Protein AF-A0A822AI41-F1 (afdb_monomer_lite)

Secondary structure (DSSP, 8-state):
-HHHHHTT--EEEE--GGG--TTS-HHHHHHHHHHHHHH---EETTTTEE--------SS-----TTSS-EEEE---TT--TTTT--S-----PPPPPPHHHHHHHHHHHHHHHHHHHHHTT-------TTHHHHHHHH-HHHHTTTTSHHHHHHHHHHHHHTTT---SSHHHHHHHHHHHHHHHHHHHHHT-S---S-TT----HHHHHHHHHHHHHHTTTS---GGGHHHHHHIIIII--EEEEETTEEEESSHHHHHHHHHHHHHHHHHTTS-HHHHHHHHHTTTT-GGGHHHHHHHHHHHHHHHHTT-HHHHHHHT-HHHHHHHHT-TTHHHHHHHHHB-S----HHHHHHHHHHHHHHHHS-HHHHGGGHHHHHHHT-SS-HHHHHHHHHHT-TTGGGTTS-----GGGB----GGGGTHHHHHHTT--HHHHHHHHHHHHHTS---HHHHHHHHHHHHHTT-HHHHHHHHHHS-HHHHHHHHHHHHHHHHHHHHHHHHTHHHHHHHHHHHHHHHHH-GGG--S-HHHHHHHHHHHHHHTTPPP---HHHHHH---HHHHHHHHHHHHHHHHTT-SSSHHHHHHHHHHHTGGGS-HHHHHHHHTTGGG-STTS-SS--------SSPPPP--TT---HHHHHHHHTS-GGGTHHHHHHHHHHHHTTHHHH-TTHHHHHHHHHHHH-TT-TTTHHHHHHH-GGGTT-S-HHHHHHHHHHT---HHHHHHHHHHHHTT-GGGHHHHHHHHHHHHTT-S-HHHHHHHHHHHHHH----HHHHHHHHHHHHHHHHHHHTT--SHHHHHHHHHHHTTSS-THHHHHHHHHHHHHHHTS-SSHHHHHHHHHHHHHHTTSHHHHHHHHHHHHH-S-HHHHHHHTT-HHHHHHHHHHHHHHHHTT----S--SS-------------HHHHHHHHHHHHHHHHHHHH-TTTSHHHHHHHHHH-TT-HHHHHHHHHHHTTS-EE--HHHHHHHHHHHHTT-HHHHTTTTTTEE---GGGHHHHHHHHHH---HHHHHHHHHHHHHTT---HHHHHHHHHHHHHTTSS---TT---S--

Foldseek 3Di:
DLVCQQQQNAEAEAEELVPPDPVDPNVVVLVVVLLCVVQRFHQDPVPRDGDRDPDDPPPDDPPPDPVTHHHYHYDYDPPDPPCVPNPDDDDDDDDFFQDLVNLLVLQLVLLVVVVVVCVVPVDPADPDDSCLLSVQCVVQPQNVVQVSDVLSSVLQSVLCVVVNNHGDNHPLVSLVSSLLVLLVQLVVVVVPDPDDPDDPPDPDDSVVVLLVLLVVLVVLLPDDDDPVCPVVVCSCVVRRVQWDDPDVVRIDGSDNLSSLSSPLVNLCVVAVPDHDPVVSCVVLVVCVPPPSNPSSVVNNVVVCQVVVLVVQLLLVLCVVPVVLVVLQLQDLQNVLLCCLAFNQWDFPVLLVLLQLLLVLLVLLVDDPVRNVLCLVVQCVPQNVPDSNVSSVVVNVVCPSVPQLQPQTDGHSSRGRDHAPCSVPVSVCSVVVHDCVVVLVVLLVVLVVPPDDLRNNLSSLLSNLSNVVVVSSLVVLVVDDPVSLVVNLVSLVVSLLRLLRNLQSCQVPVLVVLLVVQVVCVVCVVLALDDSLLVVQLSLQSNLVSNHQQHQLQSVLVRDPDLLSSLLSVLQNCLNLQQASDSDSLVSLVVCLVVPQLPDALQSVQSSLLNNLVYSNNPHSSRGQNQFADNQDDDDPDPLDRDPRSLSRLLRGDLSNVCSLVSNLVSCVVNCSCVSPVLCLLVSVLSCVSNVVDDDPSCVVVCVSPVVQPPDPCNLVVSVVVLVPDDALLSSLNSLQSSLLVCVPCNVVSLVSSLVSLVVHDALLSSLVSLLSSLLRQFDDDPVSVVVNVVSLVVLVVSLVVHDDLSSSLSSLCLNLLLDADPRNVVSLQVSLVSLLVDDPDPSSLSSLLSSQLVQLLPPVSNVSSVVSLVPDPRPVSSCSSLLLSLSSLVSSVVSVVVVVVVVPPPDPPDDDDDDDPPPPDDDCSNVSSSSSSSSSSVNVSCSSCVCLPLSNLLSVCLVPVQPVVSVVSNCVVPVVPAAEAEPSNLRSCLNCVVVVSNVSCLVNLLRYEHYRSSNLSSLVCQLNVDPDLSSVLSSLRRCVRVVNDHDVSVVSVVVCVVPVPPDDPDSPDDDPDD

Structure (mmCIF, N/CA/C/O backbone):
data_AF-A0A822AI41-F1
#
_entry.id   AF-A0A822AI41-F1
#
loop_
_atom_site.group_PDB
_atom_site.id
_atom_site.type_symbol
_atom_site.label_atom_id
_atom_site.label_alt_id
_atom_site.label_comp_id
_atom_site.label_asym_id
_atom_site.label_entity_id
_atom_site.label_seq_id
_atom_site.pdbx_PDB_ins_code
_atom_site.Cartn_x
_atom_site.Cartn_y
_atom_site.Cartn_z
_atom_site.occupancy
_atom_site.B_iso_or_equiv
_atom_site.auth_seq_id
_atom_site.auth_comp_id
_atom_site.auth_asym_id
_atom_site.auth_atom_id
_atom_site.pdbx_PDB_model_num
ATOM 1 N N . MET A 1 1 ? 18.563 -57.740 43.453 1.00 51.59 1 MET A N 1
ATOM 2 C CA . MET A 1 1 ? 18.665 -56.369 42.902 1.00 51.59 1 MET A CA 1
ATOM 3 C C . MET A 1 1 ? 20.042 -56.131 42.296 1.00 51.59 1 MET A C 1
ATOM 5 O O . MET A 1 1 ? 20.077 -55.893 41.105 1.00 51.59 1 MET A O 1
ATOM 9 N N . LYS A 1 2 ? 21.149 -56.272 43.048 1.00 50.12 2 LYS A N 1
ATOM 10 C CA . LYS A 1 2 ? 22.527 -56.152 42.518 1.00 50.12 2 LYS A CA 1
ATOM 11 C C . LYS A 1 2 ? 22.802 -57.070 41.306 1.00 50.12 2 LYS A C 1
ATOM 13 O O . LYS A 1 2 ? 23.174 -56.556 40.266 1.00 50.12 2 LYS A O 1
ATOM 18 N N . GLU A 1 3 ? 22.513 -58.374 41.385 1.00 52.22 3 GLU A N 1
ATOM 19 C CA . GLU A 1 3 ? 22.635 -59.294 40.227 1.00 52.22 3 GLU A CA 1
ATOM 20 C C . GLU A 1 3 ? 21.746 -58.881 39.043 1.00 52.22 3 GLU A C 1
ATOM 22 O O . GLU A 1 3 ? 22.218 -58.761 37.921 1.00 52.22 3 GLU A O 1
ATOM 27 N N . SER A 1 4 ? 20.475 -58.559 39.295 1.00 60.62 4 SER A N 1
ATOM 28 C CA . SER A 1 4 ? 19.522 -58.162 38.245 1.00 60.62 4 SER A CA 1
ATOM 29 C C . SER A 1 4 ? 19.913 -56.872 37.509 1.00 60.62 4 SER A C 1
ATOM 31 O O . SER A 1 4 ? 19.533 -56.692 36.358 1.00 60.62 4 SER A O 1
ATOM 33 N N . LEU A 1 5 ? 20.639 -55.973 38.181 1.00 60.34 5 LEU A N 1
ATOM 34 C CA . LEU A 1 5 ? 21.156 -54.711 37.646 1.00 60.34 5 LEU A CA 1
ATOM 35 C C . LEU A 1 5 ? 22.311 -54.962 36.664 1.00 60.34 5 LEU A C 1
ATOM 37 O O . LEU A 1 5 ? 22.348 -54.327 35.615 1.00 60.34 5 LEU A O 1
ATOM 41 N N . VAL A 1 6 ? 23.189 -55.921 36.991 1.00 55.25 6 VAL A N 1
ATOM 42 C CA . VAL A 1 6 ? 24.314 -56.387 36.153 1.00 55.25 6 VAL A CA 1
ATOM 43 C C . VAL A 1 6 ? 23.825 -57.154 34.939 1.00 55.25 6 VAL A C 1
ATOM 45 O O . VAL A 1 6 ? 24.329 -56.982 33.837 1.00 55.25 6 VAL A O 1
ATOM 48 N N . GLU A 1 7 ? 22.809 -57.989 35.131 1.00 58.00 7 GLU A N 1
ATOM 49 C CA . GLU A 1 7 ? 22.205 -58.778 34.060 1.00 58.00 7 GLU A CA 1
ATOM 50 C C . GLU A 1 7 ? 21.342 -57.937 33.103 1.00 58.00 7 GLU A C 1
ATOM 52 O O . GLU A 1 7 ? 20.811 -58.471 32.132 1.00 58.00 7 GLU A O 1
ATOM 57 N N . GLY A 1 8 ? 21.164 -56.635 33.369 1.00 57.94 8 GLY A N 1
ATOM 58 C CA . GLY A 1 8 ? 20.336 -55.760 32.541 1.00 57.94 8 GLY A CA 1
ATOM 59 C C . GLY A 1 8 ? 18.835 -56.056 32.640 1.00 57.94 8 GLY A C 1
ATOM 60 O O . GLY A 1 8 ? 18.080 -55.755 31.723 1.00 57.94 8 GLY A O 1
ATOM 61 N N . ASN A 1 9 ? 18.376 -56.672 33.729 1.00 69.25 9 ASN A N 1
ATOM 62 C CA . ASN A 1 9 ? 17.004 -57.165 33.868 1.00 69.25 9 ASN A CA 1
ATOM 63 C C . ASN A 1 9 ? 16.068 -56.192 34.607 1.00 69.25 9 ASN A C 1
ATOM 65 O O . ASN A 1 9 ? 14.933 -56.553 34.928 1.00 69.25 9 ASN A O 1
ATOM 69 N N . ILE A 1 10 ? 16.501 -54.958 34.885 1.00 75.06 10 ILE A N 1
ATOM 70 C CA . ILE A 1 10 ? 15.709 -53.982 35.645 1.00 75.06 10 ILE A CA 1
ATOM 71 C C . ILE A 1 10 ? 14.933 -53.053 34.713 1.00 75.06 10 ILE A C 1
ATOM 73 O O . ILE A 1 10 ? 15.459 -52.574 33.715 1.00 75.06 10 ILE A O 1
ATOM 77 N N . LEU A 1 11 ? 13.672 -52.785 35.064 1.00 77.88 11 LEU A N 1
ATOM 78 C CA . LEU A 1 11 ? 12.875 -51.691 34.516 1.00 77.88 11 LEU A CA 1
ATOM 79 C C . LEU A 1 11 ? 12.794 -50.576 35.561 1.00 77.88 11 LEU A C 1
ATOM 81 O O . LEU A 1 11 ? 12.300 -50.802 36.665 1.00 77.88 11 LEU A O 1
ATOM 85 N N . VAL A 1 12 ? 13.248 -49.382 35.202 1.00 76.31 12 VAL A N 1
ATOM 86 C CA . VAL A 1 12 ? 13.131 -48.169 36.012 1.00 76.31 12 VAL A CA 1
ATOM 87 C C . VAL A 1 12 ? 12.051 -47.283 35.402 1.00 76.31 12 VAL A C 1
ATOM 89 O O . VAL A 1 12 ? 12.067 -47.021 34.201 1.00 76.31 12 VAL A O 1
ATOM 92 N N . ILE A 1 13 ? 11.107 -46.822 36.220 1.00 80.56 13 ILE A N 1
ATOM 93 C CA . ILE A 1 13 ? 10.060 -45.890 35.793 1.00 80.56 13 ILE A CA 1
ATOM 94 C C . ILE A 1 13 ? 10.303 -44.559 36.500 1.00 80.56 13 ILE A C 1
ATOM 96 O O . ILE A 1 13 ? 10.181 -44.474 37.719 1.00 80.56 13 ILE A O 1
ATOM 100 N N . PHE A 1 14 ? 10.663 -43.535 35.733 1.00 74.69 14 PHE A N 1
ATOM 101 C CA . PHE A 1 14 ? 10.717 -42.152 36.185 1.00 74.69 14 PHE A CA 1
ATOM 102 C C . PHE A 1 14 ? 9.351 -41.517 35.952 1.00 74.69 14 PHE A C 1
ATOM 104 O O . PHE A 1 14 ? 8.969 -41.255 34.810 1.00 74.69 14 PHE A O 1
ATOM 111 N N . GLU A 1 15 ? 8.604 -41.307 37.029 1.00 74.31 15 GLU A N 1
ATOM 112 C CA . GLU A 1 15 ? 7.268 -40.726 36.970 1.00 74.31 15 GLU A CA 1
ATOM 113 C C . GLU A 1 15 ? 7.314 -39.210 37.214 1.00 74.31 15 GLU A C 1
ATOM 115 O O . GLU A 1 15 ? 7.894 -38.768 38.201 1.00 74.31 15 GLU A O 1
ATOM 120 N N . GLY A 1 16 ? 6.707 -38.419 36.322 1.00 68.75 16 GLY A N 1
ATOM 121 C CA . GLY A 1 16 ? 6.475 -36.987 36.540 1.00 68.75 16 GLY A CA 1
ATOM 122 C C . GLY A 1 16 ? 7.733 -36.123 36.453 1.00 68.75 16 GLY A C 1
ATOM 123 O O . GLY A 1 16 ? 8.005 -35.326 37.346 1.00 68.75 16 GLY A O 1
ATOM 124 N N . LEU A 1 17 ? 8.519 -36.242 35.377 1.00 66.50 17 LEU A N 1
ATOM 125 C CA . LEU A 1 17 ? 9.777 -35.486 35.257 1.00 66.50 17 LEU A CA 1
ATOM 126 C C . LEU A 1 17 ? 9.581 -33.957 35.162 1.00 66.50 17 LEU A C 1
ATOM 128 O O . LEU A 1 17 ? 10.485 -33.190 35.478 1.00 66.50 17 LEU A O 1
ATOM 132 N N . ASP A 1 18 ? 8.402 -33.501 34.736 1.00 57.62 18 ASP A N 1
ATOM 133 C CA . ASP A 1 18 ? 7.998 -32.090 34.771 1.00 57.62 18 ASP A CA 1
ATOM 134 C C . ASP A 1 18 ? 7.658 -31.585 36.183 1.00 57.62 18 ASP A C 1
ATOM 136 O O . ASP A 1 18 ? 7.481 -30.385 36.391 1.00 57.62 18 ASP A O 1
ATOM 140 N N . GLU A 1 19 ? 7.591 -32.487 37.159 1.00 55.94 19 GLU A N 1
ATOM 141 C CA . GLU A 1 19 ? 7.135 -32.224 38.523 1.00 55.94 19 GLU A CA 1
ATOM 142 C C . GLU A 1 19 ? 8.313 -32.060 39.508 1.00 55.94 19 GLU A C 1
ATOM 144 O O . GLU A 1 19 ? 8.125 -31.987 40.721 1.00 55.94 19 GLU A O 1
ATOM 149 N N . VAL A 1 20 ? 9.538 -31.937 38.979 1.00 57.34 20 VAL A N 1
ATOM 150 C CA . VAL A 1 20 ? 10.767 -31.675 39.742 1.00 57.34 20 VAL A CA 1
ATOM 151 C C . VAL A 1 20 ? 10.691 -30.281 40.378 1.00 57.34 20 VAL A C 1
ATOM 153 O O . VAL A 1 20 ? 10.458 -29.306 39.654 1.00 57.34 20 VAL A O 1
ATOM 156 N N . PRO A 1 21 ? 10.896 -30.131 41.698 1.00 50.91 21 PRO A N 1
ATOM 157 C CA . PRO A 1 21 ? 10.757 -28.846 42.378 1.00 50.91 21 PRO A CA 1
ATOM 158 C C . PRO A 1 21 ? 11.687 -27.758 41.826 1.00 50.91 21 PRO A C 1
ATOM 160 O O . PRO A 1 21 ? 12.794 -28.041 41.383 1.00 50.91 21 PRO A O 1
ATOM 163 N N . VAL A 1 22 ? 11.259 -26.497 41.904 1.00 45.16 22 VAL A N 1
ATOM 164 C CA . VAL A 1 22 ? 12.008 -25.326 41.395 1.00 45.16 22 VAL A CA 1
ATOM 165 C C . VAL A 1 22 ? 13.325 -25.094 42.148 1.00 45.16 22 VAL A C 1
ATOM 167 O O . VAL A 1 22 ? 14.265 -24.535 41.595 1.00 45.16 22 VAL A O 1
ATOM 170 N N . HIS A 1 23 ? 13.417 -25.556 43.398 1.00 44.94 23 HIS A N 1
ATOM 171 C CA . HIS A 1 23 ? 14.629 -25.449 44.215 1.00 44.94 23 HIS A CA 1
ATOM 172 C C . HIS A 1 23 ? 15.719 -26.470 43.843 1.00 44.94 23 HIS A C 1
ATOM 174 O O . HIS A 1 23 ? 16.831 -26.381 44.357 1.00 44.94 23 HIS A O 1
ATOM 180 N N . VAL A 1 24 ? 15.411 -27.442 42.979 1.00 52.12 24 VAL A N 1
ATOM 181 C CA . VAL A 1 24 ? 16.395 -28.358 42.397 1.00 52.12 24 VAL A CA 1
ATOM 182 C C . VAL A 1 24 ? 16.760 -27.803 41.027 1.00 52.12 24 VAL A C 1
ATOM 184 O O . VAL A 1 24 ? 15.872 -27.602 40.198 1.00 52.12 24 VAL A O 1
ATOM 187 N N . ASP A 1 25 ? 18.048 -27.554 40.774 1.00 57.00 25 ASP A N 1
ATOM 188 C CA . ASP A 1 25 ? 18.498 -27.147 39.443 1.00 57.00 25 ASP A CA 1
ATOM 189 C C . ASP A 1 25 ? 18.166 -28.269 38.448 1.00 57.00 25 ASP A C 1
ATOM 191 O O . ASP A 1 25 ? 18.795 -29.331 38.406 1.00 57.00 25 ASP A O 1
ATOM 195 N N . ARG A 1 26 ? 17.101 -28.056 37.671 1.00 62.94 26 ARG A N 1
ATOM 196 C CA . ARG A 1 26 ? 16.570 -29.042 36.725 1.00 62.94 26 ARG A CA 1
ATOM 197 C C . ARG A 1 26 ? 17.595 -29.372 35.634 1.00 62.94 26 ARG A C 1
ATOM 199 O O . ARG A 1 26 ? 17.548 -30.477 35.099 1.00 62.94 26 ARG A O 1
ATOM 206 N N . SER A 1 27 ? 18.544 -28.470 35.354 1.00 61.28 27 SER A N 1
ATOM 207 C CA . SER A 1 27 ? 19.689 -28.732 34.470 1.00 61.28 27 SER A CA 1
ATOM 208 C C . SER A 1 27 ? 20.575 -29.843 35.030 1.00 61.28 27 SER A C 1
ATOM 210 O O . SER A 1 27 ? 20.975 -30.748 34.300 1.00 61.28 27 SER A O 1
ATOM 212 N N . ASP A 1 28 ? 20.835 -29.828 36.337 1.00 64.06 28 ASP A N 1
ATOM 213 C CA . ASP A 1 28 ? 21.683 -30.823 36.989 1.00 64.06 28 ASP A CA 1
ATOM 214 C C . ASP A 1 28 ? 20.995 -32.185 37.086 1.00 64.06 28 ASP A C 1
ATOM 216 O O . ASP A 1 28 ? 21.637 -33.208 36.855 1.00 64.06 28 ASP A O 1
ATOM 220 N N . LEU A 1 29 ? 19.675 -32.220 37.297 1.00 68.69 29 LEU A N 1
ATOM 221 C CA . LEU A 1 29 ? 18.921 -33.473 37.219 1.00 68.69 29 LEU A CA 1
ATOM 222 C C . LEU A 1 29 ? 18.968 -34.080 35.809 1.00 68.69 29 LEU A C 1
ATOM 224 O O . LEU A 1 29 ? 19.179 -35.282 35.667 1.00 68.69 29 LEU A O 1
ATOM 228 N N . ILE A 1 30 ? 18.794 -33.268 34.760 1.00 69.38 30 ILE A N 1
ATOM 229 C CA . ILE A 1 30 ? 18.891 -33.742 33.372 1.00 69.38 30 ILE A CA 1
ATOM 230 C C . ILE A 1 30 ? 20.318 -34.196 33.049 1.00 69.38 30 ILE A C 1
ATOM 232 O O . ILE A 1 30 ? 20.488 -35.215 32.382 1.00 69.38 30 ILE A O 1
ATOM 236 N N . LYS A 1 31 ? 21.353 -33.517 33.563 1.00 69.75 31 LYS A N 1
ATOM 237 C CA . LYS A 1 31 ? 22.747 -33.984 33.463 1.00 69.75 31 LYS A CA 1
ATOM 238 C C . LYS A 1 31 ? 22.956 -35.321 34.166 1.00 69.75 31 LYS A C 1
ATOM 240 O O . LYS A 1 31 ? 23.634 -36.171 33.601 1.00 69.75 31 LYS A O 1
ATOM 245 N N . GLU A 1 32 ? 22.381 -35.537 35.345 1.00 69.94 32 GLU A N 1
ATOM 246 C CA . GLU A 1 32 ? 22.476 -36.813 36.068 1.00 69.94 32 GLU A CA 1
ATOM 247 C C . GLU A 1 32 ? 21.712 -37.935 35.359 1.00 69.94 32 GLU A C 1
ATOM 249 O O . GLU A 1 32 ? 22.227 -39.042 35.224 1.00 69.94 32 GLU A O 1
ATOM 254 N N . ILE A 1 33 ? 20.530 -37.652 34.806 1.00 71.06 33 ILE A N 1
ATOM 255 C CA . ILE A 1 33 ? 19.786 -38.610 33.976 1.00 71.06 33 ILE A CA 1
ATOM 256 C C . ILE A 1 33 ? 20.577 -38.940 32.708 1.00 71.06 33 ILE A C 1
ATOM 258 O O . ILE A 1 33 ? 20.744 -40.112 32.390 1.00 71.06 33 ILE A O 1
ATOM 262 N N . ASN A 1 34 ? 21.125 -37.939 32.014 1.00 66.75 34 ASN A N 1
ATOM 263 C CA . ASN A 1 34 ? 22.017 -38.158 30.874 1.00 66.75 34 ASN A CA 1
ATOM 264 C C . ASN A 1 34 ? 23.242 -38.976 31.285 1.00 66.75 34 ASN A C 1
ATOM 266 O O . ASN A 1 34 ? 23.607 -39.900 30.578 1.00 66.75 34 ASN A O 1
ATOM 270 N N . THR A 1 35 ? 23.830 -38.704 32.447 1.00 64.75 35 THR A N 1
ATOM 271 C CA . THR A 1 35 ? 24.976 -39.449 32.980 1.00 64.75 35 THR A CA 1
ATOM 272 C C . THR A 1 35 ? 24.614 -40.906 33.281 1.00 64.75 35 THR A C 1
ATOM 274 O O . THR A 1 35 ? 25.387 -41.809 32.968 1.00 64.75 35 THR A O 1
ATOM 277 N N . LEU A 1 36 ? 23.430 -41.155 33.842 1.00 67.31 36 LEU A N 1
ATOM 278 C CA . LEU A 1 36 ? 22.896 -42.491 34.105 1.00 67.31 36 LEU A CA 1
ATOM 279 C C . LEU A 1 36 ? 22.623 -43.258 32.801 1.00 67.31 36 LEU A C 1
ATOM 281 O O . LEU A 1 36 ? 22.922 -44.449 32.713 1.00 67.31 36 LEU A O 1
ATOM 285 N N . LEU A 1 37 ? 22.089 -42.571 31.787 1.00 64.81 37 LEU A N 1
ATOM 286 C CA . LEU A 1 37 ? 21.831 -43.124 30.457 1.00 64.81 37 LEU A CA 1
ATOM 287 C C . LEU A 1 37 ? 23.130 -43.348 29.656 1.00 64.81 37 LEU A C 1
ATOM 289 O O . LEU A 1 37 ? 23.231 -44.350 28.956 1.00 64.81 37 LEU A O 1
ATOM 293 N N . GLU A 1 38 ? 24.130 -42.463 29.783 1.00 58.44 38 GLU A N 1
ATOM 294 C CA . GLU A 1 38 ? 25.446 -42.554 29.124 1.00 58.44 38 GLU A CA 1
ATOM 295 C C . GLU A 1 38 ? 26.307 -43.679 29.704 1.00 58.44 38 GLU A C 1
ATOM 297 O O . GLU A 1 38 ? 27.018 -44.354 28.961 1.00 58.44 38 GLU A O 1
ATOM 302 N N . ARG A 1 39 ? 26.276 -43.877 31.026 1.00 53.41 39 ARG A N 1
ATOM 303 C CA . ARG A 1 39 ? 27.194 -44.798 31.713 1.00 53.41 39 ARG A CA 1
ATOM 304 C C . ARG A 1 39 ? 26.669 -46.228 31.826 1.00 53.41 39 ARG A C 1
ATOM 306 O O . ARG A 1 39 ? 27.474 -47.135 32.018 1.00 53.41 39 ARG A O 1
ATOM 313 N N . GLY A 1 40 ? 25.354 -46.439 31.726 1.00 56.19 40 GLY A N 1
ATOM 314 C CA . GLY A 1 40 ? 24.738 -47.692 32.167 1.00 56.19 40 GLY A CA 1
ATOM 315 C C . GLY A 1 40 ? 24.954 -47.921 33.671 1.00 56.19 40 GLY A C 1
ATOM 316 O O . GLY A 1 40 ? 25.637 -47.149 34.345 1.00 56.19 40 GLY A O 1
ATOM 317 N N . ILE A 1 41 ? 24.350 -48.967 34.236 1.00 51.75 41 ILE A N 1
ATOM 318 C CA . ILE A 1 41 ? 24.585 -49.321 35.641 1.00 51.75 41 ILE A CA 1
ATOM 319 C C . ILE A 1 41 ? 25.472 -50.560 35.676 1.00 51.75 41 ILE A C 1
ATOM 321 O O . ILE A 1 41 ? 24.979 -51.653 35.414 1.00 51.75 41 ILE A O 1
ATOM 325 N N . ASP A 1 42 ? 26.755 -50.383 35.989 1.00 47.84 42 ASP A N 1
ATOM 326 C CA . ASP A 1 42 ? 27.702 -51.488 36.138 1.00 47.84 42 ASP A CA 1
ATOM 327 C C . ASP A 1 42 ? 28.029 -51.720 37.618 1.00 47.84 42 ASP A C 1
ATOM 329 O O . ASP A 1 42 ? 28.097 -50.786 38.424 1.00 47.84 42 ASP A O 1
ATOM 333 N N . TYR A 1 43 ? 28.169 -52.984 38.005 1.00 44.44 43 TYR A N 1
ATOM 334 C CA . TYR A 1 43 ? 28.357 -53.368 39.402 1.00 44.44 43 TYR A CA 1
ATOM 335 C C . TYR A 1 43 ? 29.769 -53.903 39.613 1.00 44.44 43 TYR A C 1
ATOM 337 O O . TYR A 1 43 ? 30.107 -55.003 39.174 1.00 44.44 43 TYR A O 1
ATOM 345 N N . ASP A 1 44 ? 30.593 -53.151 40.337 1.00 45.62 44 ASP A N 1
ATOM 346 C CA . ASP A 1 44 ? 31.935 -53.600 40.686 1.00 45.62 44 ASP A CA 1
ATOM 347 C C . ASP A 1 44 ? 31.880 -54.635 41.818 1.00 45.62 44 ASP A C 1
ATOM 349 O O . ASP A 1 44 ? 31.787 -54.324 43.012 1.00 45.62 44 ASP A O 1
ATOM 353 N N . VAL A 1 45 ? 31.948 -55.902 41.408 1.00 43.53 45 VAL A N 1
ATOM 354 C CA . VAL A 1 45 ? 31.927 -57.076 42.287 1.00 43.53 45 VAL A CA 1
ATOM 355 C C . VAL A 1 45 ? 33.108 -57.080 43.270 1.00 43.53 45 VAL A C 1
ATOM 357 O O . VAL A 1 45 ? 32.978 -57.633 44.360 1.00 43.53 45 VAL A O 1
ATOM 360 N N . MET A 1 46 ? 34.243 -56.447 42.944 1.00 41.28 46 MET A N 1
ATOM 361 C CA . MET A 1 46 ? 35.439 -56.465 43.800 1.00 41.28 46 MET A CA 1
ATOM 362 C C . MET A 1 46 ? 35.341 -55.516 45.001 1.00 41.28 46 MET A C 1
ATOM 364 O O . MET A 1 46 ? 35.989 -55.762 46.018 1.00 41.28 46 MET A O 1
ATOM 368 N N . HIS A 1 47 ? 34.526 -54.459 44.920 1.00 48.94 47 HIS A N 1
ATOM 369 C CA . HIS A 1 47 ? 34.438 -53.430 45.968 1.00 48.94 47 HIS A CA 1
ATOM 370 C C . HIS A 1 47 ? 33.072 -53.341 46.662 1.00 48.94 47 HIS A C 1
ATOM 372 O O . HIS A 1 47 ? 32.896 -52.490 47.536 1.00 48.94 47 HIS A O 1
ATOM 378 N N . ASP A 1 48 ? 32.119 -54.201 46.288 1.00 42.16 48 ASP A N 1
ATOM 379 C CA . ASP A 1 48 ? 30.742 -54.256 46.809 1.00 42.16 48 ASP A CA 1
ATOM 380 C C . ASP A 1 48 ? 30.034 -52.880 46.834 1.00 42.16 48 ASP A C 1
ATOM 382 O O . ASP A 1 48 ? 29.204 -52.580 47.699 1.00 42.16 48 ASP A O 1
ATOM 386 N N . LYS A 1 49 ? 30.376 -52.025 45.861 1.00 43.34 49 LYS A N 1
ATOM 387 C CA . LYS A 1 49 ? 29.887 -50.652 45.695 1.00 43.34 49 LYS A CA 1
ATOM 388 C C . LYS A 1 49 ? 29.413 -50.438 44.261 1.00 43.34 49 LYS A C 1
ATOM 390 O O . LYS A 1 49 ? 30.018 -50.937 43.321 1.00 43.34 49 LYS A O 1
ATOM 395 N N . LEU A 1 50 ? 28.361 -49.635 44.107 1.00 45.28 50 LEU A N 1
ATOM 396 C CA . LEU A 1 50 ? 28.027 -49.014 42.826 1.00 45.28 50 LEU A CA 1
ATOM 397 C C . LEU A 1 50 ? 29.172 -48.067 42.457 1.00 45.28 50 LEU A C 1
ATOM 399 O O . LEU A 1 50 ? 29.411 -47.089 43.170 1.00 45.28 50 LEU A O 1
ATOM 403 N N . THR A 1 51 ? 29.904 -48.375 41.393 1.00 42.94 51 THR A N 1
ATOM 404 C CA . THR A 1 51 ? 30.970 -47.515 40.879 1.00 42.94 51 THR A CA 1
ATOM 405 C C . THR A 1 51 ? 30.656 -47.116 39.444 1.00 42.94 51 THR A C 1
ATOM 407 O O . THR A 1 51 ? 30.069 -47.867 38.674 1.00 42.94 51 THR A O 1
ATOM 410 N N . TYR A 1 52 ? 31.033 -45.889 39.093 1.00 43.12 52 TYR A N 1
ATOM 411 C CA . TYR A 1 52 ? 30.921 -45.359 37.739 1.00 43.12 52 TYR A CA 1
ATOM 412 C C . TYR A 1 52 ? 32.308 -45.463 37.091 1.00 43.12 52 TYR A C 1
ATOM 414 O O . TYR A 1 52 ? 33.163 -44.622 37.370 1.00 43.12 52 TYR A O 1
ATOM 422 N N . SER A 1 53 ? 32.593 -46.493 36.288 1.00 37.94 53 SER A N 1
ATOM 423 C CA . SER A 1 53 ? 33.910 -46.609 35.637 1.00 37.94 53 SER A CA 1
ATOM 424 C C . SER A 1 53 ? 33.914 -46.014 34.227 1.00 37.94 53 SER A C 1
ATOM 426 O O . SER A 1 53 ? 33.134 -46.421 33.374 1.00 37.94 53 SER A O 1
ATOM 428 N N . VAL A 1 54 ? 34.845 -45.091 33.965 1.00 37.62 54 VAL A N 1
ATOM 429 C CA . VAL A 1 54 ? 35.101 -44.437 32.662 1.00 37.62 54 VAL A CA 1
ATOM 430 C C . VAL A 1 54 ? 36.124 -45.241 31.837 1.00 37.62 54 VAL A C 1
ATOM 432 O O . VAL A 1 54 ? 36.990 -44.676 31.178 1.00 37.62 54 VAL A O 1
ATOM 435 N N . HIS A 1 55 ? 36.141 -46.572 31.923 1.00 35.91 55 HIS A N 1
ATOM 436 C CA . HIS A 1 55 ? 37.153 -47.380 31.230 1.00 35.91 55 HIS A CA 1
ATOM 437 C C . HIS A 1 55 ? 36.531 -48.260 30.155 1.00 35.91 55 HIS A C 1
ATOM 439 O O . HIS A 1 55 ? 35.829 -49.214 30.453 1.00 35.91 55 HIS A O 1
ATOM 445 N N . GLU A 1 56 ? 36.837 -47.876 28.911 1.00 36.81 56 GLU A N 1
ATOM 446 C CA . GLU A 1 56 ? 36.871 -48.694 27.699 1.00 36.81 56 GLU A CA 1
ATOM 447 C C . GLU A 1 56 ? 35.808 -49.799 27.623 1.00 36.81 56 GLU A C 1
ATOM 449 O O . GLU A 1 56 ? 36.066 -50.956 27.960 1.00 36.81 56 GLU A O 1
ATOM 454 N N . GLN A 1 57 ? 34.660 -49.481 27.016 1.00 38.91 57 GLN A N 1
ATOM 455 C CA . GLN A 1 57 ? 33.949 -50.487 26.228 1.00 38.91 57 GLN A CA 1
ATOM 456 C C . GLN A 1 57 ? 34.868 -50.910 25.070 1.00 38.91 57 GLN A C 1
ATOM 458 O O . GLN A 1 57 ? 34.797 -50.389 23.961 1.00 38.91 57 GLN A O 1
ATOM 463 N N . LYS A 1 58 ? 35.791 -51.835 25.351 1.00 34.53 58 LYS A N 1
ATOM 464 C CA . LYS A 1 58 ? 36.494 -52.615 24.336 1.00 34.53 58 LYS A CA 1
ATOM 465 C C . LYS A 1 58 ? 35.438 -53.348 23.525 1.00 34.53 58 LYS A C 1
ATOM 467 O O . LYS A 1 58 ? 34.801 -54.222 24.092 1.00 34.53 58 LYS A O 1
ATOM 472 N N . ASP A 1 59 ? 35.277 -52.952 22.261 1.00 37.06 59 ASP A N 1
ATOM 473 C CA . ASP A 1 59 ? 34.805 -53.624 21.026 1.00 37.06 59 ASP A CA 1
ATOM 474 C C . ASP A 1 59 ? 34.169 -55.039 21.045 1.00 37.06 59 ASP A C 1
ATOM 476 O O . ASP A 1 59 ? 34.098 -55.714 20.019 1.00 37.06 59 ASP A O 1
ATOM 480 N N . ILE A 1 60 ? 33.648 -55.536 22.158 1.00 38.72 60 ILE A N 1
ATOM 481 C CA . ILE A 1 60 ? 33.082 -56.871 22.289 1.00 38.72 60 ILE A CA 1
ATOM 482 C C . ILE A 1 60 ? 31.845 -56.724 23.179 1.00 38.72 60 ILE A C 1
ATOM 484 O O . ILE A 1 60 ? 31.953 -56.605 24.392 1.00 38.72 60 ILE A O 1
ATOM 488 N N . HIS A 1 61 ? 30.676 -56.722 22.529 1.00 37.75 61 HIS A N 1
ATOM 489 C CA . HIS A 1 61 ? 29.313 -56.620 23.087 1.00 37.75 61 HIS A CA 1
ATOM 490 C C . HIS A 1 61 ? 28.632 -55.243 23.101 1.00 37.75 61 HIS A C 1
ATOM 492 O O . HIS A 1 61 ? 27.741 -55.006 23.911 1.00 37.75 61 HIS A O 1
ATOM 498 N N . ASN A 1 62 ? 28.873 -54.408 22.084 1.00 36.81 62 ASN A N 1
ATOM 499 C CA . ASN A 1 62 ? 27.810 -53.518 21.600 1.00 36.81 62 ASN A CA 1
ATOM 500 C C . ASN A 1 62 ? 26.756 -54.387 20.882 1.00 36.81 62 ASN A C 1
ATOM 502 O O . ASN A 1 62 ? 26.744 -54.520 19.654 1.00 36.81 62 ASN A O 1
ATOM 506 N N . THR A 1 63 ? 25.947 -55.115 21.656 1.00 38.88 63 THR A N 1
ATOM 507 C CA . THR A 1 63 ? 24.846 -55.892 21.088 1.00 38.88 63 THR A CA 1
ATOM 508 C C . THR A 1 63 ? 23.854 -54.896 20.497 1.00 38.88 63 THR A C 1
ATOM 510 O O . THR A 1 63 ? 23.245 -54.106 21.204 1.00 38.88 63 THR A O 1
ATOM 513 N N . ARG A 1 64 ? 23.690 -54.911 19.169 1.00 40.03 64 ARG A N 1
ATOM 514 C CA . ARG A 1 64 ? 22.633 -54.179 18.442 1.00 40.03 64 ARG A CA 1
ATOM 515 C C . ARG A 1 64 ? 21.221 -54.697 18.779 1.00 40.03 64 ARG A C 1
ATOM 517 O O . ARG A 1 64 ? 20.298 -54.502 17.994 1.00 40.03 64 ARG A O 1
ATOM 524 N N . ASP A 1 65 ? 21.067 -55.398 19.898 1.00 45.66 65 ASP A N 1
ATOM 525 C CA . ASP A 1 65 ? 19.813 -55.945 20.373 1.00 45.66 65 ASP A CA 1
ATOM 526 C C . ASP A 1 65 ? 19.276 -55.034 21.491 1.00 45.66 65 ASP A C 1
ATOM 528 O O . ASP A 1 65 ? 19.788 -55.073 22.610 1.00 45.66 65 ASP A O 1
ATOM 532 N N . PRO A 1 66 ? 18.251 -54.203 21.222 1.00 49.94 66 PRO A N 1
ATOM 533 C CA . PRO A 1 66 ? 17.658 -53.308 22.218 1.00 49.94 66 PRO A CA 1
ATOM 534 C C . PRO A 1 66 ? 16.946 -54.051 23.366 1.00 49.94 66 PRO A C 1
ATOM 536 O O . PRO A 1 66 ? 16.340 -53.409 24.223 1.00 49.94 66 PRO A O 1
ATOM 539 N N . THR A 1 67 ? 16.972 -55.390 23.388 1.00 46.28 67 THR A N 1
ATOM 540 C CA . THR A 1 67 ? 16.390 -56.219 24.452 1.00 46.28 67 THR A CA 1
ATOM 541 C C . THR A 1 67 ? 17.363 -56.577 25.581 1.00 46.28 67 THR A C 1
ATOM 543 O O . THR A 1 67 ? 16.921 -57.144 26.580 1.00 46.28 67 THR A O 1
ATOM 546 N N . ILE A 1 68 ? 18.650 -56.224 25.465 1.00 51.22 68 ILE A N 1
ATOM 547 C CA . ILE A 1 68 ? 19.691 -56.550 26.452 1.00 51.22 68 ILE A CA 1
ATOM 548 C C . ILE A 1 68 ? 20.152 -55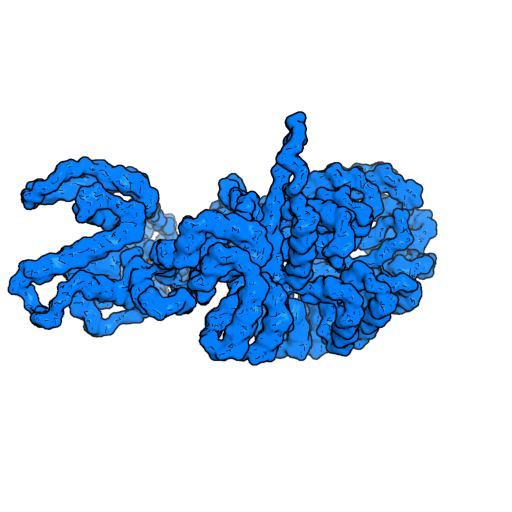.264 27.160 1.00 51.22 68 ILE A C 1
ATOM 550 O O . ILE A 1 68 ? 20.700 -54.367 26.525 1.00 51.22 68 ILE A O 1
ATOM 554 N N . GLY A 1 69 ? 19.929 -55.172 28.479 1.00 62.94 69 GLY A N 1
ATOM 555 C CA . GLY A 1 69 ? 20.278 -54.008 29.308 1.00 62.94 69 GLY A CA 1
ATOM 556 C C . GLY A 1 69 ? 19.098 -53.456 30.119 1.00 62.94 69 GLY A C 1
ATOM 557 O O . GLY A 1 69 ? 17.933 -53.695 29.796 1.00 62.94 69 GLY A O 1
ATOM 558 N N . ASN A 1 70 ? 19.393 -52.702 31.187 1.00 67.75 70 ASN A N 1
ATOM 559 C CA . ASN A 1 70 ? 18.354 -52.090 32.024 1.00 67.75 70 ASN A CA 1
ATOM 560 C C . ASN A 1 70 ? 17.467 -51.148 31.187 1.00 67.75 70 ASN A C 1
ATOM 562 O O . ASN A 1 70 ? 17.955 -50.368 30.370 1.00 67.75 70 ASN A O 1
ATOM 566 N N . ARG A 1 71 ? 16.152 -51.221 31.400 1.00 73.19 71 ARG A N 1
ATOM 567 C CA . ARG A 1 71 ? 15.121 -50.494 30.651 1.00 73.19 71 ARG A CA 1
ATOM 568 C C . ARG A 1 71 ? 14.604 -49.312 31.454 1.00 73.19 71 ARG A C 1
ATOM 570 O O . ARG A 1 71 ? 14.474 -49.394 32.673 1.00 73.19 71 ARG A O 1
ATOM 577 N N . PHE A 1 72 ? 14.226 -48.247 30.756 1.00 75.25 72 PHE A N 1
ATOM 578 C CA . PHE A 1 72 ? 13.726 -47.019 31.367 1.00 75.25 72 PHE A CA 1
ATOM 579 C C . PHE A 1 72 ? 12.397 -46.604 30.728 1.00 75.25 72 PHE A C 1
ATOM 581 O O . PHE A 1 72 ? 12.267 -46.607 29.505 1.00 75.25 72 PHE A O 1
ATOM 588 N N . ILE A 1 73 ? 11.415 -46.230 31.549 1.00 81.94 73 ILE A N 1
ATOM 589 C CA . ILE A 1 73 ? 10.205 -45.513 31.126 1.00 81.94 73 ILE A CA 1
ATOM 590 C C . ILE A 1 73 ? 10.234 -44.156 31.811 1.00 81.94 73 ILE A C 1
ATOM 592 O O . ILE A 1 73 ? 10.406 -44.084 33.021 1.00 81.94 73 ILE A O 1
ATOM 596 N N . ILE A 1 74 ? 10.056 -43.086 31.043 1.00 77.56 74 ILE A N 1
ATOM 597 C CA . ILE A 1 74 ? 10.026 -41.720 31.564 1.00 77.56 74 ILE A CA 1
ATOM 598 C C . ILE A 1 74 ? 8.665 -41.125 31.221 1.00 77.56 74 ILE A C 1
ATOM 600 O O . ILE A 1 74 ? 8.292 -41.091 30.046 1.00 77.56 74 ILE A O 1
ATOM 604 N N . THR A 1 75 ? 7.918 -40.666 32.223 1.00 77.94 75 THR A N 1
ATOM 605 C CA . THR A 1 75 ? 6.639 -39.976 32.019 1.00 77.94 75 THR A CA 1
ATOM 606 C C . THR A 1 75 ? 6.812 -38.466 32.196 1.00 77.94 75 THR A C 1
ATOM 608 O O . THR A 1 75 ? 7.570 -38.002 33.051 1.00 77.94 75 THR A O 1
ATOM 611 N N . ARG A 1 76 ? 6.145 -37.689 31.334 1.00 67.75 76 ARG A N 1
ATOM 612 C CA . ARG A 1 76 ? 6.185 -36.218 31.330 1.00 67.75 76 ARG A CA 1
ATOM 613 C C . ARG A 1 76 ? 4.947 -35.619 30.665 1.00 67.75 76 ARG A C 1
ATOM 615 O O . ARG A 1 76 ? 4.265 -36.301 29.895 1.00 67.75 76 ARG A O 1
ATOM 622 N N . ARG A 1 77 ? 4.742 -34.313 30.845 1.00 64.75 77 ARG A N 1
ATOM 623 C CA . ARG A 1 77 ? 3.829 -33.502 30.013 1.00 64.75 77 ARG A CA 1
ATOM 624 C C . ARG A 1 77 ? 4.417 -33.133 28.645 1.00 64.75 77 ARG A C 1
ATOM 626 O O . ARG A 1 77 ? 5.631 -33.029 28.473 1.00 64.75 77 ARG A O 1
ATOM 633 N N . ILE A 1 78 ? 3.525 -32.892 27.679 1.00 62.84 78 ILE A N 1
ATOM 634 C CA . ILE A 1 78 ? 3.862 -32.510 26.295 1.00 62.84 78 ILE A CA 1
ATOM 635 C C . ILE A 1 78 ? 4.504 -31.109 26.233 1.00 62.84 78 ILE A C 1
ATOM 637 O O . ILE A 1 78 ? 5.423 -30.902 25.450 1.00 62.84 78 ILE A O 1
ATOM 641 N N . GLU A 1 79 ? 4.092 -30.178 27.101 1.00 52.22 79 GLU A N 1
ATOM 642 C CA . GLU A 1 79 ? 4.467 -28.749 27.063 1.00 52.22 79 GLU A CA 1
ATOM 643 C C . GLU A 1 79 ? 5.861 -28.405 27.649 1.00 52.22 79 GLU A C 1
ATOM 645 O O . GLU A 1 79 ? 6.147 -27.245 27.933 1.00 52.22 79 GLU A O 1
ATOM 650 N N . GLY A 1 80 ? 6.747 -29.385 27.853 1.00 51.62 80 GLY A N 1
ATOM 651 C CA . GLY A 1 80 ? 8.118 -29.143 28.327 1.00 51.62 80 GLY A CA 1
ATOM 652 C C . GLY A 1 80 ? 9.150 -29.199 27.195 1.00 51.62 80 GLY A C 1
ATOM 653 O O . GLY A 1 80 ? 9.437 -30.294 26.709 1.00 51.62 80 GLY A O 1
ATOM 654 N N . ASN A 1 81 ? 9.750 -28.061 26.821 1.00 46.69 81 ASN A N 1
ATOM 655 C CA . ASN A 1 81 ? 10.823 -27.974 25.804 1.00 46.69 81 ASN A CA 1
ATOM 656 C C . ASN A 1 81 ? 12.193 -28.504 26.285 1.00 46.69 81 ASN A C 1
ATOM 658 O O . ASN A 1 81 ? 13.121 -28.652 25.503 1.00 46.69 81 ASN A O 1
ATOM 662 N N . TYR A 1 82 ? 12.330 -28.857 27.561 1.00 52.09 82 TYR A N 1
ATOM 663 C CA . TYR A 1 82 ? 13.615 -29.143 28.223 1.00 52.09 82 TYR A CA 1
ATOM 664 C C . TYR A 1 82 ? 14.277 -30.491 27.865 1.00 52.09 82 TYR A C 1
ATOM 666 O O . TYR A 1 82 ? 15.264 -30.877 28.479 1.00 52.09 82 TYR A O 1
ATOM 674 N N . PHE A 1 83 ? 13.722 -31.244 26.910 1.00 51.22 83 PHE A N 1
ATOM 675 C CA . PHE A 1 83 ? 14.250 -32.547 26.473 1.00 51.22 83 PHE A CA 1
ATOM 676 C C . PHE A 1 83 ? 15.101 -32.467 25.198 1.00 51.22 83 PHE A C 1
ATOM 678 O O . PHE A 1 83 ? 15.575 -33.504 24.732 1.00 51.22 83 PHE A O 1
ATOM 685 N N . GLU A 1 84 ? 15.305 -31.271 24.640 1.00 53.03 84 GLU A N 1
ATOM 686 C CA . GLU A 1 84 ? 16.299 -31.049 23.578 1.00 53.03 84 GLU A CA 1
ATOM 687 C C . GLU A 1 84 ? 17.728 -31.384 24.052 1.00 53.03 84 GLU A C 1
ATOM 689 O O . GLU A 1 84 ? 18.571 -31.752 23.239 1.00 53.03 84 GLU A O 1
ATOM 694 N N . ASP A 1 85 ? 17.959 -31.399 25.372 1.00 55.34 85 ASP A N 1
ATOM 695 C CA . ASP A 1 85 ? 19.252 -31.696 25.999 1.00 55.34 85 ASP A CA 1
ATOM 696 C C . ASP A 1 85 ? 19.499 -33.190 26.310 1.00 55.34 85 ASP A C 1
ATOM 698 O O . ASP A 1 85 ? 20.577 -33.542 26.804 1.00 55.34 85 ASP A O 1
ATOM 702 N N . ILE A 1 86 ? 18.546 -34.101 26.045 1.00 59.81 86 ILE A N 1
ATOM 703 C CA . ILE A 1 86 ? 18.815 -35.548 26.151 1.00 59.81 86 ILE A CA 1
ATOM 704 C C . ILE A 1 86 ? 19.495 -36.032 24.876 1.00 59.81 86 ILE A C 1
ATOM 706 O O . ILE A 1 86 ? 18.891 -36.094 23.808 1.00 59.81 86 ILE A O 1
ATOM 710 N N . LYS A 1 87 ? 20.758 -36.440 25.005 1.00 55.53 87 LYS A N 1
ATOM 711 C CA . LYS A 1 87 ? 21.642 -36.765 23.873 1.00 55.53 87 LYS A CA 1
ATOM 712 C C . LYS A 1 87 ? 21.364 -38.117 23.197 1.00 55.53 87 LYS A C 1
ATOM 714 O O . LYS A 1 87 ? 22.054 -38.469 22.243 1.00 55.53 87 LYS A O 1
ATOM 719 N N . PHE A 1 88 ? 20.376 -38.880 23.670 1.00 57.78 88 PHE A N 1
ATOM 720 C CA . PHE A 1 88 ? 20.024 -40.204 23.145 1.00 57.78 88 PHE A CA 1
ATOM 721 C C . PHE A 1 88 ? 18.709 -40.205 22.370 1.00 57.78 88 PHE A C 1
ATOM 723 O O . PHE A 1 88 ? 17.742 -39.533 22.729 1.00 57.78 88 PHE A O 1
ATOM 730 N N . PHE A 1 89 ? 18.639 -41.051 21.340 1.00 56.00 89 PHE A N 1
ATOM 731 C CA . PHE A 1 89 ? 17.388 -41.335 20.649 1.00 56.00 89 PHE A CA 1
ATOM 732 C C . PHE A 1 89 ? 16.476 -42.196 21.537 1.00 56.00 89 PHE A C 1
ATOM 734 O O . PHE A 1 89 ? 16.704 -43.394 21.700 1.00 56.00 89 PHE A O 1
ATOM 741 N N . ILE A 1 90 ? 15.436 -41.583 22.107 1.00 64.62 90 ILE A N 1
ATOM 742 C CA . ILE A 1 90 ? 14.416 -42.261 22.919 1.00 64.62 90 ILE A CA 1
ATOM 743 C C . ILE A 1 90 ? 13.093 -42.273 22.137 1.00 64.62 90 ILE A C 1
ATOM 745 O O . ILE A 1 90 ? 12.581 -41.193 21.820 1.00 64.62 90 ILE A O 1
ATOM 749 N N . PRO A 1 91 ? 12.503 -43.449 21.842 1.00 63.66 91 PRO A N 1
ATOM 750 C CA . PRO A 1 91 ? 11.170 -43.538 21.254 1.00 63.66 91 PRO A CA 1
ATOM 751 C C . PRO A 1 91 ? 10.141 -42.800 22.113 1.00 63.66 91 PRO A C 1
ATOM 753 O O . PRO A 1 91 ? 10.001 -43.065 23.307 1.00 63.66 91 PRO A O 1
ATOM 756 N N . ARG A 1 92 ? 9.410 -41.862 21.506 1.00 70.56 92 ARG A N 1
ATOM 757 C CA . ARG A 1 92 ? 8.414 -41.042 22.204 1.00 70.56 92 ARG A CA 1
ATOM 758 C C . ARG A 1 92 ? 7.026 -41.621 21.974 1.00 70.56 92 ARG A C 1
ATOM 760 O O . ARG A 1 92 ? 6.581 -41.731 20.835 1.00 70.56 92 ARG A O 1
ATOM 767 N N . LEU A 1 93 ? 6.350 -41.976 23.062 1.00 74.75 93 LEU A N 1
ATOM 768 C CA . LEU A 1 93 ? 4.972 -42.453 23.041 1.00 74.75 93 LEU A CA 1
ATOM 769 C C . LEU A 1 93 ? 4.072 -41.400 23.683 1.00 74.75 93 LEU A C 1
ATOM 771 O O . LEU A 1 93 ? 4.292 -41.007 24.827 1.00 74.75 93 LEU A O 1
ATOM 775 N N . THR A 1 94 ? 3.051 -40.964 22.952 1.00 75.00 94 THR A N 1
ATOM 776 C CA . THR A 1 94 ? 2.034 -40.040 23.463 1.00 75.00 94 THR A CA 1
ATOM 777 C C . THR A 1 94 ? 0.793 -40.832 23.852 1.00 75.00 94 THR A C 1
ATOM 779 O O . THR A 1 94 ? 0.258 -41.592 23.041 1.00 75.00 94 THR A O 1
ATOM 782 N N . ILE A 1 95 ? 0.324 -40.657 25.091 1.00 79.00 95 ILE A N 1
ATOM 783 C CA . ILE A 1 95 ? -0.954 -41.224 25.533 1.00 79.00 95 ILE A CA 1
ATOM 784 C C . ILE A 1 95 ? -2.064 -40.523 24.746 1.00 79.00 95 ILE A C 1
ATOM 786 O O . ILE A 1 95 ? -2.195 -39.303 24.816 1.00 79.00 95 ILE A O 1
ATOM 790 N N . LYS A 1 96 ? -2.833 -41.292 23.971 1.00 75.88 96 LYS A N 1
ATOM 791 C CA . LYS A 1 96 ? -3.992 -40.774 23.237 1.00 75.88 96 LYS A CA 1
ATOM 792 C C . LYS A 1 96 ? -5.153 -40.495 24.186 1.00 75.88 96 LYS A C 1
ATOM 794 O O . LYS A 1 96 ? -5.299 -41.160 25.212 1.00 75.88 96 LYS A O 1
ATOM 799 N N . ASP A 1 97 ? -6.005 -39.571 23.769 1.00 77.81 97 ASP A N 1
ATOM 800 C CA . ASP A 1 97 ? -7.271 -39.257 24.423 1.00 77.81 97 ASP A CA 1
ATOM 801 C C . ASP A 1 97 ? -8.119 -40.507 24.697 1.00 77.81 97 ASP A C 1
ATOM 803 O O . ASP A 1 97 ? -8.133 -41.470 23.918 1.00 77.81 97 ASP A O 1
ATOM 807 N N . MET A 1 98 ? -8.858 -40.486 25.811 1.00 85.06 98 MET A N 1
ATOM 808 C CA . MET A 1 98 ? -9.762 -41.574 26.161 1.00 85.06 98 MET A CA 1
ATOM 809 C C . MET A 1 98 ? -10.848 -41.719 25.088 1.00 85.06 98 MET A C 1
ATOM 811 O O . MET A 1 98 ? -11.661 -40.824 24.873 1.00 85.06 98 MET A O 1
ATOM 815 N N . SER A 1 99 ? -10.878 -42.875 24.422 1.00 85.06 99 SER A N 1
ATOM 816 C CA . SER A 1 99 ? -11.904 -43.173 23.417 1.00 85.06 99 SER A CA 1
ATOM 817 C C . SER A 1 99 ? -13.314 -43.222 24.019 1.00 85.06 99 SER A C 1
ATOM 819 O O . SER A 1 99 ? -13.487 -43.547 25.194 1.00 85.06 99 SER A O 1
ATOM 821 N N . ASN A 1 100 ? -14.342 -43.034 23.186 1.00 84.31 100 ASN A N 1
ATOM 822 C CA . ASN A 1 100 ? -15.749 -43.139 23.601 1.00 84.31 100 ASN A CA 1
ATOM 823 C C . ASN A 1 100 ? -16.077 -44.472 24.289 1.00 84.31 100 ASN A C 1
ATOM 825 O O . ASN A 1 100 ? -16.846 -44.499 25.248 1.00 84.31 100 ASN A O 1
ATOM 829 N N . ASN A 1 101 ? -15.470 -45.572 23.832 1.00 86.38 101 ASN A N 1
ATOM 830 C CA . ASN A 1 101 ? -15.653 -46.892 24.438 1.00 86.38 101 ASN A CA 1
ATOM 831 C C . ASN A 1 101 ? -15.036 -46.961 25.841 1.00 86.38 101 ASN A C 1
ATOM 833 O O . ASN A 1 101 ? -15.635 -47.531 26.750 1.00 86.38 101 ASN A O 1
ATOM 837 N N . ALA A 1 102 ? -13.859 -46.357 26.026 1.00 86.12 102 ALA A N 1
ATOM 838 C CA . ALA A 1 102 ? -13.201 -46.277 27.325 1.00 86.12 102 ALA A CA 1
ATOM 839 C C . ALA A 1 102 ? -13.958 -45.347 28.289 1.00 86.12 102 ALA A C 1
ATOM 841 O O . ALA A 1 102 ? -14.128 -45.704 29.451 1.00 86.12 102 ALA A O 1
ATOM 842 N N . LEU A 1 103 ? -14.507 -44.230 27.800 1.00 87.88 103 LEU A N 1
ATOM 843 C CA . LEU A 1 103 ? -15.382 -43.351 28.580 1.00 87.88 103 LEU A CA 1
ATOM 844 C C . LEU A 1 103 ? -16.665 -44.071 29.015 1.00 87.88 103 LEU A C 1
ATOM 846 O O . LEU A 1 103 ? -17.042 -44.012 30.181 1.00 87.88 103 LEU A O 1
ATOM 850 N N . LYS A 1 104 ? -17.313 -44.814 28.110 1.00 87.81 104 LYS A N 1
ATOM 851 C CA . LYS A 1 104 ? -18.500 -45.611 28.450 1.00 87.81 104 LYS A CA 1
ATOM 852 C C . LYS A 1 104 ? -18.183 -46.682 29.495 1.00 87.81 104 LYS A C 1
ATOM 854 O O . LYS A 1 104 ? -18.944 -46.876 30.445 1.00 87.81 104 LYS A O 1
ATOM 859 N N . LEU A 1 105 ? -17.040 -47.355 29.358 1.00 88.31 105 LEU A N 1
ATOM 860 C CA . LEU A 1 105 ? -16.565 -48.325 30.345 1.00 88.31 105 LEU A CA 1
ATOM 861 C C . LEU A 1 105 ? -16.282 -47.660 31.702 1.00 88.31 105 LEU A C 1
ATOM 863 O O . LEU A 1 105 ? -16.643 -48.212 32.741 1.00 88.31 105 LEU A O 1
ATOM 867 N N . PHE A 1 106 ? -15.686 -46.468 31.696 1.00 90.00 106 PHE A N 1
ATOM 868 C CA . PHE A 1 106 ? -15.445 -45.673 32.895 1.00 90.00 106 PHE A CA 1
ATOM 869 C C . PHE A 1 106 ? -16.760 -45.309 33.600 1.00 90.00 106 PHE A C 1
ATOM 871 O O . PHE A 1 106 ? -16.937 -45.652 34.768 1.00 90.00 106 PHE A O 1
ATOM 878 N N . CYS A 1 107 ? -17.706 -44.686 32.887 1.00 87.12 107 CYS A N 1
ATOM 879 C CA . CYS A 1 107 ? -19.000 -44.273 33.435 1.00 87.12 107 CYS A CA 1
ATOM 880 C C . CYS A 1 107 ? -19.776 -45.467 33.996 1.00 87.12 107 CYS A C 1
ATOM 882 O O . CYS A 1 107 ? -20.239 -45.420 35.134 1.00 87.12 107 CYS A O 1
ATOM 884 N N . SER A 1 108 ? -19.856 -46.563 33.239 1.00 85.31 108 SER A N 1
ATOM 885 C CA . SER A 1 108 ? -20.575 -47.762 33.678 1.00 85.31 108 SER A CA 1
ATOM 886 C C . SER A 1 108 ? -19.946 -48.409 34.917 1.00 85.31 108 SER A C 1
ATOM 888 O O . SER A 1 108 ? -20.660 -48.778 35.852 1.00 85.31 108 SER A O 1
ATOM 890 N N . SER A 1 109 ? -18.612 -48.490 34.972 1.00 86.31 109 SER A N 1
ATOM 891 C CA . SER A 1 109 ? -17.883 -49.011 36.138 1.00 86.31 109 SER A CA 1
ATOM 892 C C . SER A 1 109 ? -18.076 -48.122 37.368 1.00 86.31 109 SER A C 1
ATOM 894 O O . SER A 1 109 ? -18.324 -48.623 38.464 1.00 86.31 109 SER A O 1
ATOM 896 N N . TYR A 1 110 ? -18.018 -46.803 37.186 1.00 84.56 110 TYR A N 1
ATOM 897 C CA . TYR A 1 110 ? -18.208 -45.829 38.256 1.00 84.56 110 TYR A CA 1
ATOM 898 C C . TYR A 1 110 ? -19.632 -45.876 38.832 1.00 84.56 110 TYR A C 1
ATOM 900 O O . TYR A 1 110 ? -19.805 -46.007 40.045 1.00 84.56 110 TYR A O 1
ATOM 908 N N . MET A 1 111 ? -20.654 -45.850 37.970 1.00 84.06 111 MET A N 1
ATOM 909 C CA . MET A 1 111 ? -22.062 -45.916 38.380 1.00 84.06 111 MET A CA 1
ATOM 910 C C . MET A 1 111 ? -22.387 -47.232 39.087 1.00 84.06 111 MET A C 1
ATOM 912 O O . MET A 1 111 ? -23.094 -47.236 40.095 1.00 84.06 111 MET A O 1
ATOM 916 N N . LYS A 1 112 ? -21.809 -48.349 38.628 1.00 82.94 112 LYS A N 1
ATOM 917 C CA . LYS A 1 112 ? -21.937 -49.642 39.307 1.00 82.94 112 LYS A CA 1
ATOM 918 C C . LYS A 1 112 ? -21.386 -49.594 40.737 1.00 82.94 112 LYS A C 1
ATOM 920 O O . LYS A 1 112 ? -22.089 -49.993 41.663 1.00 82.94 112 LYS A O 1
ATOM 925 N N . CYS A 1 113 ? -20.182 -49.051 40.934 1.00 81.56 113 CYS A N 1
ATOM 926 C CA . CYS A 1 113 ? -19.589 -48.891 42.266 1.00 81.56 113 CYS A CA 1
ATOM 927 C C . CYS A 1 113 ? -20.448 -48.009 43.188 1.00 81.56 113 CYS A C 1
ATOM 929 O O . CYS A 1 113 ? -20.640 -48.331 44.360 1.00 81.56 113 CYS A O 1
ATOM 931 N N . ILE A 1 114 ? -20.999 -46.910 42.669 1.00 78.69 114 ILE A N 1
ATOM 932 C CA . ILE A 1 114 ? -21.856 -46.001 43.443 1.00 78.69 114 ILE A CA 1
ATOM 933 C C . ILE A 1 114 ? -23.171 -46.679 43.833 1.00 78.69 114 ILE A C 1
ATOM 935 O O . ILE A 1 114 ? -23.576 -46.599 44.996 1.00 78.69 114 ILE A O 1
ATOM 939 N N . ASN A 1 115 ? -23.794 -47.408 42.906 1.00 75.94 115 ASN A N 1
ATOM 940 C CA . ASN A 1 115 ? -24.994 -48.191 43.182 1.00 75.94 115 ASN A CA 1
ATOM 941 C C . ASN A 1 115 ? -24.719 -49.233 44.285 1.00 75.94 115 ASN A C 1
ATOM 943 O O . ASN A 1 115 ? -25.475 -49.304 45.255 1.00 75.94 115 ASN A O 1
ATOM 947 N N . GLU A 1 116 ? -23.592 -49.950 44.239 1.00 77.56 116 GLU A N 1
ATOM 948 C CA . GLU A 1 116 ? -23.189 -50.902 45.289 1.00 77.56 116 GLU A CA 1
ATOM 949 C C . GLU A 1 116 ? -22.981 -50.242 46.671 1.00 77.56 116 GLU A C 1
ATOM 951 O O . GLU A 1 116 ? -23.360 -50.813 47.701 1.00 77.56 116 GLU A O 1
ATOM 956 N N . ILE A 1 117 ? -22.419 -49.027 46.720 1.00 73.56 117 ILE A N 1
ATOM 957 C CA . ILE A 1 117 ? -22.241 -48.254 47.964 1.00 73.56 117 ILE A CA 1
ATOM 958 C C . ILE A 1 117 ? -23.589 -47.747 48.503 1.00 73.56 117 ILE A C 1
ATOM 960 O O . ILE A 1 117 ? -23.828 -47.782 49.716 1.00 73.56 117 ILE A O 1
ATOM 964 N N . SER A 1 118 ? -24.489 -47.303 47.622 1.00 67.50 118 SER A N 1
ATOM 965 C CA . SER A 1 118 ? -25.817 -46.796 47.994 1.00 67.50 118 SER A CA 1
ATOM 966 C C . SER A 1 118 ? -26.697 -47.883 48.630 1.00 67.50 118 SER A C 1
ATOM 968 O O . SER A 1 118 ? -27.306 -47.650 49.678 1.00 67.50 118 SER A O 1
ATOM 970 N N . VAL A 1 119 ? -26.652 -49.113 48.095 1.00 63.81 119 VAL A N 1
ATOM 971 C CA . VAL A 1 119 ? -27.360 -50.285 48.641 1.00 63.81 119 VAL A CA 1
ATOM 972 C C . VAL A 1 119 ? -26.864 -50.628 50.051 1.00 63.81 119 VAL A C 1
ATOM 974 O O . VAL A 1 119 ? -27.662 -50.944 50.934 1.00 63.81 119 VAL A O 1
ATOM 977 N N . LYS A 1 120 ? -25.554 -50.510 50.309 1.00 59.84 120 LYS A N 1
ATOM 978 C CA . LYS A 1 120 ? -24.963 -50.767 51.636 1.00 59.84 120 LYS A CA 1
ATOM 979 C C . LYS A 1 120 ? -25.281 -49.690 52.680 1.00 59.84 120 LYS A C 1
ATOM 981 O O . LYS A 1 120 ? -25.266 -49.993 53.870 1.00 59.84 120 LYS A O 1
ATOM 986 N N . THR A 1 121 ? -25.571 -48.454 52.272 1.00 54.59 121 THR A N 1
ATOM 987 C CA . THR A 1 121 ? -25.707 -47.297 53.182 1.00 54.59 121 THR A CA 1
ATOM 988 C C . THR A 1 121 ? -27.154 -46.903 53.520 1.00 54.59 121 THR A C 1
ATOM 990 O O . THR A 1 121 ? -27.355 -45.919 54.226 1.00 54.59 121 THR A O 1
ATOM 993 N N . ARG A 1 122 ? -28.174 -47.665 53.078 1.00 50.34 122 ARG A N 1
ATOM 994 C CA . ARG A 1 122 ? -29.619 -47.368 53.278 1.00 50.34 122 ARG A CA 1
ATOM 995 C C . ARG A 1 122 ? -30.025 -45.933 52.888 1.00 50.34 122 ARG A C 1
ATOM 997 O O . ARG A 1 122 ? -31.009 -45.406 53.406 1.00 50.34 122 ARG A O 1
ATOM 1004 N N . ARG A 1 123 ? -29.307 -45.290 51.963 1.00 51.50 123 ARG A N 1
ATOM 1005 C CA . ARG A 1 123 ? -29.788 -44.051 51.344 1.00 51.50 123 ARG A CA 1
ATOM 1006 C C . ARG A 1 123 ? -30.845 -44.432 50.310 1.00 51.50 123 ARG A C 1
ATOM 1008 O O . ARG A 1 123 ? -30.538 -45.110 49.338 1.00 51.50 123 ARG A O 1
ATOM 1015 N N . VAL A 1 124 ? -32.093 -44.031 50.546 1.00 46.06 124 VAL A N 1
ATOM 1016 C CA . VAL A 1 124 ? -33.174 -44.144 49.559 1.00 46.06 124 VAL A CA 1
ATOM 1017 C C . VAL A 1 124 ? -32.872 -43.139 48.445 1.00 46.06 124 VAL A C 1
ATOM 1019 O O . VAL A 1 124 ? -33.151 -41.955 48.588 1.00 46.06 124 VAL A O 1
ATOM 1022 N N . GLY A 1 125 ? -32.239 -43.597 47.368 1.00 47.66 125 GLY A N 1
ATOM 1023 C CA . GLY A 1 125 ? -31.975 -42.821 46.157 1.00 47.66 125 GLY A CA 1
ATOM 1024 C C . GLY A 1 125 ? -32.279 -43.677 44.930 1.00 47.66 125 GLY A C 1
ATOM 1025 O O . GLY A 1 125 ? -32.028 -44.879 44.960 1.00 47.66 125 GLY A O 1
ATOM 1026 N N . LYS A 1 126 ? -32.882 -43.070 43.897 1.00 50.31 126 LYS A N 1
ATOM 1027 C CA . LYS A 1 126 ? -33.286 -43.704 42.626 1.00 50.31 126 LYS A CA 1
ATOM 1028 C C . LYS A 1 126 ? -32.220 -44.685 42.111 1.00 50.31 126 LYS A C 1
ATOM 1030 O O . LYS A 1 126 ? -31.054 -44.311 42.033 1.00 50.31 126 LYS A O 1
ATOM 1035 N N . GLU A 1 127 ? -32.633 -45.882 41.681 1.00 53.12 127 GLU A N 1
ATOM 1036 C CA . GLU A 1 127 ? -31.815 -46.725 40.798 1.00 53.12 127 GLU A CA 1
ATOM 1037 C C . GLU A 1 127 ? -31.465 -45.904 39.551 1.00 53.12 127 GLU A C 1
ATOM 1039 O O . GLU A 1 127 ? -32.308 -45.663 38.686 1.00 53.12 127 GLU A O 1
ATOM 1044 N N . SER A 1 128 ? -30.237 -45.395 39.505 1.00 58.00 128 SER A N 1
ATOM 1045 C CA . SER A 1 128 ? -29.727 -44.673 38.346 1.00 58.00 128 SER A CA 1
ATOM 1046 C C . SER A 1 128 ? -29.305 -45.690 37.289 1.00 58.00 128 SER A C 1
ATOM 1048 O O . SER A 1 128 ? -28.631 -46.683 37.590 1.00 58.00 128 SER A O 1
ATOM 1050 N N . ASN A 1 129 ? -29.746 -45.476 36.050 1.00 68.44 129 ASN A N 1
ATOM 1051 C CA . ASN A 1 129 ? -29.364 -46.337 34.939 1.00 68.44 129 ASN A CA 1
ATOM 1052 C C . ASN A 1 129 ? -27.850 -46.191 34.717 1.00 68.44 129 ASN A C 1
ATOM 1054 O O . ASN A 1 129 ? -27.327 -45.079 34.687 1.00 68.44 129 ASN A O 1
ATOM 1058 N N . ILE A 1 130 ? -27.151 -47.317 34.564 1.00 66.38 130 ILE A N 1
ATOM 1059 C CA . ILE A 1 130 ? -25.687 -47.385 34.452 1.00 66.38 130 ILE A CA 1
ATOM 1060 C C . ILE A 1 130 ? -25.165 -46.533 33.277 1.00 66.38 130 ILE A C 1
ATOM 1062 O O . ILE A 1 130 ? -24.052 -46.013 33.353 1.00 66.38 130 ILE A O 1
ATOM 1066 N N . ASP A 1 131 ? -25.983 -46.332 32.239 1.00 78.38 131 ASP A N 1
ATOM 1067 C CA . ASP A 1 131 ? -25.634 -45.530 31.060 1.00 78.38 131 ASP A CA 1
ATOM 1068 C C . ASP A 1 131 ? -25.980 -44.025 31.180 1.00 78.38 131 ASP A C 1
ATOM 1070 O O . ASP A 1 131 ? -25.485 -43.231 30.386 1.00 78.38 131 ASP A O 1
ATOM 1074 N N . GLN A 1 132 ? -26.746 -43.582 32.188 1.00 83.19 132 GLN A N 1
ATOM 1075 C CA . GLN A 1 132 ? -27.228 -42.186 32.263 1.00 83.19 132 GLN A CA 1
ATOM 1076 C C . GLN A 1 132 ? -26.107 -41.142 32.343 1.00 83.19 132 GLN A C 1
ATOM 1078 O O . GLN A 1 132 ? -26.187 -40.111 31.684 1.00 83.19 132 GLN A O 1
ATOM 1083 N N . LEU A 1 133 ? -25.048 -41.410 33.114 1.00 85.50 133 LEU A N 1
ATOM 1084 C CA . LEU A 1 133 ? -23.898 -40.504 33.212 1.00 85.50 133 LEU A CA 1
ATOM 1085 C C . LEU A 1 133 ? -23.192 -40.345 31.855 1.00 85.50 133 LEU A C 1
ATOM 1087 O O . LEU A 1 133 ? -22.729 -39.260 31.519 1.00 85.50 133 LEU A O 1
ATOM 1091 N N . TYR A 1 134 ? -23.106 -41.426 31.078 1.00 87.75 134 TYR A N 1
ATOM 1092 C CA . TYR A 1 134 ? -22.507 -41.390 29.746 1.00 87.75 134 TYR A CA 1
ATOM 1093 C C . TYR A 1 134 ? -23.378 -40.591 28.768 1.00 87.75 134 TYR A C 1
ATOM 1095 O O . TYR A 1 134 ? -22.860 -39.773 28.007 1.00 87.75 134 TYR A O 1
ATOM 1103 N N . ASP A 1 135 ? -24.695 -40.786 28.818 1.00 86.75 135 ASP A N 1
ATOM 1104 C CA . ASP A 1 135 ? -25.641 -40.066 27.964 1.00 86.75 135 ASP A CA 1
ATOM 1105 C C . ASP A 1 135 ? -25.624 -38.555 28.256 1.00 86.75 135 ASP A C 1
ATOM 1107 O O . ASP A 1 135 ? -25.527 -37.754 27.331 1.00 86.75 135 ASP A O 1
ATOM 1111 N N . GLU A 1 136 ? -25.610 -38.154 29.527 1.00 86.06 136 GLU A N 1
ATOM 1112 C CA . GLU A 1 136 ? -25.498 -36.746 29.944 1.00 86.06 136 GLU A CA 1
ATOM 1113 C C . GLU A 1 136 ? -24.176 -36.102 29.502 1.00 86.06 136 GLU A C 1
ATOM 1115 O O . GLU A 1 136 ? -24.158 -35.009 28.933 1.00 86.06 136 GLU A O 1
ATOM 1120 N N . ILE A 1 137 ? -23.054 -36.809 29.677 1.00 86.06 137 ILE A N 1
ATOM 1121 C CA . ILE A 1 137 ? -21.742 -36.332 29.219 1.00 86.06 137 ILE A CA 1
ATOM 1122 C C . ILE A 1 137 ? -21.713 -36.160 27.696 1.00 86.06 137 ILE A C 1
ATOM 1124 O O . ILE A 1 137 ? -21.154 -35.186 27.204 1.00 86.06 137 ILE A O 1
ATOM 1128 N N . THR A 1 138 ? -22.278 -37.102 26.938 1.00 84.56 138 THR A N 1
ATOM 1129 C CA . THR A 1 138 ? -22.217 -37.078 25.466 1.00 84.56 138 THR A CA 1
ATOM 1130 C C . THR A 1 138 ? -23.194 -36.090 24.836 1.00 84.56 138 THR A C 1
ATOM 1132 O O . THR A 1 138 ? -22.917 -35.570 23.754 1.00 84.56 138 THR A O 1
ATOM 1135 N N . GLN A 1 139 ? -24.311 -35.791 25.503 1.00 83.56 139 GLN A N 1
ATOM 1136 C CA . GLN A 1 139 ? -25.262 -34.770 25.060 1.00 83.56 139 GLN A CA 1
ATOM 1137 C C . GLN A 1 139 ? -24.727 -33.347 25.275 1.00 83.56 139 GLN A C 1
ATOM 1139 O O . GLN A 1 139 ? -25.036 -32.454 24.481 1.00 83.56 139 GLN A O 1
ATOM 1144 N N . ASN A 1 140 ? -23.871 -33.135 26.279 1.00 81.62 140 ASN A N 1
ATOM 1145 C CA . ASN A 1 140 ? -23.234 -31.847 26.533 1.00 81.62 140 ASN A CA 1
ATOM 1146 C C . ASN A 1 140 ? -21.852 -31.743 25.857 1.00 81.62 140 ASN A C 1
ATOM 1148 O O . ASN A 1 140 ? -20.839 -32.190 26.396 1.00 81.62 140 ASN A O 1
ATOM 1152 N N . LYS A 1 141 ? -21.796 -31.084 24.691 1.00 77.31 141 LYS A N 1
ATOM 1153 C CA . LYS A 1 141 ? -20.554 -30.911 23.912 1.00 77.31 141 LYS A CA 1
ATOM 1154 C C . LYS A 1 141 ? -19.424 -30.241 24.704 1.00 77.31 141 LYS A C 1
ATOM 1156 O O . LYS A 1 141 ? -18.279 -30.671 24.584 1.00 77.31 141 LYS A O 1
ATOM 1161 N N . ASP A 1 142 ? -19.728 -29.242 25.531 1.00 71.19 142 ASP A N 1
ATOM 1162 C CA . ASP A 1 142 ? -18.715 -28.485 26.281 1.00 71.19 142 ASP A CA 1
ATOM 1163 C C . ASP A 1 142 ? -18.082 -29.308 27.411 1.00 71.19 142 ASP A C 1
ATOM 1165 O O . ASP A 1 142 ? -16.908 -29.123 27.743 1.00 71.19 142 ASP A O 1
ATOM 1169 N N . ILE A 1 143 ? -18.841 -30.244 27.985 1.00 79.81 143 ILE A N 1
ATOM 1170 C CA . ILE A 1 143 ? -18.358 -31.165 29.019 1.00 79.81 143 ILE A CA 1
ATOM 1171 C C . ILE A 1 143 ? -17.693 -32.394 28.398 1.00 79.81 143 ILE A C 1
ATOM 1173 O O . ILE A 1 143 ? -16.667 -32.853 28.908 1.00 79.81 143 ILE A O 1
ATOM 1177 N N . PHE A 1 144 ? -18.213 -32.897 27.276 1.00 81.75 144 PHE A N 1
ATOM 1178 C CA . PHE A 1 144 ? -17.675 -34.058 26.571 1.00 81.75 144 PHE A CA 1
ATOM 1179 C C . PHE A 1 144 ? -16.172 -33.918 26.293 1.00 81.75 144 PHE A C 1
ATOM 1181 O O . PHE A 1 144 ? -15.390 -34.813 26.621 1.00 81.75 144 PHE A O 1
ATOM 1188 N N . HIS A 1 145 ? -15.738 -32.753 25.804 1.00 75.94 145 HIS A N 1
ATOM 1189 C CA . HIS A 1 145 ? -14.326 -32.475 25.521 1.00 75.94 145 HIS A CA 1
ATOM 1190 C C . HIS A 1 145 ? -13.411 -32.498 26.756 1.00 75.94 145 HIS A C 1
ATOM 1192 O O . HIS A 1 145 ? -12.200 -32.603 26.609 1.00 75.94 145 HIS A O 1
ATOM 1198 N N . LEU A 1 146 ? -13.952 -32.430 27.974 1.00 75.44 146 LEU A N 1
ATOM 1199 C CA . LEU A 1 146 ? -13.178 -32.560 29.216 1.00 75.44 146 LEU A CA 1
ATOM 1200 C C . LEU A 1 146 ? -13.009 -34.017 29.626 1.00 75.44 146 LEU A C 1
ATOM 1202 O O . LEU A 1 146 ? -12.021 -34.378 30.261 1.00 75.44 146 LEU A O 1
ATOM 1206 N N . THR A 1 147 ? -13.967 -34.858 29.246 1.00 76.50 147 THR A N 1
ATOM 1207 C CA . THR A 1 147 ? -13.997 -36.276 29.611 1.00 76.50 147 THR A CA 1
ATOM 1208 C C . THR A 1 147 ? -13.055 -37.141 28.787 1.00 76.50 147 THR A C 1
ATOM 1210 O O . THR A 1 147 ? -12.881 -38.308 29.114 1.00 76.50 147 THR A O 1
ATOM 1213 N N . ILE A 1 148 ? -12.363 -36.565 27.796 1.00 77.19 148 ILE A N 1
ATOM 1214 C CA . ILE A 1 148 ? -11.216 -37.204 27.132 1.00 77.19 148 ILE A CA 1
ATOM 1215 C C . ILE A 1 148 ? -10.060 -37.466 28.112 1.00 77.19 148 ILE A C 1
ATOM 1217 O O . ILE A 1 148 ? -9.252 -38.366 27.888 1.00 77.19 148 ILE A O 1
ATOM 1221 N N . ASN A 1 149 ? -10.007 -36.713 29.220 1.00 78.38 149 ASN A N 1
ATOM 1222 C CA . ASN A 1 149 ? -9.087 -36.928 30.327 1.00 78.38 149 ASN A CA 1
ATOM 1223 C C . ASN A 1 149 ? -9.787 -37.739 31.447 1.00 78.38 149 ASN A C 1
ATOM 1225 O O . ASN A 1 149 ? -10.749 -37.245 32.046 1.00 78.38 149 ASN A O 1
ATOM 1229 N N . PRO A 1 150 ? -9.302 -38.949 31.792 1.00 77.69 150 PRO A N 1
ATOM 1230 C CA . PRO A 1 150 ? -9.913 -39.807 32.817 1.00 77.69 150 PRO A CA 1
ATOM 1231 C C . PRO A 1 150 ? -10.033 -39.161 34.209 1.00 77.69 150 PRO A C 1
ATOM 1233 O O . PRO A 1 150 ? -10.960 -39.453 34.971 1.00 77.69 150 PRO A O 1
ATOM 1236 N N . GLN A 1 151 ? -9.113 -38.259 34.554 1.00 73.50 151 GLN A N 1
ATOM 1237 C CA . GLN A 1 151 ? -9.121 -37.554 35.833 1.00 73.50 151 GLN A CA 1
ATOM 1238 C C . GLN A 1 151 ? -10.257 -36.524 35.896 1.00 73.50 151 GLN A C 1
ATOM 1240 O O . GLN A 1 151 ? -10.970 -36.440 36.897 1.00 73.50 151 GLN A O 1
ATOM 1245 N N . LEU A 1 152 ? -10.479 -35.783 34.808 1.00 73.19 152 LEU A N 1
ATOM 1246 C CA . LEU A 1 152 ? -11.611 -34.861 34.693 1.00 73.19 152 LEU A CA 1
ATOM 1247 C C . LEU A 1 152 ? -12.942 -35.612 34.604 1.00 73.19 152 LEU A C 1
ATOM 1249 O O . LEU A 1 152 ? -13.901 -35.200 35.254 1.00 73.19 152 LEU A O 1
ATOM 1253 N N . ALA A 1 153 ? -12.988 -36.744 33.892 1.00 81.06 153 ALA A N 1
ATOM 1254 C CA . ALA A 1 153 ? -14.159 -37.622 33.863 1.00 81.06 153 ALA A CA 1
ATOM 1255 C C . ALA A 1 153 ? -14.561 -38.086 35.276 1.00 81.06 153 ALA A C 1
ATOM 1257 O O . ALA A 1 153 ? -15.746 -38.107 35.607 1.00 81.06 153 ALA A O 1
ATOM 1258 N N . SER A 1 154 ? -13.582 -38.362 36.144 1.00 77.50 154 SER A N 1
ATOM 1259 C CA . SER A 1 154 ? -13.816 -38.696 37.557 1.00 77.50 154 SER A CA 1
ATOM 1260 C C . SER A 1 154 ? -14.394 -37.531 38.362 1.00 77.50 154 SER A C 1
ATOM 1262 O O . SER A 1 154 ? -15.313 -37.733 39.157 1.00 77.50 154 SER A O 1
ATOM 1264 N N . GLY A 1 155 ? -13.906 -36.309 38.133 1.00 74.12 155 GLY A N 1
ATOM 1265 C CA . GLY A 1 155 ? -14.469 -35.101 38.741 1.00 74.12 155 GLY A CA 1
ATOM 1266 C C . GLY A 1 155 ? -15.909 -34.834 38.293 1.00 74.12 155 GLY A C 1
ATOM 1267 O O . GLY A 1 155 ? -16.776 -34.581 39.123 1.00 74.12 155 GLY A O 1
ATOM 1268 N N . ILE A 1 156 ? -16.187 -34.968 36.995 1.00 80.56 156 ILE A N 1
ATOM 1269 C CA . ILE A 1 156 ? -17.523 -34.790 36.404 1.00 80.56 156 ILE A CA 1
ATOM 1270 C C . ILE A 1 156 ? -18.510 -35.822 36.952 1.00 80.56 156 ILE A C 1
ATOM 1272 O O . ILE A 1 156 ? -19.613 -35.465 37.356 1.00 80.56 156 ILE A O 1
ATOM 1276 N N . ALA A 1 157 ? -18.096 -37.087 37.041 1.00 81.00 157 ALA A N 1
ATOM 1277 C CA . ALA A 1 157 ? -18.910 -38.154 37.612 1.00 81.00 157 ALA A CA 1
ATOM 1278 C C . ALA A 1 157 ? -19.246 -37.910 39.096 1.00 81.00 157 ALA A C 1
ATOM 1280 O O . ALA A 1 157 ? -20.357 -38.199 39.547 1.00 81.00 157 ALA A O 1
ATOM 1281 N N . ALA A 1 158 ? -18.308 -37.329 39.852 1.00 75.69 158 ALA A N 1
ATOM 1282 C CA . ALA A 1 158 ? -18.551 -36.925 41.231 1.00 75.69 158 ALA A CA 1
ATOM 1283 C C . ALA A 1 158 ? -19.567 -35.772 41.324 1.00 75.69 158 ALA A C 1
ATOM 1285 O O . ALA A 1 158 ? -20.471 -35.845 42.157 1.00 75.69 158 ALA A O 1
ATOM 1286 N N . VAL A 1 159 ? -19.466 -34.755 40.456 1.00 76.81 159 VAL A N 1
ATOM 1287 C CA . VAL A 1 159 ? -20.431 -33.639 40.395 1.00 76.81 159 VAL A CA 1
ATOM 1288 C C . VAL A 1 159 ? -21.822 -34.138 40.018 1.00 76.81 159 VAL A C 1
ATOM 1290 O O . VAL A 1 159 ? -22.784 -33.811 40.703 1.00 76.81 159 VAL A O 1
ATOM 1293 N N . TYR A 1 160 ? -21.929 -34.994 39.002 1.00 82.38 160 TYR A N 1
ATOM 1294 C CA . TYR A 1 160 ? -23.192 -35.601 38.576 1.00 82.38 160 TYR A CA 1
ATOM 1295 C C . TYR A 1 160 ? -23.943 -36.269 39.737 1.00 82.38 160 TYR A C 1
ATOM 1297 O O . TYR A 1 160 ? -25.125 -36.009 39.962 1.00 82.38 160 TYR A O 1
ATOM 1305 N N . ASN A 1 161 ? -23.241 -37.078 40.535 1.00 75.06 161 ASN A N 1
ATOM 1306 C CA . ASN A 1 161 ? -23.833 -37.739 41.699 1.00 75.06 161 ASN A CA 1
ATOM 1307 C C . ASN A 1 161 ? -24.191 -36.771 42.834 1.00 75.06 161 ASN A C 1
ATOM 1309 O O . ASN A 1 161 ? -25.106 -37.042 43.609 1.00 75.06 161 ASN A O 1
ATOM 1313 N N . GLN A 1 162 ? -23.466 -35.661 42.960 1.00 71.06 162 GLN A N 1
ATOM 1314 C CA . GLN A 1 162 ? -23.730 -34.630 43.967 1.00 71.06 162 GLN A CA 1
ATOM 1315 C C . GLN A 1 162 ? -24.854 -33.665 43.556 1.00 71.06 162 GLN A C 1
ATOM 1317 O O . GLN A 1 162 ? -25.458 -33.041 44.426 1.00 71.06 162 GLN A O 1
ATOM 1322 N N . CYS A 1 163 ? -25.159 -33.572 42.260 1.00 70.12 163 CYS A N 1
ATOM 1323 C CA . CYS A 1 163 ? -26.214 -32.745 41.668 1.00 70.12 163 CYS A CA 1
ATOM 1324 C C . CYS A 1 163 ? -27.455 -33.566 41.267 1.00 70.12 163 CYS A C 1
ATOM 1326 O O . CYS A 1 163 ? -28.113 -33.256 40.281 1.00 70.12 163 CYS A O 1
ATOM 1328 N N . GLU A 1 164 ? -27.772 -34.622 42.024 1.00 73.44 164 GLU A N 1
ATOM 1329 C CA . GLU A 1 164 ? -28.978 -35.455 41.845 1.00 73.44 164 GLU A CA 1
ATOM 1330 C C . GLU A 1 164 ? -29.154 -36.068 40.440 1.00 73.44 164 GLU A C 1
ATOM 1332 O O . GLU A 1 164 ? -30.269 -36.390 40.024 1.00 73.44 164 GLU A O 1
ATOM 1337 N N . GLY A 1 165 ? -28.050 -36.297 39.724 1.00 73.81 165 GLY A N 1
ATOM 1338 C CA . GLY A 1 165 ? -28.062 -36.920 38.402 1.00 73.81 165 GLY A CA 1
ATOM 1339 C C . GLY A 1 165 ? -28.275 -35.944 37.244 1.00 73.81 165 GLY A C 1
ATOM 1340 O O . GLY A 1 165 ? -28.821 -36.345 36.221 1.00 73.81 165 GLY A O 1
ATOM 1341 N N . GLN A 1 166 ? -27.862 -34.682 37.392 1.00 79.69 166 GLN A N 1
ATOM 1342 C CA . GLN A 1 166 ? -27.817 -33.703 36.301 1.00 79.69 166 GLN A CA 1
ATOM 1343 C C . GLN A 1 166 ? -26.454 -33.014 36.244 1.00 79.69 166 GLN A C 1
ATOM 1345 O O . GLN A 1 166 ? -25.892 -32.645 37.281 1.00 79.69 166 GLN A O 1
ATOM 1350 N N . LEU A 1 167 ? -25.919 -32.832 35.034 1.00 82.44 167 LEU A N 1
ATOM 1351 C CA . LEU A 1 167 ? -24.732 -32.009 34.812 1.00 82.44 167 LEU A CA 1
ATOM 1352 C C . LEU A 1 167 ? -25.134 -30.567 34.466 1.00 82.44 167 LEU A C 1
ATOM 1354 O O . LEU A 1 167 ? -26.147 -30.354 33.801 1.00 82.44 167 LEU A O 1
ATOM 1358 N N . PRO A 1 168 ? -24.349 -29.559 34.883 1.00 79.12 168 PRO A N 1
ATOM 1359 C CA . PRO A 1 168 ? -24.549 -28.191 34.417 1.00 79.12 168 PRO A CA 1
ATOM 1360 C C . PRO A 1 168 ? -24.383 -28.076 32.897 1.00 79.12 168 PRO A C 1
ATOM 1362 O O . PRO A 1 168 ? -23.609 -28.818 32.299 1.00 79.12 168 PRO A O 1
ATOM 1365 N N . GLU A 1 169 ? -25.063 -27.118 32.266 1.00 72.44 169 GLU A N 1
ATOM 1366 C CA . GLU A 1 169 ? -24.942 -26.908 30.816 1.00 72.44 169 GLU A CA 1
ATOM 1367 C C . GLU A 1 169 ? -23.561 -26.365 30.430 1.00 72.44 169 GLU A C 1
ATOM 1369 O O . GLU A 1 169 ? -23.008 -26.764 29.407 1.00 72.44 169 GLU A O 1
ATOM 1374 N N . LYS A 1 170 ? -22.966 -25.499 31.260 1.00 73.38 170 LYS A N 1
ATOM 1375 C CA . LYS A 1 170 ? -21.677 -24.866 30.966 1.00 73.38 170 LYS A CA 1
ATOM 1376 C C . LYS A 1 170 ? -20.540 -25.454 31.787 1.00 73.38 170 LYS A C 1
ATOM 1378 O O . LYS A 1 170 ? -20.663 -25.783 32.967 1.00 73.38 170 LYS A O 1
ATOM 1383 N N . ARG A 1 171 ? -19.354 -25.453 31.178 1.00 74.88 171 ARG A N 1
ATOM 1384 C CA . ARG A 1 171 ? -18.087 -25.840 31.815 1.00 74.88 171 ARG A CA 1
ATOM 1385 C C . ARG A 1 171 ? -17.743 -25.011 33.062 1.00 74.88 171 ARG A C 1
ATOM 1387 O O . ARG A 1 171 ? -17.136 -25.540 33.987 1.00 74.88 171 ARG A O 1
ATOM 1394 N N . ILE A 1 172 ? -18.089 -23.725 33.084 1.00 73.88 172 ILE A N 1
ATOM 1395 C CA . ILE A 1 172 ? -17.811 -22.833 34.223 1.00 73.88 172 ILE A CA 1
ATOM 1396 C C . ILE A 1 172 ? -18.670 -23.233 35.430 1.00 73.88 172 ILE A C 1
ATOM 1398 O O . ILE A 1 172 ? -18.140 -23.400 36.528 1.00 73.88 172 ILE A O 1
ATOM 1402 N N . ASP A 1 173 ? -19.955 -23.499 35.197 1.00 75.94 173 ASP A N 1
ATOM 1403 C CA . ASP A 1 173 ? -20.905 -23.929 36.227 1.00 75.94 173 ASP A CA 1
ATOM 1404 C C . ASP A 1 173 ? -20.510 -25.284 36.831 1.00 75.94 173 ASP A C 1
ATOM 1406 O O . ASP A 1 173 ? -20.665 -25.509 38.030 1.00 75.94 173 ASP A O 1
ATOM 1410 N N . LEU A 1 174 ? -19.937 -26.181 36.020 1.00 78.69 174 LEU A N 1
ATOM 1411 C CA . LEU A 1 174 ? -19.365 -27.448 36.479 1.00 78.69 174 LEU A CA 1
ATOM 1412 C C . LEU A 1 174 ? -18.232 -27.231 37.496 1.00 78.69 174 LEU A C 1
ATOM 1414 O O . LEU A 1 174 ? -18.199 -27.904 38.529 1.00 78.69 174 LEU A O 1
ATOM 1418 N N . TYR A 1 175 ? -17.310 -26.301 37.225 1.00 77.75 175 TYR A N 1
ATOM 1419 C CA . TYR A 1 175 ? -16.223 -25.979 38.156 1.00 77.75 175 TYR A CA 1
ATOM 1420 C C . TYR A 1 175 ? -16.742 -25.318 39.432 1.00 77.75 175 TYR A C 1
ATOM 1422 O O . TYR A 1 175 ? -16.295 -25.673 40.524 1.00 77.75 175 TYR A O 1
ATOM 1430 N N . GLU A 1 176 ? -17.706 -24.406 39.306 1.00 79.25 176 GLU A N 1
ATOM 1431 C CA . GLU A 1 176 ? -18.349 -23.747 40.441 1.00 79.25 176 GLU A CA 1
ATOM 1432 C C . GLU A 1 176 ? -19.035 -24.771 41.351 1.00 79.25 176 GLU A C 1
ATOM 1434 O O . GLU A 1 176 ? -18.697 -24.862 42.531 1.00 79.25 176 GLU A O 1
ATOM 1439 N N . LYS A 1 177 ? -19.893 -25.631 40.788 1.00 76.62 177 LYS A N 1
ATOM 1440 C CA . LYS A 1 177 ? -20.627 -26.668 41.530 1.00 76.62 177 LYS A CA 1
ATOM 1441 C C . LYS A 1 177 ? -19.714 -27.674 42.218 1.00 76.62 177 LYS A C 1
ATOM 1443 O O . LYS A 1 177 ? -19.984 -28.056 43.357 1.00 76.62 177 LYS A O 1
ATOM 1448 N N . ALA A 1 178 ? -18.627 -28.083 41.564 1.00 75.19 178 ALA A N 1
ATOM 1449 C CA . ALA A 1 178 ? -17.641 -28.972 42.169 1.00 75.19 178 ALA A CA 1
ATOM 1450 C C . ALA A 1 178 ? -17.026 -28.360 43.437 1.00 75.19 178 ALA A C 1
ATOM 1452 O O . ALA A 1 178 ? -16.944 -29.024 44.469 1.00 75.19 178 ALA A O 1
ATOM 1453 N N . ILE A 1 179 ? -16.628 -27.086 43.375 1.00 76.06 179 ILE A N 1
ATOM 1454 C CA . ILE A 1 179 ? -15.999 -26.387 44.500 1.00 76.06 179 ILE A CA 1
ATOM 1455 C C . ILE A 1 179 ? -17.026 -26.099 45.604 1.00 76.06 179 ILE A C 1
ATOM 1457 O O . ILE A 1 179 ? -16.729 -26.352 46.771 1.00 76.06 179 ILE A O 1
ATOM 1461 N N . GLU A 1 180 ? -18.245 -25.661 45.258 1.00 75.56 180 GLU A N 1
ATOM 1462 C CA . GLU A 1 180 ? -19.343 -25.459 46.220 1.00 75.56 180 GLU A CA 1
ATOM 1463 C C . GLU A 1 180 ? -19.582 -26.716 47.060 1.00 75.56 180 GLU A C 1
ATOM 1465 O O . GLU A 1 180 ? -19.563 -26.660 48.289 1.00 75.56 180 GLU A O 1
ATOM 1470 N N . LYS A 1 181 ? -19.749 -27.872 46.408 1.00 70.81 181 LYS A N 1
ATOM 1471 C CA . LYS A 1 181 ? -20.061 -29.134 47.090 1.00 70.81 181 LYS A CA 1
ATOM 1472 C C . LYS A 1 181 ? -18.911 -29.647 47.951 1.00 70.81 181 LYS A C 1
ATOM 1474 O O . LYS A 1 181 ? -19.144 -30.245 49.004 1.00 70.81 181 LYS A O 1
ATOM 1479 N N . MET A 1 182 ? -17.669 -29.392 47.549 1.00 68.00 182 MET A N 1
ATOM 1480 C CA . MET A 1 182 ? -16.496 -29.710 48.367 1.00 68.00 182 MET A CA 1
ATOM 1481 C C . MET A 1 182 ? -16.412 -28.821 49.615 1.00 68.00 182 MET A C 1
ATOM 1483 O O . MET A 1 182 ? -16.138 -29.329 50.704 1.00 68.00 182 MET A O 1
ATOM 1487 N N . ILE A 1 183 ? -16.711 -27.524 49.490 1.00 70.06 183 ILE A N 1
ATOM 1488 C CA . ILE A 1 183 ? -16.786 -26.598 50.630 1.00 70.06 183 ILE A CA 1
ATOM 1489 C C . ILE A 1 183 ? -17.943 -26.983 51.565 1.00 70.06 183 ILE A C 1
ATOM 1491 O O . ILE A 1 183 ? -17.756 -27.029 52.778 1.00 70.06 183 ILE A O 1
ATOM 1495 N N . GLU A 1 184 ? -19.118 -27.327 51.033 1.00 69.62 184 GLU A N 1
ATOM 1496 C CA . GLU A 1 184 ? -20.252 -27.816 51.833 1.00 69.62 184 GLU A CA 1
ATOM 1497 C C . GLU A 1 184 ? -19.878 -29.070 52.640 1.00 69.62 184 GLU A C 1
ATOM 1499 O O . GLU A 1 184 ? -20.191 -29.171 53.831 1.00 69.62 184 GLU A O 1
ATOM 1504 N N . ARG A 1 185 ? -19.161 -30.017 52.021 1.00 65.88 185 ARG A N 1
ATOM 1505 C CA . ARG A 1 185 ? -18.674 -31.230 52.693 1.00 65.88 185 ARG A CA 1
ATOM 1506 C C . ARG A 1 185 ? -17.703 -30.906 53.829 1.00 65.88 185 ARG A C 1
ATOM 1508 O O . ARG A 1 185 ? -17.816 -31.509 54.893 1.00 65.88 185 ARG A O 1
ATOM 1515 N N . LEU A 1 186 ? -16.791 -29.956 53.624 1.00 63.91 186 LEU A N 1
ATOM 1516 C CA . LEU A 1 186 ? -15.869 -29.472 54.657 1.00 63.91 186 LEU A CA 1
ATOM 1517 C C . LEU A 1 186 ? -16.603 -28.857 55.850 1.00 63.91 186 LEU A C 1
ATOM 1519 O O . LEU A 1 186 ? -16.333 -29.221 56.992 1.00 63.91 186 LEU A O 1
ATOM 1523 N N . VAL A 1 187 ? -17.558 -27.961 55.585 1.00 64.31 187 VAL A N 1
ATOM 1524 C CA . VAL A 1 187 ? -18.368 -27.316 56.630 1.00 64.31 187 VAL A CA 1
ATOM 1525 C C . VAL A 1 187 ? -19.150 -28.365 57.426 1.00 64.31 187 VAL A C 1
ATOM 1527 O O . VAL A 1 187 ? -19.191 -28.304 58.651 1.00 64.31 187 VAL A O 1
ATOM 1530 N N . THR A 1 188 ? -19.705 -29.374 56.749 1.00 63.22 188 THR A N 1
ATOM 1531 C CA . THR A 1 188 ? -20.460 -30.462 57.394 1.00 63.22 188 THR A CA 1
ATOM 1532 C C . THR A 1 188 ? -19.563 -31.340 58.279 1.00 63.22 188 THR A C 1
ATOM 1534 O O . THR A 1 188 ? -19.915 -31.624 59.419 1.00 63.22 188 THR A O 1
ATOM 1537 N N . LEU A 1 189 ? -18.374 -31.726 57.798 1.00 59.41 189 LEU A N 1
ATOM 1538 C CA . LEU A 1 189 ? -17.408 -32.527 58.568 1.00 59.41 189 LEU A CA 1
ATOM 1539 C C . LEU A 1 189 ? -16.861 -31.785 59.799 1.00 59.41 189 LEU A C 1
ATOM 1541 O O . LEU A 1 189 ? -16.534 -32.419 60.802 1.00 59.41 189 LEU A O 1
ATOM 1545 N N . TYR A 1 190 ? -16.774 -30.454 59.734 1.00 58.34 190 TYR A N 1
ATOM 1546 C CA . TYR A 1 190 ? -16.318 -29.615 60.842 1.00 58.34 190 TYR A CA 1
ATOM 1547 C C . TYR A 1 190 ? -17.366 -29.489 61.961 1.00 58.34 190 TYR A C 1
ATOM 1549 O O . TYR A 1 190 ? -17.005 -29.456 63.135 1.00 58.34 190 TYR A O 1
ATOM 1557 N N . ILE A 1 191 ? -18.657 -29.460 61.610 1.00 56.38 191 ILE A N 1
ATOM 1558 C CA . ILE A 1 191 ? -19.767 -29.356 62.574 1.00 56.38 191 ILE A CA 1
ATOM 1559 C C . ILE A 1 191 ? -19.949 -30.659 63.382 1.00 56.38 191 ILE A C 1
ATOM 1561 O O . ILE A 1 191 ? -20.337 -30.596 64.548 1.00 56.38 191 ILE A O 1
ATOM 1565 N N . ASP A 1 192 ? -19.608 -31.819 62.809 1.00 49.19 192 ASP A N 1
ATOM 1566 C CA . ASP A 1 192 ? -19.892 -33.142 63.392 1.00 49.19 192 ASP A CA 1
ATOM 1567 C C . ASP A 1 192 ? -18.711 -33.810 64.147 1.00 49.19 192 ASP A C 1
ATOM 1569 O O . ASP A 1 192 ? -18.860 -34.927 64.650 1.00 49.19 192 ASP A O 1
ATOM 1573 N N . SER A 1 193 ? -17.535 -33.172 64.268 1.00 46.59 193 SER A N 1
ATOM 1574 C CA . SER A 1 193 ? -16.356 -33.772 64.935 1.00 46.59 193 SER A CA 1
ATOM 1575 C C . SER A 1 193 ? -16.254 -33.427 66.441 1.00 46.59 193 SER A C 1
ATOM 1577 O O . SER A 1 193 ? -16.098 -32.253 66.780 1.00 46.59 193 SER A O 1
ATOM 1579 N N . PRO A 1 194 ? -16.246 -34.410 67.376 1.00 42.47 194 PRO A N 1
ATOM 1580 C CA . PRO A 1 194 ? -16.144 -34.171 68.828 1.00 42.47 194 PRO A CA 1
ATOM 1581 C C . PRO A 1 194 ? -14.731 -33.847 69.345 1.00 42.47 194 PRO A C 1
ATOM 1583 O O . PRO A 1 194 ? -14.550 -33.602 70.538 1.00 42.47 194 PRO A O 1
ATOM 1586 N N . THR A 1 195 ? -13.715 -33.883 68.487 1.00 49.50 195 THR A N 1
ATOM 1587 C CA . THR A 1 195 ? -12.309 -33.676 68.858 1.00 49.50 195 THR A CA 1
ATOM 1588 C C . THR A 1 195 ? -11.664 -32.744 67.851 1.00 49.50 195 THR A C 1
ATOM 1590 O O . THR A 1 195 ? -11.356 -33.183 66.747 1.00 49.50 195 THR A O 1
ATOM 1593 N N . ASN A 1 196 ? -11.440 -31.478 68.210 1.00 46.62 196 ASN A N 1
ATOM 1594 C CA . ASN A 1 196 ? -10.579 -30.603 67.420 1.00 46.62 196 ASN A CA 1
ATOM 1595 C C . ASN A 1 196 ? -9.767 -29.644 68.297 1.00 46.62 196 ASN A C 1
ATOM 1597 O O . ASN A 1 196 ? -10.282 -29.026 69.226 1.00 46.62 196 ASN A O 1
ATOM 1601 N N . TYR A 1 197 ? -8.478 -29.577 67.959 1.00 43.25 197 TYR A N 1
ATOM 1602 C CA . TYR A 1 197 ? -7.376 -28.860 68.608 1.00 43.25 197 TYR A CA 1
ATOM 1603 C C . TYR A 1 197 ? -7.192 -27.423 68.077 1.00 43.25 197 TYR A C 1
ATOM 1605 O O . TYR A 1 197 ? -6.186 -26.788 68.375 1.00 43.25 197 TYR A O 1
ATOM 1613 N N . LEU A 1 198 ? -8.148 -26.905 67.299 1.00 42.34 198 LEU A N 1
ATOM 1614 C CA . LEU A 1 198 ? -8.149 -25.527 66.803 1.00 42.34 198 LEU A CA 1
ATOM 1615 C C . LEU A 1 198 ? -9.207 -24.716 67.558 1.00 42.34 198 LEU A C 1
ATOM 1617 O O . LEU A 1 198 ? -10.357 -25.126 67.697 1.00 42.34 198 LEU A O 1
ATOM 1621 N N . ASP A 1 199 ? -8.744 -23.596 68.098 1.00 41.91 199 ASP A N 1
ATOM 1622 C CA . ASP A 1 199 ? -9.385 -22.737 69.086 1.00 41.91 199 ASP A CA 1
ATOM 1623 C C . ASP A 1 199 ? -10.794 -22.247 68.683 1.00 41.91 199 ASP A C 1
ATOM 1625 O O . ASP A 1 199 ? -11.106 -22.067 67.505 1.00 41.91 199 ASP A O 1
ATOM 1629 N N . LYS A 1 200 ? -11.642 -21.963 69.682 1.00 43.69 200 LYS A N 1
ATOM 1630 C CA . LYS A 1 200 ? -13.065 -21.548 69.587 1.00 43.69 200 LYS A CA 1
ATOM 1631 C C . LYS A 1 200 ? -13.318 -20.203 68.866 1.00 43.69 200 LYS A C 1
ATOM 1633 O O . LYS A 1 200 ? -14.408 -19.645 68.979 1.00 43.69 200 LYS A O 1
ATOM 1638 N N . ASN A 1 201 ? -12.340 -19.677 68.131 1.00 42.56 201 ASN A N 1
ATOM 1639 C CA . ASN A 1 201 ? -12.305 -18.302 67.634 1.00 42.56 201 ASN A CA 1
ATOM 1640 C C . ASN A 1 201 ? -12.518 -18.143 66.113 1.00 42.56 201 ASN A C 1
ATOM 1642 O O . ASN A 1 201 ? -12.640 -17.010 65.654 1.00 42.56 201 ASN A O 1
ATOM 1646 N N . PHE A 1 202 ? -12.631 -19.222 65.324 1.00 49.75 202 PHE A N 1
ATOM 1647 C CA . PHE A 1 202 ? -12.924 -19.136 63.881 1.00 49.75 202 PHE A CA 1
ATOM 1648 C C . PHE A 1 202 ? -14.343 -19.621 63.545 1.00 49.75 202 PHE A C 1
ATOM 1650 O O . PHE A 1 202 ? -14.615 -20.818 63.491 1.00 49.75 202 PHE A O 1
ATOM 1657 N N . GLN A 1 203 ? -15.260 -18.691 63.257 1.00 52.59 203 GLN A N 1
ATOM 1658 C CA . GLN A 1 203 ? -16.516 -19.017 62.570 1.00 52.59 203 GLN A CA 1
ATOM 1659 C C . GLN A 1 203 ? -16.227 -19.247 61.081 1.00 52.59 203 GLN A C 1
ATOM 1661 O O . GLN A 1 203 ? -16.319 -18.328 60.268 1.00 52.59 203 GLN A O 1
ATOM 1666 N N . LEU A 1 204 ? -15.859 -20.477 60.718 1.00 56.06 204 LEU A N 1
ATOM 1667 C CA . LEU A 1 204 ? -15.739 -20.885 59.319 1.00 56.06 204 LEU A CA 1
ATOM 1668 C C . LEU A 1 204 ? -17.119 -20.802 58.649 1.00 56.06 204 LEU A C 1
ATOM 1670 O O . LEU A 1 204 ? -18.027 -21.562 58.978 1.00 56.06 204 LEU A O 1
ATOM 1674 N N . ASN A 1 205 ? -17.279 -19.871 57.708 1.00 61.47 205 ASN A N 1
ATOM 1675 C CA . ASN A 1 205 ? -18.443 -19.799 56.829 1.00 61.47 205 ASN A CA 1
ATOM 1676 C C . ASN A 1 205 ? -18.026 -20.040 55.370 1.00 61.47 205 ASN A C 1
ATOM 1678 O O . ASN A 1 205 ? -16.859 -19.888 54.998 1.00 61.47 205 ASN A O 1
ATOM 1682 N N . THR A 1 206 ? -18.989 -20.427 54.535 1.00 59.12 206 THR A N 1
ATOM 1683 C CA . THR A 1 206 ? -18.777 -20.797 53.128 1.00 59.12 206 THR A CA 1
ATOM 1684 C C . THR A 1 206 ? -18.055 -19.696 52.342 1.00 59.12 206 THR A C 1
ATOM 1686 O O . THR A 1 206 ? -17.149 -19.986 51.566 1.00 59.12 206 THR A O 1
ATOM 1689 N N . THR A 1 207 ? -18.391 -18.426 52.586 1.00 62.28 207 THR A N 1
ATOM 1690 C CA . THR A 1 207 ? -17.794 -17.254 51.920 1.00 62.28 207 THR A CA 1
ATOM 1691 C C . THR A 1 207 ? -16.309 -17.085 52.250 1.00 62.28 207 THR A C 1
ATOM 1693 O O . THR A 1 207 ? -15.504 -16.766 51.375 1.00 62.28 207 THR A O 1
ATOM 1696 N N . MET A 1 208 ? -15.926 -17.333 53.503 1.00 62.25 208 MET A N 1
ATOM 1697 C CA . MET A 1 208 ? -14.538 -17.275 53.951 1.00 62.25 208 MET A CA 1
ATOM 1698 C C . MET A 1 208 ? -13.699 -18.382 53.304 1.00 62.25 208 MET A C 1
ATOM 1700 O O . MET A 1 208 ? -12.617 -18.104 52.793 1.00 62.25 208 MET A O 1
ATOM 1704 N N . LEU A 1 209 ? -14.219 -19.613 53.249 1.00 66.31 209 LEU A N 1
ATOM 1705 C CA . LEU A 1 209 ? -13.544 -20.749 52.606 1.00 66.31 209 LEU A CA 1
ATOM 1706 C C . LEU A 1 209 ? -13.340 -20.529 51.099 1.00 66.31 209 LEU A C 1
ATOM 1708 O O . LEU A 1 209 ? -12.273 -20.847 50.576 1.00 66.31 209 LEU A O 1
ATOM 1712 N N . TRP A 1 210 ? -14.317 -19.920 50.419 1.00 71.31 210 TRP A N 1
ATOM 1713 C CA . TRP A 1 210 ? -14.190 -19.499 49.020 1.00 71.31 210 TRP A CA 1
ATOM 1714 C C . TRP A 1 210 ? -13.045 -18.505 48.802 1.00 71.31 210 TRP A C 1
ATOM 1716 O O . TRP A 1 210 ? -12.217 -18.710 47.915 1.00 71.31 210 TRP A O 1
ATOM 1726 N N . SER A 1 211 ? -12.973 -17.456 49.625 1.00 65.06 211 SER A N 1
ATOM 1727 C CA . SER A 1 211 ? -11.920 -16.436 49.537 1.00 65.06 211 SER A CA 1
ATOM 1728 C C . SER A 1 211 ? -10.529 -17.017 49.818 1.00 65.06 211 SER A C 1
ATOM 1730 O O . SER A 1 211 ? -9.568 -16.717 49.110 1.00 65.06 211 SER A O 1
ATOM 1732 N N . VAL A 1 212 ? -10.418 -17.908 50.806 1.00 66.38 212 VAL A N 1
ATOM 1733 C CA . VAL A 1 212 ? -9.153 -18.577 51.141 1.00 66.38 212 VAL A CA 1
ATOM 1734 C C . VAL A 1 212 ? -8.693 -19.494 50.001 1.00 66.38 212 VAL A C 1
ATOM 1736 O O . VAL A 1 212 ? -7.529 -19.437 49.615 1.00 66.38 212 VAL A O 1
ATOM 1739 N N . LEU A 1 213 ? -9.589 -20.277 49.389 1.00 69.19 213 LEU A N 1
ATOM 1740 C CA . LEU A 1 213 ? -9.255 -21.140 48.244 1.00 69.19 213 LEU A CA 1
ATOM 1741 C C . LEU A 1 213 ? -8.793 -20.352 47.015 1.00 69.19 213 LEU A C 1
ATOM 1743 O O . LEU A 1 213 ? -7.863 -20.765 46.326 1.00 69.19 213 LEU A O 1
ATOM 1747 N N . GLN A 1 214 ? -9.425 -19.211 46.753 1.00 71.94 214 GLN A N 1
ATOM 1748 C CA . GLN A 1 214 ? -9.054 -18.284 45.683 1.00 71.94 214 GLN A CA 1
ATOM 1749 C C . GLN A 1 214 ? -7.649 -17.696 45.890 1.00 71.94 214 GLN A C 1
ATOM 1751 O O . GLN A 1 214 ? -6.846 -17.661 44.953 1.00 71.94 214 GLN A O 1
ATOM 1756 N N . GLN A 1 215 ? -7.327 -17.303 47.126 1.00 66.81 215 GLN A N 1
ATOM 1757 C CA . GLN A 1 215 ? -6.002 -16.803 47.498 1.00 66.81 215 GLN A CA 1
ATOM 1758 C C . GLN A 1 215 ? -4.933 -17.899 47.417 1.00 66.81 215 GLN A C 1
ATOM 1760 O O . GLN A 1 215 ? -3.883 -17.667 46.823 1.00 66.81 215 GLN A O 1
ATOM 1765 N N . ILE A 1 216 ? -5.219 -19.108 47.917 1.00 68.56 216 ILE A N 1
ATOM 1766 C CA . ILE A 1 216 ? -4.324 -20.270 47.798 1.00 68.56 216 ILE A CA 1
ATOM 1767 C C . ILE A 1 216 ? -4.074 -20.610 46.323 1.00 68.56 216 ILE A C 1
ATOM 1769 O O . ILE A 1 216 ? -2.937 -20.868 45.940 1.00 68.56 216 ILE A O 1
ATOM 1773 N N . ALA A 1 217 ? -5.103 -20.573 45.472 1.00 69.44 217 ALA A N 1
ATOM 1774 C CA . ALA A 1 217 ? -4.961 -20.865 44.048 1.00 69.44 217 ALA A CA 1
ATOM 1775 C C . ALA A 1 217 ? -4.049 -19.871 43.319 1.00 69.44 217 ALA A C 1
ATOM 1777 O O . ALA A 1 217 ? -3.220 -20.304 42.518 1.00 69.44 217 ALA A O 1
ATOM 1778 N N . GLU A 1 218 ? -4.165 -18.570 43.611 1.00 67.31 218 GLU A N 1
ATOM 1779 C CA . GLU A 1 218 ? -3.271 -17.534 43.071 1.00 67.31 218 GLU A CA 1
ATOM 1780 C C . GLU A 1 218 ? -1.846 -17.674 43.608 1.00 67.31 218 GLU A C 1
ATOM 1782 O O . GLU A 1 218 ? -0.879 -17.512 42.866 1.00 67.31 218 GLU A O 1
ATOM 1787 N N . TYR A 1 219 ? -1.716 -18.003 44.888 1.00 70.31 219 TYR A N 1
ATOM 1788 C CA . TYR A 1 219 ? -0.443 -18.108 45.583 1.00 70.31 219 TYR A CA 1
ATOM 1789 C C . TYR A 1 219 ? 0.365 -19.344 45.147 1.00 70.31 219 TYR A C 1
ATOM 1791 O O . TYR A 1 219 ? 1.530 -19.215 44.776 1.00 70.31 219 TYR A O 1
ATOM 1799 N N . LEU A 1 220 ? -0.283 -20.510 45.013 1.00 63.31 220 LEU A N 1
ATOM 1800 C CA . LEU A 1 220 ? 0.290 -21.711 44.380 1.00 63.31 220 LEU A CA 1
ATOM 1801 C C . LEU A 1 220 ? 0.637 -21.498 42.896 1.00 63.31 220 LEU A C 1
ATOM 1803 O O . LEU A 1 220 ? 1.305 -22.328 42.288 1.00 63.31 220 LEU A O 1
ATOM 1807 N N . HIS A 1 221 ? 0.174 -20.404 42.291 1.00 62.72 221 HIS A N 1
ATOM 1808 C CA . HIS A 1 221 ? 0.505 -20.018 40.923 1.00 62.72 221 HIS A CA 1
ATOM 1809 C C . HIS A 1 221 ? 1.696 -19.036 40.835 1.00 62.72 221 HIS A C 1
ATOM 1811 O O . HIS A 1 221 ? 2.113 -18.712 39.724 1.00 62.72 221 HIS A O 1
ATOM 1817 N N . LYS A 1 222 ? 2.221 -18.534 41.972 1.00 55.84 222 LYS A N 1
ATOM 1818 C CA . LYS A 1 222 ? 3.232 -17.453 42.070 1.00 55.84 222 LYS A CA 1
ATOM 1819 C C . LYS A 1 222 ? 4.593 -17.842 42.702 1.00 55.84 222 LYS A C 1
ATOM 1821 O O . LYS A 1 222 ? 5.471 -16.993 42.703 1.00 55.84 222 LYS A O 1
ATOM 1826 N N . GLU A 1 223 ? 4.781 -19.084 43.163 1.00 54.28 223 GLU A N 1
ATOM 1827 C CA . GLU A 1 223 ? 6.042 -19.663 43.705 1.00 54.28 223 GLU A CA 1
ATOM 1828 C C . GLU A 1 223 ? 6.637 -19.030 44.992 1.00 54.28 223 GLU A C 1
ATOM 1830 O O . GLU A 1 223 ? 7.604 -18.277 44.941 1.00 54.28 223 GLU A O 1
ATOM 1835 N N . ASN A 1 224 ? 6.089 -19.385 46.165 1.00 49.91 224 ASN A N 1
ATOM 1836 C CA . ASN A 1 224 ? 6.782 -19.696 47.443 1.00 49.91 224 ASN A CA 1
ATOM 1837 C C . ASN A 1 224 ? 5.733 -19.931 48.544 1.00 49.91 224 ASN A C 1
ATOM 1839 O O . ASN A 1 224 ? 4.621 -19.455 48.377 1.00 49.91 224 ASN A O 1
ATOM 1843 N N . ILE A 1 225 ? 6.048 -20.652 49.631 1.00 48.47 225 ILE A N 1
ATOM 1844 C CA . ILE A 1 225 ? 5.140 -20.873 50.779 1.00 48.47 225 ILE A CA 1
ATOM 1845 C C . ILE A 1 225 ? 5.702 -20.213 52.045 1.00 48.47 225 ILE A C 1
ATOM 1847 O O . ILE A 1 225 ? 6.783 -20.580 52.491 1.00 48.47 225 ILE A O 1
ATOM 1851 N N . ASP A 1 226 ? 4.949 -19.277 52.633 1.00 46.53 226 ASP A N 1
ATOM 1852 C CA . ASP A 1 226 ? 5.145 -18.769 54.000 1.00 46.53 226 ASP A CA 1
ATOM 1853 C C . ASP A 1 226 ? 4.507 -19.708 55.045 1.00 46.53 226 ASP A C 1
ATOM 1855 O O . ASP A 1 226 ? 3.475 -20.337 54.792 1.00 46.53 226 ASP A O 1
ATOM 1859 N N . GLU A 1 227 ? 5.066 -19.730 56.264 1.00 47.28 227 GLU A N 1
ATOM 1860 C CA . GLU A 1 227 ? 4.640 -20.569 57.407 1.00 47.28 227 GLU A CA 1
ATOM 1861 C C . GLU A 1 227 ? 3.148 -20.445 57.786 1.00 47.28 227 GLU A C 1
ATOM 1863 O O . GLU A 1 227 ? 2.588 -21.371 58.371 1.00 47.28 227 GLU A O 1
ATOM 1868 N N . LEU A 1 228 ? 2.476 -19.342 57.429 1.00 43.25 228 LEU A N 1
ATOM 1869 C CA . LEU A 1 228 ? 1.067 -19.094 57.769 1.00 43.25 228 LEU A CA 1
ATOM 1870 C C . LEU A 1 228 ? 0.080 -20.001 56.999 1.00 43.25 228 LEU A C 1
ATOM 1872 O O . LEU A 1 228 ? -1.077 -20.135 57.394 1.00 43.25 228 LEU A O 1
ATOM 1876 N N . ILE A 1 229 ? 0.506 -20.610 55.886 1.00 53.53 229 ILE A N 1
ATOM 1877 C CA . ILE A 1 229 ? -0.359 -21.416 55.006 1.00 53.53 229 ILE A CA 1
ATOM 1878 C C . ILE A 1 229 ? -0.380 -22.901 55.407 1.00 53.53 229 ILE A C 1
ATOM 1880 O O . ILE A 1 229 ? -1.339 -23.603 55.082 1.00 53.53 229 ILE A O 1
ATOM 1884 N N . THR A 1 230 ? 0.602 -23.374 56.177 1.00 52.69 230 THR A N 1
ATOM 1885 C CA . THR A 1 230 ? 0.744 -24.790 56.558 1.00 52.69 230 THR A CA 1
ATOM 1886 C C . THR A 1 230 ? -0.456 -25.304 57.370 1.00 52.69 230 THR A C 1
ATOM 1888 O O . THR A 1 230 ? -0.973 -26.378 57.072 1.00 52.69 230 THR A O 1
ATOM 1891 N N . GLU A 1 231 ? -0.996 -24.505 58.304 1.00 53.00 231 GLU A N 1
ATOM 1892 C CA . GLU A 1 231 ? -2.191 -24.876 59.093 1.00 53.00 231 GLU A CA 1
ATOM 1893 C C . GLU A 1 231 ? -3.488 -24.923 58.259 1.00 53.00 231 GLU A C 1
ATOM 1895 O O . GLU A 1 231 ? -4.383 -25.723 58.535 1.00 53.00 231 GLU A O 1
ATOM 1900 N N . LEU A 1 232 ? -3.606 -24.090 57.216 1.00 54.28 232 LEU A N 1
ATOM 1901 C CA . LEU A 1 232 ? -4.787 -24.046 56.339 1.00 54.28 232 LEU A CA 1
ATOM 1902 C C . LEU A 1 232 ? -4.743 -25.132 55.258 1.00 54.28 232 LEU A C 1
ATOM 1904 O O . LEU A 1 232 ? -5.782 -25.679 54.881 1.00 54.28 232 LEU A O 1
ATOM 1908 N N . VAL A 1 233 ? -3.549 -25.471 54.773 1.00 57.06 233 VAL A N 1
ATOM 1909 C CA . VAL A 1 233 ? -3.349 -26.539 53.792 1.00 57.06 233 VAL A CA 1
ATOM 1910 C C . VAL A 1 233 ? -3.728 -27.896 54.371 1.00 57.06 233 VAL A C 1
ATOM 1912 O O . VAL A 1 233 ? -4.374 -28.668 53.667 1.00 57.06 233 VAL A O 1
ATOM 1915 N N . ASP A 1 234 ? -3.446 -28.163 55.647 1.00 58.16 234 ASP A N 1
ATOM 1916 C CA . ASP A 1 234 ? -3.836 -29.419 56.298 1.00 58.16 234 ASP A CA 1
ATOM 1917 C C . ASP A 1 234 ? -5.363 -29.631 56.327 1.00 58.16 234 ASP A C 1
ATOM 1919 O O . ASP A 1 234 ? -5.838 -30.757 56.135 1.00 58.16 234 ASP A O 1
ATOM 1923 N N . ILE A 1 235 ? -6.153 -28.556 56.455 1.00 59.38 235 ILE A N 1
ATOM 1924 C CA . ILE A 1 235 ? -7.626 -28.606 56.391 1.00 59.38 235 ILE A CA 1
ATOM 1925 C C . ILE A 1 235 ? -8.092 -28.991 54.976 1.00 59.38 235 ILE A C 1
ATOM 1927 O O . ILE A 1 235 ? -8.911 -29.900 54.801 1.00 59.38 235 ILE A O 1
ATOM 1931 N N . PHE A 1 236 ? -7.544 -28.348 53.940 1.00 59.72 236 PHE A N 1
ATOM 1932 C CA . PHE A 1 236 ? -7.912 -28.631 52.545 1.00 59.72 236 PHE A CA 1
ATOM 1933 C C . PHE A 1 236 ? -7.345 -29.963 52.015 1.00 59.72 236 PHE A C 1
ATOM 1935 O O . PHE A 1 236 ? -7.946 -30.563 51.116 1.00 59.72 236 PHE A O 1
ATOM 1942 N N . LYS A 1 237 ? -6.244 -30.449 52.603 1.00 57.59 237 LYS A N 1
ATOM 1943 C CA . LYS A 1 237 ? -5.555 -31.715 52.304 1.00 57.59 237 LYS A CA 1
ATOM 1944 C C . LYS A 1 237 ? -6.277 -32.920 52.902 1.00 57.59 237 LYS A C 1
ATOM 1946 O O . LYS A 1 237 ? -6.712 -33.799 52.163 1.00 57.59 237 LYS A O 1
ATOM 1951 N N . TYR A 1 238 ? -6.453 -32.960 54.225 1.00 53.06 238 TYR A N 1
ATOM 1952 C CA . TYR A 1 238 ? -6.928 -34.169 54.912 1.00 53.06 238 TYR A CA 1
ATOM 1953 C C . TYR A 1 238 ? -8.455 -34.274 55.025 1.00 53.06 238 TYR A C 1
ATOM 1955 O O . TYR A 1 238 ? -8.970 -35.383 55.173 1.00 53.06 238 TYR A O 1
ATOM 1963 N N . GLN A 1 239 ? -9.194 -33.159 54.939 1.00 52.91 239 GLN A N 1
ATOM 1964 C CA . GLN A 1 239 ? -10.654 -33.156 55.139 1.00 52.91 239 GLN A CA 1
ATOM 1965 C C . GLN A 1 239 ? -11.455 -32.876 53.854 1.00 52.91 239 GLN A C 1
ATOM 1967 O O . GLN A 1 239 ? -12.557 -33.407 53.702 1.00 52.91 239 GLN A O 1
ATOM 1972 N N . ALA A 1 240 ? -10.909 -32.097 52.909 1.00 53.88 240 ALA A N 1
ATOM 1973 C CA . ALA A 1 240 ? -11.587 -31.743 51.650 1.00 53.88 240 ALA A CA 1
ATOM 1974 C C . ALA A 1 240 ? -11.173 -32.588 50.440 1.00 53.88 240 ALA A C 1
ATOM 1976 O O . ALA A 1 240 ? -11.967 -32.764 49.516 1.00 53.88 240 ALA A O 1
ATOM 1977 N N . GLY A 1 241 ? -9.915 -33.044 50.414 1.00 58.53 241 GLY A N 1
ATOM 1978 C CA . GLY A 1 241 ? -9.289 -33.651 49.239 1.00 58.53 241 GLY A CA 1
ATOM 1979 C C . GLY A 1 241 ? -9.052 -32.678 48.076 1.00 58.53 241 GLY A C 1
ATOM 1980 O O . GLY A 1 241 ? -8.893 -33.133 46.952 1.00 58.53 241 GLY A O 1
ATOM 1981 N N . LEU A 1 242 ? -9.064 -31.356 48.308 1.00 62.25 242 LEU A N 1
ATOM 1982 C CA . LEU A 1 242 ? -8.911 -30.320 47.268 1.00 62.25 242 LEU A CA 1
ATOM 1983 C C . LEU A 1 242 ? -7.449 -30.105 46.859 1.00 62.25 242 LEU A C 1
ATOM 1985 O O . LEU A 1 242 ? -7.178 -29.777 45.701 1.00 62.25 242 LEU A O 1
ATOM 1989 N N . LEU A 1 243 ? -6.529 -30.298 47.807 1.00 61.09 243 LEU A N 1
ATOM 1990 C CA . LEU A 1 243 ? -5.087 -30.184 47.624 1.00 61.09 243 LEU A CA 1
ATOM 1991 C C . LEU A 1 243 ? -4.424 -31.540 47.875 1.00 61.09 243 LEU A C 1
ATOM 1993 O O . LEU A 1 243 ? -4.645 -32.158 48.913 1.00 61.09 243 LEU A O 1
ATOM 1997 N N . ASN A 1 244 ? -3.582 -31.968 46.940 1.00 59.69 244 ASN A N 1
ATOM 1998 C CA . ASN A 1 244 ? -2.702 -33.118 47.089 1.00 59.69 244 ASN A CA 1
ATOM 1999 C C . ASN A 1 244 ? -1.280 -32.630 47.378 1.00 59.69 244 ASN A C 1
ATOM 2001 O O . ASN A 1 244 ? -0.797 -31.695 46.735 1.00 59.69 244 ASN A O 1
ATOM 2005 N N . GLU A 1 245 ? -0.607 -33.287 48.317 1.00 59.25 245 GLU A N 1
ATOM 2006 C CA . GLU A 1 245 ? 0.831 -33.129 48.527 1.00 59.25 245 GLU A CA 1
ATOM 2007 C C . GLU A 1 245 ? 1.587 -33.936 47.467 1.00 59.25 245 GLU A C 1
ATOM 2009 O O . GLU A 1 245 ? 1.230 -35.081 47.185 1.00 59.25 245 GLU A O 1
ATOM 2014 N N . PHE A 1 246 ? 2.588 -33.320 46.840 1.00 48.94 246 PHE A N 1
ATOM 2015 C CA . PHE A 1 246 ? 3.381 -33.922 45.763 1.00 48.94 246 PHE A CA 1
ATOM 2016 C C . PHE A 1 246 ? 4.890 -33.987 46.097 1.00 48.94 246 PHE A C 1
ATOM 2018 O O . PHE A 1 246 ? 5.738 -34.197 45.242 1.00 48.94 246 PHE A O 1
ATOM 2025 N N . GLY A 1 247 ? 5.243 -33.818 47.367 1.00 46.81 247 GLY A N 1
ATOM 2026 C CA . GLY A 1 247 ? 6.616 -33.821 47.872 1.00 46.81 247 GLY A CA 1
ATOM 2027 C C . GLY A 1 247 ? 6.687 -33.034 49.175 1.00 46.81 247 GLY A C 1
ATOM 2028 O O . GLY A 1 247 ? 5.686 -32.433 49.572 1.00 46.81 247 GLY A O 1
ATOM 2029 N N . ASP A 1 248 ? 7.852 -33.012 49.825 1.00 44.78 248 ASP A N 1
ATOM 2030 C CA . ASP A 1 248 ? 8.032 -32.257 51.070 1.00 44.78 248 ASP A CA 1
ATOM 2031 C C . ASP A 1 248 ? 7.646 -30.782 50.854 1.00 44.78 248 ASP A C 1
ATOM 2033 O O . ASP A 1 248 ? 8.224 -30.076 50.022 1.00 44.78 248 ASP A O 1
ATOM 2037 N N . ASN A 1 249 ? 6.617 -30.334 51.583 1.00 52.25 249 ASN A N 1
ATOM 2038 C CA . ASN A 1 249 ? 6.068 -28.975 51.555 1.00 52.25 249 ASN A CA 1
ATOM 2039 C C . ASN A 1 249 ? 5.604 -28.470 50.173 1.00 52.25 249 ASN A C 1
ATOM 2041 O O . ASN A 1 249 ? 5.622 -27.267 49.923 1.00 52.25 249 ASN A O 1
ATOM 2045 N N . SER A 1 250 ? 5.174 -29.354 49.265 1.00 52.69 250 SER A N 1
ATOM 2046 C CA . SER A 1 250 ? 4.689 -28.965 47.929 1.00 52.69 250 SER A CA 1
ATOM 2047 C C . SER A 1 250 ? 3.250 -29.424 47.687 1.00 52.69 250 SER A C 1
ATOM 2049 O O . SER A 1 250 ? 2.956 -30.618 47.739 1.00 52.69 250 SER A O 1
ATOM 2051 N N . PHE A 1 251 ? 2.350 -28.485 47.372 1.00 61.44 251 PHE A N 1
ATOM 2052 C CA . PHE A 1 251 ? 0.906 -28.733 47.254 1.00 61.44 251 PHE A CA 1
ATOM 2053 C C . PHE A 1 251 ? 0.349 -28.339 45.885 1.00 61.44 251 PHE A C 1
ATOM 2055 O O . PHE A 1 251 ? 0.753 -27.336 45.299 1.00 61.44 251 PHE A O 1
ATOM 2062 N N . ARG A 1 252 ? -0.628 -29.104 45.385 1.00 62.38 252 ARG A N 1
ATOM 2063 C CA . ARG A 1 252 ? -1.336 -28.823 44.124 1.00 62.38 252 ARG A CA 1
ATOM 2064 C C . ARG A 1 252 ? -2.820 -29.150 44.214 1.00 62.38 252 ARG A C 1
ATOM 2066 O O . ARG A 1 252 ? -3.204 -30.072 44.925 1.00 62.38 252 ARG A O 1
ATOM 2073 N N . PHE A 1 253 ? -3.651 -28.452 43.443 1.00 69.44 253 PHE A N 1
ATOM 2074 C CA . PHE A 1 253 ? -5.058 -28.836 43.279 1.00 69.44 253 PHE A CA 1
ATOM 2075 C C . PHE A 1 253 ? -5.184 -30.186 42.560 1.00 69.44 253 PHE A C 1
ATOM 2077 O O . PHE A 1 253 ? -4.310 -30.543 41.769 1.00 69.44 253 PHE A O 1
ATOM 2084 N N . ILE A 1 254 ? -6.297 -30.905 42.780 1.00 64.94 254 ILE A N 1
ATOM 2085 C CA . ILE A 1 254 ? -6.593 -32.186 42.100 1.00 64.94 254 ILE A CA 1
ATOM 2086 C C . ILE A 1 254 ? -6.362 -32.078 40.588 1.00 64.94 254 ILE A C 1
ATOM 2088 O O . ILE A 1 254 ? -5.773 -32.972 39.991 1.00 64.94 254 ILE A O 1
ATOM 2092 N N . HIS A 1 255 ? -6.797 -30.979 39.968 1.00 69.56 255 HIS A N 1
ATOM 2093 C CA . HIS A 1 255 ? -6.489 -30.681 38.576 1.00 69.56 255 HIS A CA 1
ATOM 2094 C C . HIS A 1 255 ? -6.240 -29.184 38.385 1.00 69.56 255 HIS A C 1
ATOM 2096 O O . HIS A 1 255 ? -6.911 -28.343 38.991 1.00 69.56 255 HIS A O 1
ATOM 2102 N N . ARG A 1 256 ? -5.301 -28.853 37.492 1.00 67.38 256 ARG A N 1
ATOM 2103 C CA . ARG A 1 256 ? -4.850 -27.479 37.235 1.00 67.38 256 ARG A CA 1
ATOM 2104 C C . ARG A 1 256 ? -5.994 -26.546 36.823 1.00 67.38 256 ARG A C 1
ATOM 2106 O O . ARG A 1 256 ? -6.039 -25.415 37.279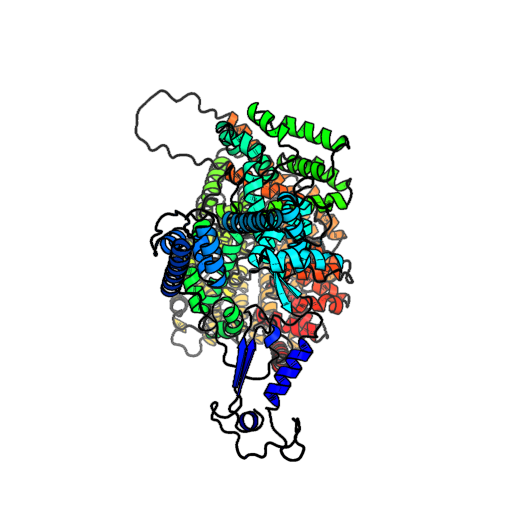 1.00 67.38 256 ARG A O 1
ATOM 2113 N N . THR A 1 257 ? -6.982 -27.034 36.077 1.00 70.62 257 THR A N 1
ATOM 2114 C CA . THR A 1 257 ? -8.142 -26.221 35.657 1.00 70.62 257 THR A CA 1
ATOM 2115 C C . THR A 1 257 ? -8.978 -25.678 36.818 1.00 70.62 257 THR A C 1
ATOM 2117 O O . THR A 1 257 ? -9.573 -24.616 36.673 1.00 70.62 257 THR A O 1
ATOM 2120 N N . PHE A 1 258 ? -9.032 -26.365 37.969 1.00 73.81 258 PHE A N 1
ATOM 2121 C CA . PHE A 1 258 ? -9.716 -25.842 39.162 1.00 73.81 258 PHE A CA 1
ATOM 2122 C C . PHE A 1 258 ? -8.920 -24.706 39.805 1.00 73.81 258 PHE A C 1
ATOM 2124 O O . PHE A 1 258 ? -9.504 -23.700 40.201 1.00 73.81 258 PHE A O 1
ATOM 2131 N N . GLN A 1 259 ? -7.590 -24.837 39.846 1.00 73.50 259 GLN A N 1
ATOM 2132 C CA . GLN A 1 259 ? -6.701 -23.754 40.261 1.00 73.50 259 GLN A CA 1
ATOM 2133 C C . GLN A 1 259 ? -6.860 -22.550 39.324 1.00 73.50 259 GLN A C 1
ATOM 2135 O O . GLN A 1 259 ? -7.056 -21.436 39.786 1.00 73.50 259 GLN A O 1
ATOM 2140 N N . GLU A 1 260 ? -6.851 -22.769 38.009 1.00 73.00 260 GLU A N 1
ATOM 2141 C CA . GLU A 1 260 ? -6.977 -21.710 36.999 1.00 73.00 260 GLU A CA 1
ATOM 2142 C C . GLU A 1 260 ? -8.331 -20.989 37.069 1.00 73.00 260 GLU A C 1
ATOM 2144 O O . GLU A 1 260 ? -8.380 -19.763 36.955 1.00 73.00 260 GLU A O 1
ATOM 2149 N N . TYR A 1 261 ? -9.416 -21.724 37.333 1.00 79.88 261 TYR A N 1
ATOM 2150 C CA . TYR A 1 261 ? -10.743 -21.158 37.576 1.00 79.88 261 TYR A CA 1
ATOM 2151 C C . TYR A 1 261 ? -10.796 -20.313 38.861 1.00 79.88 261 TYR A C 1
ATOM 2153 O O . TYR A 1 261 ? -11.301 -19.189 38.844 1.00 79.88 261 TYR A O 1
ATOM 2161 N N . LEU A 1 262 ? -10.240 -20.816 39.969 1.00 76.94 262 LEU A N 1
ATOM 2162 C CA . LEU A 1 262 ? -10.175 -20.087 41.241 1.00 76.94 262 LEU A CA 1
ATOM 2163 C C . LEU A 1 262 ? -9.314 -18.822 41.133 1.00 76.94 262 LEU A C 1
ATOM 2165 O O . LEU A 1 262 ? -9.699 -17.784 41.666 1.00 76.94 262 LEU A O 1
ATOM 2169 N N . VAL A 1 263 ? -8.206 -18.877 40.387 1.00 75.25 263 VAL A N 1
ATOM 2170 C CA . VAL A 1 263 ? -7.388 -17.702 40.049 1.00 75.25 263 VAL A CA 1
ATOM 2171 C C . VAL A 1 263 ? -8.206 -16.684 39.258 1.00 75.25 263 VAL A C 1
ATOM 2173 O O . VAL A 1 263 ? -8.200 -15.504 39.604 1.00 75.25 263 VAL A O 1
ATOM 2176 N N . ALA A 1 264 ? -8.950 -17.124 38.238 1.00 72.25 264 ALA A N 1
ATOM 2177 C CA . ALA A 1 264 ? -9.794 -16.240 37.438 1.00 72.25 264 ALA A CA 1
ATOM 2178 C C . ALA A 1 264 ? -10.874 -15.541 38.284 1.00 72.25 264 ALA A C 1
ATOM 2180 O O . ALA A 1 264 ? -11.017 -14.320 38.215 1.00 72.25 264 ALA A O 1
ATOM 2181 N N . LYS A 1 265 ? -11.587 -16.278 39.149 1.00 73.88 265 LYS A N 1
ATOM 2182 C CA . LYS A 1 265 ? -12.566 -15.692 40.085 1.00 73.88 265 LYS A CA 1
ATOM 2183 C C . LYS A 1 265 ? -11.908 -14.734 41.081 1.00 73.88 265 LYS A C 1
ATOM 2185 O O . LYS A 1 265 ? -12.474 -13.676 41.335 1.00 73.88 265 LYS A O 1
ATOM 2190 N N . ASN A 1 266 ? -10.716 -15.051 41.594 1.00 70.94 266 ASN A N 1
ATOM 2191 C CA . ASN A 1 266 ? -9.992 -14.172 42.516 1.00 70.94 266 ASN A CA 1
ATOM 2192 C C . ASN A 1 266 ? -9.630 -12.830 41.864 1.00 70.94 266 ASN A C 1
ATOM 2194 O O . ASN A 1 266 ? -9.845 -11.774 42.451 1.00 70.94 266 ASN A O 1
ATOM 2198 N N . ILE A 1 267 ? -9.132 -12.858 40.621 1.00 67.19 267 ILE A N 1
ATOM 2199 C CA . ILE A 1 267 ? -8.840 -11.643 39.843 1.00 67.19 267 ILE A CA 1
ATOM 2200 C C . ILE A 1 267 ? -10.121 -10.816 39.678 1.00 67.19 267 ILE A C 1
ATOM 2202 O O . ILE A 1 267 ? -10.128 -9.618 39.946 1.00 67.19 267 ILE A O 1
ATOM 2206 N N . ILE A 1 268 ? -11.233 -11.447 39.304 1.00 67.00 268 ILE A N 1
ATOM 2207 C CA . ILE A 1 268 ? -12.505 -10.742 39.099 1.00 67.00 268 ILE A CA 1
ATOM 2208 C C . ILE A 1 268 ? -13.034 -10.138 40.401 1.00 67.00 268 ILE A C 1
ATOM 2210 O O . ILE A 1 268 ? -13.478 -8.999 40.398 1.00 67.00 268 ILE A O 1
ATOM 2214 N N . ILE A 1 269 ? -12.967 -10.851 41.523 1.00 66.88 269 ILE A N 1
ATOM 2215 C CA . ILE A 1 269 ? -13.449 -10.348 42.818 1.00 66.88 269 ILE A CA 1
ATOM 2216 C C . ILE A 1 269 ? -12.562 -9.209 43.330 1.00 66.88 269 ILE A C 1
ATOM 2218 O O . ILE A 1 269 ? -13.069 -8.204 43.825 1.00 66.88 269 ILE A O 1
ATOM 2222 N N . ARG A 1 270 ? -11.239 -9.338 43.185 1.00 61.16 270 ARG A N 1
ATOM 2223 C CA . ARG A 1 270 ? -10.265 -8.365 43.692 1.00 61.16 270 ARG A CA 1
ATOM 2224 C C . ARG A 1 270 ? -10.249 -7.060 42.897 1.00 61.16 270 ARG A C 1
ATOM 2226 O O . ARG A 1 270 ? -9.985 -6.014 43.478 1.00 61.16 270 ARG A O 1
ATOM 2233 N N . TYR A 1 271 ? -10.526 -7.120 41.595 1.00 57.72 271 TYR A N 1
ATOM 2234 C CA . TYR A 1 271 ? -10.449 -5.959 40.703 1.00 57.72 271 TYR A CA 1
ATOM 2235 C C . TYR A 1 271 ? -11.812 -5.492 40.162 1.00 57.72 271 TYR A C 1
ATOM 2237 O O . TYR A 1 271 ? -11.937 -4.343 39.756 1.00 57.72 271 TYR A O 1
ATOM 2245 N N . GLY A 1 272 ? -12.846 -6.337 40.181 1.00 50.59 272 GLY A N 1
ATOM 2246 C CA . GLY A 1 272 ? -14.157 -6.065 39.576 1.00 50.59 272 GLY A CA 1
ATOM 2247 C C . GLY A 1 272 ? -15.183 -5.372 40.476 1.00 50.59 272 GLY A C 1
ATOM 2248 O O . GLY A 1 272 ? -16.248 -5.016 39.983 1.00 50.59 272 GLY A O 1
ATOM 2249 N N . ILE A 1 273 ? -14.900 -5.165 41.770 1.00 45.03 273 ILE A N 1
ATOM 2250 C CA . ILE A 1 273 ? -15.857 -4.522 42.693 1.00 45.03 273 ILE A CA 1
ATOM 2251 C C . ILE A 1 273 ? -15.673 -2.991 42.754 1.00 45.03 273 ILE A C 1
ATOM 2253 O O . ILE A 1 273 ? -16.643 -2.294 43.037 1.00 45.03 273 ILE A O 1
ATOM 2257 N N . GLU A 1 274 ? -14.501 -2.433 42.408 1.00 40.00 274 GLU A N 1
ATOM 2258 C CA . GLU A 1 274 ? -14.269 -0.975 42.520 1.00 40.00 274 GLU A CA 1
ATOM 2259 C C . GLU A 1 274 ? -13.411 -0.316 41.415 1.00 40.00 274 GLU A C 1
ATOM 2261 O O . GLU A 1 274 ? -13.237 0.903 41.462 1.00 40.00 274 GLU A O 1
ATOM 2266 N N . GLN A 1 275 ? -12.854 -1.029 40.420 1.00 46.00 275 GLN A N 1
ATOM 2267 C CA . GLN A 1 275 ? -11.858 -0.428 39.507 1.00 46.00 275 GLN A CA 1
ATOM 2268 C C . GLN A 1 275 ? -12.017 -0.829 38.025 1.00 46.00 275 GLN A C 1
ATOM 2270 O O . GLN A 1 275 ? -12.454 -1.923 37.687 1.00 46.00 275 GLN A O 1
ATOM 2275 N N . SER A 1 276 ? -11.687 0.117 37.135 1.00 50.97 276 SER A N 1
ATOM 2276 C CA . SER A 1 276 ? -11.898 0.092 35.676 1.00 50.97 276 SER A CA 1
ATOM 2277 C C . SER A 1 276 ? -11.278 -1.114 34.954 1.00 50.97 276 SER A C 1
ATOM 2279 O O . SER A 1 276 ? -10.177 -1.532 35.316 1.00 50.97 276 SER A O 1
ATOM 2281 N N . GLU A 1 277 ? -11.904 -1.566 33.855 1.00 52.47 277 GLU A N 1
ATOM 2282 C CA . GLU A 1 277 ? -11.432 -2.628 32.935 1.00 52.47 277 GLU A CA 1
ATOM 2283 C C . GLU A 1 277 ? -9.932 -2.542 32.590 1.00 52.47 277 GLU A C 1
ATOM 2285 O O . GLU A 1 277 ? -9.263 -3.570 32.486 1.00 52.47 277 GLU A O 1
ATOM 2290 N N . ASN A 1 278 ? -9.380 -1.326 32.497 1.00 47.00 278 ASN A N 1
ATOM 2291 C CA . ASN A 1 278 ? -7.963 -1.082 32.220 1.00 47.00 278 ASN A CA 1
ATOM 2292 C C . ASN A 1 278 ? -7.022 -1.694 33.272 1.00 47.00 278 ASN A C 1
ATOM 2294 O O . ASN A 1 278 ? -5.984 -2.224 32.907 1.00 47.00 278 ASN A O 1
ATOM 2298 N N . MET A 1 279 ? -7.385 -1.717 34.558 1.00 51.72 279 MET A N 1
ATOM 2299 C CA . MET A 1 279 ? -6.531 -2.309 35.600 1.00 51.72 279 MET A CA 1
ATOM 2300 C C . MET A 1 279 ? -6.589 -3.839 35.623 1.00 51.72 279 MET A C 1
ATOM 2302 O O . MET A 1 279 ? -5.587 -4.483 35.943 1.00 51.72 279 MET A O 1
ATOM 2306 N N . ILE A 1 280 ? -7.731 -4.430 35.248 1.00 53.56 280 ILE A N 1
ATOM 2307 C CA . ILE A 1 280 ? -7.848 -5.877 35.017 1.00 53.56 280 ILE A CA 1
ATOM 2308 C C . ILE A 1 280 ? -6.979 -6.258 33.817 1.00 53.56 280 ILE A C 1
ATOM 2310 O O . ILE A 1 280 ? -6.211 -7.217 33.896 1.00 53.56 280 ILE A O 1
ATOM 2314 N N . TYR A 1 281 ? -7.049 -5.468 32.740 1.00 52.28 281 TYR A N 1
ATOM 2315 C CA . TYR A 1 281 ? -6.219 -5.650 31.557 1.00 52.28 281 TYR A CA 1
ATOM 2316 C C . TYR A 1 281 ? -4.731 -5.512 31.893 1.00 52.28 281 TYR A C 1
ATOM 2318 O O . TYR A 1 281 ? -3.996 -6.453 31.639 1.00 52.28 281 TYR A O 1
ATOM 2326 N N . ASP A 1 282 ? -4.291 -4.443 32.560 1.00 50.72 282 ASP A N 1
ATOM 2327 C CA . ASP A 1 282 ? -2.885 -4.208 32.931 1.00 50.72 282 ASP A CA 1
ATOM 2328 C C . ASP A 1 282 ? -2.329 -5.293 33.877 1.00 50.72 282 ASP A C 1
ATOM 2330 O O . ASP A 1 282 ? -1.199 -5.765 33.719 1.00 50.72 282 ASP A O 1
ATOM 2334 N N . SER A 1 283 ? -3.143 -5.768 34.825 1.00 53.56 283 SER A N 1
ATOM 2335 C CA . SER A 1 283 ? -2.763 -6.838 35.765 1.00 53.56 283 SER A CA 1
ATOM 2336 C C . SER A 1 283 ? -2.607 -8.209 35.094 1.00 53.56 283 SER A C 1
ATOM 2338 O O . SER A 1 283 ? -1.891 -9.077 35.607 1.00 53.56 283 SER A O 1
ATOM 2340 N N . ILE A 1 284 ? -3.280 -8.412 33.958 1.00 54.81 284 ILE A N 1
ATOM 2341 C CA . ILE A 1 284 ? -3.178 -9.603 33.106 1.00 54.81 284 ILE A CA 1
ATOM 2342 C C . ILE A 1 284 ? -2.095 -9.403 32.029 1.00 54.81 284 ILE A C 1
ATOM 2344 O O . ILE A 1 284 ? -1.372 -10.345 31.705 1.00 54.81 284 ILE A O 1
ATOM 2348 N N . HIS A 1 285 ? -1.938 -8.181 31.512 1.00 48.78 285 HIS A N 1
ATOM 2349 C CA . HIS A 1 285 ? -1.023 -7.811 30.435 1.00 48.78 285 HIS A CA 1
ATOM 2350 C C . HIS A 1 285 ? 0.437 -7.999 30.850 1.00 48.78 285 HIS A C 1
ATOM 2352 O O . HIS A 1 285 ? 1.223 -8.584 30.103 1.00 48.78 285 HIS A O 1
ATOM 2358 N N . ASN A 1 286 ? 0.771 -7.625 32.087 1.00 51.19 286 ASN A N 1
ATOM 2359 C CA . ASN A 1 286 ? 2.103 -7.822 32.666 1.00 51.19 286 ASN A CA 1
ATOM 2360 C C . ASN A 1 286 ? 2.464 -9.302 32.902 1.00 51.19 286 ASN A C 1
ATOM 2362 O O . ASN A 1 286 ? 3.580 -9.610 33.308 1.00 51.19 286 ASN A O 1
ATOM 2366 N N . LYS A 1 287 ? 1.532 -10.231 32.653 1.00 52.09 287 LYS A N 1
ATOM 2367 C CA . LYS A 1 287 ? 1.716 -11.680 32.820 1.00 52.09 287 LYS A CA 1
ATOM 2368 C C . LYS A 1 287 ? 1.621 -12.448 31.495 1.00 52.09 287 LYS A C 1
ATOM 2370 O O . LYS A 1 287 ? 1.625 -13.676 31.509 1.00 52.09 287 LYS A O 1
ATOM 2375 N N . ILE A 1 288 ? 1.550 -11.744 30.354 1.00 42.09 288 ILE A N 1
ATOM 2376 C CA . ILE A 1 288 ? 1.368 -12.329 29.009 1.00 42.09 288 ILE A CA 1
ATOM 2377 C C . ILE A 1 288 ? 2.492 -13.291 28.615 1.00 42.09 288 ILE A C 1
ATOM 2379 O O . ILE A 1 288 ? 2.212 -14.301 27.974 1.00 42.09 288 ILE A O 1
ATOM 2383 N N . ASN A 1 289 ? 3.726 -13.022 29.039 1.00 39.31 289 ASN A N 1
ATOM 2384 C CA . ASN A 1 289 ? 4.893 -13.832 28.674 1.00 39.31 289 ASN A CA 1
ATOM 2385 C C . ASN A 1 289 ? 5.124 -15.033 29.604 1.00 39.31 289 ASN A C 1
ATOM 2387 O O . ASN A 1 289 ? 6.109 -15.750 29.455 1.00 39.31 289 ASN A O 1
ATOM 2391 N N . ILE A 1 290 ? 4.231 -15.276 30.569 1.00 51.78 290 ILE A N 1
ATOM 2392 C CA . ILE A 1 290 ? 4.354 -16.389 31.510 1.00 51.78 290 ILE A CA 1
ATOM 2393 C C . ILE A 1 290 ? 3.426 -17.511 31.032 1.00 51.78 290 ILE A C 1
ATOM 2395 O O . ILE A 1 290 ? 2.203 -17.394 31.146 1.00 51.78 290 ILE A O 1
ATOM 2399 N N . SER A 1 291 ? 3.992 -18.611 30.515 1.00 46.00 291 SER A N 1
ATOM 2400 C CA . SER A 1 291 ? 3.232 -19.722 29.899 1.00 46.00 291 SER A CA 1
ATOM 2401 C C . SER A 1 291 ? 2.095 -20.243 30.790 1.00 46.00 291 SER A C 1
ATOM 2403 O O . SER A 1 291 ? 1.022 -20.603 30.302 1.00 46.00 291 SER A O 1
ATOM 2405 N N . ASN A 1 292 ? 2.282 -20.177 32.111 1.00 52.34 292 ASN A N 1
ATOM 2406 C CA . ASN A 1 292 ? 1.331 -20.669 33.096 1.00 52.34 292 ASN A CA 1
ATOM 2407 C C . ASN A 1 292 ? 0.022 -19.863 33.211 1.00 52.34 292 ASN A C 1
ATOM 2409 O O . ASN A 1 292 ? -0.962 -20.416 33.699 1.00 52.34 292 ASN A O 1
ATOM 2413 N N . TRP A 1 293 ? -0.028 -18.620 32.713 1.00 56.91 293 TRP A N 1
ATOM 2414 C CA . TRP A 1 293 ? -1.166 -17.698 32.876 1.00 56.91 293 TRP A CA 1
ATOM 2415 C C . TRP A 1 293 ? -2.165 -17.690 31.704 1.00 56.91 293 TRP A C 1
ATOM 2417 O O . TRP A 1 293 ? -3.209 -17.034 31.780 1.00 56.91 293 TRP A O 1
ATOM 2427 N N . ARG A 1 294 ? -1.907 -18.446 30.626 1.00 56.09 294 ARG A N 1
ATOM 2428 C CA . ARG A 1 294 ? -2.738 -18.458 29.403 1.00 56.09 294 ARG A CA 1
ATOM 2429 C C . ARG A 1 294 ? -4.190 -18.902 29.643 1.00 56.09 294 ARG A C 1
ATOM 2431 O O . ARG A 1 294 ? -5.118 -18.303 29.086 1.00 56.09 294 ARG A O 1
ATOM 2438 N N . VAL A 1 295 ? -4.398 -19.941 30.452 1.00 58.59 295 VAL A N 1
ATOM 2439 C CA . VAL A 1 295 ? -5.733 -20.497 30.745 1.00 58.59 295 VAL A CA 1
ATOM 2440 C C . VAL A 1 295 ? -6.497 -19.661 31.784 1.00 58.59 295 VAL A C 1
ATOM 2442 O O . VAL A 1 295 ? -7.632 -19.289 31.475 1.00 58.59 295 VAL A O 1
ATOM 2445 N N . PRO A 1 296 ? -5.901 -19.240 32.927 1.00 63.41 296 PRO A N 1
ATOM 2446 C CA . PRO A 1 296 ? -6.529 -18.277 33.838 1.00 63.41 296 PRO A CA 1
ATOM 2447 C C . PRO A 1 296 ? -6.990 -17.003 33.131 1.00 63.41 296 PRO A C 1
ATOM 2449 O O . PRO A 1 296 ? -8.094 -16.524 33.375 1.00 63.41 296 PRO A O 1
ATOM 2452 N N . ARG A 1 297 ? -6.185 -16.483 32.195 1.00 64.31 297 ARG A N 1
ATOM 2453 C CA . ARG A 1 297 ? -6.535 -15.331 31.355 1.00 64.31 297 ARG A CA 1
ATOM 2454 C C . ARG A 1 297 ? -7.809 -15.578 30.551 1.00 64.31 297 ARG A C 1
ATOM 2456 O O . ARG A 1 297 ? -8.739 -14.781 30.606 1.00 64.31 297 ARG A O 1
ATOM 2463 N N . SER A 1 298 ? -7.847 -16.681 29.809 1.00 59.41 298 SER A N 1
ATOM 2464 C CA . SER A 1 298 ? -8.978 -17.014 28.935 1.00 59.41 298 SER A CA 1
ATOM 2465 C C . SER A 1 298 ? -10.265 -17.236 29.740 1.00 59.41 298 SER A C 1
ATOM 2467 O O . SER A 1 298 ? -11.328 -16.771 29.337 1.00 59.41 298 SER A O 1
ATOM 2469 N N . MET A 1 299 ? -10.164 -17.863 30.919 1.00 68.06 299 MET A N 1
ATOM 2470 C CA . MET A 1 299 ? -11.288 -18.015 31.851 1.00 68.06 299 MET A CA 1
ATOM 2471 C C . MET A 1 299 ? -11.728 -16.681 32.463 1.00 68.06 299 MET A C 1
ATOM 2473 O O . MET A 1 299 ? -12.924 -16.429 32.557 1.00 68.06 299 MET A O 1
ATOM 2477 N N . THR A 1 300 ? -10.786 -15.805 32.828 1.00 66.75 300 THR A N 1
ATOM 2478 C CA . THR A 1 300 ? -11.083 -14.465 33.362 1.00 66.75 300 THR A CA 1
ATOM 2479 C C . THR A 1 300 ? -11.878 -13.650 32.347 1.00 66.75 300 THR A C 1
ATOM 2481 O O . THR A 1 300 ? -12.933 -13.120 32.683 1.00 66.75 300 THR A O 1
ATOM 2484 N N . PHE A 1 301 ? -11.439 -13.629 31.084 1.00 61.72 301 PHE A N 1
ATOM 2485 C CA . PHE A 1 301 ? -12.184 -12.982 30.004 1.00 61.72 301 PHE A CA 1
ATOM 2486 C C . PHE A 1 301 ? -13.543 -13.639 29.754 1.00 61.72 301 PHE A C 1
ATOM 2488 O O . PHE A 1 301 ? -14.516 -12.920 29.573 1.00 61.72 301 PHE A O 1
ATOM 2495 N N . GLY A 1 302 ? -13.646 -14.972 29.797 1.00 60.12 302 GLY A N 1
ATOM 2496 C CA . GLY A 1 302 ? -14.924 -15.679 29.650 1.00 60.12 302 GLY A CA 1
ATOM 2497 C C . GLY A 1 302 ? -15.952 -15.314 30.729 1.00 60.12 302 GLY A C 1
ATOM 2498 O O . GLY A 1 302 ? -17.091 -14.990 30.405 1.00 60.12 302 GLY A O 1
ATOM 2499 N N . ILE A 1 303 ? -15.537 -15.294 32.001 1.00 61.25 303 ILE A N 1
ATOM 2500 C CA . ILE A 1 303 ? -16.401 -14.945 33.143 1.00 61.25 303 ILE A CA 1
ATOM 2501 C C . ILE A 1 303 ? -16.762 -13.447 33.121 1.00 61.25 303 ILE A C 1
ATOM 2503 O O . ILE A 1 303 ? -17.911 -13.081 33.385 1.00 61.25 303 ILE A O 1
ATOM 2507 N N . LEU A 1 304 ? -15.814 -12.570 32.764 1.00 58.88 304 LEU A N 1
ATOM 2508 C CA . LEU A 1 304 ? -16.074 -11.136 32.578 1.00 58.88 304 LEU A CA 1
ATOM 2509 C C . LEU A 1 304 ? -17.095 -10.893 31.461 1.00 58.88 304 LEU A C 1
ATOM 2511 O O . LEU A 1 304 ? -18.009 -10.096 31.648 1.00 58.88 304 LEU A O 1
ATOM 2515 N N . ASN A 1 305 ? -17.001 -11.617 30.343 1.00 50.69 305 ASN A N 1
ATOM 2516 C CA . ASN A 1 305 ? -17.901 -11.443 29.204 1.00 50.69 305 ASN A CA 1
ATOM 2517 C C . ASN A 1 305 ? -19.365 -11.773 29.562 1.00 50.69 305 ASN A C 1
ATOM 2519 O O . ASN A 1 305 ? -20.268 -11.047 29.161 1.00 50.69 305 ASN A O 1
ATOM 2523 N N . GLU A 1 306 ? -19.631 -12.804 30.372 1.00 47.69 306 GLU A N 1
ATOM 2524 C CA . GLU A 1 306 ? -21.006 -13.139 30.794 1.00 47.69 306 GLU A CA 1
ATOM 2525 C C . GLU A 1 306 ? -21.582 -12.165 31.839 1.00 47.69 306 GLU A C 1
ATOM 2527 O O . GLU A 1 306 ? -22.774 -11.836 31.801 1.00 47.69 306 GLU A O 1
ATOM 2532 N N . THR A 1 307 ? -20.738 -11.655 32.740 1.00 50.31 307 THR A N 1
ATOM 2533 C CA . THR A 1 307 ? -21.165 -10.785 33.851 1.00 50.31 307 THR A CA 1
ATOM 2534 C C . THR A 1 307 ? -21.300 -9.315 33.420 1.00 50.31 307 THR A C 1
ATOM 2536 O O . THR A 1 307 ? -22.197 -8.615 33.886 1.00 50.31 307 THR A O 1
ATOM 2539 N N . ILE A 1 308 ? -20.458 -8.848 32.489 1.00 48.72 308 ILE A N 1
ATOM 2540 C CA . ILE A 1 308 ? -20.466 -7.472 31.961 1.00 48.72 308 ILE A CA 1
ATOM 2541 C C . ILE A 1 308 ? -21.528 -7.302 30.867 1.00 48.72 308 ILE A C 1
ATOM 2543 O O . ILE A 1 308 ? -22.311 -6.354 30.935 1.00 48.72 308 ILE A O 1
ATOM 2547 N N . LEU A 1 309 ? -21.651 -8.228 29.900 1.00 43.47 309 LEU A N 1
ATOM 2548 C CA . LEU A 1 309 ? -22.605 -8.081 28.780 1.00 43.47 309 LEU A CA 1
ATOM 2549 C C . LEU A 1 309 ? -24.079 -8.041 29.217 1.00 43.47 309 LEU A C 1
ATOM 2551 O O . LEU A 1 309 ? -24.910 -7.499 28.484 1.00 43.47 309 LEU A O 1
ATOM 2555 N N . THR A 1 310 ? -24.410 -8.598 30.385 1.00 46.56 310 THR A N 1
ATOM 2556 C CA . THR A 1 310 ? -25.758 -8.547 30.976 1.00 46.56 310 THR A CA 1
ATOM 2557 C C . THR A 1 310 ? -26.025 -7.255 31.766 1.00 46.56 310 THR A C 1
ATOM 2559 O O . THR A 1 310 ? -27.186 -6.914 32.004 1.00 46.56 310 THR A O 1
ATOM 2562 N N . GLN A 1 311 ? -24.987 -6.477 32.101 1.00 57.44 311 GLN A N 1
ATOM 2563 C CA . GLN A 1 311 ? -25.085 -5.248 32.902 1.00 57.44 311 GLN A CA 1
ATOM 2564 C C . GLN A 1 311 ? -24.871 -3.947 32.113 1.00 57.44 311 GLN A C 1
ATOM 2566 O O . GLN A 1 311 ? -25.098 -2.871 32.671 1.00 57.44 311 GLN A O 1
ATOM 2571 N N . LEU A 1 312 ? -24.504 -4.014 30.826 1.00 68.75 312 LEU A N 1
ATOM 2572 C CA . LEU A 1 312 ? -24.301 -2.820 29.998 1.00 68.75 312 LEU A CA 1
ATOM 2573 C C . LEU A 1 312 ? -25.601 -1.994 29.878 1.00 68.75 312 LEU A C 1
ATOM 2575 O O . LEU A 1 312 ? -26.559 -2.360 29.188 1.00 68.75 312 LEU A O 1
ATOM 2579 N N . LYS A 1 313 ? -25.635 -0.855 30.573 1.00 80.19 313 LYS A N 1
ATOM 2580 C CA . LYS A 1 313 ? -26.717 0.133 30.600 1.00 80.19 313 LYS A CA 1
ATOM 2581 C C . LYS A 1 313 ? -27.035 0.656 29.205 1.00 80.19 313 LYS A C 1
ATOM 2583 O O . LYS A 1 313 ? -28.218 0.730 28.874 1.00 80.19 313 LYS A O 1
ATOM 2588 N N . PHE A 1 314 ? -26.031 0.973 28.381 1.00 83.50 314 PHE A N 1
ATOM 2589 C CA . PHE A 1 314 ? -26.280 1.472 27.025 1.00 83.50 314 PHE A CA 1
ATOM 2590 C C . PHE A 1 314 ? -26.948 0.399 26.155 1.00 83.50 314 PHE A C 1
ATOM 2592 O O . PHE A 1 314 ? -28.018 0.639 25.590 1.00 83.50 314 PHE A O 1
ATOM 2599 N N . LYS A 1 315 ? -26.391 -0.821 26.141 1.00 83.75 315 LYS A N 1
ATOM 2600 C CA . LYS A 1 315 ? -26.962 -1.986 25.438 1.00 83.75 315 LYS A CA 1
ATOM 2601 C C . LYS A 1 315 ? -28.401 -2.264 25.875 1.00 83.75 315 LYS A C 1
ATOM 2603 O O . LYS A 1 315 ? -29.269 -2.521 25.037 1.00 83.75 315 LYS A O 1
ATOM 2608 N N . ASN A 1 316 ? -28.675 -2.175 27.175 1.00 82.19 316 ASN A N 1
ATOM 2609 C CA . ASN A 1 316 ? -30.013 -2.340 27.734 1.00 82.19 316 ASN A CA 1
ATOM 2610 C C . ASN A 1 316 ? -30.964 -1.206 27.318 1.00 82.19 316 ASN A C 1
ATOM 2612 O O . ASN A 1 316 ? -32.125 -1.474 27.004 1.00 82.19 316 ASN A O 1
ATOM 2616 N N . ALA A 1 317 ? -30.492 0.042 27.271 1.00 82.31 317 ALA A N 1
ATOM 2617 C CA . ALA A 1 317 ? -31.284 1.192 26.840 1.00 82.31 317 ALA A CA 1
ATOM 2618 C C . ALA A 1 317 ? -31.709 1.074 25.366 1.00 82.31 317 ALA A C 1
ATOM 2620 O O . ALA A 1 317 ? -32.897 1.199 25.065 1.00 82.31 317 ALA A O 1
ATOM 2621 N N . ILE A 1 318 ? -30.780 0.747 24.460 1.00 85.44 318 ILE A N 1
ATOM 2622 C CA . ILE A 1 318 ? -31.097 0.560 23.033 1.00 85.44 318 ILE A CA 1
ATOM 2623 C C . ILE A 1 318 ? -31.887 -0.731 22.777 1.00 85.44 318 ILE A C 1
ATOM 2625 O O . ILE A 1 318 ? -32.730 -0.778 21.885 1.00 85.44 318 ILE A O 1
ATOM 2629 N N . SER A 1 319 ? -31.690 -1.778 23.588 1.00 82.44 319 SER A N 1
ATOM 2630 C CA . SER A 1 319 ? -32.454 -3.027 23.463 1.00 82.44 319 SER A CA 1
ATOM 2631 C C . SER A 1 319 ? -33.933 -2.860 23.788 1.00 82.44 319 SER A C 1
ATOM 2633 O O . SER A 1 319 ? -34.752 -3.564 23.201 1.00 82.44 319 SER A O 1
ATOM 2635 N N . LYS A 1 320 ? -34.272 -1.933 24.690 1.00 83.38 320 LYS A N 1
ATOM 2636 C CA . LYS A 1 320 ? -35.658 -1.608 25.051 1.00 83.38 320 LYS A CA 1
ATOM 2637 C C . LYS A 1 320 ? -36.385 -0.791 23.982 1.00 83.38 320 LYS A C 1
ATOM 2639 O O . LYS A 1 320 ? -37.608 -0.720 24.033 1.00 83.38 320 LYS A O 1
ATOM 2644 N N . ASN A 1 321 ? -35.670 -0.183 23.032 1.00 83.00 321 ASN A N 1
ATOM 2645 C CA . ASN A 1 321 ? -36.267 0.705 22.039 1.00 83.00 321 ASN A CA 1
ATOM 2646 C C . ASN A 1 321 ? -35.689 0.468 20.624 1.00 83.00 321 ASN A C 1
ATOM 2648 O O . ASN A 1 321 ? -34.735 1.137 20.221 1.00 83.00 321 ASN A O 1
ATOM 2652 N N . PRO A 1 322 ? -36.269 -0.469 19.847 1.00 80.94 322 PRO A N 1
ATOM 2653 C CA . PRO A 1 322 ? -35.783 -0.837 18.511 1.00 80.94 322 PRO A CA 1
ATOM 2654 C C . PRO A 1 322 ? -35.733 0.323 17.504 1.00 80.94 322 PRO A C 1
ATOM 2656 O O . PRO A 1 322 ? -34.912 0.309 16.589 1.00 80.94 322 PRO A O 1
ATOM 2659 N N . GLU A 1 323 ? -36.576 1.345 17.675 1.00 83.62 323 GLU A N 1
ATOM 2660 C CA . GLU A 1 323 ? -36.592 2.530 16.809 1.00 83.62 323 GLU A CA 1
ATOM 2661 C C . GLU A 1 323 ? -35.324 3.383 16.959 1.00 83.62 323 GLU A C 1
ATOM 2663 O O . GLU A 1 323 ? -34.897 4.024 15.999 1.00 83.62 323 GLU A O 1
ATOM 2668 N N . LEU A 1 324 ? -34.659 3.332 18.121 1.00 85.25 324 LEU A N 1
ATOM 2669 C CA . LEU A 1 324 ? -33.364 3.993 18.307 1.00 85.25 324 LEU A CA 1
ATOM 2670 C C . LEU A 1 324 ? -32.274 3.338 17.464 1.00 85.25 324 LEU A C 1
ATOM 2672 O O . LEU A 1 324 ? -31.427 4.039 16.928 1.00 85.25 324 LEU A O 1
ATOM 2676 N N . ILE A 1 325 ? -32.309 2.015 17.292 1.00 86.00 325 ILE A N 1
ATOM 2677 C CA . ILE A 1 325 ? -31.328 1.305 16.460 1.00 86.00 325 ILE A CA 1
ATOM 2678 C C . ILE A 1 325 ? -31.487 1.729 15.002 1.00 86.00 325 ILE A C 1
ATOM 2680 O O . ILE A 1 325 ? -30.500 2.069 14.358 1.00 86.00 325 ILE A O 1
ATOM 2684 N N . LYS A 1 326 ? -32.728 1.794 14.501 1.00 85.50 326 LYS A N 1
ATOM 2685 C CA . LYS A 1 326 ? -33.001 2.308 13.150 1.00 85.50 326 LYS A CA 1
ATOM 2686 C C . LYS A 1 326 ? -32.532 3.753 12.989 1.00 85.50 326 LYS A C 1
ATOM 2688 O O . LYS A 1 326 ? -31.984 4.095 11.948 1.00 85.50 326 LYS A O 1
ATOM 2693 N N . PHE A 1 327 ? -32.739 4.597 14.000 1.00 87.62 327 PHE A N 1
ATOM 2694 C CA . PHE A 1 327 ? -32.264 5.979 13.977 1.00 87.62 327 PHE A CA 1
ATOM 2695 C C . PHE A 1 327 ? -30.731 6.065 13.954 1.00 87.62 327 PHE A C 1
ATOM 2697 O O . PHE A 1 327 ? -30.188 6.806 13.141 1.00 87.62 327 PHE A O 1
ATOM 2704 N N . ILE A 1 328 ? -30.041 5.280 14.790 1.00 89.06 328 ILE A N 1
ATOM 2705 C CA . ILE A 1 328 ? -28.574 5.217 14.825 1.00 89.06 328 ILE A CA 1
ATOM 2706 C C . ILE A 1 328 ? -28.045 4.776 13.460 1.00 89.06 328 ILE A C 1
ATOM 2708 O O . ILE A 1 328 ? -27.270 5.508 12.861 1.00 89.06 328 ILE A O 1
ATOM 2712 N N . VAL A 1 329 ? -28.501 3.633 12.939 1.00 87.50 329 VAL A N 1
ATOM 2713 C CA . VAL A 1 329 ? -28.014 3.038 11.679 1.00 87.50 329 VAL A CA 1
ATOM 2714 C C . VAL A 1 329 ? -28.224 3.955 10.467 1.00 87.50 329 VAL A C 1
ATOM 2716 O O . VAL A 1 329 ? -27.401 3.972 9.555 1.00 87.50 329 VAL A O 1
ATOM 2719 N N . ASN A 1 330 ? -29.294 4.753 10.469 1.00 84.81 330 ASN A N 1
ATOM 2720 C CA . ASN A 1 330 ? -29.592 5.708 9.399 1.00 84.81 330 ASN A CA 1
ATOM 2721 C C . ASN A 1 330 ? -28.964 7.094 9.605 1.00 84.81 330 ASN A C 1
ATOM 2723 O O . ASN A 1 330 ? -29.182 7.983 8.785 1.00 84.81 330 ASN A O 1
ATOM 2727 N N . SER A 1 331 ? -28.209 7.302 10.684 1.00 86.12 331 SER A N 1
ATOM 2728 C CA . SER A 1 331 ? -27.584 8.584 10.990 1.00 86.12 331 SER A CA 1
ATOM 2729 C C . SER A 1 331 ? -26.093 8.569 10.676 1.00 86.12 331 SER A C 1
ATOM 2731 O O . SER A 1 331 ? -25.332 7.738 11.169 1.00 86.12 331 SER A O 1
ATOM 2733 N N . GLU A 1 332 ? -25.662 9.557 9.900 1.00 84.94 332 GLU A N 1
ATOM 2734 C CA . GLU A 1 332 ? -24.268 9.729 9.481 1.00 84.94 332 GLU A CA 1
ATOM 2735 C C . GLU A 1 332 ? -23.355 10.252 10.586 1.00 84.94 332 GLU A C 1
ATOM 2737 O O . GLU A 1 332 ? -22.141 10.123 10.485 1.00 84.94 332 GLU A O 1
ATOM 2742 N N . THR A 1 333 ? -23.919 10.830 11.647 1.00 88.00 333 THR A N 1
ATOM 2743 C CA . THR A 1 333 ? -23.149 11.346 12.786 1.00 88.00 333 THR A CA 1
ATOM 2744 C C . THR A 1 333 ? -23.312 10.475 14.026 1.00 88.00 333 THR A C 1
ATOM 2746 O O . THR A 1 333 ? -22.343 10.250 14.751 1.00 88.00 333 THR A O 1
ATOM 2749 N N . TRP A 1 334 ? -24.506 9.915 14.258 1.00 91.75 334 TRP A N 1
ATOM 2750 C CA . TRP A 1 334 ? -24.743 9.048 15.413 1.00 91.75 334 TRP A CA 1
ATOM 2751 C C . TRP A 1 334 ? -24.112 7.666 15.238 1.00 91.75 334 TRP A C 1
ATOM 2753 O O . TRP A 1 334 ? -23.533 7.171 16.200 1.00 91.75 334 TRP A O 1
ATOM 2763 N N . LEU A 1 335 ? -24.158 7.042 14.053 1.00 92.50 335 LEU A N 1
ATOM 2764 C CA . LEU A 1 335 ? -23.556 5.716 13.877 1.00 92.50 335 LEU A CA 1
ATOM 2765 C C . LEU A 1 335 ? -22.039 5.714 14.132 1.00 92.50 335 LEU A C 1
ATOM 2767 O O . LEU A 1 335 ? -21.603 4.894 14.946 1.00 92.50 335 LEU A O 1
ATOM 2771 N N . PRO A 1 336 ? -21.226 6.613 13.537 1.00 92.75 336 PRO A N 1
ATOM 2772 C CA . PRO A 1 336 ? -19.805 6.714 13.870 1.00 92.75 336 PRO A CA 1
ATOM 2773 C C . PRO A 1 336 ? -19.560 6.948 15.361 1.00 92.75 336 PRO A C 1
ATOM 2775 O O . PRO A 1 336 ? -18.700 6.296 15.954 1.00 92.75 336 PRO A O 1
ATOM 2778 N N . LEU A 1 337 ? -20.341 7.841 15.983 1.00 94.50 337 LEU A N 1
ATOM 2779 C CA . LEU A 1 337 ? -20.182 8.207 17.391 1.00 94.50 337 LEU A CA 1
ATOM 2780 C C . LEU A 1 337 ? -20.450 7.016 18.312 1.00 94.50 337 LEU A C 1
ATOM 2782 O O . LEU A 1 337 ? -19.630 6.703 19.174 1.00 94.50 337 LEU A O 1
ATOM 2786 N N . ILE A 1 338 ? -21.568 6.316 18.105 1.00 94.19 338 ILE A N 1
ATOM 2787 C CA . ILE A 1 338 ? -21.897 5.114 18.874 1.00 94.19 338 ILE A CA 1
ATOM 2788 C C . ILE A 1 338 ? -20.852 4.025 18.633 1.00 94.19 338 ILE A C 1
ATOM 2790 O O . ILE A 1 338 ? -20.414 3.389 19.587 1.00 94.19 338 ILE A O 1
ATOM 2794 N N . THR A 1 339 ? -20.388 3.863 17.395 1.00 93.56 339 THR A N 1
ATOM 2795 C CA . THR A 1 339 ? -19.368 2.864 17.061 1.00 93.56 339 THR A CA 1
ATOM 2796 C C . THR A 1 339 ? -18.056 3.117 17.806 1.00 93.56 339 THR A C 1
ATOM 2798 O O . THR A 1 339 ? -17.513 2.206 18.428 1.00 93.56 339 THR A O 1
ATOM 2801 N N . ALA A 1 340 ? -17.567 4.358 17.815 1.00 92.88 340 ALA A N 1
ATOM 2802 C CA . ALA A 1 340 ? -16.322 4.723 18.493 1.00 92.88 340 ALA A CA 1
ATOM 2803 C C . ALA A 1 340 ? -16.411 4.614 20.029 1.00 92.88 340 ALA A C 1
ATOM 2805 O O . ALA A 1 340 ? -15.431 4.268 20.705 1.00 92.88 340 ALA A O 1
ATOM 2806 N N . LEU A 1 341 ? -17.583 4.920 20.589 1.00 90.69 341 LEU A N 1
ATOM 2807 C CA . LEU A 1 341 ? -17.803 4.929 22.034 1.00 90.69 341 LEU A CA 1
ATOM 2808 C C . LEU A 1 341 ? -18.191 3.565 22.601 1.00 90.69 341 LEU A C 1
ATOM 2810 O O . LEU A 1 341 ? -17.815 3.278 23.727 1.00 90.69 341 LEU A O 1
ATOM 2814 N N . TYR A 1 342 ? -18.902 2.722 21.854 1.00 88.56 342 TYR A N 1
ATOM 2815 C CA . TYR A 1 342 ? -19.542 1.513 22.390 1.00 88.56 342 TYR A CA 1
ATOM 2816 C C . TYR A 1 342 ? -19.252 0.236 21.590 1.00 88.56 342 TYR A C 1
ATOM 2818 O O . TYR A 1 342 ? -19.489 -0.865 22.092 1.00 88.56 342 TYR A O 1
ATOM 2826 N N . GLY A 1 343 ? -18.734 0.350 20.364 1.00 87.81 343 GLY A N 1
ATOM 2827 C CA . GLY A 1 343 ? -18.594 -0.777 19.445 1.00 87.81 343 GLY A CA 1
ATOM 2828 C C . GLY A 1 343 ? -19.874 -1.043 18.659 1.00 87.81 343 GLY A C 1
ATOM 2829 O O . GLY A 1 343 ? -20.520 -0.115 18.186 1.00 87.81 343 GLY A O 1
ATOM 2830 N N . GLY A 1 344 ? -20.252 -2.313 18.514 1.00 86.38 344 GLY A N 1
ATOM 2831 C CA . GLY A 1 344 ? -21.445 -2.709 17.758 1.00 86.38 344 GLY A CA 1
ATOM 2832 C C . GLY A 1 344 ? -21.163 -3.354 16.404 1.00 86.38 344 GLY A C 1
ATOM 2833 O O . GLY A 1 344 ? -22.084 -3.523 15.617 1.00 86.38 344 GLY A O 1
ATOM 2834 N N . TYR A 1 345 ? -19.916 -3.746 16.131 1.00 87.56 345 TYR A N 1
ATOM 2835 C CA . TYR A 1 345 ? -19.584 -4.595 14.989 1.00 87.56 345 TYR A CA 1
ATOM 2836 C C . TYR A 1 345 ? -18.798 -5.811 15.448 1.00 87.56 345 TYR A C 1
ATOM 2838 O O . TYR A 1 345 ? -17.783 -5.694 16.135 1.00 87.56 345 TYR A O 1
ATOM 2846 N N . LYS A 1 346 ? -19.246 -6.984 15.010 1.00 84.88 346 LYS A N 1
ATOM 2847 C CA . LYS A 1 346 ? -18.520 -8.231 15.213 1.00 84.88 346 LYS A CA 1
ATOM 2848 C C . LYS A 1 346 ? -17.156 -8.205 14.532 1.00 84.88 346 LYS A C 1
ATOM 2850 O O . LYS A 1 346 ? -17.061 -7.842 13.361 1.00 84.88 346 LYS A O 1
ATOM 2855 N N . ASN A 1 347 ? -16.140 -8.678 15.247 1.00 84.94 347 ASN A N 1
ATOM 2856 C CA . ASN A 1 347 ? -14.794 -8.872 14.726 1.00 84.94 347 ASN A CA 1
ATOM 2857 C C . ASN A 1 347 ? -14.579 -10.354 14.379 1.00 84.94 347 ASN A C 1
ATOM 2859 O O . ASN A 1 347 ? -14.505 -11.200 15.272 1.00 84.94 347 ASN A O 1
ATOM 2863 N N . TYR A 1 348 ? -14.492 -10.671 13.087 1.00 83.44 348 TYR A N 1
ATOM 2864 C CA . TYR A 1 348 ? -14.187 -12.017 12.590 1.00 83.44 348 TYR A CA 1
ATOM 2865 C C . TYR A 1 348 ? -12.693 -12.242 12.327 1.00 83.44 348 TYR A C 1
ATOM 2867 O O . TYR A 1 348 ? -12.324 -13.318 11.863 1.00 83.44 348 TYR A O 1
ATOM 2875 N N . LYS A 1 349 ? -11.835 -11.256 12.620 1.00 83.00 349 LYS A N 1
ATOM 2876 C CA . LYS A 1 349 ? -10.409 -11.242 12.261 1.00 83.00 349 LYS A CA 1
ATOM 2877 C C . LYS A 1 349 ? -10.180 -11.445 10.760 1.00 83.00 349 LYS A C 1
ATOM 2879 O O . LYS A 1 349 ? -9.234 -12.114 10.347 1.00 83.00 349 LYS A O 1
ATOM 2884 N N . THR A 1 350 ? -11.045 -10.842 9.944 1.00 84.62 350 THR A N 1
ATOM 2885 C CA . THR A 1 350 ? -11.042 -10.975 8.481 1.00 84.62 350 THR A CA 1
ATOM 2886 C C . THR A 1 350 ? -9.674 -10.636 7.893 1.00 84.62 350 THR A C 1
ATOM 2888 O O . THR A 1 350 ? -9.146 -11.431 7.124 1.00 84.62 350 THR A O 1
ATOM 2891 N N . GLN A 1 351 ? -9.059 -9.529 8.321 1.00 81.81 351 GLN A N 1
ATOM 2892 C CA . GLN A 1 351 ? -7.719 -9.122 7.887 1.00 81.81 351 GLN A CA 1
ATOM 2893 C C . GLN A 1 351 ? -6.677 -10.238 8.084 1.00 81.81 351 GLN A C 1
ATOM 2895 O O . GLN A 1 351 ? -6.004 -10.628 7.134 1.00 81.81 351 GLN A O 1
ATOM 2900 N N . SER A 1 352 ? -6.562 -10.777 9.303 1.00 79.44 352 SER A N 1
ATOM 2901 C CA . SER A 1 352 ? -5.594 -11.834 9.616 1.00 79.44 352 SER A CA 1
ATOM 2902 C C . SER A 1 352 ? -5.870 -13.100 8.809 1.00 79.44 352 SER A C 1
ATOM 2904 O O . SER A 1 352 ? -4.945 -13.677 8.254 1.00 79.44 352 SER A O 1
ATOM 2906 N N . SER A 1 353 ? -7.146 -13.481 8.670 1.00 82.69 353 SER A N 1
ATOM 2907 C CA . SER A 1 353 ? -7.528 -14.657 7.881 1.00 82.69 353 SER A CA 1
ATOM 2908 C C . SER A 1 353 ? -7.242 -14.501 6.382 1.00 82.69 353 SER A C 1
ATOM 2910 O O . SER A 1 353 ? -6.925 -15.480 5.716 1.00 82.69 353 SER A O 1
ATOM 2912 N N . ILE A 1 354 ? -7.343 -13.280 5.839 1.00 79.81 354 ILE A N 1
ATOM 2913 C CA . ILE A 1 354 ? -6.966 -12.973 4.453 1.00 79.81 354 ILE A CA 1
ATOM 2914 C C . ILE A 1 354 ? -5.450 -13.122 4.296 1.00 79.81 354 ILE A C 1
ATOM 2916 O O . ILE A 1 354 ? -5.008 -13.803 3.376 1.00 79.81 354 ILE A O 1
ATOM 2920 N N . SER A 1 355 ? -4.668 -12.522 5.198 1.00 77.00 355 SER A N 1
ATOM 2921 C CA . SER A 1 355 ? -3.202 -12.591 5.165 1.00 77.00 355 SER A CA 1
ATOM 2922 C C . SER A 1 355 ? -2.703 -14.036 5.206 1.00 77.00 355 SER A C 1
ATOM 2924 O O . SER A 1 355 ? -1.969 -14.457 4.316 1.00 77.00 355 SER A O 1
ATOM 2926 N N . GLU A 1 356 ? -3.181 -14.812 6.181 1.00 78.12 356 GLU A N 1
ATOM 2927 C CA . GLU A 1 356 ? -2.862 -16.235 6.340 1.00 78.12 356 GLU A CA 1
ATOM 2928 C C . GLU A 1 356 ? -3.242 -17.039 5.089 1.00 78.12 356 GLU A C 1
ATOM 2930 O O . GLU A 1 356 ? -2.442 -17.817 4.574 1.00 78.12 356 GLU A O 1
ATOM 2935 N N . TYR A 1 357 ? -4.441 -16.811 4.541 1.00 81.06 357 TYR A N 1
ATOM 2936 C CA . TYR A 1 357 ? -4.891 -17.505 3.337 1.00 81.06 357 TYR A CA 1
ATOM 2937 C C . TYR A 1 357 ? -3.929 -17.314 2.160 1.00 81.06 357 TYR A C 1
ATOM 2939 O O . TYR A 1 357 ? -3.593 -18.278 1.471 1.00 81.06 357 TYR A O 1
ATOM 2947 N N . TYR A 1 358 ? -3.522 -16.072 1.893 1.00 75.44 358 TYR A N 1
ATOM 2948 C CA . TYR A 1 358 ? -2.676 -15.775 0.742 1.00 75.44 358 TYR A CA 1
ATOM 2949 C C . TYR A 1 358 ? -1.237 -16.231 0.935 1.00 75.44 358 TYR A C 1
ATOM 2951 O O . TYR A 1 358 ? -0.627 -16.655 -0.045 1.00 75.44 358 TYR A O 1
ATOM 2959 N N . GLU A 1 359 ? -0.722 -16.196 2.163 1.00 74.81 359 GLU A N 1
ATOM 2960 C CA . GLU A 1 359 ? 0.579 -16.778 2.496 1.00 74.81 359 GLU A CA 1
ATOM 2961 C C . GLU A 1 359 ? 0.599 -18.277 2.164 1.00 74.81 359 GLU A C 1
ATOM 2963 O O . GLU A 1 359 ? 1.469 -18.748 1.428 1.00 74.81 359 GLU A O 1
ATOM 2968 N N . ILE A 1 360 ? -0.422 -19.013 2.617 1.00 78.56 360 ILE A N 1
ATOM 2969 C CA . ILE A 1 360 ? -0.557 -20.443 2.331 1.00 78.56 360 ILE A CA 1
ATOM 2970 C C . ILE A 1 360 ? -0.723 -20.682 0.825 1.00 78.56 360 ILE A C 1
ATOM 2972 O O . ILE A 1 360 ? -0.059 -21.549 0.259 1.00 78.56 360 ILE A O 1
ATOM 2976 N N . ALA A 1 361 ? -1.596 -19.922 0.157 1.00 76.94 361 ALA A N 1
ATOM 2977 C CA . ALA A 1 361 ? -1.848 -20.087 -1.273 1.00 76.94 361 ALA A CA 1
ATOM 2978 C C . ALA A 1 361 ? -0.564 -19.916 -2.102 1.00 76.94 361 ALA A C 1
ATOM 2980 O O . ALA A 1 361 ? -0.278 -20.746 -2.962 1.00 76.94 361 ALA A O 1
ATOM 2981 N N . GLN A 1 362 ? 0.246 -18.901 -1.796 1.00 72.50 362 GLN A N 1
ATOM 2982 C CA . GLN A 1 362 ? 1.532 -18.680 -2.461 1.00 72.50 362 GLN A CA 1
ATOM 2983 C C . GLN A 1 362 ? 2.520 -19.805 -2.216 1.00 72.50 362 GLN A C 1
ATOM 2985 O O . GLN A 1 362 ? 3.148 -20.278 -3.162 1.00 72.50 362 GLN A O 1
ATOM 2990 N N . PHE A 1 363 ? 2.644 -20.260 -0.968 1.00 75.12 363 PHE A N 1
ATOM 2991 C CA . PHE A 1 363 ? 3.515 -21.383 -0.651 1.00 75.12 363 PHE A CA 1
ATOM 2992 C C . PHE A 1 363 ? 3.139 -22.628 -1.470 1.00 75.12 363 PHE A C 1
ATOM 2994 O O . PHE A 1 363 ? 4.017 -23.306 -2.005 1.00 75.12 363 PHE A O 1
ATOM 3001 N N . LEU A 1 364 ? 1.843 -22.906 -1.639 1.00 78.50 364 LEU A N 1
ATOM 3002 C CA . LEU A 1 364 ? 1.362 -24.043 -2.430 1.00 78.50 364 LEU A CA 1
ATOM 3003 C C . LEU A 1 364 ? 1.592 -23.888 -3.944 1.00 78.50 364 LEU A C 1
ATOM 3005 O O . LEU A 1 364 ? 1.732 -24.899 -4.635 1.00 78.50 364 LEU A O 1
ATOM 3009 N N . GLU A 1 365 ? 1.669 -22.659 -4.462 1.00 74.25 365 GLU A N 1
ATOM 3010 C CA . GLU A 1 365 ? 1.980 -22.368 -5.872 1.00 74.25 365 GLU A CA 1
ATOM 3011 C C . GLU A 1 365 ? 3.466 -22.533 -6.236 1.00 74.25 365 GLU A C 1
ATOM 3013 O O . GLU A 1 365 ? 3.819 -22.564 -7.425 1.00 74.25 365 GLU A O 1
ATOM 3018 N N . LEU A 1 366 ? 4.353 -22.618 -5.243 1.00 72.56 366 LEU A N 1
ATOM 3019 C CA . LEU A 1 366 ? 5.771 -22.881 -5.458 1.00 72.56 366 LEU A CA 1
ATOM 3020 C C . LEU A 1 366 ? 5.988 -24.327 -5.939 1.00 72.56 366 LEU A C 1
ATOM 3022 O O . LEU A 1 366 ? 5.356 -25.288 -5.479 1.00 72.56 366 LEU A O 1
ATOM 3026 N N . THR A 1 367 ? 6.932 -24.509 -6.860 1.00 72.19 367 THR A N 1
ATOM 3027 C CA . THR A 1 367 ? 7.402 -25.841 -7.265 1.00 72.19 367 THR A CA 1
ATOM 3028 C C . THR A 1 367 ? 8.022 -26.575 -6.075 1.00 72.19 367 THR A C 1
ATOM 3030 O O . THR A 1 367 ? 8.453 -25.960 -5.101 1.00 72.19 367 THR A O 1
ATOM 3033 N N . SER A 1 368 ? 8.123 -27.905 -6.136 1.00 71.44 368 SER A N 1
ATOM 3034 C CA . SER A 1 368 ? 8.743 -28.682 -5.051 1.00 71.44 368 SER A CA 1
ATOM 3035 C C . SER A 1 368 ? 10.181 -28.236 -4.747 1.00 71.44 368 SER A C 1
ATOM 3037 O O . SER A 1 368 ? 10.577 -28.219 -3.586 1.00 71.44 368 SER A O 1
ATOM 3039 N N . SER A 1 369 ? 10.947 -27.823 -5.765 1.00 67.62 369 SER A N 1
ATOM 3040 C CA . SER A 1 369 ? 12.293 -27.262 -5.589 1.00 67.62 369 SER A CA 1
ATOM 3041 C C . SER A 1 369 ? 12.289 -25.895 -4.905 1.00 67.62 369 SER A C 1
ATOM 3043 O O . SER A 1 369 ? 13.162 -25.629 -4.089 1.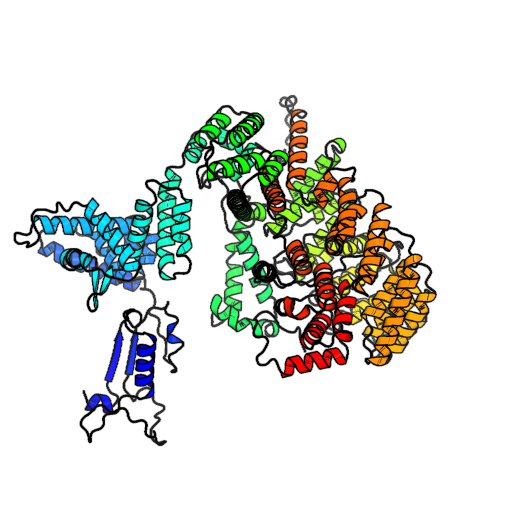00 67.62 369 SER A O 1
ATOM 3045 N N . GLU A 1 370 ? 11.309 -25.044 -5.214 1.00 62.91 370 GLU A N 1
ATOM 3046 C CA . GLU A 1 370 ? 11.161 -23.721 -4.593 1.00 62.91 370 GLU A CA 1
ATOM 3047 C C . GLU A 1 370 ? 10.632 -23.824 -3.155 1.00 62.91 370 GLU A C 1
ATOM 3049 O O . GLU A 1 370 ? 10.980 -22.998 -2.322 1.00 62.91 370 GLU A O 1
ATOM 3054 N N . ARG A 1 371 ? 9.840 -24.858 -2.834 1.00 70.19 371 ARG A N 1
ATOM 3055 C CA . ARG A 1 371 ? 9.348 -25.128 -1.470 1.00 70.19 371 ARG A CA 1
ATOM 3056 C C . ARG A 1 371 ? 10.385 -25.749 -0.542 1.00 70.19 371 ARG A C 1
ATOM 3058 O O . ARG A 1 371 ? 10.255 -25.622 0.676 1.00 70.19 371 ARG A O 1
ATOM 3065 N N . ALA A 1 372 ? 11.382 -26.445 -1.088 1.00 67.12 372 ALA A N 1
ATOM 3066 C CA . ALA A 1 372 ? 12.344 -27.220 -0.304 1.00 67.12 372 ALA A CA 1
ATOM 3067 C C . ALA A 1 372 ? 13.009 -26.426 0.847 1.00 67.12 372 ALA A C 1
ATOM 3069 O O . ALA A 1 372 ? 13.068 -26.966 1.953 1.00 67.12 372 ALA A O 1
ATOM 3070 N N . PRO A 1 373 ? 13.423 -25.152 0.672 1.00 57.41 373 PRO A N 1
ATOM 3071 C CA . PRO A 1 373 ? 14.015 -24.360 1.757 1.00 57.41 373 PRO A CA 1
ATOM 3072 C C . PRO A 1 373 ? 13.054 -24.074 2.923 1.00 57.41 373 PRO A C 1
ATOM 3074 O O . PRO A 1 373 ? 13.483 -23.976 4.068 1.00 57.41 373 PRO A O 1
ATOM 3077 N N . PHE A 1 374 ? 11.752 -23.983 2.651 1.00 59.81 374 PHE A N 1
ATOM 3078 C CA . PHE A 1 374 ? 10.715 -23.617 3.626 1.00 59.81 374 PHE A CA 1
ATOM 3079 C C . PHE A 1 374 ? 10.068 -24.826 4.308 1.00 59.81 374 PHE A C 1
ATOM 3081 O O . PHE A 1 374 ? 9.281 -24.679 5.242 1.00 59.81 374 PHE A O 1
ATOM 3088 N N . THR A 1 375 ? 10.369 -26.032 3.820 1.00 64.50 375 THR A N 1
ATOM 3089 C CA . THR A 1 375 ? 9.685 -27.259 4.238 1.00 64.50 375 THR A CA 1
ATOM 3090 C C . THR A 1 375 ? 9.838 -27.491 5.743 1.00 64.50 375 THR A C 1
ATOM 3092 O O . THR A 1 375 ? 8.850 -27.783 6.405 1.00 64.50 375 THR A O 1
ATOM 3095 N N . PHE A 1 376 ? 11.026 -27.241 6.305 1.00 61.62 376 PHE A N 1
ATOM 3096 C CA . PHE A 1 376 ? 11.273 -27.372 7.745 1.00 61.62 376 PHE A CA 1
ATOM 3097 C C . PHE A 1 376 ? 10.467 -26.382 8.596 1.00 61.62 376 PHE A C 1
ATOM 3099 O O . PHE A 1 376 ? 9.913 -26.780 9.615 1.00 61.62 376 PHE A O 1
ATOM 3106 N N . TYR A 1 377 ? 10.357 -25.119 8.168 1.00 65.50 377 TYR A N 1
ATOM 3107 C CA . TYR A 1 377 ? 9.612 -24.088 8.899 1.00 65.50 377 TYR A CA 1
ATOM 3108 C C . TYR A 1 377 ? 8.123 -24.443 9.001 1.00 65.50 377 TYR A C 1
ATOM 3110 O O . TYR A 1 377 ? 7.538 -24.455 10.082 1.00 65.50 377 TYR A O 1
ATOM 3118 N N . TYR A 1 378 ? 7.509 -24.808 7.874 1.00 69.62 378 TYR A N 1
ATOM 3119 C CA . TYR A 1 378 ? 6.079 -25.104 7.845 1.00 69.62 378 TYR A CA 1
ATOM 3120 C C . TYR A 1 378 ? 5.724 -26.504 8.368 1.00 69.62 378 TYR A C 1
ATOM 3122 O O . TYR A 1 378 ? 4.593 -26.704 8.815 1.00 69.62 378 TYR A O 1
ATOM 3130 N N . GLN A 1 379 ? 6.667 -27.453 8.388 1.00 71.56 379 GLN A N 1
ATOM 3131 C CA . GLN A 1 379 ? 6.479 -28.773 9.009 1.00 71.56 379 GLN A CA 1
ATOM 3132 C C . GLN A 1 379 ? 6.258 -28.708 10.525 1.00 71.56 379 GLN A C 1
ATOM 3134 O O . GLN A 1 379 ? 5.594 -29.577 11.090 1.00 71.56 379 GLN A O 1
ATOM 3139 N N . GLU A 1 380 ? 6.783 -27.684 11.198 1.00 65.12 380 GLU A N 1
ATOM 3140 C CA . GLU A 1 380 ? 6.548 -27.482 12.631 1.00 65.12 380 GLU A CA 1
ATOM 3141 C C . GLU A 1 380 ? 5.152 -26.925 12.931 1.00 65.12 380 GLU A C 1
ATOM 3143 O O . GLU A 1 380 ? 4.601 -27.193 14.000 1.00 65.12 380 GLU A O 1
ATOM 3148 N N . ILE A 1 381 ? 4.581 -26.176 11.984 1.00 70.25 381 ILE A N 1
ATOM 3149 C CA . ILE A 1 381 ? 3.328 -25.434 12.158 1.00 70.25 381 ILE A CA 1
ATOM 3150 C C . ILE A 1 381 ? 2.117 -26.244 11.666 1.00 70.25 381 ILE A C 1
ATOM 3152 O O . ILE A 1 381 ? 1.077 -26.235 12.325 1.00 70.25 381 ILE A O 1
ATOM 3156 N N . TRP A 1 382 ? 2.234 -26.942 10.529 1.00 67.88 382 TRP A N 1
ATOM 3157 C CA . TRP A 1 382 ? 1.083 -27.513 9.811 1.00 67.88 382 TRP A CA 1
ATOM 3158 C C . TRP A 1 382 ? 0.986 -29.040 9.867 1.00 67.88 382 TRP A C 1
ATOM 3160 O O . TRP A 1 382 ? -0.098 -29.550 10.137 1.00 67.88 382 TRP A O 1
ATOM 3170 N N . ASP A 1 383 ? 2.081 -29.764 9.617 1.00 71.38 383 ASP A N 1
ATOM 3171 C CA . ASP A 1 383 ? 2.245 -31.209 9.858 1.00 71.38 383 ASP A CA 1
ATOM 3172 C C . ASP A 1 383 ? 3.686 -31.622 9.512 1.00 71.38 383 ASP A C 1
ATOM 3174 O O . ASP A 1 383 ? 4.240 -31.140 8.522 1.00 71.38 383 ASP A O 1
ATOM 3178 N N . ARG A 1 384 ? 4.283 -32.547 10.274 1.00 62.38 384 ARG A N 1
ATOM 3179 C CA . ARG A 1 384 ? 5.663 -33.007 10.039 1.00 62.38 384 ARG A CA 1
ATOM 3180 C C . ARG A 1 384 ? 5.799 -33.857 8.781 1.00 62.38 384 ARG A C 1
ATOM 3182 O O . ARG A 1 384 ? 6.871 -33.858 8.181 1.00 62.38 384 ARG A O 1
ATOM 3189 N N . ASP A 1 385 ? 4.737 -34.562 8.396 1.00 70.44 385 ASP A N 1
ATOM 3190 C CA . ASP A 1 385 ? 4.788 -35.517 7.289 1.00 70.44 385 ASP A CA 1
ATOM 3191 C C . ASP A 1 385 ? 4.548 -34.836 5.930 1.00 70.44 385 ASP A C 1
ATOM 3193 O O . ASP A 1 385 ? 5.331 -35.037 5.002 1.00 70.44 385 ASP A O 1
ATOM 3197 N N . ASP A 1 386 ? 3.518 -33.988 5.810 1.00 77.75 386 ASP A N 1
ATOM 3198 C CA . ASP A 1 386 ? 3.239 -33.222 4.585 1.00 77.75 386 ASP A CA 1
ATOM 3199 C C . ASP A 1 386 ? 2.521 -31.892 4.884 1.00 77.75 386 ASP A C 1
ATOM 3201 O O . ASP A 1 386 ? 1.297 -31.760 4.782 1.00 77.75 386 ASP A O 1
ATOM 3205 N N . ALA A 1 387 ? 3.308 -30.875 5.247 1.00 79.44 387 ALA A N 1
ATOM 3206 C CA . ALA A 1 387 ? 2.809 -29.527 5.517 1.00 79.44 387 ALA A CA 1
ATOM 3207 C C . ALA A 1 387 ? 2.007 -28.941 4.341 1.00 79.44 387 ALA A C 1
ATOM 3209 O O . ALA A 1 387 ? 1.001 -28.270 4.561 1.00 79.44 387 ALA A O 1
ATOM 3210 N N . ALA A 1 388 ? 2.414 -29.221 3.096 1.00 81.81 388 ALA A N 1
ATOM 3211 C CA . ALA A 1 388 ? 1.741 -28.700 1.910 1.00 81.81 388 ALA A CA 1
ATOM 3212 C C . ALA A 1 388 ? 0.353 -29.331 1.721 1.00 81.81 388 ALA A C 1
ATOM 3214 O O . ALA A 1 388 ? -0.604 -28.627 1.400 1.00 81.81 388 ALA A O 1
ATOM 3215 N N . TYR A 1 389 ? 0.213 -30.636 1.959 1.00 83.81 389 TYR A N 1
ATOM 3216 C CA . TYR A 1 389 ? -1.095 -31.287 1.944 1.00 83.81 389 TYR A CA 1
ATOM 3217 C C . TYR A 1 389 ? -2.017 -30.727 3.034 1.00 83.81 389 TYR A C 1
ATOM 3219 O O . TYR A 1 389 ? -3.150 -30.346 2.740 1.00 83.81 389 TYR A O 1
ATOM 3227 N N . SER A 1 390 ? -1.533 -30.610 4.273 1.00 82.62 390 SER A N 1
ATOM 3228 C CA . SER A 1 390 ? -2.326 -30.084 5.396 1.00 82.62 390 SER A CA 1
ATOM 3229 C C . SER A 1 390 ? -2.782 -28.642 5.169 1.00 82.62 390 SER A C 1
ATOM 3231 O O . SER A 1 390 ? -3.940 -28.305 5.420 1.00 82.62 390 SER A O 1
ATOM 3233 N N . MET A 1 391 ? -1.906 -27.810 4.611 1.00 84.88 391 MET A N 1
ATOM 3234 C CA . MET A 1 391 ? -2.233 -26.464 4.147 1.00 84.88 391 MET A CA 1
ATOM 3235 C C . MET A 1 391 ? -3.298 -26.453 3.044 1.00 84.88 391 MET A C 1
ATOM 3237 O O . MET A 1 391 ? -4.259 -25.689 3.126 1.00 84.88 391 MET A O 1
ATOM 3241 N N . ALA A 1 392 ? -3.170 -27.306 2.025 1.00 83.31 392 ALA A N 1
ATOM 3242 C CA . ALA A 1 392 ? -4.156 -27.398 0.948 1.00 83.31 392 ALA A CA 1
ATOM 3243 C C . ALA A 1 392 ? -5.536 -27.815 1.484 1.00 83.31 392 ALA A C 1
ATOM 3245 O O . ALA A 1 392 ? -6.543 -27.179 1.173 1.00 83.31 392 ALA A O 1
ATOM 3246 N N . VAL A 1 393 ? -5.574 -28.816 2.372 1.00 82.62 393 VAL A N 1
ATOM 3247 C CA . VAL A 1 393 ? -6.798 -29.235 3.069 1.00 82.62 393 VAL A CA 1
ATOM 3248 C C . VAL A 1 393 ? -7.383 -28.077 3.874 1.00 82.62 393 VAL A C 1
ATOM 3250 O O . VAL A 1 393 ? -8.590 -27.843 3.813 1.00 82.62 393 VAL A O 1
ATOM 3253 N N . HIS A 1 394 ? -6.552 -27.318 4.593 1.00 81.94 394 HIS A N 1
ATOM 3254 C CA . HIS A 1 394 ? -7.001 -26.146 5.339 1.00 81.94 394 HIS A CA 1
ATOM 3255 C C . HIS A 1 394 ? -7.687 -25.119 4.429 1.00 81.94 394 HIS A C 1
ATOM 3257 O O . HIS A 1 394 ? -8.809 -24.701 4.731 1.00 81.94 394 HIS A O 1
ATOM 3263 N N . LEU A 1 395 ? -7.088 -24.783 3.280 1.00 79.25 395 LEU A N 1
ATOM 3264 C CA . LEU A 1 395 ? -7.695 -23.867 2.306 1.00 79.25 395 LEU A CA 1
ATOM 3265 C C . LEU A 1 395 ? -9.030 -24.390 1.742 1.00 79.25 395 LEU A C 1
ATOM 3267 O O . LEU A 1 395 ? -9.950 -23.597 1.499 1.00 79.25 395 LEU A O 1
ATOM 3271 N N . ASP A 1 396 ? -9.166 -25.707 1.578 1.00 76.12 396 ASP A N 1
ATOM 3272 C CA . ASP A 1 396 ? -10.371 -26.357 1.048 1.00 76.12 396 ASP A CA 1
ATOM 3273 C C . ASP A 1 396 ? -11.541 -26.414 2.041 1.00 76.12 396 ASP A C 1
ATOM 3275 O O . ASP A 1 396 ? -12.701 -26.471 1.620 1.00 76.12 396 ASP A O 1
ATOM 3279 N N . THR A 1 397 ? -11.293 -26.329 3.355 1.00 69.50 397 THR A N 1
ATOM 3280 C CA . THR A 1 397 ? -12.362 -26.406 4.374 1.00 69.50 397 THR A CA 1
ATOM 3281 C C . THR A 1 397 ? -13.367 -25.242 4.342 1.00 69.50 397 THR A C 1
ATOM 3283 O O . THR A 1 397 ? -14.371 -25.292 5.048 1.00 69.50 397 THR A O 1
ATOM 3286 N N . LYS A 1 398 ? -13.162 -24.210 3.506 1.00 62.38 398 LYS A N 1
ATOM 3287 C CA . LYS A 1 398 ? -14.011 -23.007 3.308 1.00 62.38 398 LYS A CA 1
ATOM 3288 C C . LYS A 1 398 ? -14.277 -22.131 4.541 1.00 62.38 398 LYS A C 1
ATOM 3290 O O . LYS A 1 398 ? -14.667 -20.980 4.349 1.00 62.38 398 LYS A O 1
ATOM 3295 N N . VAL A 1 399 ? -14.013 -22.603 5.762 1.00 59.53 399 VAL A N 1
ATOM 3296 C CA . VAL A 1 399 ? -14.311 -21.906 7.028 1.00 59.53 399 VAL A CA 1
ATOM 3297 C C . VAL A 1 399 ? -13.718 -20.492 7.064 1.00 59.53 399 VAL A C 1
ATOM 3299 O O . VAL A 1 399 ? -14.404 -19.555 7.468 1.00 59.53 399 VAL A O 1
ATOM 3302 N N . ALA A 1 400 ? -12.491 -20.301 6.567 1.00 60.41 400 ALA A N 1
ATOM 3303 C CA . ALA A 1 400 ? -11.843 -18.987 6.542 1.00 60.41 400 ALA A CA 1
ATOM 3304 C C . ALA A 1 400 ? -12.568 -17.974 5.629 1.00 60.41 400 ALA A C 1
ATOM 3306 O O . ALA A 1 400 ? -12.756 -16.820 6.008 1.00 60.41 400 ALA A O 1
ATOM 3307 N N . LYS A 1 401 ? -13.053 -18.404 4.454 1.00 72.25 401 LYS A N 1
ATOM 3308 C CA . LYS A 1 401 ? -13.667 -17.516 3.445 1.00 72.25 401 LYS A CA 1
ATOM 3309 C C . LYS A 1 401 ? -15.114 -17.143 3.745 1.00 72.25 401 LYS A C 1
ATOM 3311 O O . LYS A 1 401 ? -15.593 -16.130 3.237 1.00 72.25 401 LYS A O 1
ATOM 3316 N N . GLU A 1 402 ? -15.823 -17.930 4.557 1.00 74.50 402 GLU A N 1
ATOM 3317 C CA . GLU A 1 402 ? -17.244 -17.696 4.857 1.00 74.50 402 GLU A CA 1
ATOM 3318 C C . GLU A 1 402 ? -17.519 -16.320 5.471 1.00 74.50 402 GLU A C 1
ATOM 3320 O O . GLU A 1 402 ? -18.633 -15.803 5.362 1.00 74.50 402 GLU A O 1
ATOM 3325 N N . HIS A 1 403 ? -16.532 -15.727 6.142 1.00 79.88 403 HIS A N 1
ATOM 3326 C CA . HIS A 1 403 ? -16.696 -14.462 6.850 1.00 79.88 403 HIS A CA 1
ATOM 3327 C C . HIS A 1 403 ? -16.313 -13.232 6.025 1.00 79.88 403 HIS A C 1
ATOM 3329 O O . HIS A 1 403 ? -16.817 -12.147 6.310 1.00 79.88 403 HIS A O 1
ATOM 3335 N N . TRP A 1 404 ? -15.513 -13.390 4.968 1.00 84.00 404 TRP A N 1
ATOM 3336 C CA . TRP A 1 404 ? -14.975 -12.268 4.189 1.00 84.00 404 TRP A CA 1
ATOM 3337 C C . TRP A 1 404 ? -16.058 -11.465 3.469 1.00 84.00 404 TRP A C 1
ATOM 3339 O O . TRP A 1 404 ? -15.971 -10.246 3.372 1.00 84.00 404 TRP A O 1
ATOM 3349 N N . SER A 1 405 ? -17.099 -12.143 2.981 1.00 74.69 405 SER A N 1
ATOM 3350 C CA . SER A 1 405 ? -18.215 -11.524 2.257 1.00 74.69 405 SER A CA 1
ATOM 3351 C C . SER A 1 405 ? -19.427 -11.222 3.141 1.00 74.69 405 SER A C 1
ATOM 3353 O O . SER A 1 405 ? -20.472 -10.816 2.632 1.00 74.69 405 SER A O 1
ATOM 3355 N N . LYS A 1 406 ? -19.349 -11.463 4.459 1.00 84.50 406 LYS A N 1
ATOM 3356 C CA . LYS A 1 406 ? -20.455 -11.134 5.366 1.00 84.50 406 LYS A CA 1
ATOM 3357 C C . LYS A 1 406 ? -20.494 -9.626 5.551 1.00 84.50 406 LYS A C 1
ATOM 3359 O O . LYS A 1 406 ? -19.616 -9.069 6.209 1.00 84.50 406 LYS A O 1
ATOM 3364 N N . LYS A 1 407 ? -21.542 -8.988 5.022 1.00 85.38 407 LYS A N 1
ATOM 3365 C CA . LYS A 1 407 ? -21.792 -7.554 5.194 1.00 85.38 407 LYS A CA 1
ATOM 3366 C C . LYS A 1 407 ? -21.664 -7.179 6.682 1.00 85.38 407 LYS A C 1
ATOM 3368 O O . LYS A 1 407 ? -22.316 -7.812 7.518 1.00 85.38 407 LYS A O 1
ATOM 3373 N N . PRO A 1 408 ? -20.807 -6.215 7.047 1.00 87.81 408 PRO A N 1
ATOM 3374 C CA . PRO A 1 408 ? -20.755 -5.701 8.409 1.00 87.81 408 PRO A CA 1
ATOM 3375 C C . PRO A 1 408 ? -22.039 -4.922 8.665 1.00 87.81 408 PRO A C 1
ATOM 3377 O O . PRO A 1 408 ? -22.365 -3.986 7.941 1.00 87.81 408 PRO A O 1
ATOM 3380 N N . LEU A 1 409 ? -22.793 -5.379 9.656 1.00 88.25 409 LEU A N 1
ATOM 3381 C CA . LEU A 1 409 ? -24.022 -4.746 10.099 1.00 88.25 409 LEU A CA 1
ATOM 3382 C C . LEU A 1 409 ? -23.857 -4.400 11.565 1.00 88.25 409 LEU A C 1
ATOM 3384 O O . LEU A 1 409 ? -23.316 -5.211 12.323 1.00 88.25 409 LEU A O 1
ATOM 3388 N N . PHE A 1 410 ? -24.325 -3.217 11.938 1.00 89.56 410 PHE A N 1
ATOM 3389 C CA . PHE A 1 410 ? -24.361 -2.827 13.336 1.00 89.56 410 PHE A CA 1
ATOM 3390 C C . PHE A 1 410 ? -25.278 -3.771 14.132 1.00 89.56 410 PHE A C 1
ATOM 3392 O O . PHE A 1 410 ? -26.466 -3.907 13.826 1.00 89.56 410 PHE A O 1
ATOM 3399 N N . ASP A 1 411 ? -24.747 -4.391 15.185 1.00 86.12 411 ASP A N 1
ATOM 3400 C CA . ASP A 1 411 ? -25.505 -5.202 16.133 1.00 86.12 411 ASP A CA 1
ATOM 3401 C C . ASP A 1 411 ? -25.266 -4.702 17.562 1.00 86.12 411 ASP A C 1
ATOM 3403 O O . ASP A 1 411 ? -24.150 -4.659 18.080 1.00 86.12 411 ASP A O 1
ATOM 3407 N N . LYS A 1 412 ? -26.364 -4.383 18.251 1.00 83.94 412 LYS A N 1
ATOM 3408 C CA . LYS A 1 412 ? -26.376 -4.041 19.679 1.00 83.94 412 LYS A CA 1
ATOM 3409 C C . LYS A 1 412 ? -25.737 -5.121 20.560 1.00 83.94 412 LYS A C 1
ATOM 3411 O O . LYS A 1 412 ? -25.295 -4.832 21.670 1.00 83.94 412 LYS A O 1
ATOM 3416 N N . ASN A 1 413 ? -25.738 -6.379 20.120 1.00 80.75 413 ASN A N 1
ATOM 3417 C CA . ASN A 1 413 ? -25.148 -7.479 20.872 1.00 80.75 413 ASN A CA 1
ATOM 3418 C C . ASN A 1 413 ? -23.624 -7.411 20.899 1.00 80.75 413 ASN A C 1
ATOM 3420 O O . ASN A 1 413 ? -23.048 -7.851 21.892 1.00 80.75 413 ASN A O 1
ATOM 3424 N N . ASP A 1 414 ? -23.027 -6.784 19.883 1.00 82.50 414 ASP A N 1
ATOM 3425 C CA . ASP A 1 414 ? -21.590 -6.546 19.745 1.00 82.50 414 ASP A CA 1
ATOM 3426 C C . ASP A 1 414 ? -21.148 -5.220 20.401 1.00 82.50 414 ASP A C 1
ATOM 3428 O O . ASP A 1 414 ? -20.028 -4.750 20.201 1.00 82.50 414 ASP A O 1
ATOM 3432 N N . THR A 1 415 ? -22.021 -4.589 21.195 1.00 80.19 415 THR A N 1
ATOM 3433 C CA . THR A 1 415 ? -21.618 -3.555 22.156 1.00 80.19 415 THR A CA 1
ATOM 3434 C C . THR A 1 415 ? -20.833 -4.210 23.290 1.00 80.19 415 THR A C 1
ATOM 3436 O O . THR A 1 415 ? -21.367 -5.082 23.977 1.00 80.19 415 THR A O 1
ATOM 3439 N N . TYR A 1 416 ? -19.583 -3.785 23.489 1.00 72.06 416 TYR A N 1
ATOM 3440 C CA . TYR A 1 416 ? -18.633 -4.477 24.371 1.00 72.06 416 TYR A CA 1
ATOM 3441 C C . TYR A 1 416 ? -18.127 -3.643 25.553 1.00 72.06 416 TYR A C 1
ATOM 3443 O O . TYR A 1 416 ? -17.381 -4.174 26.368 1.00 72.06 416 TYR A O 1
ATOM 3451 N N . LYS A 1 417 ? -18.508 -2.363 25.668 1.00 77.00 417 LYS A N 1
ATOM 3452 C CA . LYS A 1 417 ? -18.111 -1.508 26.797 1.00 77.00 417 LYS A CA 1
ATOM 3453 C C . LYS A 1 417 ? -19.127 -0.407 27.100 1.00 77.00 417 LYS A C 1
ATOM 3455 O O . LYS A 1 417 ? -20.002 -0.126 26.283 1.00 77.00 417 LYS A O 1
ATOM 3460 N N . GLU A 1 418 ? -18.970 0.243 28.252 1.00 81.12 418 GLU A N 1
ATOM 3461 C CA . GLU A 1 418 ? -19.619 1.521 28.562 1.00 81.12 418 GLU A CA 1
ATOM 3462 C C . GLU A 1 418 ? -18.721 2.716 28.228 1.00 81.12 418 GLU A C 1
ATOM 3464 O O . GLU A 1 418 ? -17.514 2.583 28.022 1.00 81.12 418 GLU A O 1
ATOM 3469 N N . SER A 1 419 ? -19.333 3.897 28.200 1.00 84.88 419 SER A N 1
ATOM 3470 C CA . SER A 1 419 ? -18.646 5.173 28.037 1.00 84.88 419 SER A CA 1
ATOM 3471 C C . SER A 1 419 ? -19.069 6.133 29.147 1.00 84.88 419 SER A C 1
ATOM 3473 O O . SER A 1 419 ? -20.152 6.018 29.726 1.00 84.88 419 SER A O 1
ATOM 3475 N N . PHE A 1 420 ? -18.245 7.146 29.399 1.00 83.50 420 PHE A N 1
ATOM 3476 C CA . PHE A 1 420 ? -18.610 8.330 30.175 1.00 83.50 420 PHE A CA 1
ATOM 3477 C C . PHE A 1 420 ? -19.981 8.909 29.765 1.00 83.50 420 PHE A C 1
ATOM 3479 O O . PHE A 1 420 ? -20.736 9.417 30.595 1.00 83.50 420 PHE A O 1
ATOM 3486 N N . PHE A 1 421 ? -20.357 8.765 28.492 1.00 85.56 421 PHE A N 1
ATOM 3487 C CA . PHE A 1 421 ? -21.598 9.298 27.939 1.00 85.56 421 PHE A CA 1
ATOM 3488 C C . PHE A 1 421 ? -22.848 8.437 28.152 1.00 85.56 421 PHE A C 1
ATOM 3490 O O . PHE A 1 421 ? -23.939 8.853 27.755 1.00 85.56 421 PHE A O 1
ATOM 3497 N N . THR A 1 422 ? -22.739 7.270 28.788 1.00 84.94 422 THR A N 1
ATOM 3498 C CA . THR A 1 422 ? -23.824 6.276 28.883 1.00 84.94 422 THR A CA 1
ATOM 3499 C C . THR A 1 422 ? -25.114 6.798 29.497 1.00 84.94 422 THR A C 1
ATOM 3501 O O . THR A 1 422 ? -26.188 6.329 29.132 1.00 84.94 422 THR A O 1
ATOM 3504 N N . ASN A 1 423 ? -25.046 7.781 30.391 1.00 81.56 423 ASN A N 1
ATOM 3505 C CA . ASN A 1 423 ? -26.256 8.362 30.975 1.00 81.56 423 ASN A CA 1
ATOM 3506 C C . ASN A 1 423 ? -26.890 9.434 30.072 1.00 81.56 423 ASN A C 1
ATOM 3508 O O . ASN A 1 423 ? -28.093 9.638 30.135 1.00 81.56 423 ASN A O 1
ATOM 3512 N N . LYS A 1 424 ? -26.102 10.094 29.213 1.00 84.69 424 LYS A N 1
ATOM 3513 C CA . LYS A 1 424 ? -26.533 11.249 28.411 1.00 84.69 424 LYS A CA 1
ATOM 3514 C C . LYS A 1 424 ? -26.946 10.872 26.989 1.00 84.69 424 LYS A C 1
ATOM 3516 O O . LYS A 1 424 ? -27.942 11.373 26.479 1.00 84.69 424 LYS A O 1
ATOM 3521 N N . ILE A 1 425 ? -26.196 9.989 26.329 1.00 88.31 425 ILE A N 1
ATOM 3522 C CA . ILE A 1 425 ? -26.461 9.604 24.935 1.00 88.31 425 ILE A CA 1
ATOM 3523 C C . ILE A 1 425 ? -27.852 8.976 24.753 1.00 88.31 425 ILE A C 1
ATOM 3525 O O . ILE A 1 425 ? -28.545 9.389 23.826 1.00 88.31 425 ILE A O 1
ATOM 3529 N N . PRO A 1 426 ? -28.321 8.041 25.604 1.00 85.88 426 PRO A N 1
ATOM 3530 C CA . PRO A 1 426 ? -29.670 7.497 25.470 1.00 85.88 426 PRO A CA 1
ATOM 3531 C C . PRO A 1 426 ? -30.773 8.556 25.536 1.00 85.88 426 PRO A C 1
ATOM 3533 O O . PRO A 1 426 ? -31.740 8.449 24.788 1.00 85.88 426 PRO A O 1
ATOM 3536 N N . GLU A 1 427 ? -30.626 9.578 26.385 1.00 85.31 427 GLU A N 1
ATOM 3537 C CA . GLU A 1 427 ? -31.577 10.695 26.481 1.00 85.31 427 GLU A CA 1
ATOM 3538 C C . GLU A 1 427 ? -31.584 11.512 25.182 1.00 85.31 427 GLU A C 1
ATOM 3540 O O . GLU A 1 427 ? -32.637 11.723 24.582 1.00 85.31 427 GLU A O 1
ATOM 3545 N N . LEU A 1 428 ? -30.401 11.877 24.674 1.00 86.00 428 LEU A N 1
ATOM 3546 C CA . LEU A 1 428 ? -30.263 12.614 23.411 1.00 86.00 428 LEU A CA 1
ATOM 3547 C C . LEU A 1 428 ? -30.823 11.840 22.209 1.00 86.00 428 LEU A C 1
ATOM 3549 O O . LEU A 1 428 ? -31.448 12.430 21.326 1.00 86.00 428 LEU A O 1
ATOM 3553 N N . LEU A 1 429 ? -30.620 10.520 22.183 1.00 86.12 429 LEU A N 1
ATOM 3554 C CA . LEU A 1 429 ? -31.159 9.635 21.152 1.00 86.12 429 LEU A CA 1
ATOM 3555 C C . LEU A 1 429 ? -32.689 9.536 21.231 1.00 86.12 429 LEU A C 1
ATOM 3557 O O . LEU A 1 429 ? -33.348 9.555 20.193 1.00 86.12 429 LEU A O 1
ATOM 3561 N N . GLN A 1 430 ? -33.265 9.457 22.437 1.00 84.12 430 GLN A N 1
ATOM 3562 C CA . GLN A 1 430 ? -34.722 9.457 22.633 1.00 84.12 430 GLN A CA 1
ATOM 3563 C C . GLN A 1 430 ? -35.362 10.762 22.156 1.00 84.12 430 GLN A C 1
ATOM 3565 O O . GLN A 1 430 ? -36.416 10.734 21.522 1.00 84.12 430 GLN A O 1
ATOM 3570 N N . GLU A 1 431 ? -34.698 11.888 22.402 1.00 83.75 431 GLU A N 1
ATOM 3571 C CA . GLU A 1 431 ? -35.130 13.210 21.944 1.00 83.75 431 GLU A CA 1
ATOM 3572 C C . GLU A 1 431 ? -34.814 13.472 20.459 1.00 83.75 431 GLU A C 1
ATOM 3574 O O . GLU A 1 431 ? -35.200 14.513 19.932 1.00 83.75 431 GLU A O 1
ATOM 3579 N N . LYS A 1 432 ? -34.126 12.541 19.773 1.00 79.88 432 LYS A N 1
ATOM 3580 C CA . LYS A 1 432 ? -33.643 12.673 18.384 1.00 79.88 432 LYS A CA 1
ATOM 3581 C C . LYS A 1 432 ? -32.896 13.990 18.136 1.00 79.88 432 LYS A C 1
ATOM 3583 O O . LYS A 1 432 ? -33.026 14.601 17.075 1.00 79.88 432 LYS A O 1
ATOM 3588 N N . LYS A 1 433 ? -32.118 14.438 19.125 1.00 79.31 433 LYS A N 1
ATOM 3589 C CA . LYS A 1 433 ? -31.372 15.698 19.050 1.00 79.31 433 LYS A CA 1
ATOM 3590 C C . LYS A 1 433 ? -30.256 15.645 18.007 1.00 79.31 433 LYS A C 1
ATOM 3592 O O . LYS A 1 433 ? -29.670 14.594 17.733 1.00 79.31 433 LYS A O 1
ATOM 3597 N N . SER A 1 434 ? -29.951 16.817 17.451 1.00 79.06 434 SER A N 1
ATOM 3598 C CA . SER A 1 434 ? -28.801 17.009 16.568 1.00 79.06 434 SER A CA 1
ATOM 3599 C C . SER A 1 434 ? -27.496 16.814 17.339 1.00 79.06 434 SER A C 1
ATOM 3601 O O . SER A 1 434 ? -27.359 17.247 18.485 1.00 79.06 434 SER A O 1
ATOM 3603 N N . THR A 1 435 ? -26.497 16.227 16.685 1.00 83.88 435 THR A N 1
ATOM 3604 C CA . THR A 1 435 ? -25.148 16.095 17.243 1.00 83.88 435 THR A CA 1
ATOM 3605 C C . THR A 1 435 ? -24.409 17.434 17.355 1.00 83.88 435 THR A C 1
ATOM 3607 O O . THR A 1 435 ? -23.418 17.510 18.071 1.00 83.88 435 THR A O 1
ATOM 3610 N N . THR A 1 436 ? -24.887 18.509 16.715 1.00 83.25 436 THR A N 1
ATOM 3611 C CA . THR A 1 436 ? -24.271 19.850 16.789 1.00 83.25 436 THR A CA 1
ATOM 3612 C C . THR A 1 436 ? -24.318 20.453 18.193 1.00 83.25 436 THR A C 1
ATOM 3614 O O . THR A 1 436 ? -23.323 21.002 18.661 1.00 83.25 436 THR A O 1
ATOM 3617 N N . GLU A 1 437 ? -25.449 20.310 18.892 1.00 81.38 437 GLU A N 1
ATOM 3618 C CA . GLU A 1 437 ? -25.597 20.766 20.282 1.00 81.38 437 GLU A CA 1
ATOM 3619 C C . GLU A 1 437 ? -24.667 19.988 21.221 1.00 81.38 437 GLU A C 1
ATOM 3621 O O . GLU A 1 437 ? -24.100 20.552 22.158 1.00 81.38 437 GLU A O 1
ATOM 3626 N N . LEU A 1 438 ? -24.472 18.693 20.940 1.00 86.75 438 LEU A N 1
ATOM 3627 C CA . LEU A 1 438 ? -23.531 17.856 21.673 1.00 86.75 438 LEU A CA 1
ATOM 3628 C C . LEU A 1 438 ? -22.095 18.359 21.477 1.00 86.75 438 LEU A C 1
ATOM 3630 O O . LEU A 1 438 ? -21.401 18.548 22.468 1.00 86.75 438 LEU A O 1
ATOM 3634 N N . THR A 1 439 ? -21.663 18.654 20.246 1.00 89.62 439 THR A N 1
ATOM 3635 C CA . THR A 1 439 ? -20.309 19.170 19.968 1.00 89.62 439 THR A CA 1
ATOM 3636 C C . THR A 1 439 ? -19.983 20.426 20.784 1.00 89.62 439 THR A C 1
ATOM 3638 O O . THR A 1 439 ? -18.922 20.507 21.404 1.00 89.62 439 THR A O 1
ATOM 3641 N N . GLU A 1 440 ? -20.893 21.404 20.839 1.00 87.69 440 GLU A N 1
ATOM 3642 C CA . GLU A 1 440 ? -20.675 22.632 21.617 1.00 87.69 440 GLU A CA 1
ATOM 3643 C C . GLU A 1 440 ? -20.578 22.378 23.124 1.00 87.69 440 GLU A C 1
ATOM 3645 O O . GLU A 1 440 ? -19.769 23.006 23.815 1.00 87.69 440 GLU A O 1
ATOM 3650 N N . ASP A 1 441 ? -21.394 21.464 23.644 1.00 86.81 441 ASP A N 1
ATOM 3651 C CA . ASP A 1 441 ? -21.349 21.073 25.047 1.00 86.81 441 ASP A CA 1
ATOM 3652 C C . ASP A 1 441 ? -20.036 20.354 25.393 1.00 86.81 441 ASP A C 1
ATOM 3654 O O . ASP A 1 441 ? -19.391 20.686 26.389 1.00 86.81 441 ASP A O 1
ATOM 3658 N N . LEU A 1 442 ? -19.571 19.448 24.529 1.00 89.81 442 LEU A N 1
ATOM 3659 C CA . LEU A 1 442 ? -18.294 18.747 24.691 1.00 89.81 442 LEU A CA 1
ATOM 3660 C C . LEU A 1 442 ? -17.097 19.713 24.707 1.00 89.81 442 LEU A C 1
ATOM 3662 O O . LEU A 1 442 ? -16.227 19.592 25.575 1.00 89.81 442 LEU A O 1
ATOM 3666 N N . ARG A 1 443 ? -17.081 20.725 23.823 1.00 89.50 443 ARG A N 1
ATOM 3667 C CA . ARG A 1 443 ? -16.064 21.797 23.833 1.00 89.50 443 ARG A CA 1
ATOM 3668 C C . ARG A 1 443 ? -16.016 22.523 25.180 1.00 89.50 443 ARG A C 1
ATOM 3670 O O . ARG A 1 443 ? -14.939 22.764 25.726 1.00 89.50 443 ARG A O 1
ATOM 3677 N N . LYS A 1 444 ? -17.184 22.869 25.735 1.00 88.69 444 LYS A N 1
ATOM 3678 C CA . LYS A 1 444 ? -17.285 23.543 27.042 1.00 88.69 444 LYS A CA 1
ATOM 3679 C C . LYS A 1 444 ? -16.781 22.648 28.174 1.00 88.69 444 LYS A C 1
ATOM 3681 O O . LYS A 1 444 ? -16.072 23.135 29.052 1.00 88.69 444 LYS A O 1
ATOM 3686 N N . GLN A 1 445 ? -17.109 21.356 28.143 1.00 85.88 445 GLN A N 1
ATOM 3687 C CA . GLN A 1 445 ? -16.683 20.402 29.168 1.00 85.88 445 GLN A CA 1
ATOM 3688 C C . GLN A 1 445 ? -15.159 20.241 29.213 1.00 85.88 445 GLN A C 1
ATOM 3690 O O . GLN A 1 445 ? -14.589 20.363 30.300 1.00 85.88 445 GLN A O 1
ATOM 3695 N N . ILE A 1 446 ? -14.492 20.065 28.063 1.00 86.75 446 ILE A N 1
ATOM 3696 C CA . ILE A 1 446 ? -13.021 19.953 27.998 1.00 86.75 446 ILE A CA 1
ATOM 3697 C C . ILE A 1 446 ? -12.326 21.184 28.592 1.00 86.75 446 ILE A C 1
ATOM 3699 O O . ILE A 1 446 ? -11.391 21.039 29.380 1.00 86.75 446 ILE A O 1
ATOM 3703 N N . ASN A 1 447 ? -12.817 22.387 28.289 1.00 81.06 447 ASN A N 1
ATOM 3704 C CA . ASN A 1 447 ? -12.209 23.632 28.767 1.00 81.06 447 ASN A CA 1
ATOM 3705 C C . ASN A 1 447 ? -12.462 23.908 30.262 1.00 81.06 447 ASN A C 1
ATOM 3707 O O . ASN A 1 447 ? -11.784 24.739 30.859 1.00 81.06 447 ASN A O 1
ATOM 3711 N N . SER A 1 448 ? -13.423 23.220 30.889 1.00 77.38 448 SER A N 1
ATOM 3712 C CA . SER A 1 448 ? -13.836 23.461 32.281 1.00 77.38 448 SER A CA 1
ATOM 3713 C C . SER A 1 448 ? -12.976 22.764 33.358 1.00 77.38 448 SER A C 1
ATOM 3715 O O . SER A 1 448 ? -13.296 22.868 34.541 1.00 77.38 448 SER A O 1
ATOM 3717 N N . GLN A 1 449 ? -11.892 22.071 32.969 1.00 63.94 449 GLN A N 1
ATOM 3718 C CA . GLN A 1 449 ? -10.887 21.397 33.829 1.00 63.94 449 GLN A CA 1
ATOM 3719 C C . GLN A 1 449 ? -11.399 20.315 34.813 1.00 63.94 449 GLN A C 1
ATOM 3721 O O . GLN A 1 449 ? -10.632 19.834 35.642 1.00 63.94 449 GLN A O 1
ATOM 3726 N N . LYS A 1 450 ? -12.662 19.875 34.729 1.00 77.81 450 LYS A N 1
ATOM 3727 C CA . LYS A 1 450 ? -13.252 18.892 35.670 1.00 77.81 450 LYS A CA 1
ATOM 3728 C C . LYS A 1 450 ? -13.219 17.424 35.223 1.00 77.81 450 LYS A C 1
ATOM 3730 O O . LYS A 1 450 ? -13.727 16.578 35.950 1.00 77.81 450 LYS A O 1
ATOM 3735 N N . LEU A 1 451 ? -12.667 17.120 34.051 1.00 85.00 451 LEU A N 1
ATOM 3736 C CA . LEU A 1 451 ? -12.638 15.757 33.514 1.00 85.00 451 LEU A CA 1
ATOM 3737 C C . LEU A 1 451 ? -11.383 15.015 33.973 1.00 85.00 451 LEU A C 1
ATOM 3739 O O . LEU A 1 451 ? -10.276 15.553 33.911 1.00 85.00 451 LEU A O 1
ATOM 3743 N N . SER A 1 452 ? -11.541 13.754 34.367 1.00 87.31 452 SER A N 1
ATOM 3744 C CA . SER A 1 452 ? -10.412 12.836 34.489 1.00 87.31 452 SER A CA 1
ATOM 3745 C C . SER A 1 452 ? -9.755 12.610 33.123 1.00 87.31 452 SER A C 1
ATOM 3747 O O . SER A 1 452 ? -10.355 12.813 32.065 1.00 87.31 452 SER A O 1
ATOM 3749 N N . LYS A 1 453 ? -8.509 12.130 33.128 1.00 86.38 453 LYS A N 1
ATOM 3750 C CA . LYS A 1 453 ? -7.750 11.850 31.901 1.00 86.38 453 LYS A CA 1
ATOM 3751 C C . LYS A 1 453 ? -8.487 10.899 30.948 1.00 86.38 453 LYS A C 1
ATOM 3753 O O . LYS A 1 453 ? -8.492 11.127 29.743 1.00 86.38 453 LYS A O 1
ATOM 3758 N N . SER A 1 454 ? -9.124 9.856 31.485 1.00 84.69 454 SER A N 1
ATOM 3759 C CA . SER A 1 454 ? -9.880 8.881 30.687 1.00 84.69 454 SER A CA 1
ATOM 3760 C C . SER A 1 454 ? -11.139 9.496 30.075 1.00 84.69 454 SER A C 1
ATOM 3762 O O . SER A 1 454 ? -11.429 9.257 28.907 1.00 84.69 454 SER A O 1
ATOM 3764 N N . GLU A 1 455 ? -11.870 10.319 30.831 1.00 89.75 455 GLU A N 1
ATOM 3765 C CA . GLU A 1 455 ? -13.065 11.010 30.327 1.00 89.75 455 GLU A CA 1
ATOM 3766 C C . GLU A 1 455 ? -12.691 12.032 29.254 1.00 89.75 455 GLU A C 1
ATOM 3768 O O . GLU A 1 455 ? -13.346 12.116 28.219 1.00 89.75 455 GLU A O 1
ATOM 3773 N N . LYS A 1 456 ? -11.586 12.756 29.454 1.00 90.44 456 LYS A N 1
ATOM 3774 C CA . LYS A 1 456 ? -11.050 13.691 28.465 1.00 90.44 456 LYS A CA 1
ATOM 3775 C C . LYS A 1 456 ? -10.714 12.989 27.149 1.00 90.44 456 LYS A C 1
ATOM 3777 O O . LYS A 1 456 ? -11.075 13.501 26.097 1.00 90.44 456 LYS A O 1
ATOM 3782 N N . VAL A 1 457 ? -10.103 11.801 27.204 1.00 91.25 457 VAL A N 1
ATOM 3783 C CA . VAL A 1 457 ? -9.847 10.968 26.015 1.00 91.25 457 VAL A CA 1
ATOM 3784 C C . VAL A 1 457 ? -11.154 10.603 25.305 1.00 91.25 457 VAL A C 1
ATOM 3786 O O . VAL A 1 457 ? -11.237 10.755 24.089 1.00 91.25 457 VAL A O 1
ATOM 3789 N N . GLU A 1 458 ? -12.194 10.170 26.025 1.00 91.44 458 GLU A N 1
ATOM 3790 C CA . GLU A 1 458 ? -13.483 9.836 25.398 1.00 91.44 458 GLU A CA 1
ATOM 3791 C C . GLU A 1 458 ? -14.181 11.053 24.779 1.00 91.44 458 GLU A C 1
ATOM 3793 O O . GLU A 1 458 ? -14.727 10.947 23.679 1.00 91.44 458 GLU A O 1
ATOM 3798 N N . VAL A 1 459 ? -14.120 12.220 25.430 1.00 92.81 459 VAL A N 1
ATOM 3799 C CA . VAL A 1 459 ? -14.643 13.473 24.867 1.00 92.81 459 VAL A CA 1
ATOM 3800 C C . VAL A 1 459 ? -13.871 13.876 23.613 1.00 92.81 459 VAL A C 1
ATOM 3802 O O . VAL A 1 459 ? -14.488 14.249 22.616 1.00 92.81 459 VAL A O 1
ATOM 3805 N N . SER A 1 460 ? -12.542 13.753 23.618 1.00 94.06 460 SER A N 1
ATOM 3806 C CA . SER A 1 460 ? -11.718 14.025 22.440 1.00 94.06 460 SER A CA 1
ATOM 3807 C C . SER A 1 460 ? -12.051 13.088 21.275 1.00 94.06 460 SER A C 1
ATOM 3809 O O . SER A 1 460 ? -12.169 13.559 20.146 1.00 94.06 460 SER A O 1
ATOM 3811 N N . ILE A 1 461 ? -12.277 11.792 21.532 1.00 94.19 461 ILE A N 1
ATOM 3812 C CA . ILE A 1 461 ? -12.753 10.845 20.507 1.00 94.19 461 ILE A CA 1
ATOM 3813 C C . ILE A 1 461 ? -14.113 11.280 19.955 1.00 94.19 461 ILE A C 1
ATOM 3815 O O . ILE A 1 461 ? -14.275 11.352 18.740 1.00 94.19 461 ILE A O 1
ATOM 3819 N N . ALA A 1 462 ? -15.074 11.619 20.816 1.00 94.19 462 ALA A N 1
ATOM 3820 C CA . ALA A 1 462 ? -16.390 12.073 20.371 1.00 94.19 462 ALA A CA 1
ATOM 3821 C C . ALA A 1 462 ? -16.299 13.328 19.482 1.00 94.19 462 ALA A C 1
ATOM 3823 O O . ALA A 1 462 ? -16.945 13.389 18.441 1.00 94.19 462 ALA A O 1
ATOM 3824 N N . LEU A 1 463 ? -15.456 14.299 19.841 1.00 93.69 463 LEU A N 1
ATOM 3825 C CA . LEU A 1 463 ? -15.241 15.516 19.052 1.00 93.69 463 LEU A CA 1
ATOM 3826 C C . LEU A 1 463 ? -14.593 15.245 17.684 1.00 93.69 463 LEU A C 1
ATOM 3828 O O . LEU A 1 463 ? -15.033 15.837 16.699 1.00 93.69 463 LEU A O 1
ATOM 3832 N N . ILE A 1 464 ? -13.615 14.330 17.589 1.00 93.94 464 ILE A N 1
ATOM 3833 C CA . ILE A 1 464 ? -13.047 13.902 16.293 1.00 93.94 464 ILE A CA 1
ATOM 3834 C C . ILE A 1 464 ? -14.151 13.363 15.388 1.00 93.94 464 ILE A C 1
ATOM 3836 O O . ILE A 1 464 ? -14.281 13.784 14.241 1.00 93.94 464 ILE A O 1
ATOM 3840 N N . VAL A 1 465 ? -14.951 12.436 15.917 1.00 92.25 465 VAL A N 1
ATOM 3841 C CA . VAL A 1 465 ? -15.999 11.757 15.151 1.00 92.25 465 VAL A CA 1
ATOM 3842 C C . VAL A 1 465 ? -17.057 12.744 14.657 1.00 92.25 465 VAL A C 1
ATOM 3844 O O . VAL A 1 465 ? -17.557 12.637 13.538 1.00 92.25 465 VAL A O 1
ATOM 3847 N N . LEU A 1 466 ? -17.348 13.764 15.461 1.00 91.69 466 LEU A N 1
ATOM 3848 C CA . LEU A 1 466 ? -18.257 14.852 15.108 1.00 91.69 466 LEU A CA 1
ATOM 3849 C C . LEU A 1 466 ? -17.626 15.919 14.189 1.00 91.69 466 LEU A C 1
ATOM 3851 O O . LEU A 1 466 ? -18.278 16.922 13.896 1.00 91.69 466 LEU A O 1
ATOM 3855 N N . GLY A 1 467 ? -16.395 15.705 13.712 1.00 87.56 467 GLY A N 1
ATOM 3856 C CA . GLY A 1 467 ? -15.721 16.538 12.714 1.00 87.56 467 GLY A CA 1
ATOM 3857 C C . GLY A 1 467 ? -15.018 17.778 13.268 1.00 87.56 467 GLY A C 1
ATOM 3858 O O . GLY A 1 467 ? -14.653 18.667 12.499 1.00 87.56 467 GLY A O 1
ATOM 3859 N N . ASP A 1 468 ? -14.801 17.863 14.581 1.00 89.50 468 ASP A N 1
ATOM 3860 C CA . ASP A 1 468 ? -14.228 19.039 15.241 1.00 89.50 468 ASP A CA 1
ATOM 3861 C C . ASP A 1 468 ? -12.690 19.024 15.301 1.00 89.50 468 ASP A C 1
ATOM 3863 O O . ASP A 1 468 ? -12.051 19.127 16.352 1.00 89.50 468 ASP A O 1
ATOM 3867 N N . PHE A 1 469 ? -12.073 18.854 14.136 1.00 84.31 469 PHE A N 1
ATOM 3868 C CA . PHE A 1 469 ? -10.637 18.613 14.038 1.00 84.31 469 PHE A CA 1
ATOM 3869 C C . PHE A 1 469 ? -9.767 19.796 14.456 1.00 84.31 469 PHE A C 1
ATOM 3871 O O . PHE A 1 469 ? -8.682 19.596 14.996 1.00 84.31 469 PHE A O 1
ATOM 3878 N N . ASP A 1 470 ? -10.197 21.029 14.190 1.00 85.62 470 ASP A N 1
ATOM 3879 C CA . ASP A 1 470 ? -9.372 22.204 14.490 1.00 85.62 470 ASP A CA 1
ATOM 3880 C C . ASP A 1 470 ? -9.265 22.428 16.005 1.00 85.62 470 ASP A C 1
ATOM 3882 O O . ASP A 1 470 ? -8.187 22.755 16.516 1.00 85.62 470 ASP A O 1
ATOM 3886 N N . PHE A 1 471 ? -10.346 22.150 16.743 1.00 88.56 471 PHE A N 1
ATOM 3887 C CA . PHE A 1 471 ? -10.324 22.147 18.202 1.00 88.56 471 PHE A CA 1
ATOM 3888 C C . PHE A 1 471 ? -9.385 21.063 18.743 1.00 88.56 471 PHE A C 1
ATOM 3890 O O . PHE A 1 471 ? -8.560 21.348 19.608 1.00 88.56 471 PHE A O 1
ATOM 3897 N N . ILE A 1 472 ? -9.452 19.844 18.198 1.00 89.62 472 ILE A N 1
ATOM 3898 C CA . ILE A 1 472 ? -8.597 18.726 18.625 1.00 89.62 472 ILE A CA 1
ATOM 3899 C C . ILE A 1 472 ? -7.123 18.987 18.322 1.00 89.62 472 ILE A C 1
ATOM 3901 O O . ILE A 1 472 ? -6.282 18.749 19.183 1.00 89.62 472 ILE A O 1
ATOM 3905 N N . ASN A 1 473 ? -6.799 19.546 17.158 1.00 87.19 473 ASN A N 1
ATOM 3906 C CA . ASN A 1 473 ? -5.428 19.942 16.840 1.00 87.19 473 ASN A CA 1
ATOM 3907 C C . ASN A 1 473 ? -4.893 20.990 17.827 1.00 87.19 473 ASN A C 1
ATOM 3909 O O . ASN A 1 473 ? -3.746 20.896 18.261 1.00 87.19 473 ASN A O 1
ATOM 3913 N N . THR A 1 474 ? -5.727 21.962 18.209 1.00 87.12 474 THR A N 1
ATOM 3914 C CA . THR A 1 474 ? -5.368 22.969 19.222 1.00 87.12 474 THR A CA 1
ATOM 3915 C C . THR A 1 474 ? -5.169 22.331 20.595 1.00 87.12 474 THR A C 1
ATOM 3917 O O . THR A 1 474 ? -4.213 22.665 21.289 1.00 87.12 474 THR A O 1
ATOM 3920 N N . LEU A 1 475 ? -6.033 21.380 20.962 1.00 87.06 475 LEU A N 1
ATOM 3921 C CA . LEU A 1 475 ? -5.943 20.632 22.211 1.00 87.06 475 LEU A CA 1
ATOM 3922 C C . LEU A 1 475 ? -4.647 19.813 22.271 1.00 87.06 475 LEU A C 1
ATOM 3924 O O . LEU A 1 475 ? -3.878 19.973 23.206 1.00 87.06 475 LEU A O 1
ATOM 3928 N N . ILE A 1 476 ? -4.347 18.999 21.254 1.00 87.12 476 ILE A N 1
ATOM 3929 C CA . ILE A 1 476 ? -3.121 18.180 21.203 1.00 87.12 476 ILE A CA 1
ATOM 3930 C C . ILE A 1 476 ? -1.866 19.046 21.398 1.00 87.12 476 ILE A C 1
ATOM 3932 O O . ILE A 1 476 ? -0.947 18.629 22.093 1.00 87.12 476 ILE A O 1
ATOM 3936 N N . ALA A 1 477 ? -1.836 20.257 20.835 1.00 85.31 477 ALA A N 1
ATOM 3937 C CA . ALA A 1 477 ? -0.701 21.171 20.966 1.00 85.31 477 ALA A CA 1
ATOM 3938 C C . ALA A 1 477 ? -0.522 21.773 22.376 1.00 85.31 477 ALA A C 1
ATOM 3940 O O . ALA A 1 477 ? 0.543 22.310 22.670 1.00 85.31 477 ALA A O 1
ATOM 3941 N N . GLN A 1 478 ? -1.552 21.732 23.226 1.00 86.31 478 GLN A N 1
ATOM 3942 C CA . GLN A 1 478 ? -1.575 22.362 24.554 1.00 86.31 478 GLN A CA 1
ATOM 3943 C C . GLN A 1 478 ? -1.532 21.354 25.712 1.00 86.31 478 GLN A C 1
ATOM 3945 O O . GLN A 1 478 ? -1.363 21.755 26.862 1.00 86.31 478 GLN A O 1
ATOM 3950 N N . GLU A 1 479 ? -1.712 20.064 25.429 1.00 87.62 479 GLU A N 1
ATOM 3951 C CA . GLU A 1 479 ? -1.841 19.015 26.440 1.00 87.62 479 GLU A CA 1
ATOM 3952 C C . GLU A 1 479 ? -0.514 18.343 26.810 1.00 87.62 479 GLU A C 1
ATOM 3954 O O . GLU A 1 479 ? 0.478 18.394 26.087 1.00 87.62 479 GLU A O 1
ATOM 3959 N N . GLU A 1 480 ? -0.517 17.661 27.956 1.00 86.38 480 GLU A N 1
ATOM 3960 C CA . GLU A 1 480 ? 0.636 16.909 28.446 1.00 86.38 480 GLU A CA 1
ATOM 3961 C C . GLU A 1 480 ? 0.869 15.607 27.660 1.00 86.38 480 GLU A C 1
ATOM 3963 O O . GLU A 1 480 ? -0.069 14.912 27.251 1.00 86.38 480 GLU A O 1
ATOM 3968 N N . GLU A 1 481 ? 2.136 15.196 27.555 1.00 84.19 481 GLU A N 1
ATOM 3969 C CA . GLU A 1 481 ? 2.568 13.981 26.847 1.00 84.19 481 GLU A CA 1
ATOM 3970 C C . GLU A 1 481 ? 1.840 12.719 27.329 1.00 84.19 481 GLU A C 1
ATOM 3972 O O . GLU A 1 481 ? 1.477 11.843 26.540 1.00 84.19 481 GLU A O 1
ATOM 3977 N N . THR A 1 482 ? 1.544 12.632 28.629 1.00 84.56 482 THR A N 1
ATOM 3978 C CA . THR A 1 482 ? 0.846 11.464 29.166 1.00 84.56 482 THR A CA 1
ATOM 3979 C C . THR A 1 482 ? -0.575 11.345 28.605 1.00 84.56 482 THR A C 1
ATOM 3981 O O . THR A 1 482 ? -1.024 10.222 28.357 1.00 84.56 482 THR A O 1
ATOM 3984 N N . PHE A 1 483 ? -1.296 12.459 28.411 1.00 88.94 483 PHE A N 1
ATOM 3985 C CA . PHE A 1 483 ? -2.619 12.479 27.777 1.00 88.94 483 PHE A CA 1
ATOM 3986 C C . PHE A 1 483 ? -2.511 12.073 26.313 1.00 88.94 483 PHE A C 1
ATOM 3988 O O . PHE A 1 483 ? -3.230 11.167 25.896 1.00 88.94 483 PHE A O 1
ATOM 3995 N N . ILE A 1 484 ? -1.565 12.667 25.581 1.00 87.94 484 ILE A N 1
ATOM 3996 C CA . ILE A 1 484 ? -1.318 12.369 24.166 1.00 87.94 484 ILE A CA 1
ATOM 3997 C C . ILE A 1 484 ? -1.046 10.873 23.971 1.00 87.94 484 ILE A C 1
ATOM 3999 O O . ILE A 1 484 ? -1.649 10.257 23.098 1.00 87.94 484 ILE A O 1
ATOM 4003 N N . LYS A 1 485 ? -0.238 10.251 24.840 1.00 85.88 485 LYS A N 1
ATOM 4004 C CA . LYS A 1 485 ? 0.024 8.804 24.808 1.00 85.88 485 LYS A CA 1
ATOM 4005 C C . LYS A 1 485 ? -1.242 7.968 25.023 1.00 85.88 485 LYS A C 1
ATOM 4007 O O . LYS A 1 485 ? -1.504 7.037 24.269 1.00 85.88 485 LYS A O 1
ATOM 4012 N N . SER A 1 486 ? -2.054 8.292 26.032 1.00 86.62 486 SER A N 1
ATOM 4013 C CA . SER A 1 486 ? -3.323 7.582 26.268 1.00 86.62 486 SER A CA 1
ATOM 4014 C C . SER A 1 486 ? -4.316 7.772 25.117 1.00 86.62 486 SER A C 1
ATOM 4016 O O . SER A 1 486 ? -5.039 6.841 24.769 1.00 86.62 486 SER A O 1
ATOM 4018 N N . PHE A 1 487 ? -4.339 8.961 24.519 1.00 91.50 487 PHE A N 1
ATOM 4019 C CA . PHE A 1 487 ? -5.189 9.281 23.382 1.00 91.50 487 PHE A CA 1
ATOM 4020 C C . PHE A 1 487 ? -4.757 8.535 22.116 1.00 91.50 487 PHE A C 1
ATOM 4022 O O . PHE A 1 487 ? -5.599 7.917 21.466 1.00 91.50 487 PHE A O 1
ATOM 4029 N N . ARG A 1 488 ? -3.449 8.502 21.830 1.00 88.56 488 ARG A N 1
ATOM 4030 C CA . ARG A 1 488 ? -2.842 7.711 20.752 1.00 88.56 488 ARG A CA 1
ATOM 4031 C C . ARG A 1 488 ? -3.225 6.241 20.869 1.00 88.56 488 ARG A C 1
ATOM 4033 O O . ARG A 1 488 ? -3.856 5.711 19.961 1.00 88.56 488 ARG A O 1
ATOM 4040 N N . ASN A 1 489 ? -2.956 5.627 22.024 1.00 86.12 489 ASN A N 1
ATOM 4041 C CA . ASN A 1 489 ? -3.293 4.224 22.273 1.00 86.12 489 ASN A CA 1
ATOM 4042 C C . ASN A 1 489 ? -4.784 3.952 22.026 1.00 86.12 489 ASN A C 1
ATOM 4044 O O . ASN A 1 489 ? -5.153 2.915 21.479 1.00 86.12 489 ASN A O 1
ATOM 4048 N N . ARG A 1 490 ? -5.662 4.890 22.411 1.00 89.31 490 ARG A N 1
ATOM 4049 C CA . ARG A 1 490 ? -7.102 4.741 22.189 1.00 89.31 490 ARG A CA 1
ATOM 4050 C C . ARG A 1 490 ? -7.480 4.813 20.707 1.00 89.31 490 ARG A C 1
ATOM 4052 O O . ARG A 1 490 ? -8.339 4.043 20.280 1.00 89.31 490 ARG A O 1
ATOM 4059 N N . ILE A 1 491 ? -6.873 5.716 19.938 1.00 91.88 491 ILE A N 1
ATOM 4060 C CA . ILE A 1 491 ? -7.085 5.821 18.487 1.00 91.88 491 ILE A CA 1
ATOM 4061 C C . ILE A 1 491 ? -6.609 4.546 17.789 1.00 91.88 491 ILE A C 1
ATOM 4063 O O . ILE A 1 491 ? -7.345 3.992 16.978 1.00 91.88 491 ILE A O 1
ATOM 4067 N N . GLU A 1 492 ? -5.430 4.036 18.143 1.00 87.38 492 GLU A N 1
ATOM 4068 C CA . GLU A 1 492 ? -4.882 2.811 17.553 1.00 87.38 492 GLU A CA 1
ATOM 4069 C C . GLU A 1 492 ? -5.756 1.590 17.831 1.00 87.38 492 GLU A C 1
ATOM 4071 O O . GLU A 1 492 ? -6.064 0.838 16.908 1.00 87.38 492 GLU A O 1
ATOM 4076 N N . GLN A 1 493 ? -6.243 1.442 19.067 1.00 86.19 493 GLN A N 1
ATOM 4077 C CA . GLN A 1 493 ? -7.211 0.399 19.414 1.00 86.19 493 GLN A CA 1
ATOM 4078 C C . GLN A 1 493 ? -8.481 0.484 18.561 1.00 86.19 493 GLN A C 1
ATOM 4080 O O . GLN A 1 493 ? -8.999 -0.540 18.123 1.00 86.19 493 GLN A O 1
ATOM 4085 N N . LEU A 1 494 ? -9.008 1.691 18.337 1.00 90.12 494 LEU A N 1
ATOM 4086 C CA . LEU A 1 494 ? -10.206 1.875 17.519 1.00 90.12 494 LEU A CA 1
ATOM 4087 C C . LEU A 1 494 ? -9.953 1.539 16.052 1.00 90.12 494 LEU A C 1
ATOM 4089 O O . LEU A 1 494 ? -10.764 0.837 15.455 1.00 90.12 494 LEU A O 1
ATOM 4093 N N . ILE A 1 495 ? -8.836 2.004 15.488 1.00 89.88 495 ILE A N 1
ATOM 4094 C CA . ILE A 1 495 ? -8.441 1.669 14.117 1.00 89.88 495 ILE A CA 1
ATOM 4095 C C . ILE A 1 495 ? -8.343 0.149 13.971 1.00 89.88 495 ILE A C 1
ATOM 4097 O O . ILE A 1 495 ? -8.935 -0.397 13.046 1.00 89.88 495 ILE A O 1
ATOM 4101 N N . ASP A 1 496 ? -7.674 -0.537 14.902 1.00 86.00 496 ASP A N 1
ATOM 4102 C CA . ASP A 1 496 ? -7.480 -1.987 14.844 1.00 86.00 496 ASP A CA 1
ATOM 4103 C C . ASP A 1 496 ? -8.800 -2.772 14.908 1.00 86.00 496 ASP A C 1
ATOM 4105 O O . ASP A 1 496 ? -9.044 -3.659 14.091 1.00 86.00 496 ASP A O 1
ATOM 4109 N N . ILE A 1 497 ? -9.714 -2.379 15.802 1.00 86.69 497 ILE A N 1
ATOM 4110 C CA . ILE A 1 497 ? -11.051 -2.987 15.905 1.00 86.69 497 ILE A CA 1
ATOM 4111 C C . ILE A 1 497 ? -11.861 -2.779 14.616 1.00 86.69 497 ILE A C 1
ATOM 4113 O O . ILE A 1 497 ? -12.629 -3.658 14.217 1.00 86.69 497 ILE A O 1
ATOM 4117 N N . LEU A 1 498 ? -11.694 -1.632 13.954 1.00 91.56 498 LEU A N 1
ATOM 4118 C CA . LEU A 1 498 ? -12.430 -1.282 12.742 1.00 91.56 498 LEU A CA 1
ATOM 4119 C C . LEU A 1 498 ? -11.847 -1.903 11.465 1.00 91.56 498 LEU A C 1
ATOM 4121 O O . LEU A 1 498 ? -12.541 -1.912 10.447 1.00 91.56 498 LEU A O 1
ATOM 4125 N N . LYS A 1 499 ? -10.641 -2.487 11.498 1.00 90.50 499 LYS A N 1
ATOM 4126 C CA . LYS A 1 499 ? -10.063 -3.147 10.315 1.00 90.50 499 LYS A CA 1
ATOM 4127 C C . LYS A 1 499 ? -10.954 -4.266 9.783 1.00 90.50 499 LYS A C 1
ATOM 4129 O O . LYS A 1 499 ? -11.189 -4.333 8.582 1.00 90.50 499 LYS A O 1
ATOM 4134 N N . ASP A 1 500 ? -11.508 -5.110 10.659 1.00 90.50 500 ASP A N 1
ATOM 4135 C CA . ASP A 1 500 ? -12.390 -6.216 10.254 1.00 90.50 500 ASP A CA 1
ATOM 4136 C C . ASP A 1 500 ? -13.652 -5.756 9.500 1.00 90.50 500 ASP A C 1
ATOM 4138 O O . ASP A 1 500 ? -13.862 -6.218 8.373 1.00 90.50 500 ASP A O 1
ATOM 4142 N N . PRO A 1 501 ? -14.502 -4.864 10.051 1.00 91.62 501 PRO A N 1
ATOM 4143 C CA . PRO A 1 501 ? -15.682 -4.414 9.327 1.00 91.62 501 PRO A CA 1
ATOM 4144 C C . PRO A 1 501 ? -15.320 -3.663 8.039 1.00 91.62 501 PRO A C 1
ATOM 4146 O O . PRO A 1 501 ? -16.013 -3.842 7.040 1.00 91.62 501 PRO A O 1
ATOM 4149 N N . ILE A 1 502 ? -14.229 -2.889 7.998 1.00 93.06 502 ILE A N 1
ATOM 4150 C CA . ILE A 1 502 ? -13.776 -2.249 6.753 1.00 93.06 502 ILE A CA 1
ATOM 4151 C C . ILE A 1 502 ? -13.342 -3.289 5.713 1.00 93.06 502 ILE A C 1
ATOM 4153 O O . ILE A 1 502 ? -13.792 -3.223 4.570 1.00 93.06 502 ILE A O 1
ATOM 4157 N N . ALA A 1 503 ? -12.547 -4.289 6.096 1.00 90.12 503 ALA A N 1
ATOM 4158 C CA . ALA A 1 503 ? -12.090 -5.347 5.197 1.00 90.12 503 ALA A CA 1
ATOM 4159 C C . ALA A 1 503 ? -13.256 -6.121 4.555 1.00 90.12 503 ALA A C 1
ATOM 4161 O O . ALA A 1 503 ? -13.220 -6.436 3.364 1.00 90.12 503 ALA A O 1
ATOM 4162 N N . ARG A 1 504 ? -14.334 -6.377 5.308 1.00 90.06 504 ARG A N 1
ATOM 4163 C CA . ARG A 1 504 ? -15.531 -7.075 4.799 1.00 90.06 504 ARG A CA 1
ATOM 4164 C C . ARG A 1 504 ? -16.351 -6.255 3.800 1.00 90.06 504 ARG A C 1
ATOM 4166 O O . ARG A 1 504 ? -17.124 -6.823 3.023 1.00 90.06 504 ARG A O 1
ATOM 4173 N N . TRP A 1 505 ? -16.172 -4.934 3.755 1.00 90.19 505 TRP A N 1
ATOM 4174 C CA . TRP A 1 505 ? -16.830 -4.091 2.756 1.00 90.19 505 TRP A CA 1
ATOM 4175 C C . TRP A 1 505 ? -16.251 -4.228 1.344 1.00 90.19 505 TRP A C 1
ATOM 4177 O O . TRP A 1 505 ? -16.941 -3.834 0.403 1.00 90.19 505 TRP A O 1
ATOM 4187 N N . SER A 1 506 ? -15.064 -4.822 1.151 1.00 87.44 506 SER A N 1
ATOM 4188 C CA . SER A 1 506 ? -14.408 -4.934 -0.166 1.00 87.44 506 SER A CA 1
ATOM 4189 C C . SER A 1 506 ? -15.341 -5.405 -1.290 1.00 87.44 506 SER A C 1
ATOM 4191 O O . SER A 1 506 ? -15.349 -4.827 -2.374 1.00 87.44 506 SER A O 1
ATOM 4193 N N . SER A 1 507 ? -16.201 -6.397 -1.025 1.00 82.69 507 SER A N 1
ATOM 4194 C CA . SER A 1 507 ? -17.122 -6.969 -2.026 1.00 82.69 507 SER A CA 1
ATOM 4195 C C . SER A 1 507 ? -18.293 -6.058 -2.440 1.00 82.69 507 SER A C 1
ATOM 4197 O O . SER A 1 507 ? -19.012 -6.355 -3.397 1.00 82.69 507 SER A O 1
ATOM 4199 N N . HIS A 1 508 ? -18.497 -4.938 -1.744 1.00 85.94 508 HIS A N 1
ATOM 4200 C CA . HIS A 1 508 ? -19.612 -4.015 -1.962 1.00 85.94 508 HIS A CA 1
ATOM 4201 C C . HIS A 1 508 ? -19.171 -2.641 -2.494 1.00 85.94 508 HIS A C 1
ATOM 4203 O O . HIS A 1 508 ? -20.008 -1.873 -2.973 1.00 85.94 508 HIS A O 1
ATOM 4209 N N . ILE A 1 509 ? -17.873 -2.333 -2.447 1.00 89.19 509 ILE A N 1
ATOM 4210 C CA . ILE A 1 509 ? -17.349 -0.985 -2.699 1.00 89.19 509 ILE A CA 1
ATOM 4211 C C . ILE A 1 509 ? -17.456 -0.571 -4.167 1.00 89.19 509 ILE A C 1
ATOM 4213 O O . ILE A 1 509 ? -17.858 0.561 -4.420 1.00 89.19 509 ILE A O 1
ATOM 4217 N N . SER A 1 510 ? -17.206 -1.459 -5.143 1.00 89.25 510 SER A N 1
ATOM 4218 C CA . SER A 1 510 ? -17.358 -1.099 -6.569 1.00 89.25 510 SER A CA 1
ATOM 4219 C C . SER A 1 510 ? -18.768 -0.600 -6.886 1.00 89.25 510 SER A C 1
ATOM 4221 O O . SER A 1 510 ? -18.935 0.368 -7.620 1.00 89.25 510 SER A O 1
ATOM 4223 N N . LYS A 1 511 ? -19.798 -1.244 -6.316 1.00 88.50 511 LYS A N 1
ATOM 4224 C CA . LYS A 1 511 ? -21.201 -0.856 -6.536 1.00 88.50 511 LYS A CA 1
ATOM 4225 C C . LYS A 1 511 ? -21.512 0.493 -5.894 1.00 88.50 511 LYS A C 1
ATOM 4227 O O . LYS A 1 511 ? -22.153 1.326 -6.525 1.00 88.50 511 LYS A O 1
ATOM 4232 N N . TYR A 1 512 ? -21.026 0.707 -4.673 1.00 89.12 512 TYR A N 1
ATOM 4233 C CA . TYR A 1 512 ? -21.164 1.981 -3.975 1.00 89.12 512 TYR A CA 1
ATOM 4234 C C . TYR A 1 512 ? -20.486 3.131 -4.738 1.00 89.12 512 TYR A C 1
ATOM 4236 O O . TYR A 1 512 ? -21.114 4.153 -4.997 1.00 89.12 512 TYR A O 1
ATOM 4244 N N . LEU A 1 513 ? -19.231 2.955 -5.162 1.00 91.38 513 LEU A N 1
ATOM 4245 C CA . LEU A 1 513 ? -18.489 3.981 -5.901 1.00 91.38 513 LEU A CA 1
ATOM 4246 C C . LEU A 1 513 ? -19.139 4.306 -7.251 1.00 91.38 513 LEU A C 1
ATOM 4248 O O . LEU A 1 513 ? -19.169 5.470 -7.639 1.00 91.38 513 LEU A O 1
ATOM 4252 N N . LEU A 1 514 ? -19.715 3.313 -7.936 1.00 90.81 514 LEU A N 1
ATOM 4253 C CA . LEU A 1 514 ? -20.465 3.535 -9.174 1.00 90.81 514 LEU A CA 1
ATOM 4254 C C . LEU A 1 514 ? -21.712 4.402 -8.936 1.00 90.81 514 LEU A C 1
ATOM 4256 O O . LEU A 1 514 ? -22.020 5.292 -9.727 1.00 90.81 514 LEU A O 1
ATOM 4260 N N . GLU A 1 515 ? -22.433 4.162 -7.842 1.00 86.94 515 GLU A N 1
ATOM 4261 C CA . GLU A 1 515 ? -23.589 4.978 -7.465 1.00 86.94 515 GLU A CA 1
ATOM 4262 C C . GLU A 1 515 ? -23.180 6.420 -7.136 1.00 86.94 515 GLU A C 1
ATOM 4264 O O . GLU A 1 515 ? -23.818 7.364 -7.607 1.00 86.94 515 GLU A O 1
ATOM 4269 N N . ILE A 1 516 ? -22.090 6.597 -6.383 1.00 86.50 516 ILE A N 1
ATOM 4270 C CA . ILE A 1 516 ? -21.537 7.922 -6.081 1.00 86.50 516 ILE A CA 1
ATOM 4271 C C . ILE A 1 516 ? -21.107 8.639 -7.359 1.00 86.50 516 ILE A C 1
ATOM 4273 O O . ILE A 1 516 ? -21.453 9.806 -7.525 1.00 86.50 516 ILE A O 1
ATOM 4277 N N . TYR A 1 517 ? -20.446 7.953 -8.294 1.00 89.50 517 TYR A N 1
ATOM 4278 C CA . TYR A 1 517 ? -20.090 8.538 -9.586 1.00 89.50 517 TYR A CA 1
ATOM 4279 C C . TYR A 1 517 ? -21.316 9.091 -10.317 1.00 89.50 517 TYR A C 1
ATOM 4281 O O . TYR A 1 517 ? -21.316 10.241 -10.754 1.00 89.50 517 TYR A O 1
ATOM 4289 N N . ASN A 1 518 ? -22.393 8.305 -10.396 1.00 87.88 518 ASN A N 1
ATOM 4290 C CA . ASN A 1 518 ? -23.627 8.732 -11.052 1.00 87.88 518 ASN A CA 1
ATOM 4291 C C . ASN A 1 518 ? -24.244 9.968 -10.374 1.00 87.88 518 ASN A C 1
ATOM 4293 O O . ASN A 1 518 ? -24.751 10.856 -11.060 1.00 87.88 518 ASN A O 1
ATOM 4297 N N . ARG A 1 519 ? -24.156 10.070 -9.040 1.00 83.62 519 ARG A N 1
ATOM 4298 C CA . ARG A 1 519 ? -24.602 11.256 -8.287 1.00 83.62 519 ARG A CA 1
ATOM 4299 C C . ARG A 1 519 ? -23.708 12.472 -8.516 1.00 83.62 519 ARG A C 1
ATOM 4301 O O . ARG A 1 519 ? -24.237 13.561 -8.728 1.00 83.62 519 ARG A O 1
ATOM 4308 N N . MET A 1 520 ? -22.387 12.293 -8.508 1.00 85.81 520 MET A N 1
ATOM 4309 C CA . MET A 1 520 ? -21.415 13.353 -8.806 1.00 85.81 520 MET A CA 1
ATOM 4310 C C . MET A 1 520 ? -21.605 13.886 -10.227 1.00 85.81 520 MET A C 1
ATOM 4312 O O . MET A 1 520 ? -21.630 15.095 -10.442 1.00 85.81 520 MET A O 1
ATOM 4316 N N . LYS A 1 521 ? -21.823 12.989 -11.194 1.00 85.56 521 LYS A N 1
ATOM 4317 C CA . LYS A 1 521 ? -22.116 13.336 -12.587 1.00 85.56 521 LYS A CA 1
ATOM 4318 C C . LYS A 1 521 ? -23.422 14.122 -12.721 1.00 85.56 521 LYS A C 1
ATOM 4320 O O . LYS A 1 521 ? -23.468 15.072 -13.497 1.00 85.56 521 LYS A O 1
ATOM 4325 N N . ALA A 1 522 ? -24.458 13.762 -11.961 1.00 84.38 522 ALA A N 1
ATOM 4326 C CA . ALA A 1 522 ? -25.733 14.479 -11.954 1.00 84.38 522 ALA A CA 1
ATOM 4327 C C . ALA A 1 522 ? -25.656 15.855 -11.263 1.00 84.38 522 ALA A C 1
ATOM 4329 O O . ALA A 1 522 ? -26.375 16.767 -11.659 1.00 84.38 522 ALA A O 1
ATOM 4330 N N . ASN A 1 523 ? -24.784 16.015 -10.261 1.00 80.12 523 ASN A N 1
ATOM 4331 C CA . ASN A 1 523 ? -24.724 17.203 -9.407 1.00 80.12 523 ASN A CA 1
ATOM 4332 C C . ASN A 1 523 ? -23.297 17.757 -9.259 1.00 80.12 523 ASN A C 1
ATOM 4334 O O . ASN A 1 523 ? -22.803 17.916 -8.145 1.00 80.12 523 ASN A O 1
ATOM 4338 N N . GLN A 1 524 ? -22.633 18.079 -10.371 1.00 75.00 524 GLN A N 1
ATOM 4339 C CA . GLN A 1 524 ? -21.218 18.491 -10.371 1.00 75.00 524 GLN A CA 1
ATOM 4340 C C . GLN A 1 524 ? -20.900 19.691 -9.462 1.00 75.00 524 GLN A C 1
ATOM 4342 O O . GLN A 1 524 ? -19.788 19.790 -8.964 1.00 75.00 524 GLN A O 1
ATOM 4347 N N . SER A 1 525 ? -21.856 20.593 -9.213 1.00 73.31 525 SER A N 1
ATOM 4348 C CA . SER A 1 525 ? -21.654 21.758 -8.339 1.00 73.31 525 SER A CA 1
ATOM 4349 C C . SER A 1 525 ? -21.651 21.439 -6.841 1.00 73.31 525 SER A C 1
ATOM 4351 O O . SER A 1 525 ? -21.378 22.334 -6.050 1.00 73.31 525 SER A O 1
ATOM 4353 N N . LEU A 1 526 ? -22.044 20.224 -6.442 1.00 69.19 526 LEU A N 1
ATOM 4354 C CA . LEU A 1 526 ? -22.130 19.822 -5.033 1.00 69.19 526 LEU A CA 1
ATOM 4355 C C . LEU A 1 526 ? -20.852 19.167 -4.504 1.00 69.19 526 LEU A C 1
ATOM 4357 O O . LEU A 1 526 ? -20.745 19.008 -3.295 1.00 69.19 526 LEU A O 1
ATOM 4361 N N . PHE A 1 527 ? -19.926 18.777 -5.383 1.00 73.62 527 PHE A N 1
ATOM 4362 C CA . PHE A 1 527 ? -18.732 18.019 -5.020 1.00 73.62 527 PHE A CA 1
ATOM 4363 C C . PHE A 1 527 ? -17.480 18.825 -5.357 1.00 73.62 527 PHE A C 1
ATOM 4365 O O . PHE A 1 527 ? -17.244 19.157 -6.519 1.00 73.62 527 PHE A O 1
ATOM 4372 N N . ASP A 1 528 ? -16.654 19.095 -4.348 1.00 73.94 528 ASP A N 1
ATOM 4373 C CA . ASP A 1 528 ? -15.404 19.849 -4.516 1.00 73.94 528 ASP A CA 1
ATOM 4374 C C . ASP A 1 528 ? -14.201 18.926 -4.804 1.00 73.94 528 ASP A C 1
ATOM 4376 O O . ASP A 1 528 ? -13.107 19.386 -5.157 1.00 73.94 528 ASP A O 1
ATOM 4380 N N . ILE A 1 529 ? -14.390 17.608 -4.663 1.00 82.88 529 ILE A N 1
ATOM 4381 C CA . ILE A 1 529 ? -13.388 16.575 -4.935 1.00 82.88 529 ILE A CA 1
ATOM 4382 C C . ILE A 1 529 ? -13.579 15.891 -6.294 1.00 82.88 529 ILE A C 1
ATOM 4384 O O . ILE A 1 529 ? -14.676 15.503 -6.693 1.00 82.88 529 ILE A O 1
ATOM 4388 N N . ASN A 1 530 ? -12.462 15.652 -6.984 1.00 85.94 530 ASN A N 1
ATOM 4389 C CA . ASN A 1 530 ? -12.428 14.811 -8.177 1.00 85.94 530 ASN A CA 1
ATOM 4390 C C . ASN A 1 530 ? -12.767 13.339 -7.833 1.00 85.94 530 ASN A C 1
ATOM 4392 O O . ASN A 1 530 ? -12.255 12.780 -6.861 1.00 85.94 530 ASN A O 1
ATOM 4396 N N . PHE A 1 531 ? -13.588 12.685 -8.662 1.00 88.94 531 PHE A N 1
ATOM 4397 C CA . PHE A 1 531 ? -14.026 11.300 -8.445 1.00 88.94 531 PHE A CA 1
ATOM 4398 C C . PHE A 1 531 ? -12.873 10.290 -8.302 1.00 88.94 531 PHE A C 1
ATOM 4400 O O . PHE A 1 531 ? -12.957 9.369 -7.488 1.00 88.94 531 PHE A O 1
ATOM 4407 N N . LEU A 1 532 ? -11.770 10.465 -9.034 1.00 89.75 532 LEU A N 1
ATOM 4408 C CA . LEU A 1 532 ? -10.588 9.619 -8.902 1.00 89.75 532 LEU A CA 1
ATOM 4409 C C . LEU A 1 532 ? -9.943 9.768 -7.518 1.00 89.75 532 LEU A C 1
ATOM 4411 O O . LEU A 1 532 ? -9.600 8.763 -6.899 1.00 89.75 532 LEU A O 1
ATOM 4415 N N . HIS A 1 533 ? -9.816 10.994 -6.995 1.00 88.38 533 HIS A N 1
ATOM 4416 C CA . HIS A 1 533 ? -9.340 11.209 -5.621 1.00 88.38 533 HIS A CA 1
ATOM 4417 C C . HIS A 1 533 ? -10.279 10.550 -4.605 1.00 88.38 533 HIS A C 1
ATOM 4419 O O . HIS A 1 533 ? -9.803 9.892 -3.682 1.00 88.38 533 HIS A O 1
ATOM 4425 N N . TYR A 1 534 ? -11.597 10.644 -4.816 1.00 90.06 534 TYR A N 1
ATOM 4426 C CA . TYR A 1 534 ? -12.585 9.955 -3.985 1.00 90.06 534 TYR A CA 1
ATOM 4427 C C . TYR A 1 534 ? -12.370 8.433 -3.994 1.00 90.06 534 TYR A C 1
ATOM 4429 O O . TYR A 1 534 ? -12.268 7.821 -2.934 1.00 90.06 534 TYR A O 1
ATOM 4437 N N . CYS A 1 535 ? -12.205 7.817 -5.169 1.00 92.44 535 CYS A N 1
ATOM 4438 C CA . CYS A 1 535 ? -11.908 6.386 -5.288 1.00 92.44 535 CYS A CA 1
ATOM 4439 C C . CYS A 1 535 ? -10.613 6.001 -4.565 1.00 92.44 535 CYS A C 1
ATOM 4441 O O . CYS A 1 535 ? -10.598 5.028 -3.810 1.00 92.44 535 CYS A O 1
ATOM 4443 N N . ARG A 1 536 ? -9.541 6.782 -4.750 1.00 90.81 536 ARG A N 1
ATOM 4444 C CA . ARG A 1 536 ? -8.239 6.531 -4.116 1.00 90.81 536 ARG A CA 1
ATOM 4445 C C . ARG A 1 536 ? -8.337 6.535 -2.593 1.00 90.81 536 ARG A C 1
ATOM 4447 O O . ARG A 1 536 ? -7.763 5.663 -1.958 1.00 90.81 536 ARG A O 1
ATOM 4454 N N . ILE A 1 537 ? -9.130 7.426 -1.999 1.00 92.06 537 ILE A N 1
ATOM 4455 C CA . ILE A 1 537 ? -9.339 7.438 -0.543 1.00 92.06 537 ILE A CA 1
ATOM 4456 C C . ILE A 1 537 ? -9.925 6.106 -0.050 1.00 92.06 537 ILE A C 1
ATOM 4458 O O . ILE A 1 537 ? -9.402 5.512 0.894 1.00 92.06 537 ILE A O 1
ATOM 4462 N N . TYR A 1 538 ? -10.976 5.599 -0.702 1.00 93.50 538 TYR A N 1
ATOM 4463 C CA . TYR A 1 538 ? -11.592 4.322 -0.321 1.00 93.50 538 TYR A CA 1
ATOM 4464 C C . TYR A 1 538 ? -10.642 3.140 -0.532 1.00 93.50 538 TYR A C 1
ATOM 4466 O O . TYR A 1 538 ? -10.557 2.261 0.328 1.00 93.50 538 TYR A O 1
ATOM 4474 N N . LEU A 1 539 ? -9.906 3.127 -1.648 1.00 91.56 539 LEU A N 1
ATOM 4475 C CA . LEU A 1 539 ? -8.906 2.099 -1.931 1.00 91.56 539 LEU A CA 1
ATOM 4476 C C . LEU A 1 539 ? -7.791 2.082 -0.876 1.00 91.56 539 LEU A C 1
ATOM 4478 O O . LEU A 1 539 ? -7.417 0.990 -0.443 1.00 91.56 539 LEU A O 1
ATOM 4482 N N . SER A 1 540 ? -7.318 3.252 -0.429 1.00 89.50 540 SER A N 1
ATOM 4483 C CA . SER A 1 540 ? -6.296 3.393 0.619 1.00 89.50 540 SER A CA 1
ATOM 4484 C C . SER A 1 540 ? -6.794 2.909 1.977 1.00 89.50 540 SER A C 1
ATOM 4486 O O . SER A 1 540 ? -6.126 2.113 2.629 1.00 89.50 540 SER A O 1
ATOM 4488 N N . ILE A 1 541 ? -7.996 3.321 2.397 1.00 91.56 541 ILE A N 1
ATOM 4489 C CA . ILE A 1 541 ? -8.580 2.891 3.681 1.00 91.56 541 ILE A CA 1
ATOM 4490 C C . ILE A 1 541 ? -8.762 1.365 3.715 1.00 91.56 541 ILE A C 1
ATOM 4492 O O . ILE A 1 541 ? -8.463 0.721 4.723 1.00 91.56 541 ILE A O 1
ATOM 4496 N N . LEU A 1 542 ? -9.204 0.770 2.603 1.00 89.88 542 LEU A N 1
ATOM 4497 C CA . LEU A 1 542 ? -9.331 -0.683 2.475 1.00 89.88 542 LEU A CA 1
ATOM 4498 C C . LEU A 1 542 ? -7.986 -1.400 2.480 1.00 89.88 542 LEU A C 1
ATOM 4500 O O . LEU A 1 542 ? -7.869 -2.432 3.137 1.00 89.88 542 LEU A O 1
ATOM 4504 N N . ALA A 1 543 ? -6.994 -0.868 1.761 1.00 84.69 543 ALA A N 1
ATOM 4505 C CA . ALA A 1 543 ? -5.642 -1.418 1.738 1.00 84.69 543 ALA A CA 1
ATOM 4506 C C . ALA A 1 543 ? -5.047 -1.451 3.153 1.00 84.69 543 ALA A C 1
ATOM 4508 O O . ALA A 1 543 ? -4.643 -2.513 3.619 1.00 84.69 543 ALA A O 1
ATOM 4509 N N . ASN A 1 544 ? -5.126 -0.329 3.875 1.00 84.19 544 ASN A N 1
ATOM 4510 C CA . ASN A 1 544 ? -4.607 -0.186 5.240 1.00 84.19 544 ASN A CA 1
ATOM 4511 C C . ASN A 1 544 ? -5.363 -1.041 6.271 1.00 84.19 544 ASN A C 1
ATOM 4513 O O . ASN A 1 544 ? -4.839 -1.344 7.341 1.00 84.19 544 ASN A O 1
ATOM 4517 N N . SER A 1 545 ? -6.596 -1.448 5.956 1.00 86.81 545 SER A N 1
ATOM 4518 C CA . SER A 1 545 ? -7.393 -2.362 6.785 1.00 86.81 545 SER A CA 1
ATOM 4519 C C . SER A 1 545 ? -7.185 -3.841 6.422 1.00 86.81 545 SER A C 1
ATOM 4521 O O . SER A 1 545 ? -7.828 -4.704 7.015 1.00 86.81 545 SER A O 1
ATOM 4523 N N . GLY A 1 546 ? -6.333 -4.135 5.430 1.00 82.38 546 GLY A N 1
ATOM 4524 C CA . GLY A 1 546 ? -6.103 -5.463 4.847 1.00 82.38 546 GLY A CA 1
ATOM 4525 C C . GLY A 1 546 ? -7.360 -6.111 4.263 1.00 82.38 546 GLY A C 1
ATOM 4526 O O . GLY A 1 546 ? -7.556 -7.322 4.361 1.00 82.38 546 GLY A O 1
ATOM 4527 N N . GLY A 1 547 ? -8.233 -5.295 3.667 1.00 85.19 547 GLY A N 1
ATOM 4528 C CA . GLY A 1 547 ? -9.357 -5.775 2.869 1.00 85.19 547 GLY A CA 1
ATOM 4529 C C . GLY A 1 547 ? -8.914 -6.383 1.539 1.00 85.19 547 GLY A C 1
ATOM 4530 O O . GLY A 1 547 ? -7.833 -6.088 1.021 1.00 85.19 547 GLY A O 1
ATOM 4531 N N . LEU A 1 548 ? -9.792 -7.186 0.932 1.00 83.75 548 LEU A N 1
ATOM 4532 C CA . LEU A 1 548 ? -9.564 -7.710 -0.417 1.00 83.75 548 LEU A CA 1
ATOM 4533 C C . LEU A 1 548 ? -9.476 -6.565 -1.444 1.00 83.75 548 LEU A C 1
ATOM 4535 O O . LEU A 1 548 ? -10.145 -5.533 -1.268 1.00 83.75 548 LEU A O 1
ATOM 4539 N N . PRO A 1 549 ? -8.673 -6.724 -2.508 1.00 83.38 549 PRO A N 1
ATOM 4540 C CA . PRO A 1 549 ? -8.704 -5.841 -3.668 1.00 83.38 549 PRO A CA 1
ATOM 4541 C C . PRO A 1 549 ? -10.094 -5.760 -4.306 1.00 83.38 549 PRO A C 1
ATOM 4543 O O . PRO A 1 549 ? -10.951 -6.627 -4.123 1.00 83.38 549 PRO A O 1
ATOM 4546 N N . ILE A 1 550 ? -10.308 -4.696 -5.066 1.00 86.62 550 ILE A N 1
ATOM 4547 C CA . ILE A 1 550 ? -11.571 -4.336 -5.686 1.00 86.62 550 ILE A CA 1
ATOM 4548 C C . ILE A 1 550 ? -11.416 -4.371 -7.205 1.00 86.62 550 ILE A C 1
ATOM 4550 O O . ILE A 1 550 ? -10.479 -3.801 -7.766 1.00 86.62 550 ILE A O 1
ATOM 4554 N N . ASP A 1 551 ? -12.391 -4.985 -7.876 1.00 87.19 551 ASP A N 1
ATOM 4555 C CA . ASP A 1 551 ? -12.542 -4.883 -9.325 1.00 87.19 551 ASP A CA 1
ATOM 4556 C C . ASP A 1 551 ? -13.025 -3.466 -9.691 1.00 87.19 551 ASP A C 1
ATOM 4558 O O . ASP A 1 551 ? -14.198 -3.112 -9.503 1.00 87.19 551 ASP A O 1
ATOM 4562 N N . THR A 1 552 ? -12.097 -2.643 -10.184 1.00 92.06 552 THR A N 1
ATOM 4563 C CA . THR A 1 552 ? -12.346 -1.273 -10.651 1.00 92.06 552 THR A CA 1
ATOM 4564 C C . THR A 1 552 ? -12.750 -1.205 -12.126 1.00 92.06 552 THR A C 1
ATOM 4566 O O . THR A 1 552 ? -13.064 -0.112 -12.596 1.00 92.06 552 THR A O 1
ATOM 4569 N N . ARG A 1 553 ? -12.829 -2.329 -12.863 1.00 90.88 553 ARG A N 1
ATOM 4570 C CA . ARG A 1 553 ? -13.207 -2.335 -14.290 1.00 90.88 553 ARG A CA 1
ATOM 4571 C C . ARG A 1 553 ? -14.574 -1.697 -14.514 1.00 90.88 553 ARG A C 1
ATOM 4573 O O . ARG A 1 553 ? -14.718 -0.852 -15.386 1.00 90.88 553 ARG A O 1
ATOM 4580 N N . ILE A 1 554 ? -15.559 -2.056 -13.688 1.00 90.56 554 ILE A N 1
ATOM 4581 C CA . ILE A 1 554 ? -16.926 -1.517 -13.788 1.00 90.56 554 ILE A CA 1
ATOM 4582 C C . ILE A 1 554 ? -16.928 0.014 -13.623 1.00 90.56 554 ILE A C 1
ATOM 4584 O O . ILE A 1 554 ? -17.713 0.704 -14.266 1.00 90.56 554 ILE A O 1
ATOM 4588 N N . LEU A 1 555 ? -16.039 0.554 -12.782 1.00 93.25 555 LEU A N 1
ATOM 4589 C CA . LEU A 1 555 ? -15.881 2.001 -12.622 1.00 93.25 555 LEU A CA 1
ATOM 4590 C C . LEU A 1 555 ? -15.217 2.611 -13.860 1.00 93.25 555 LEU A C 1
ATOM 4592 O O . LEU A 1 555 ? -15.705 3.608 -14.380 1.00 93.25 555 LEU A O 1
ATOM 4596 N N . ALA A 1 556 ? -14.147 1.991 -14.365 1.00 93.25 556 ALA A N 1
ATOM 4597 C CA . ALA A 1 556 ? -13.445 2.448 -15.564 1.00 93.25 556 ALA A CA 1
ATOM 4598 C C . ALA A 1 556 ? -14.357 2.478 -16.806 1.00 93.25 556 ALA A C 1
ATOM 4600 O O . ALA A 1 556 ? -14.258 3.378 -17.636 1.00 93.25 556 ALA A O 1
ATOM 4601 N N . GLU A 1 557 ? -15.263 1.509 -16.934 1.00 91.50 557 GLU A N 1
ATOM 4602 C CA . GLU A 1 557 ? -16.254 1.443 -18.014 1.00 91.50 557 GLU A CA 1
ATOM 4603 C C . GLU A 1 557 ? -17.347 2.516 -17.892 1.00 91.50 557 GLU A C 1
ATOM 4605 O O . GLU A 1 557 ? -17.909 2.925 -18.907 1.00 91.50 557 GLU A O 1
ATOM 4610 N N . ALA A 1 558 ? -17.644 2.981 -16.675 1.00 91.19 558 ALA A N 1
ATOM 4611 C CA . ALA A 1 558 ? -18.698 3.960 -16.417 1.00 91.19 558 ALA A CA 1
ATOM 4612 C C . ALA A 1 558 ? -18.237 5.421 -16.532 1.00 91.19 558 ALA A C 1
ATOM 4614 O O . ALA A 1 558 ? -19.058 6.292 -16.822 1.00 91.19 558 ALA A O 1
ATOM 4615 N N . VAL A 1 559 ? -16.957 5.702 -16.273 1.00 92.19 559 VAL A N 1
ATOM 4616 C CA . VAL A 1 559 ? -16.431 7.072 -16.218 1.00 92.19 559 VAL A CA 1
ATOM 4617 C C . VAL A 1 559 ? -16.235 7.669 -17.616 1.00 92.19 559 VAL A C 1
ATOM 4619 O O . VAL A 1 559 ? -15.590 7.073 -18.476 1.00 92.19 559 VAL A O 1
ATOM 4622 N N . ASP A 1 560 ? -16.745 8.890 -17.823 1.00 89.50 560 ASP A N 1
ATOM 4623 C CA . ASP A 1 560 ? -16.611 9.618 -19.096 1.00 89.50 560 ASP A CA 1
ATOM 4624 C C . ASP A 1 560 ? -15.198 10.191 -19.317 1.00 89.50 560 ASP A C 1
ATOM 4626 O O . ASP A 1 560 ? -14.742 10.322 -20.453 1.00 89.50 560 ASP A O 1
ATOM 4630 N N . ASN A 1 561 ? -14.511 10.587 -18.238 1.00 89.44 561 ASN A N 1
ATOM 4631 C CA . ASN A 1 561 ? -13.177 11.174 -18.317 1.00 89.44 561 ASN A CA 1
ATOM 4632 C C . ASN A 1 561 ? -12.145 10.094 -18.682 1.00 89.44 561 ASN A C 1
ATOM 4634 O O . ASN A 1 561 ? -11.936 9.133 -17.942 1.00 89.44 561 ASN A O 1
ATOM 4638 N N . ILE A 1 562 ? -11.479 10.281 -19.821 1.00 89.50 562 ILE A N 1
ATOM 4639 C CA . ILE A 1 562 ? -10.505 9.331 -20.370 1.00 89.50 562 ILE A CA 1
ATOM 4640 C C . ILE A 1 562 ? -9.293 9.113 -19.450 1.00 89.50 562 ILE A C 1
ATOM 4642 O O . ILE A 1 562 ? -8.835 7.982 -19.302 1.00 89.50 562 ILE A O 1
ATOM 4646 N N . GLU A 1 563 ? -8.793 10.158 -18.790 1.00 87.94 563 GLU A N 1
ATOM 4647 C CA . GLU A 1 563 ? -7.633 10.045 -17.900 1.00 87.94 563 GLU A CA 1
ATOM 4648 C C . GLU A 1 563 ? -7.971 9.289 -16.612 1.00 87.94 563 GLU A C 1
ATOM 4650 O O . GLU A 1 563 ? -7.190 8.442 -16.168 1.00 87.94 563 GLU A O 1
ATOM 4655 N N . ASP A 1 564 ? -9.158 9.536 -16.055 1.00 90.88 564 ASP A N 1
ATOM 4656 C CA . ASP A 1 564 ? -9.667 8.807 -14.890 1.00 90.88 564 ASP A CA 1
ATOM 4657 C C . ASP A 1 564 ? -9.917 7.332 -15.240 1.00 90.88 564 ASP A C 1
ATOM 4659 O O . ASP A 1 564 ? -9.569 6.438 -14.465 1.00 90.88 564 ASP A O 1
ATOM 4663 N N . LYS A 1 565 ? -10.442 7.063 -16.444 1.00 93.44 565 LYS A N 1
ATOM 4664 C CA . LYS A 1 565 ? -10.620 5.708 -16.983 1.00 93.44 565 LYS A CA 1
ATOM 4665 C C . LYS A 1 565 ? -9.293 4.950 -17.057 1.00 93.44 565 LYS A C 1
ATOM 4667 O O . LYS A 1 565 ? -9.228 3.815 -16.587 1.00 93.44 565 LYS A O 1
ATOM 4672 N N . HIS A 1 566 ? -8.228 5.568 -17.571 1.00 93.31 566 HIS A N 1
ATOM 4673 C CA . HIS A 1 566 ? -6.893 4.956 -17.598 1.00 93.31 566 HIS A CA 1
ATOM 4674 C C . HIS A 1 566 ? -6.355 4.665 -16.191 1.00 93.31 566 HIS A C 1
ATOM 4676 O O . HIS A 1 566 ? -5.805 3.592 -15.954 1.00 93.31 566 HIS A O 1
ATOM 4682 N N . SER A 1 567 ? -6.546 5.576 -15.231 1.00 92.75 567 SER A N 1
ATOM 4683 C CA . SER A 1 567 ? -6.156 5.335 -13.834 1.00 92.75 567 SER A CA 1
ATOM 4684 C C . SER A 1 567 ? -6.939 4.187 -13.184 1.00 92.75 567 SER A C 1
ATOM 4686 O O . SER A 1 567 ? -6.355 3.384 -12.463 1.00 92.75 567 SER A O 1
ATOM 4688 N N . LEU A 1 568 ? -8.240 4.060 -13.451 1.00 94.31 568 LEU A N 1
ATOM 4689 C CA . LEU A 1 568 ? -9.057 2.970 -12.905 1.00 94.31 568 LEU A CA 1
ATOM 4690 C C . LEU A 1 568 ? -8.734 1.612 -13.545 1.00 94.31 568 LEU A C 1
ATOM 4692 O O . LEU A 1 568 ? -8.767 0.596 -12.849 1.00 94.31 568 LEU A O 1
ATOM 4696 N N . TYR A 1 569 ? -8.383 1.581 -14.835 1.00 93.94 569 TYR A N 1
ATOM 4697 C CA . TYR A 1 569 ? -7.834 0.377 -15.465 1.00 93.94 569 TYR A CA 1
ATOM 4698 C C . TYR A 1 569 ? -6.462 0.011 -14.914 1.00 93.94 569 TYR A C 1
ATOM 4700 O O . TYR A 1 569 ? -6.207 -1.173 -14.720 1.00 93.94 569 TYR A O 1
ATOM 4708 N N . ALA A 1 570 ? -5.612 0.992 -14.603 1.00 92.69 570 ALA A N 1
ATOM 4709 C CA . ALA A 1 570 ? -4.343 0.732 -13.934 1.00 92.69 570 ALA A CA 1
ATOM 4710 C C . ALA A 1 570 ? -4.566 0.016 -12.591 1.00 92.69 570 ALA A C 1
ATOM 4712 O O . ALA A 1 570 ? -3.953 -1.020 -12.352 1.00 92.69 570 ALA A O 1
ATOM 4713 N N . GLU A 1 571 ? -5.504 0.493 -11.760 1.00 91.88 571 GLU A N 1
ATOM 4714 C CA . GLU A 1 571 ? -5.870 -0.164 -10.491 1.00 91.88 571 GLU A CA 1
ATOM 4715 C C . GLU A 1 571 ? -6.378 -1.601 -10.707 1.00 91.88 571 GLU A C 1
ATOM 4717 O O . GLU A 1 571 ? -6.082 -2.489 -9.906 1.00 91.88 571 GLU A O 1
ATOM 4722 N N . TYR A 1 572 ? -7.115 -1.848 -11.797 1.00 90.94 572 TYR A N 1
ATOM 4723 C CA . TYR A 1 572 ? -7.596 -3.185 -12.154 1.00 90.94 572 TYR A CA 1
ATOM 4724 C C . TYR A 1 572 ? -6.447 -4.098 -12.604 1.00 90.94 572 TYR A C 1
ATOM 4726 O O . TYR A 1 572 ? -6.374 -5.249 -12.178 1.00 90.94 572 TYR A O 1
ATOM 4734 N N . PHE A 1 573 ? -5.531 -3.595 -13.435 1.00 89.75 573 PHE A N 1
ATOM 4735 C CA . PHE A 1 573 ? -4.366 -4.343 -13.912 1.00 89.75 573 PHE A CA 1
ATOM 4736 C C . PHE A 1 573 ? -3.421 -4.682 -12.762 1.00 89.75 573 PHE A C 1
ATOM 4738 O O . PHE A 1 573 ? -3.032 -5.839 -12.632 1.00 89.75 573 PHE A O 1
ATOM 4745 N N . ALA A 1 574 ? -3.128 -3.712 -11.892 1.00 86.50 574 ALA A N 1
ATOM 4746 C CA . ALA A 1 574 ? -2.346 -3.908 -10.677 1.00 86.50 574 ALA A CA 1
ATOM 4747 C C . ALA A 1 574 ? -2.930 -5.026 -9.808 1.00 86.50 574 ALA A C 1
ATOM 4749 O O . ALA A 1 574 ? -2.221 -5.964 -9.458 1.00 86.50 574 ALA A O 1
ATOM 4750 N N . PHE A 1 575 ? -4.240 -4.983 -9.545 1.00 84.50 575 PHE A N 1
ATOM 4751 C CA . PHE A 1 575 ? -4.938 -6.036 -8.810 1.00 84.50 575 PHE A CA 1
ATOM 4752 C C . PHE A 1 575 ? -4.766 -7.424 -9.457 1.00 84.50 575 PHE A C 1
ATOM 4754 O O . PHE A 1 575 ? -4.410 -8.383 -8.771 1.00 84.50 575 PHE A O 1
ATOM 4761 N N . GLN A 1 576 ? -5.024 -7.545 -10.761 1.00 84.50 576 GLN A N 1
ATOM 4762 C CA . GLN A 1 576 ? -5.000 -8.837 -11.456 1.00 84.50 576 GLN A CA 1
ATOM 4763 C C . GLN A 1 576 ? -3.584 -9.421 -11.575 1.00 84.50 576 GLN A C 1
ATOM 4765 O O . GLN A 1 576 ? -3.413 -10.634 -11.474 1.00 84.50 576 GLN A O 1
ATOM 4770 N N . ILE A 1 577 ? -2.575 -8.574 -11.793 1.00 82.00 577 ILE A N 1
ATOM 4771 C CA . ILE A 1 577 ? -1.202 -8.995 -12.106 1.00 82.00 577 ILE A CA 1
ATOM 4772 C C . ILE A 1 577 ? -0.367 -9.211 -10.839 1.00 82.00 577 ILE A C 1
ATOM 4774 O O . ILE A 1 577 ? 0.432 -10.144 -10.804 1.00 82.00 577 ILE A O 1
ATOM 4778 N N . ALA A 1 578 ? -0.583 -8.427 -9.776 1.00 71.19 578 ALA A N 1
ATOM 4779 C CA . ALA A 1 578 ? 0.172 -8.557 -8.524 1.00 71.19 578 ALA A CA 1
ATOM 4780 C C . ALA A 1 578 ? -0.151 -9.844 -7.730 1.00 71.19 578 ALA A C 1
ATOM 4782 O O . ALA A 1 578 ? 0.533 -10.156 -6.760 1.00 71.19 578 ALA A O 1
ATOM 4783 N N . GLY A 1 579 ? -1.147 -10.637 -8.149 1.00 62.25 579 GLY A N 1
ATOM 4784 C CA . GLY A 1 579 ? -1.330 -12.005 -7.651 1.00 62.25 579 GLY A CA 1
ATOM 4785 C C . GLY A 1 579 ? -2.207 -12.156 -6.408 1.00 62.25 579 GLY A C 1
ATOM 4786 O O . GLY A 1 579 ? -2.124 -13.171 -5.726 1.00 62.25 579 GLY A O 1
ATOM 4787 N N . ALA A 1 580 ? -3.116 -11.218 -6.131 1.00 57.84 580 ALA A N 1
ATOM 4788 C CA . ALA A 1 580 ? -4.068 -11.323 -5.018 1.00 57.84 580 ALA A CA 1
ATOM 4789 C C . ALA A 1 580 ? -5.226 -12.314 -5.294 1.00 57.84 580 ALA A C 1
ATOM 4791 O O . ALA A 1 580 ? -6.385 -12.078 -4.946 1.00 57.84 580 ALA A O 1
ATOM 4792 N N . ALA A 1 581 ? -4.944 -13.446 -5.933 1.00 60.91 581 ALA A N 1
ATOM 4793 C CA . ALA A 1 581 ? -5.911 -14.397 -6.465 1.00 60.91 581 ALA A CA 1
ATOM 4794 C C . ALA A 1 581 ? -5.687 -15.817 -5.938 1.00 60.91 581 ALA A C 1
ATOM 4796 O O . ALA A 1 581 ? -4.554 -16.216 -5.729 1.00 60.91 581 ALA A O 1
ATOM 4797 N N . ASN A 1 582 ? -6.743 -16.639 -5.853 1.00 59.38 582 ASN A N 1
ATOM 4798 C CA . ASN A 1 582 ? -6.589 -18.081 -5.572 1.00 59.38 582 ASN A CA 1
ATOM 4799 C C . ASN A 1 582 ? -5.868 -18.846 -6.704 1.00 59.38 582 ASN A C 1
ATOM 4801 O O . ASN A 1 582 ? -5.453 -19.978 -6.500 1.00 59.38 582 ASN A O 1
ATOM 4805 N N . ASN A 1 583 ? -5.845 -18.279 -7.913 1.00 72.25 583 ASN A N 1
ATOM 4806 C CA . ASN A 1 583 ? -5.115 -18.779 -9.075 1.00 72.25 583 ASN A CA 1
ATOM 4807 C C . ASN A 1 583 ? -4.788 -17.564 -9.948 1.00 72.25 583 ASN A C 1
ATOM 4809 O O . ASN A 1 583 ? -5.636 -17.089 -10.715 1.00 72.25 583 ASN A O 1
ATOM 4813 N N . PHE A 1 584 ? -3.595 -17.006 -9.760 1.00 75.56 584 PHE A N 1
ATOM 4814 C CA . PHE A 1 584 ? -3.210 -15.760 -10.422 1.00 75.56 584 PHE A CA 1
ATOM 4815 C C . PHE A 1 584 ? -3.072 -15.920 -11.945 1.00 75.56 584 PHE A C 1
ATOM 4817 O O . PHE A 1 584 ? -3.491 -15.028 -12.677 1.00 75.56 584 PHE A O 1
ATOM 4824 N N . GLN A 1 585 ? -2.599 -17.072 -12.441 1.00 80.44 585 GLN A N 1
ATOM 4825 C CA . GLN A 1 585 ? -2.540 -17.351 -13.883 1.00 80.44 585 GLN A CA 1
ATOM 4826 C C . GLN A 1 585 ? -3.943 -17.318 -14.503 1.00 80.44 585 GLN A C 1
ATOM 4828 O O . GLN A 1 585 ? -4.203 -16.608 -15.472 1.00 80.44 585 GLN A O 1
ATOM 4833 N N . TYR A 1 586 ? -4.912 -18.014 -13.909 1.00 83.69 586 TYR A N 1
ATOM 4834 C CA . TYR A 1 586 ? -6.285 -17.977 -14.410 1.00 83.69 586 TYR A CA 1
ATOM 4835 C C . TYR A 1 586 ? -6.858 -16.551 -14.412 1.00 83.69 586 TYR A C 1
ATOM 4837 O O . TYR A 1 586 ? -7.514 -16.151 -15.372 1.00 83.69 586 TYR A O 1
ATOM 4845 N N . GLN A 1 587 ? -6.589 -15.753 -13.377 1.00 81.50 587 GLN A N 1
ATOM 4846 C CA . GLN A 1 587 ? -7.044 -14.362 -13.329 1.00 81.50 587 GLN A CA 1
ATOM 4847 C C . GLN A 1 587 ? -6.411 -13.490 -14.415 1.00 81.50 587 GLN A C 1
ATOM 4849 O O . GLN A 1 587 ? -7.126 -12.785 -15.127 1.00 81.50 587 GLN A O 1
ATOM 4854 N N . VAL A 1 588 ? -5.101 -13.602 -14.625 1.00 86.50 588 VAL A N 1
ATOM 4855 C CA . VAL A 1 588 ? -4.413 -12.880 -15.699 1.00 86.50 588 VAL A CA 1
ATOM 4856 C C . VAL A 1 588 ? -4.912 -13.344 -17.074 1.00 86.50 588 VAL A C 1
ATOM 4858 O O . VAL A 1 588 ? -5.062 -12.519 -17.972 1.00 86.50 588 VAL A O 1
ATOM 4861 N N . ALA A 1 589 ? -5.272 -14.621 -17.246 1.00 86.31 589 ALA A N 1
ATOM 4862 C CA . ALA A 1 589 ? -5.927 -15.098 -18.468 1.00 86.31 589 ALA A CA 1
ATOM 4863 C C . ALA A 1 589 ? -7.314 -14.454 -18.664 1.00 86.31 589 ALA A C 1
ATOM 4865 O O . ALA A 1 589 ? -7.629 -13.964 -19.746 1.00 86.31 589 ALA A O 1
ATOM 4866 N N . VAL A 1 590 ? -8.116 -14.336 -17.600 1.00 87.00 590 VAL A N 1
ATOM 4867 C CA . VAL A 1 590 ? -9.403 -13.619 -17.640 1.00 87.00 590 VAL A CA 1
ATOM 4868 C C . VAL A 1 590 ? -9.219 -12.130 -17.962 1.00 87.00 590 VAL A C 1
ATOM 4870 O O . VAL A 1 590 ? -10.024 -11.568 -18.708 1.00 87.00 590 VAL A O 1
ATOM 4873 N N . LEU A 1 591 ? -8.183 -11.480 -17.425 1.00 89.75 591 LEU A N 1
ATOM 4874 C CA . LEU A 1 591 ? -7.792 -10.111 -17.780 1.00 89.75 591 LEU A CA 1
ATOM 4875 C C . LEU A 1 591 ? -7.458 -10.002 -19.278 1.00 89.75 591 LEU A C 1
ATOM 4877 O O . LEU A 1 591 ? -7.941 -9.081 -19.947 1.00 89.75 591 LEU A O 1
ATOM 4881 N N . CYS A 1 592 ? -6.670 -10.946 -19.796 1.00 89.38 592 CYS A N 1
ATOM 4882 C CA . CYS A 1 592 ? -6.286 -11.016 -21.203 1.00 89.38 592 CYS A CA 1
ATOM 4883 C C . CYS A 1 592 ? -7.514 -11.121 -22.116 1.00 89.38 592 CYS A C 1
ATOM 4885 O O . CYS A 1 592 ? -7.649 -10.333 -23.056 1.00 89.38 592 CYS A O 1
ATOM 4887 N N . ASP A 1 593 ? -8.443 -12.024 -21.797 1.00 86.75 593 ASP A N 1
ATOM 4888 C CA . ASP A 1 593 ? -9.635 -12.289 -22.606 1.00 86.75 593 ASP A CA 1
ATOM 4889 C C . ASP A 1 593 ? -10.671 -11.163 -22.536 1.00 86.75 593 ASP A C 1
ATOM 4891 O O . ASP A 1 593 ? -11.227 -10.752 -23.554 1.00 86.75 593 ASP A O 1
ATOM 4895 N N . LYS A 1 594 ? -10.968 -10.669 -21.326 1.00 83.50 594 LYS A N 1
ATOM 4896 C CA . LYS A 1 594 ? -12.096 -9.750 -21.100 1.00 83.50 594 LYS A CA 1
ATOM 4897 C C . LYS A 1 594 ? -11.748 -8.278 -21.244 1.00 83.50 594 LYS A C 1
ATOM 4899 O O . LYS A 1 594 ? -12.666 -7.467 -21.301 1.00 83.50 594 LYS A O 1
ATOM 4904 N N . CYS A 1 595 ? -10.469 -7.918 -21.187 1.00 87.56 595 CYS A N 1
ATOM 4905 C CA . CYS A 1 595 ? -10.064 -6.518 -21.146 1.00 87.56 595 CYS A CA 1
ATOM 4906 C C . CYS A 1 595 ? -8.994 -6.205 -22.185 1.00 87.56 595 CYS A C 1
ATOM 4908 O O . CYS A 1 595 ? -9.237 -5.374 -23.055 1.00 87.56 595 CYS A O 1
ATOM 4910 N N . ILE A 1 596 ? -7.838 -6.872 -22.139 1.00 90.00 596 ILE A N 1
ATOM 4911 C CA . ILE A 1 596 ? -6.704 -6.512 -23.006 1.00 90.00 596 ILE A CA 1
ATOM 4912 C C . ILE A 1 596 ? -7.045 -6.772 -24.473 1.00 90.00 596 ILE A C 1
ATOM 4914 O O . ILE A 1 596 ? -6.953 -5.855 -25.280 1.00 90.00 596 ILE A O 1
ATOM 4918 N N . SER A 1 597 ? -7.540 -7.968 -24.801 1.00 88.06 597 SER A N 1
ATOM 4919 C CA . SER A 1 597 ? -7.842 -8.363 -26.185 1.00 88.06 597 SER A CA 1
ATOM 4920 C C . SER A 1 597 ? -8.898 -7.496 -26.879 1.00 88.06 597 SER A C 1
ATOM 4922 O O . SER A 1 597 ? -8.949 -7.461 -28.107 1.00 88.06 597 SER A O 1
ATOM 4924 N N . SER A 1 598 ? -9.760 -6.828 -26.109 1.00 85.88 598 SER A N 1
ATOM 4925 C CA . SER A 1 598 ? -10.830 -5.957 -26.608 1.00 85.88 598 SER A CA 1
ATOM 4926 C C . SER A 1 598 ? -10.520 -4.463 -26.480 1.00 85.88 598 SER A C 1
ATOM 4928 O O . SER A 1 598 ? -11.370 -3.646 -26.826 1.00 85.88 598 SER A O 1
ATOM 4930 N N . SER A 1 599 ? -9.355 -4.092 -25.941 1.00 88.38 599 SER A N 1
ATOM 4931 C CA . SER A 1 599 ? -8.975 -2.694 -25.715 1.00 88.38 599 SER A CA 1
ATOM 4932 C C . SER A 1 599 ? -8.190 -2.113 -26.888 1.00 88.38 599 SER A C 1
ATOM 4934 O O . SER A 1 599 ? -7.441 -2.807 -27.575 1.00 88.38 599 SER A O 1
ATOM 4936 N N . GLU A 1 600 ? -8.311 -0.800 -27.074 1.00 89.75 600 GLU A N 1
ATOM 4937 C CA . GLU A 1 600 ? -7.447 -0.058 -27.993 1.00 89.75 600 GLU A CA 1
ATOM 4938 C C . GLU A 1 600 ? -6.009 0.031 -27.447 1.00 89.75 600 GLU A C 1
ATOM 4940 O O . GLU A 1 600 ? -5.827 0.132 -26.226 1.00 89.75 600 GLU A O 1
ATOM 4945 N N . PRO A 1 601 ? -4.977 0.060 -28.317 1.00 89.44 601 PRO A N 1
ATOM 4946 C CA . PRO A 1 601 ? -3.580 0.137 -27.890 1.00 89.44 601 PRO A CA 1
ATOM 4947 C C . PRO A 1 601 ? -3.288 1.304 -26.941 1.00 89.44 601 PRO A C 1
ATOM 4949 O O . PRO A 1 601 ? -2.598 1.124 -25.942 1.00 89.44 601 PRO A O 1
ATOM 4952 N N . ASP A 1 602 ? -3.865 2.477 -27.214 1.00 88.69 602 ASP A N 1
ATOM 4953 C CA . ASP A 1 602 ? -3.680 3.685 -26.404 1.00 88.69 602 ASP A CA 1
ATOM 4954 C C . ASP A 1 602 ? -4.186 3.506 -24.964 1.00 88.69 602 ASP A C 1
ATOM 4956 O O . ASP A 1 602 ? -3.504 3.882 -24.010 1.00 88.69 602 ASP A O 1
ATOM 4960 N N . GLN A 1 603 ? -5.338 2.844 -24.791 1.00 90.31 603 GLN A N 1
ATOM 4961 C CA . GLN A 1 603 ? -5.893 2.553 -23.468 1.00 90.31 603 GLN A CA 1
ATOM 4962 C C . GLN A 1 603 ? -4.956 1.638 -22.676 1.00 90.31 603 GLN A C 1
ATOM 4964 O O . GLN A 1 603 ? -4.730 1.873 -21.488 1.00 90.31 603 GLN A O 1
ATOM 4969 N N . ILE A 1 604 ? -4.395 0.609 -23.323 1.00 91.94 604 ILE A N 1
ATOM 4970 C CA . ILE A 1 604 ? -3.436 -0.309 -22.694 1.00 91.94 604 ILE A CA 1
ATOM 4971 C C . ILE A 1 604 ? -2.188 0.470 -22.278 1.00 91.94 604 ILE A C 1
ATOM 4973 O O . ILE A 1 604 ? -1.826 0.449 -21.104 1.00 91.94 604 ILE A O 1
ATOM 4977 N N . ILE A 1 605 ? -1.579 1.210 -23.209 1.00 91.56 605 ILE A N 1
ATOM 4978 C CA . ILE A 1 605 ? -0.353 1.977 -22.964 1.00 91.56 605 ILE A CA 1
ATOM 4979 C C . ILE A 1 605 ? -0.551 2.944 -21.793 1.00 91.56 605 ILE A C 1
ATOM 4981 O O . ILE A 1 605 ? 0.180 2.871 -20.806 1.00 91.56 605 ILE A O 1
ATOM 4985 N N . LYS A 1 606 ? -1.571 3.806 -21.850 1.00 91.00 606 LYS A N 1
ATOM 4986 C CA . LYS A 1 606 ? -1.804 4.834 -20.824 1.00 91.00 606 LYS A CA 1
ATOM 4987 C C . LYS A 1 606 ? -2.185 4.258 -19.464 1.00 91.00 606 LYS A C 1
ATOM 4989 O O . LYS A 1 606 ? -1.838 4.854 -18.447 1.00 91.00 606 LYS A O 1
ATOM 4994 N N . SER A 1 607 ? -2.864 3.111 -19.423 1.00 93.00 607 SER A N 1
ATOM 4995 C CA . SER A 1 607 ? -3.177 2.434 -18.157 1.00 93.00 607 SER A CA 1
ATOM 4996 C C . SER A 1 607 ? -1.926 1.809 -17.541 1.00 93.00 607 SER A C 1
ATOM 4998 O O . SER A 1 607 ? -1.698 1.960 -16.345 1.00 93.00 607 SER A O 1
ATOM 5000 N N . PHE A 1 608 ? -1.066 1.176 -18.347 1.00 90.88 608 PHE A N 1
ATOM 5001 C CA . PHE A 1 608 ? 0.185 0.604 -17.847 1.00 90.88 608 PHE A CA 1
ATOM 5002 C C . PHE A 1 608 ? 1.144 1.674 -17.308 1.00 90.88 608 PHE A C 1
ATOM 5004 O O . PHE A 1 608 ? 1.723 1.509 -16.238 1.00 90.88 608 PHE A O 1
ATOM 5011 N N . LEU A 1 609 ? 1.250 2.821 -17.983 1.00 89.38 609 LEU A N 1
ATOM 5012 C CA . LEU A 1 609 ? 2.064 3.943 -17.500 1.00 89.38 609 LEU A CA 1
ATOM 5013 C C . LEU A 1 609 ? 1.593 4.514 -16.151 1.00 89.38 609 LEU A C 1
ATOM 5015 O O . LEU A 1 609 ? 2.340 5.240 -15.503 1.00 89.38 609 LEU A O 1
ATOM 5019 N N . LYS A 1 610 ? 0.366 4.202 -15.721 1.00 89.94 610 LYS A N 1
ATOM 5020 C CA . LYS A 1 610 ? -0.207 4.642 -14.444 1.00 89.94 610 LYS A CA 1
ATOM 5021 C C . LYS A 1 610 ? -0.158 3.558 -13.362 1.00 89.94 610 LYS A C 1
ATOM 5023 O O . LYS A 1 610 ? -0.654 3.811 -12.270 1.00 89.94 610 LYS A O 1
ATOM 5028 N N . ILE A 1 611 ? 0.424 2.379 -13.613 1.00 87.94 611 ILE A N 1
ATOM 5029 C CA . ILE A 1 611 ? 0.468 1.279 -12.629 1.00 87.94 611 ILE A CA 1
ATOM 5030 C C . ILE A 1 611 ? 1.184 1.694 -11.341 1.00 87.94 611 ILE A C 1
ATOM 5032 O O . ILE A 1 611 ? 0.704 1.384 -10.254 1.00 87.94 611 ILE A O 1
ATOM 5036 N N . SER A 1 612 ? 2.275 2.453 -11.435 1.00 82.50 612 SER A N 1
ATOM 5037 C CA . SER A 1 612 ? 3.005 2.913 -10.248 1.00 82.50 612 SER A CA 1
ATOM 5038 C C . SER A 1 612 ? 2.220 3.911 -9.386 1.00 82.50 612 SER A C 1
ATOM 5040 O O . SER A 1 612 ? 2.572 4.134 -8.232 1.00 82.50 612 SER A O 1
ATOM 5042 N N . ASP A 1 613 ? 1.130 4.493 -9.906 1.00 84.06 613 ASP A N 1
ATOM 5043 C CA . ASP A 1 613 ? 0.212 5.341 -9.131 1.00 84.06 613 ASP A CA 1
ATOM 5044 C C . ASP A 1 613 ? -0.826 4.530 -8.336 1.00 84.06 613 ASP A C 1
ATOM 5046 O O . ASP A 1 613 ? -1.586 5.115 -7.549 1.00 84.06 613 ASP A O 1
ATOM 5050 N N . THR A 1 614 ? -0.926 3.225 -8.591 1.00 88.06 614 THR A N 1
ATOM 5051 C CA . THR A 1 614 ? -2.023 2.397 -8.087 1.00 88.06 614 THR A CA 1
ATOM 5052 C C . THR A 1 614 ? -1.845 2.062 -6.618 1.00 88.06 614 THR A C 1
ATOM 5054 O O . THR A 1 614 ? -0.746 1.814 -6.134 1.00 88.06 614 THR A O 1
ATOM 5057 N N . ILE A 1 615 ? -2.953 2.038 -5.887 1.00 85.88 615 ILE A N 1
ATOM 5058 C CA . ILE A 1 615 ? -2.956 1.648 -4.474 1.00 85.88 615 ILE A CA 1
ATOM 5059 C C . ILE A 1 615 ? -2.959 0.124 -4.348 1.00 85.88 615 ILE A C 1
ATOM 5061 O O . ILE A 1 615 ? -2.451 -0.435 -3.376 1.00 85.88 615 ILE A O 1
ATOM 5065 N N . GLN A 1 616 ? -3.551 -0.570 -5.322 1.00 82.12 616 GLN A N 1
ATOM 5066 C CA . GLN A 1 616 ? -3.745 -2.015 -5.243 1.00 82.12 616 GLN A CA 1
ATOM 5067 C C . GLN A 1 616 ? -2.475 -2.842 -5.494 1.00 82.12 616 GLN A C 1
ATOM 5069 O O . GLN A 1 616 ? -2.490 -4.026 -5.165 1.00 82.12 616 GLN A O 1
ATOM 5074 N N . ILE A 1 617 ? -1.390 -2.240 -6.001 1.00 73.12 617 ILE A N 1
ATOM 5075 C CA . ILE A 1 617 ? -0.091 -2.916 -6.176 1.00 73.12 617 ILE A CA 1
ATOM 5076 C C . ILE A 1 617 ? 0.689 -3.076 -4.855 1.00 73.12 617 ILE A C 1
ATOM 5078 O O . ILE A 1 617 ? 1.444 -4.030 -4.713 1.00 73.12 617 ILE A O 1
ATOM 5082 N N . TYR A 1 618 ? 0.470 -2.196 -3.868 1.00 60.00 618 TYR A N 1
ATOM 5083 C CA . TYR A 1 618 ? 1.258 -2.108 -2.624 1.00 60.00 618 TYR A CA 1
ATOM 5084 C C . TYR A 1 618 ? 0.532 -2.675 -1.394 1.00 60.00 618 TYR A C 1
ATOM 5086 O O . TYR A 1 618 ? 0.580 -2.100 -0.308 1.00 60.00 618 TYR A O 1
ATOM 5094 N N . ARG A 1 619 ? -0.208 -3.778 -1.544 1.00 62.91 619 ARG A N 1
ATOM 5095 C CA . ARG A 1 619 ? -0.969 -4.355 -0.423 1.00 62.91 619 ARG A CA 1
ATOM 5096 C C . ARG A 1 619 ? -0.154 -5.387 0.368 1.00 62.91 619 ARG A C 1
ATOM 5098 O O . ARG A 1 619 ? 0.589 -6.146 -0.240 1.00 62.91 619 ARG A O 1
ATOM 5105 N N . PRO A 1 620 ? -0.386 -5.508 1.692 1.00 47.12 620 PRO A N 1
ATOM 5106 C CA . PRO A 1 620 ? 0.289 -6.473 2.578 1.00 47.12 620 PRO A CA 1
ATOM 5107 C C . PRO A 1 620 ? -0.116 -7.937 2.326 1.00 47.12 620 PRO A C 1
ATOM 5109 O O . PRO A 1 620 ? 0.222 -8.840 3.082 1.00 47.12 620 PRO A O 1
ATOM 5112 N N . VAL A 1 621 ? -0.869 -8.196 1.259 1.00 51.44 621 VAL A N 1
ATOM 5113 C CA . VAL A 1 621 ? -1.072 -9.544 0.752 1.00 51.44 621 VAL A CA 1
ATOM 5114 C C . VAL A 1 621 ? 0.136 -9.817 -0.129 1.00 51.44 621 VAL A C 1
ATOM 5116 O O . VAL A 1 621 ? 0.191 -9.247 -1.217 1.00 51.44 621 VAL A O 1
ATOM 5119 N N . ARG A 1 622 ? 1.109 -10.613 0.353 1.00 51.31 622 ARG A N 1
ATOM 5120 C CA . ARG A 1 622 ? 2.326 -10.957 -0.408 1.00 51.31 622 ARG A CA 1
ATOM 5121 C C . ARG A 1 622 ? 1.924 -11.226 -1.870 1.00 51.31 622 ARG A C 1
ATOM 5123 O O . ARG A 1 622 ? 1.039 -12.028 -2.136 1.00 51.31 622 ARG A O 1
ATOM 5130 N N . GLY A 1 623 ? 2.443 -10.443 -2.800 1.00 57.88 623 GLY A N 1
ATOM 5131 C CA . GLY A 1 623 ? 2.143 -10.550 -4.225 1.00 57.88 623 GLY A CA 1
ATOM 5132 C C . GLY A 1 623 ? 3.413 -10.896 -4.981 1.00 57.88 623 GLY A C 1
ATOM 5133 O O . GLY A 1 623 ? 4.514 -10.756 -4.441 1.00 57.88 623 GLY A O 1
ATOM 5134 N N . TYR A 1 624 ? 3.297 -11.311 -6.242 1.00 61.25 624 TYR A N 1
ATOM 5135 C CA . TYR A 1 624 ? 4.488 -11.347 -7.087 1.00 61.25 624 TYR A CA 1
ATOM 5136 C C . TYR A 1 624 ? 4.986 -9.905 -7.234 1.00 61.25 624 TYR A C 1
ATOM 5138 O O . TYR A 1 624 ? 4.212 -9.053 -7.680 1.00 61.25 624 TYR A O 1
ATOM 5146 N N . PRO A 1 625 ? 6.235 -9.600 -6.836 1.00 59.44 625 PRO A N 1
ATOM 5147 C CA . PRO A 1 625 ? 6.739 -8.240 -6.888 1.00 59.44 625 PRO A CA 1
ATOM 5148 C C . PRO A 1 625 ? 6.728 -7.783 -8.342 1.00 59.44 625 PRO A C 1
ATOM 5150 O O . PRO A 1 625 ? 7.407 -8.362 -9.189 1.00 59.44 625 PRO A O 1
ATOM 5153 N N . TRP A 1 626 ? 5.926 -6.762 -8.629 1.00 73.62 626 TRP A N 1
ATOM 5154 C CA . TRP A 1 626 ? 5.879 -6.144 -9.940 1.00 73.62 626 TRP A CA 1
ATOM 5155 C C . TRP A 1 626 ? 6.554 -4.783 -9.857 1.00 73.62 626 TRP A C 1
ATOM 5157 O O . TRP A 1 626 ? 5.981 -3.809 -9.372 1.00 73.62 626 TRP A O 1
ATOM 5167 N N . VAL A 1 627 ? 7.817 -4.740 -10.276 1.00 70.12 627 VAL A N 1
ATOM 5168 C CA . VAL A 1 627 ? 8.621 -3.518 -10.224 1.00 70.12 627 VAL A CA 1
ATOM 5169 C C . VAL A 1 627 ? 8.243 -2.628 -11.405 1.00 70.12 627 VAL A C 1
ATOM 5171 O O . VAL A 1 627 ? 8.455 -2.986 -12.564 1.00 70.12 627 VAL A O 1
ATOM 5174 N N . THR A 1 628 ? 7.687 -1.457 -11.103 1.00 75.50 628 THR A N 1
ATOM 5175 C CA . THR A 1 628 ? 7.318 -0.437 -12.093 1.00 75.50 628 THR A CA 1
ATOM 5176 C C . THR A 1 628 ? 7.961 0.897 -11.758 1.00 75.50 628 THR A C 1
ATOM 5178 O O . THR A 1 628 ? 8.045 1.251 -10.583 1.00 75.50 628 THR A O 1
ATOM 5181 N N . ASP A 1 629 ? 8.339 1.661 -12.782 1.00 79.50 629 ASP A N 1
ATOM 5182 C CA . ASP A 1 629 ? 8.899 3.001 -12.608 1.00 79.50 629 ASP A CA 1
ATOM 5183 C C . ASP A 1 629 ? 7.849 3.945 -11.978 1.00 79.50 629 ASP A C 1
ATOM 5185 O O . ASP A 1 629 ? 6.760 4.161 -12.517 1.00 79.50 629 ASP A O 1
ATOM 5189 N N . ILE A 1 630 ? 8.185 4.545 -10.839 1.00 83.38 630 ILE A N 1
ATOM 5190 C CA . ILE A 1 630 ? 7.431 5.590 -10.138 1.00 83.38 630 ILE A CA 1
ATOM 5191 C C . ILE A 1 630 ? 7.453 6.899 -10.937 1.00 83.38 630 ILE A C 1
ATOM 5193 O O . ILE A 1 630 ? 6.434 7.591 -11.025 1.00 83.38 630 ILE A O 1
ATOM 5197 N N . PHE A 1 631 ? 8.592 7.256 -11.533 1.00 88.81 631 PHE A N 1
ATOM 5198 C CA . PHE A 1 631 ? 8.777 8.520 -12.254 1.00 88.81 631 PHE A CA 1
ATOM 5199 C C . PHE A 1 631 ? 8.755 8.308 -13.771 1.00 88.81 631 PHE A C 1
ATOM 5201 O O . PHE A 1 631 ? 9.805 8.179 -14.403 1.00 88.81 631 PHE A O 1
ATOM 5208 N N . THR A 1 632 ? 7.561 8.264 -14.364 1.00 88.56 632 THR A N 1
ATOM 5209 C CA . THR A 1 632 ? 7.355 8.054 -15.808 1.00 88.56 632 THR A CA 1
ATOM 5210 C C . THR A 1 632 ? 7.233 9.369 -16.576 1.00 88.56 632 THR A C 1
ATOM 5212 O O . THR A 1 632 ? 6.525 10.275 -16.142 1.00 88.56 632 THR A O 1
ATOM 5215 N N . PHE A 1 633 ? 7.849 9.450 -17.755 1.00 89.38 633 PHE A N 1
ATOM 5216 C CA . PHE A 1 633 ? 7.668 10.571 -18.682 1.00 89.38 633 PHE A CA 1
ATOM 5217 C C . PHE A 1 633 ? 6.271 10.561 -19.328 1.00 89.38 633 PHE A C 1
ATOM 5219 O O . PHE A 1 633 ? 5.721 9.497 -19.621 1.00 89.38 633 PHE A O 1
ATOM 5226 N N . LYS A 1 634 ? 5.715 11.747 -19.602 1.00 86.94 634 LYS A N 1
ATOM 5227 C CA . LYS A 1 634 ? 4.518 11.921 -20.434 1.00 86.94 634 LYS A CA 1
ATOM 5228 C C . LYS A 1 634 ? 4.811 11.559 -21.887 1.00 86.94 634 LYS A C 1
ATOM 5230 O O . LYS A 1 634 ? 5.861 11.902 -22.429 1.00 86.94 634 LYS A O 1
ATOM 5235 N N . LEU A 1 635 ? 3.844 10.891 -22.513 1.00 76.94 635 LEU A N 1
ATOM 5236 C CA . LEU A 1 635 ? 3.895 10.485 -23.913 1.00 76.94 635 LEU A CA 1
ATOM 5237 C C . LEU A 1 635 ? 3.501 11.652 -24.828 1.00 76.94 635 LEU A C 1
ATOM 5239 O O . LEU A 1 635 ? 2.428 12.224 -24.654 1.00 76.94 635 LEU A O 1
ATOM 5243 N N . ASN A 1 636 ? 4.328 11.933 -25.837 1.00 69.12 636 ASN A N 1
ATOM 5244 C CA . ASN A 1 636 ? 4.044 12.937 -26.870 1.00 69.12 636 ASN A CA 1
ATOM 5245 C C . ASN A 1 636 ? 3.713 12.326 -28.249 1.00 69.12 636 ASN A C 1
ATOM 5247 O O . ASN A 1 636 ? 3.318 13.054 -29.157 1.00 69.12 636 ASN A O 1
ATOM 5251 N N . ASN A 1 637 ? 3.875 11.007 -28.433 1.00 78.94 637 ASN A N 1
ATOM 5252 C CA . ASN A 1 637 ? 3.695 10.327 -29.719 1.00 78.94 637 ASN A CA 1
ATOM 5253 C C . ASN A 1 637 ? 2.717 9.146 -29.617 1.00 78.94 637 ASN A C 1
ATOM 5255 O O . ASN A 1 637 ? 3.077 8.076 -29.131 1.00 78.94 637 ASN A O 1
ATOM 5259 N N . ASP A 1 638 ? 1.515 9.322 -30.166 1.00 76.06 638 ASP A N 1
ATOM 5260 C CA . ASP A 1 638 ? 0.436 8.320 -30.153 1.00 76.06 638 ASP A CA 1
ATOM 5261 C C . ASP A 1 638 ? 0.720 7.066 -31.013 1.00 76.06 638 ASP A C 1
ATOM 5263 O O . ASP A 1 638 ? -0.039 6.098 -30.972 1.00 76.06 638 ASP A O 1
ATOM 5267 N N . ASN A 1 639 ? 1.793 7.061 -31.817 1.00 82.12 639 ASN A N 1
ATOM 5268 C CA . ASN A 1 639 ? 2.190 5.925 -32.665 1.00 82.12 639 ASN A CA 1
ATOM 5269 C C . ASN A 1 639 ? 3.419 5.166 -32.131 1.00 82.12 639 ASN A C 1
ATOM 5271 O O . ASN A 1 639 ? 4.035 4.388 -32.868 1.00 82.12 639 ASN A O 1
ATOM 5275 N N . ASP A 1 640 ? 3.809 5.415 -30.882 1.00 88.56 640 ASP A N 1
ATOM 5276 C CA . ASP A 1 640 ? 4.922 4.740 -30.219 1.00 88.56 640 ASP A CA 1
ATOM 5277 C C . ASP A 1 640 ? 4.445 3.829 -29.079 1.00 88.56 640 ASP A C 1
ATOM 5279 O O . ASP A 1 640 ? 3.400 4.046 -28.470 1.00 88.56 640 ASP A O 1
ATOM 5283 N N . ILE A 1 641 ? 5.253 2.815 -28.771 1.00 90.31 641 ILE A N 1
ATOM 5284 C CA . ILE A 1 641 ? 5.147 2.017 -27.552 1.00 90.31 641 ILE A CA 1
ATOM 5285 C C . ILE A 1 641 ? 6.272 2.497 -26.619 1.00 90.31 641 ILE A C 1
ATOM 5287 O O . ILE A 1 641 ? 7.445 2.202 -26.885 1.00 90.31 641 ILE A O 1
ATOM 5291 N N . PRO A 1 642 ? 5.957 3.246 -25.547 1.00 89.31 642 PRO A N 1
ATOM 5292 C CA . PRO A 1 642 ? 6.961 3.887 -24.701 1.00 89.31 642 PRO A CA 1
ATOM 5293 C C . PRO A 1 642 ? 7.853 2.878 -23.976 1.00 89.31 642 PRO A C 1
ATOM 5295 O O . PRO A 1 642 ? 7.417 1.792 -23.592 1.00 89.31 642 PRO A O 1
ATOM 5298 N N . ILE A 1 643 ? 9.102 3.277 -23.727 1.00 88.50 643 ILE A N 1
ATOM 5299 C CA . ILE A 1 643 ? 10.108 2.464 -23.024 1.00 88.50 643 ILE A CA 1
ATOM 5300 C C . ILE A 1 643 ? 9.591 2.007 -21.653 1.00 88.50 643 ILE A C 1
ATOM 5302 O O . ILE A 1 643 ? 9.768 0.852 -21.289 1.00 88.50 643 ILE A O 1
ATOM 5306 N N . ALA A 1 644 ? 8.885 2.871 -20.921 1.00 86.81 644 ALA A N 1
ATOM 5307 C CA . ALA A 1 644 ? 8.320 2.516 -19.620 1.00 86.81 644 ALA A CA 1
ATOM 5308 C C . ALA A 1 644 ? 7.330 1.333 -19.684 1.00 86.81 644 ALA A C 1
ATOM 5310 O O . ALA A 1 644 ? 7.278 0.543 -18.745 1.00 86.81 644 ALA A O 1
ATOM 5311 N N . LEU A 1 645 ? 6.593 1.150 -20.790 1.00 89.62 645 LEU A N 1
ATOM 5312 C CA . LEU A 1 645 ? 5.741 -0.030 -20.971 1.00 89.62 645 LEU A CA 1
ATOM 5313 C C . LEU A 1 645 ? 6.576 -1.298 -21.197 1.00 89.62 645 LEU A C 1
ATOM 5315 O O . LEU A 1 645 ? 6.258 -2.328 -20.611 1.00 89.62 645 LEU A O 1
ATOM 5319 N N . PHE A 1 646 ? 7.654 -1.226 -21.986 1.00 87.00 646 PHE A N 1
ATOM 5320 C CA . PHE A 1 646 ? 8.596 -2.347 -22.120 1.00 87.00 646 PHE A CA 1
ATOM 5321 C C . PHE A 1 646 ? 9.153 -2.742 -20.752 1.00 87.00 646 PHE A C 1
ATOM 5323 O O . PHE A 1 646 ? 9.040 -3.903 -20.383 1.00 87.00 646 PHE A O 1
ATOM 5330 N N . ASN A 1 647 ? 9.599 -1.773 -19.946 1.00 83.00 647 ASN A N 1
ATOM 5331 C CA . ASN A 1 647 ? 10.082 -2.030 -18.585 1.00 83.00 647 ASN A CA 1
ATOM 5332 C C . ASN A 1 647 ? 9.024 -2.729 -17.726 1.00 83.00 647 ASN A C 1
ATOM 5334 O O . ASN A 1 647 ? 9.338 -3.660 -16.989 1.00 83.00 647 ASN A O 1
ATOM 5338 N N . CYS A 1 648 ? 7.765 -2.284 -17.805 1.00 84.81 648 CYS A N 1
ATOM 5339 C CA . CYS A 1 648 ? 6.678 -2.911 -17.054 1.00 84.81 648 CYS A CA 1
ATOM 5340 C C . CYS A 1 648 ? 6.467 -4.370 -17.479 1.00 84.81 648 CYS A C 1
ATOM 5342 O O . CYS A 1 648 ? 6.213 -5.210 -16.619 1.00 84.81 648 CYS A O 1
ATOM 5344 N N . LEU A 1 649 ? 6.568 -4.670 -18.780 1.00 86.50 649 LEU A N 1
ATOM 5345 C CA . LEU A 1 649 ? 6.386 -6.014 -19.335 1.00 86.50 649 LEU A CA 1
ATOM 5346 C C . LEU A 1 649 ? 7.612 -6.921 -19.137 1.00 86.50 649 LEU A C 1
ATOM 5348 O O . LEU A 1 649 ? 7.434 -8.110 -18.933 1.00 86.50 649 LEU A O 1
ATOM 5352 N N . GLU A 1 650 ? 8.836 -6.397 -19.145 1.00 81.44 650 GLU A N 1
ATOM 5353 C CA . GLU A 1 650 ? 10.075 -7.151 -18.861 1.00 81.44 650 GLU A CA 1
ATOM 5354 C C . GLU A 1 650 ? 10.130 -7.645 -17.404 1.00 81.44 650 GLU A C 1
ATOM 5356 O O . GLU A 1 650 ? 10.741 -8.674 -17.100 1.00 81.44 650 GLU A O 1
ATOM 5361 N N . ASN A 1 651 ? 9.465 -6.916 -16.504 1.00 77.75 651 ASN A N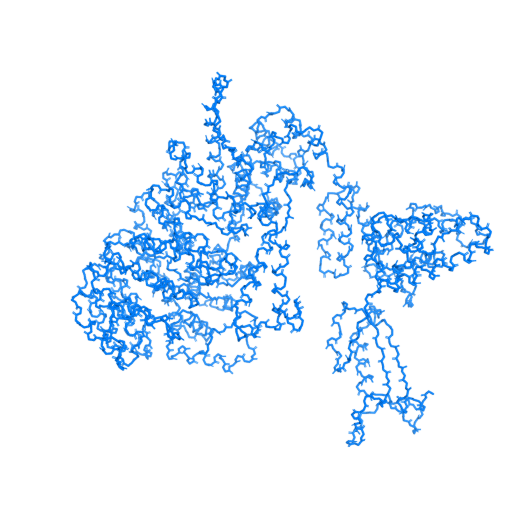 1
ATOM 5362 C CA . ASN A 1 651 ? 9.467 -7.169 -15.064 1.00 77.75 651 ASN A CA 1
ATOM 5363 C C . ASN A 1 651 ? 8.252 -7.961 -14.557 1.00 77.75 651 ASN A C 1
ATOM 5365 O O . ASN A 1 651 ? 8.111 -8.136 -13.346 1.00 77.75 651 ASN A O 1
ATOM 5369 N N . ILE A 1 652 ? 7.368 -8.455 -15.433 1.00 78.69 652 ILE A N 1
ATOM 5370 C CA . ILE A 1 652 ? 6.301 -9.368 -14.993 1.00 78.69 652 ILE A CA 1
ATOM 5371 C C . ILE A 1 652 ? 6.855 -10.761 -14.679 1.00 78.69 652 ILE A C 1
ATOM 5373 O O . ILE A 1 652 ? 7.889 -11.195 -15.191 1.00 78.69 652 ILE A O 1
ATOM 5377 N N . ASN A 1 653 ? 6.128 -11.495 -13.839 1.00 76.69 653 ASN A N 1
ATOM 5378 C CA . ASN A 1 653 ? 6.489 -12.860 -13.489 1.00 76.69 653 ASN A CA 1
ATOM 5379 C C . ASN A 1 653 ? 6.460 -13.786 -14.724 1.00 76.69 653 ASN A C 1
ATOM 5381 O O . ASN A 1 653 ? 5.509 -13.769 -15.506 1.00 76.69 653 ASN A O 1
ATOM 5385 N N . THR A 1 654 ? 7.466 -14.652 -14.865 1.00 76.50 654 THR A N 1
ATOM 5386 C CA . THR A 1 654 ? 7.591 -15.583 -16.001 1.00 76.50 654 THR A CA 1
ATOM 5387 C C . THR A 1 654 ? 6.399 -16.533 -16.135 1.00 76.50 654 THR A C 1
ATOM 5389 O O . THR A 1 654 ? 6.019 -16.882 -17.250 1.00 76.50 654 THR A O 1
ATOM 5392 N N . LYS A 1 655 ? 5.729 -16.888 -15.029 1.00 77.25 655 LYS A N 1
ATOM 5393 C CA . LYS A 1 655 ? 4.516 -17.726 -15.025 1.00 77.25 655 LYS A CA 1
ATOM 5394 C C . LYS A 1 655 ? 3.324 -17.088 -15.757 1.00 77.25 655 LYS A C 1
ATOM 5396 O O . LYS A 1 655 ? 2.366 -17.802 -16.050 1.00 77.25 655 LYS A O 1
ATOM 5401 N N . ILE A 1 656 ? 3.358 -15.779 -16.028 1.00 80.56 656 ILE A N 1
ATOM 5402 C CA . ILE A 1 656 ? 2.330 -15.032 -16.775 1.00 80.56 656 ILE A CA 1
ATOM 5403 C C . ILE A 1 656 ? 2.892 -14.355 -18.030 1.00 80.56 656 ILE A C 1
ATOM 5405 O O . ILE A 1 656 ? 2.313 -13.392 -18.528 1.00 80.56 656 ILE A O 1
ATOM 5409 N N . ALA A 1 657 ? 3.996 -14.872 -18.578 1.00 80.00 657 ALA A N 1
ATOM 5410 C CA . ALA A 1 657 ? 4.619 -14.344 -19.793 1.00 80.00 657 ALA A CA 1
ATOM 5411 C C . ALA A 1 657 ? 3.648 -14.228 -20.991 1.00 80.00 657 ALA A C 1
ATOM 5413 O O . ALA A 1 657 ? 3.778 -13.309 -21.796 1.00 80.00 657 ALA A O 1
ATOM 5414 N N . TYR A 1 658 ? 2.612 -15.076 -21.066 1.00 84.19 658 TYR A N 1
ATOM 5415 C CA . TYR A 1 658 ? 1.555 -15.002 -22.092 1.00 84.19 658 TYR A CA 1
ATOM 5416 C C . TYR A 1 658 ? 0.749 -13.682 -22.072 1.00 84.19 658 TYR A C 1
ATOM 5418 O O . TYR A 1 658 ? 0.030 -13.362 -23.024 1.00 84.19 658 TYR A O 1
ATOM 5426 N N . LEU A 1 659 ? 0.852 -12.880 -21.005 1.00 87.25 659 LEU A N 1
ATOM 5427 C CA . LEU A 1 659 ? 0.331 -11.514 -20.981 1.00 87.25 659 LEU A CA 1
ATOM 5428 C C . LEU A 1 659 ? 0.994 -10.654 -22.067 1.00 87.25 659 LEU A C 1
ATOM 5430 O O . LEU A 1 659 ? 0.303 -9.909 -22.764 1.00 87.25 659 LEU A O 1
ATOM 5434 N N . VAL A 1 660 ? 2.314 -10.785 -22.250 1.00 87.31 660 VAL A N 1
ATOM 5435 C CA . VAL A 1 660 ? 3.057 -10.058 -23.295 1.00 87.31 660 VAL A CA 1
ATOM 5436 C C . VAL A 1 660 ? 2.577 -10.471 -24.673 1.00 87.31 660 VAL A C 1
ATOM 5438 O O . VAL A 1 660 ? 2.420 -9.616 -25.550 1.00 87.31 660 VAL A O 1
ATOM 5441 N N . ASP A 1 661 ? 2.281 -11.761 -24.848 1.00 84.38 661 ASP A N 1
ATOM 5442 C CA . ASP A 1 661 ? 1.706 -12.273 -26.086 1.00 84.38 661 ASP A CA 1
ATOM 5443 C C . ASP A 1 661 ? 0.372 -11.591 -26.382 1.00 84.38 661 ASP A C 1
ATOM 5445 O O . ASP A 1 661 ? 0.187 -11.007 -27.448 1.00 84.38 661 ASP A O 1
ATOM 5449 N N . THR A 1 662 ? -0.530 -11.559 -25.405 1.00 88.88 662 THR A N 1
ATOM 5450 C CA . THR A 1 662 ? -1.851 -10.936 -25.565 1.00 88.88 662 THR A CA 1
ATOM 5451 C C . THR A 1 662 ? -1.749 -9.442 -25.896 1.00 88.88 662 THR A C 1
ATOM 5453 O O . THR A 1 662 ? -2.433 -8.954 -26.804 1.00 88.88 662 THR A O 1
ATOM 5456 N N . VAL A 1 663 ? -0.880 -8.702 -25.200 1.00 90.44 663 VAL A N 1
ATOM 5457 C CA . VAL A 1 663 ? -0.641 -7.273 -25.473 1.00 90.44 663 VAL A CA 1
ATOM 5458 C C . VAL A 1 663 ? -0.103 -7.078 -26.895 1.00 90.44 663 VAL A C 1
ATOM 5460 O O . VAL A 1 663 ? -0.632 -6.265 -27.656 1.00 90.44 663 VAL A O 1
ATOM 5463 N N . SER A 1 664 ? 0.885 -7.881 -27.297 1.00 87.88 664 SER A N 1
ATOM 5464 C CA . SER A 1 664 ? 1.490 -7.829 -28.634 1.00 87.88 664 SER A CA 1
ATOM 5465 C C . SER A 1 664 ? 0.485 -8.171 -29.738 1.00 87.88 664 SER A C 1
ATOM 5467 O O . SER A 1 664 ? 0.425 -7.489 -30.764 1.00 87.88 664 SER A O 1
ATOM 5469 N N . GLU A 1 665 ? -0.349 -9.195 -29.534 1.00 87.62 665 GLU A N 1
ATOM 5470 C CA . GLU A 1 665 ? -1.418 -9.554 -30.468 1.00 87.62 665 GLU A CA 1
ATOM 5471 C C . GLU A 1 665 ? -2.451 -8.438 -30.613 1.00 87.62 665 GLU A C 1
ATOM 5473 O O . GLU A 1 665 ? -2.960 -8.208 -31.711 1.00 87.62 665 GLU A O 1
ATOM 5478 N N . THR A 1 666 ? -2.757 -7.735 -29.524 1.00 90.31 666 THR A N 1
ATOM 5479 C CA . THR A 1 666 ? -3.693 -6.608 -29.544 1.00 90.31 666 THR A CA 1
ATOM 5480 C C . THR A 1 666 ? -3.127 -5.447 -30.360 1.00 90.31 666 THR A C 1
ATOM 5482 O O . THR A 1 666 ? -3.822 -4.884 -31.210 1.00 90.31 666 THR A O 1
ATOM 5485 N N . PHE A 1 667 ? -1.839 -5.134 -30.194 1.00 89.94 667 PHE A N 1
ATOM 5486 C CA . PHE A 1 667 ? -1.153 -4.133 -31.017 1.00 89.94 667 PHE A CA 1
ATOM 5487 C C . PHE A 1 667 ? -1.109 -4.526 -32.500 1.00 89.94 667 PHE A C 1
ATOM 5489 O O . PHE A 1 667 ? -1.290 -3.667 -33.370 1.00 89.94 667 PHE A O 1
ATOM 5496 N N . LEU A 1 668 ? -0.947 -5.820 -32.798 1.00 87.56 668 LEU A N 1
ATOM 5497 C CA . LEU A 1 668 ? -0.994 -6.344 -34.162 1.00 87.56 668 LEU A CA 1
ATOM 5498 C C . LEU A 1 668 ? -2.390 -6.214 -34.787 1.00 87.56 668 LEU A C 1
ATOM 5500 O O . LEU A 1 668 ? -2.511 -5.678 -35.888 1.00 87.56 668 LEU A O 1
ATOM 5504 N N . LYS A 1 669 ? -3.444 -6.657 -34.087 1.00 87.06 669 LYS A N 1
ATOM 5505 C CA . LYS A 1 669 ? -4.839 -6.621 -34.572 1.00 87.06 669 LYS A CA 1
ATOM 5506 C C . LYS A 1 669 ? -5.317 -5.197 -34.866 1.00 87.06 669 LYS A C 1
ATOM 5508 O O . LYS A 1 669 ? -5.971 -4.979 -35.882 1.00 87.06 669 LYS A O 1
ATOM 5513 N N . ASN A 1 670 ? -4.934 -4.233 -34.030 1.00 84.44 670 ASN A N 1
ATOM 5514 C CA . ASN A 1 670 ? -5.343 -2.831 -34.159 1.00 84.44 670 ASN A CA 1
ATOM 5515 C C . ASN A 1 670 ? -4.417 -1.993 -35.068 1.00 84.44 670 ASN A C 1
ATOM 5517 O O . ASN A 1 670 ? -4.529 -0.768 -35.131 1.00 84.44 670 ASN A O 1
ATOM 5521 N N . GLY A 1 671 ? -3.496 -2.634 -35.800 1.00 82.44 671 GLY A N 1
ATOM 5522 C CA . GLY A 1 671 ? -2.686 -1.985 -36.832 1.00 82.44 671 GLY A CA 1
ATOM 5523 C C . GLY A 1 671 ? -1.603 -1.033 -36.314 1.00 82.44 671 GLY A C 1
ATOM 5524 O O . GLY A 1 671 ? -1.126 -0.202 -37.087 1.00 82.44 671 GLY A O 1
ATOM 5525 N N . CYS A 1 672 ? -1.182 -1.146 -35.047 1.00 86.12 672 CYS A N 1
ATOM 5526 C CA . CYS A 1 672 ? -0.101 -0.328 -34.477 1.00 86.12 672 CYS A CA 1
ATOM 5527 C C . CYS A 1 672 ? 1.196 -0.473 -35.299 1.00 86.12 672 CYS A C 1
ATOM 5529 O O . CYS A 1 672 ? 1.782 0.519 -35.730 1.00 86.12 672 CYS A O 1
ATOM 5531 N N . PHE A 1 673 ? 1.559 -1.708 -35.657 1.00 87.31 673 PHE A N 1
ATOM 5532 C CA . PHE A 1 673 ? 2.743 -1.996 -36.477 1.00 87.31 673 PHE A CA 1
ATOM 5533 C C . PHE A 1 673 ? 2.614 -1.552 -37.941 1.00 87.31 673 PHE A C 1
ATOM 5535 O O . PHE A 1 673 ? 3.624 -1.332 -38.600 1.00 87.31 673 PHE A O 1
ATOM 5542 N N . ASN A 1 674 ? 1.394 -1.364 -38.457 1.00 85.06 674 ASN A N 1
ATOM 5543 C CA . ASN A 1 674 ? 1.202 -0.801 -39.799 1.00 85.06 674 ASN A CA 1
ATOM 5544 C C . ASN A 1 674 ? 1.511 0.700 -39.813 1.00 85.06 674 ASN A C 1
ATOM 5546 O O . ASN A 1 674 ? 2.040 1.213 -40.796 1.00 85.06 674 ASN A O 1
ATOM 5550 N N . LYS A 1 675 ? 1.175 1.400 -38.722 1.00 85.62 675 LYS A N 1
ATOM 5551 C CA . LYS A 1 675 ? 1.495 2.821 -38.543 1.00 85.62 675 LYS A CA 1
ATOM 5552 C C . LYS A 1 675 ? 2.982 3.029 -38.266 1.00 85.62 675 LYS A C 1
ATOM 5554 O O . LYS A 1 675 ? 3.526 4.056 -38.655 1.00 85.62 675 LYS A O 1
ATOM 5559 N N . ASN A 1 676 ? 3.624 2.056 -37.618 1.00 89.38 676 ASN A N 1
ATOM 5560 C CA . ASN A 1 676 ? 5.035 2.119 -37.275 1.00 89.38 676 ASN A CA 1
ATOM 5561 C C . ASN A 1 676 ? 5.726 0.738 -37.342 1.00 89.38 676 ASN A C 1
ATOM 5563 O O . ASN A 1 676 ? 5.828 0.034 -36.331 1.00 89.38 676 ASN A O 1
ATOM 5567 N N . PRO A 1 677 ? 6.221 0.339 -38.530 1.00 89.31 677 PRO A N 1
ATOM 5568 C CA . PRO A 1 677 ? 6.862 -0.963 -38.727 1.00 89.31 677 PRO A CA 1
ATOM 5569 C C . PRO A 1 677 ? 8.175 -1.143 -37.957 1.00 89.31 677 PRO A C 1
ATOM 5571 O O . PRO A 1 677 ? 8.591 -2.274 -37.711 1.00 89.31 677 PRO A O 1
ATOM 5574 N N . GLU A 1 678 ? 8.837 -0.054 -37.558 1.00 91.25 678 GLU A N 1
ATOM 5575 C CA . GLU A 1 678 ? 10.116 -0.107 -36.836 1.00 91.25 678 GLU A CA 1
ATOM 5576 C C . GLU A 1 678 ? 9.959 -0.567 -35.375 1.00 91.25 678 GLU A C 1
ATOM 5578 O O . GLU A 1 678 ? 10.944 -0.914 -34.730 1.00 91.25 678 GLU A O 1
ATOM 5583 N N . LEU A 1 679 ? 8.723 -0.676 -34.872 1.00 90.50 679 LEU A N 1
ATOM 5584 C CA . LEU A 1 679 ? 8.421 -1.307 -33.584 1.00 90.50 679 LEU A CA 1
ATOM 5585 C C . LEU A 1 679 ? 8.527 -2.839 -33.620 1.00 90.50 679 LEU A C 1
ATOM 5587 O O . LEU A 1 679 ? 8.662 -3.460 -32.566 1.00 90.50 679 LEU A O 1
ATOM 5591 N N . ILE A 1 680 ? 8.467 -3.461 -34.805 1.00 89.56 680 ILE A N 1
ATOM 5592 C CA . ILE A 1 680 ? 8.450 -4.925 -34.938 1.00 89.56 680 ILE A CA 1
ATOM 5593 C C . ILE A 1 680 ? 9.705 -5.560 -34.313 1.00 89.56 680 ILE A C 1
ATOM 5595 O O . ILE A 1 680 ? 9.544 -6.450 -33.475 1.00 89.56 680 ILE A O 1
ATOM 5599 N N . PRO A 1 681 ? 10.942 -5.113 -34.629 1.00 89.25 681 PRO A N 1
ATOM 5600 C CA . PRO A 1 681 ? 12.132 -5.699 -34.014 1.00 89.25 681 PRO A CA 1
ATOM 5601 C C . PRO A 1 681 ? 12.204 -5.481 -32.497 1.00 89.25 681 PRO A C 1
ATOM 5603 O O . PRO A 1 681 ? 12.678 -6.366 -31.797 1.00 89.25 681 PRO A O 1
ATOM 5606 N N . LEU A 1 682 ? 11.672 -4.367 -31.975 1.00 89.50 682 LEU A N 1
ATOM 5607 C CA . LEU A 1 682 ? 11.623 -4.098 -30.530 1.00 89.50 682 LEU A CA 1
ATOM 5608 C C . LEU A 1 682 ? 10.724 -5.100 -29.797 1.00 89.50 682 LEU A C 1
ATOM 5610 O O . LEU A 1 682 ? 11.130 -5.696 -28.806 1.00 89.50 682 LEU A O 1
ATOM 5614 N N . VAL A 1 683 ? 9.506 -5.326 -30.299 1.00 87.88 683 VAL A N 1
ATOM 5615 C CA . VAL A 1 683 ? 8.567 -6.289 -29.693 1.00 87.88 683 VAL A CA 1
ATOM 5616 C C . VAL A 1 683 ? 9.100 -7.716 -29.792 1.00 87.88 683 VAL A C 1
ATOM 5618 O O . VAL A 1 683 ? 8.928 -8.506 -28.868 1.00 87.88 683 VAL A O 1
ATOM 5621 N N . VAL A 1 684 ? 9.792 -8.051 -30.883 1.00 85.25 684 VAL A N 1
ATOM 5622 C CA . VAL A 1 684 ? 10.473 -9.343 -31.003 1.00 85.25 684 VAL A CA 1
ATOM 5623 C C . VAL A 1 684 ? 11.563 -9.483 -29.936 1.00 85.25 684 VAL A C 1
ATOM 5625 O O . VAL A 1 684 ? 11.581 -10.496 -29.244 1.00 85.25 684 VAL A O 1
ATOM 5628 N N . LEU A 1 685 ? 12.416 -8.473 -29.739 1.00 84.38 685 LEU A N 1
ATOM 5629 C CA . LEU A 1 685 ? 13.463 -8.492 -28.708 1.00 84.38 685 LEU A CA 1
ATOM 5630 C C . LEU A 1 685 ? 12.907 -8.586 -27.278 1.00 84.38 685 LEU A C 1
ATOM 5632 O O . LEU A 1 685 ? 13.464 -9.322 -26.468 1.00 84.38 685 LEU A O 1
ATOM 5636 N N . LEU A 1 686 ? 11.780 -7.929 -26.983 1.00 83.88 686 LEU A N 1
ATOM 5637 C CA . LEU A 1 686 ? 11.080 -8.073 -25.698 1.00 83.88 686 LEU A CA 1
ATOM 5638 C C . LEU A 1 686 ? 10.757 -9.542 -25.396 1.00 83.88 686 LEU A C 1
ATOM 5640 O O . LEU A 1 686 ? 11.017 -10.038 -24.303 1.00 83.88 686 LEU A O 1
ATOM 5644 N N . HIS A 1 687 ? 10.237 -10.261 -26.390 1.00 77.69 687 HIS A N 1
ATOM 5645 C CA . HIS A 1 687 ? 9.929 -11.678 -26.236 1.00 77.69 687 HIS A CA 1
ATOM 5646 C C . HIS A 1 687 ? 11.196 -12.527 -26.046 1.00 77.69 687 HIS A C 1
ATOM 5648 O O . HIS A 1 687 ? 11.182 -13.459 -25.243 1.00 77.69 687 HIS A O 1
ATOM 5654 N N . PHE A 1 688 ? 12.308 -12.202 -26.729 1.00 73.75 688 PHE A N 1
ATOM 5655 C CA . PHE A 1 688 ? 13.602 -12.890 -26.540 1.00 73.75 688 PHE A CA 1
ATOM 5656 C C . PHE A 1 688 ? 14.056 -12.886 -25.073 1.00 73.75 688 PHE A C 1
ATOM 5658 O O . PHE A 1 688 ? 14.563 -13.901 -24.595 1.00 73.75 688 PHE A O 1
ATOM 5665 N N . GLY A 1 689 ? 13.838 -11.781 -24.355 1.00 66.44 689 GLY A N 1
ATOM 5666 C CA . GLY A 1 689 ? 14.201 -11.663 -22.941 1.00 66.44 689 GLY A CA 1
ATOM 5667 C C . GLY A 1 689 ? 13.289 -12.406 -21.972 1.00 66.44 689 GLY A C 1
ATOM 5668 O O . GLY A 1 689 ? 13.743 -12.835 -20.912 1.00 66.44 689 GLY A O 1
ATOM 5669 N N . ILE A 1 690 ? 12.018 -12.590 -22.330 1.00 65.94 690 ILE A N 1
ATOM 5670 C CA . ILE A 1 690 ? 10.997 -13.150 -21.433 1.00 65.94 690 ILE A CA 1
ATOM 5671 C C . ILE A 1 690 ? 10.869 -14.678 -21.586 1.00 65.94 690 ILE A C 1
ATOM 5673 O O . ILE A 1 690 ? 10.594 -15.368 -20.605 1.00 65.94 690 ILE A O 1
ATOM 5677 N N . ILE A 1 691 ? 11.096 -15.227 -22.787 1.00 58.50 691 ILE A N 1
ATOM 5678 C CA . ILE A 1 691 ? 10.745 -16.614 -23.173 1.00 58.50 691 ILE A CA 1
ATOM 5679 C C . ILE A 1 691 ? 11.953 -17.574 -23.182 1.00 58.50 691 ILE A C 1
ATOM 5681 O O . ILE A 1 691 ? 11.889 -18.670 -23.730 1.00 58.50 691 ILE A O 1
ATOM 5685 N N . SER A 1 692 ? 13.067 -17.244 -22.524 1.00 48.78 692 SER A N 1
ATOM 5686 C CA . SER A 1 692 ? 14.303 -18.046 -22.610 1.00 48.78 692 SER A CA 1
ATOM 5687 C C . SER A 1 692 ? 14.220 -19.511 -22.120 1.00 48.78 692 SER A C 1
ATOM 5689 O O . SER A 1 692 ? 15.226 -20.206 -22.214 1.00 48.78 692 SER A O 1
ATOM 5691 N N . ASN A 1 693 ? 13.061 -20.022 -21.666 1.00 45.66 693 ASN A N 1
ATOM 5692 C CA . ASN A 1 693 ? 12.898 -21.408 -21.202 1.00 45.66 693 ASN A CA 1
ATOM 5693 C C . ASN A 1 693 ? 11.612 -22.165 -21.623 1.00 45.66 693 ASN A C 1
ATOM 5695 O O . ASN A 1 693 ? 11.501 -23.327 -21.238 1.00 45.66 693 ASN A O 1
ATOM 5699 N N . ASP A 1 694 ? 10.667 -21.598 -22.394 1.00 46.47 694 ASP A N 1
ATOM 5700 C CA . ASP A 1 694 ? 9.428 -22.318 -22.779 1.00 46.47 694 ASP A CA 1
ATOM 5701 C C . ASP A 1 694 ? 9.194 -22.335 -24.301 1.00 46.47 694 ASP A C 1
ATOM 5703 O O . ASP A 1 694 ? 9.185 -21.305 -24.971 1.00 46.47 694 ASP A O 1
ATOM 5707 N N . HIS A 1 695 ? 9.030 -23.533 -24.871 1.00 43.34 695 HIS A N 1
ATOM 5708 C CA . HIS A 1 695 ? 9.056 -23.776 -26.321 1.00 43.34 695 HIS A CA 1
ATOM 5709 C C . HIS A 1 695 ? 7.755 -23.425 -27.074 1.00 43.34 695 HIS A C 1
ATOM 5711 O O . HIS A 1 695 ? 7.750 -23.477 -28.304 1.00 43.34 695 HIS A O 1
ATOM 5717 N N . ASP A 1 696 ? 6.661 -23.065 -26.398 1.00 48.19 696 ASP A N 1
ATOM 5718 C CA . ASP A 1 696 ? 5.344 -22.904 -27.044 1.00 48.19 696 ASP A CA 1
ATOM 5719 C C . ASP A 1 696 ? 5.022 -21.467 -27.510 1.00 48.19 696 ASP A C 1
ATOM 5721 O O . ASP A 1 696 ? 4.152 -21.268 -28.362 1.00 48.19 696 ASP A O 1
ATOM 5725 N N . SER A 1 697 ? 5.773 -20.455 -27.068 1.00 51.78 697 SER A N 1
ATOM 5726 C CA . SER A 1 697 ? 5.509 -19.031 -27.363 1.00 51.78 697 SER A CA 1
ATOM 5727 C C . SER A 1 697 ? 6.060 -18.541 -28.715 1.00 51.78 697 SER A C 1
ATOM 5729 O O . SER A 1 697 ? 5.969 -17.360 -29.051 1.00 51.78 697 SER A O 1
ATOM 5731 N N . PHE A 1 698 ? 6.568 -19.435 -29.577 1.00 57.62 698 PHE A N 1
ATOM 5732 C CA . PHE A 1 698 ? 7.078 -19.055 -30.907 1.00 57.62 698 PHE A CA 1
ATOM 5733 C C . PHE A 1 698 ? 6.022 -18.403 -31.824 1.00 57.62 698 PHE A C 1
ATOM 5735 O O . PHE A 1 698 ? 6.383 -17.806 -32.839 1.00 57.62 698 PHE A O 1
ATOM 5742 N N . GLY A 1 699 ? 4.728 -18.506 -31.497 1.00 65.75 699 GLY A N 1
ATOM 5743 C CA . GLY A 1 699 ? 3.607 -18.075 -32.335 1.00 65.75 699 GLY A CA 1
ATOM 5744 C C . GLY A 1 699 ? 3.644 -16.609 -32.780 1.00 65.75 699 GLY A C 1
ATOM 5745 O O . GLY A 1 699 ? 3.386 -16.339 -33.954 1.00 65.75 699 GLY A O 1
ATOM 5746 N N . ILE A 1 700 ? 3.991 -15.664 -31.898 1.00 69.81 700 ILE A N 1
ATOM 5747 C CA . ILE A 1 700 ? 4.055 -14.234 -32.254 1.00 69.81 700 ILE A CA 1
ATOM 5748 C C . ILE A 1 700 ? 5.263 -13.908 -33.120 1.00 69.81 700 ILE A C 1
ATOM 5750 O O . ILE A 1 700 ? 5.122 -13.183 -34.107 1.00 69.81 700 ILE A O 1
ATOM 5754 N N . TYR A 1 701 ? 6.418 -14.507 -32.835 1.00 70.94 701 TYR A N 1
ATOM 5755 C CA . TYR A 1 701 ? 7.594 -14.372 -33.689 1.00 70.94 701 TYR A CA 1
ATOM 5756 C C . TYR A 1 701 ? 7.302 -14.831 -35.115 1.00 70.94 701 TYR A C 1
ATOM 5758 O O . TYR A 1 701 ? 7.625 -14.112 -36.057 1.00 70.94 701 TYR A O 1
ATOM 5766 N N . ARG A 1 702 ? 6.604 -15.971 -35.285 1.00 70.06 702 ARG A N 1
ATOM 5767 C CA . ARG A 1 702 ? 6.208 -16.445 -36.626 1.00 70.06 702 ARG A CA 1
ATOM 5768 C C . ARG A 1 702 ? 5.294 -15.457 -37.345 1.00 70.06 702 ARG A C 1
ATOM 5770 O O . ARG A 1 702 ? 5.329 -15.390 -38.566 1.00 70.06 702 ARG A O 1
ATOM 5777 N N . LYS A 1 703 ? 4.450 -14.725 -36.612 1.00 78.69 703 LYS A N 1
ATOM 5778 C CA . LYS A 1 703 ? 3.511 -13.752 -37.191 1.00 78.69 703 LYS A CA 1
ATOM 5779 C C . LYS A 1 703 ? 4.205 -12.443 -37.580 1.00 78.69 703 LYS A C 1
ATOM 5781 O O . LYS A 1 703 ? 3.884 -11.893 -38.627 1.00 78.69 703 LYS A O 1
ATOM 5786 N N . LEU A 1 704 ? 5.120 -11.945 -36.745 1.00 78.94 704 LEU A N 1
ATOM 5787 C CA . LEU A 1 704 ? 5.764 -10.639 -36.925 1.00 78.94 704 LEU A CA 1
ATOM 5788 C C . LEU A 1 704 ? 7.019 -10.696 -37.809 1.00 78.94 704 LEU A C 1
ATOM 5790 O O . LEU A 1 704 ? 7.219 -9.807 -38.632 1.00 78.94 704 LEU A O 1
ATOM 5794 N N . LEU A 1 705 ? 7.845 -11.736 -37.655 1.00 79.25 705 LEU A N 1
ATOM 5795 C CA . LEU A 1 705 ? 9.062 -11.983 -38.437 1.00 79.25 705 LEU A CA 1
ATOM 5796 C C . LEU A 1 7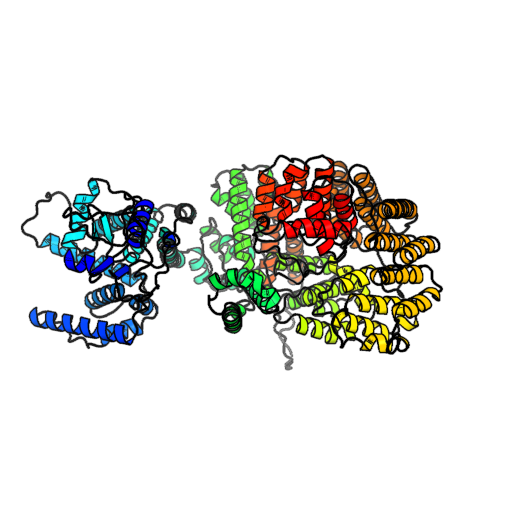05 ? 9.160 -13.482 -38.802 1.00 79.25 705 LEU A C 1
ATOM 5798 O O . LEU A 1 705 ? 10.008 -14.202 -38.267 1.00 79.25 705 LEU A O 1
ATOM 5802 N N . PRO A 1 706 ? 8.303 -13.983 -39.718 1.00 76.50 706 PRO A N 1
ATOM 5803 C CA . PRO A 1 706 ? 8.273 -15.399 -40.116 1.00 76.50 706 PRO A CA 1
ATOM 5804 C C . PRO A 1 706 ? 9.617 -15.924 -40.636 1.00 76.50 706 PRO A C 1
ATOM 5806 O O . PRO A 1 706 ? 9.919 -17.107 -40.503 1.00 76.50 706 PRO A O 1
ATOM 5809 N N . GLU A 1 707 ? 10.442 -15.042 -41.195 1.00 76.00 707 GLU A N 1
ATOM 5810 C CA . GLU A 1 707 ? 11.784 -15.341 -41.700 1.00 76.00 707 GLU A CA 1
ATOM 5811 C C . GLU A 1 707 ? 12.777 -15.833 -40.630 1.00 76.00 707 GLU A C 1
ATOM 5813 O O . GLU A 1 707 ? 13.786 -16.444 -40.982 1.00 76.00 707 GLU A O 1
ATOM 5818 N N . LEU A 1 708 ? 12.480 -15.642 -39.337 1.00 71.50 708 LEU A N 1
ATOM 5819 C CA . LEU A 1 708 ? 13.323 -16.096 -38.222 1.00 71.50 708 LEU A CA 1
ATOM 5820 C C . LEU A 1 708 ? 13.080 -17.559 -37.804 1.00 71.50 708 LEU A C 1
ATOM 5822 O O . LEU A 1 708 ? 13.903 -18.135 -37.100 1.00 71.50 708 LEU A O 1
ATOM 5826 N N . VAL A 1 709 ? 11.971 -18.177 -38.226 1.00 65.75 709 VAL A N 1
ATOM 5827 C CA . VAL A 1 709 ? 11.450 -19.440 -37.654 1.00 65.75 709 VAL A CA 1
ATOM 5828 C C . VAL A 1 709 ? 12.283 -20.682 -38.014 1.00 65.75 709 VAL A C 1
ATOM 5830 O O . VAL A 1 709 ? 12.196 -21.697 -37.329 1.00 65.75 709 VAL A O 1
ATOM 5833 N N . GLU A 1 710 ? 13.123 -20.609 -39.049 1.00 66.19 710 GLU A N 1
ATOM 5834 C CA . GLU A 1 710 ? 13.902 -21.751 -39.569 1.00 66.19 710 GLU A CA 1
ATOM 5835 C C . GLU A 1 710 ? 15.412 -21.466 -39.668 1.00 66.19 710 GLU A C 1
ATOM 5837 O O . GLU A 1 710 ? 16.158 -22.195 -40.326 1.00 66.19 710 GLU A O 1
ATOM 5842 N N . LYS A 1 711 ? 15.886 -20.378 -39.051 1.00 67.00 711 LYS A N 1
ATOM 5843 C CA . LYS A 1 711 ? 17.273 -19.911 -39.176 1.00 67.00 711 LYS A CA 1
ATOM 5844 C C . LYS A 1 711 ? 18.076 -20.221 -37.918 1.00 67.00 711 LYS A C 1
ATOM 5846 O O . LYS A 1 711 ? 17.607 -20.022 -36.805 1.00 67.00 711 LYS A O 1
ATOM 5851 N N . SER A 1 712 ? 19.313 -20.683 -38.109 1.00 64.00 712 SER A N 1
ATOM 5852 C CA . SER A 1 712 ? 20.232 -21.019 -37.015 1.00 64.00 712 SER A CA 1
ATOM 5853 C C . SER A 1 712 ? 20.843 -19.796 -36.326 1.00 64.00 712 SER A C 1
ATOM 5855 O O . SER A 1 712 ? 21.276 -19.914 -35.187 1.00 64.00 712 SER A O 1
ATOM 5857 N N . ASP A 1 713 ? 20.881 -18.639 -36.995 1.00 75.50 713 ASP A N 1
ATOM 5858 C CA . ASP A 1 713 ? 21.475 -17.403 -36.471 1.00 75.50 713 ASP A CA 1
ATOM 5859 C C . ASP A 1 713 ? 20.457 -16.255 -36.472 1.00 75.50 713 ASP A C 1
ATOM 5861 O O . ASP A 1 713 ? 20.383 -15.432 -37.385 1.00 75.50 713 ASP A O 1
ATOM 5865 N N . VAL A 1 714 ? 19.595 -16.254 -35.455 1.00 78.00 714 VAL A N 1
ATOM 5866 C CA . VAL A 1 714 ? 18.526 -15.257 -35.313 1.00 78.00 714 VAL A CA 1
ATOM 5867 C C . VAL A 1 714 ? 19.076 -13.879 -34.916 1.00 78.00 714 VAL A C 1
ATOM 5869 O O . VAL A 1 714 ? 18.493 -12.861 -35.287 1.00 78.00 714 VAL A O 1
ATOM 5872 N N . LYS A 1 715 ? 20.209 -13.827 -34.201 1.00 82.00 715 LYS A N 1
ATOM 5873 C CA . LYS A 1 715 ? 20.801 -12.569 -33.718 1.00 82.00 715 LYS A CA 1
ATOM 5874 C C . LYS A 1 715 ? 21.367 -11.737 -34.869 1.00 82.00 715 LYS A C 1
ATOM 5876 O O . LYS A 1 715 ? 21.094 -10.540 -34.914 1.00 82.00 715 LYS A O 1
ATOM 5881 N N . GLU A 1 716 ? 22.077 -12.353 -35.819 1.00 83.88 716 GLU A N 1
ATOM 5882 C CA . GLU A 1 716 ? 22.590 -11.626 -36.993 1.00 83.88 716 GLU A CA 1
ATOM 5883 C C . GLU A 1 716 ? 21.465 -11.129 -37.910 1.00 83.88 716 GLU A C 1
ATOM 5885 O O . GLU A 1 716 ? 21.489 -9.984 -38.352 1.00 83.88 716 GLU A O 1
ATOM 5890 N N . LEU A 1 717 ? 20.415 -11.927 -38.132 1.00 82.31 717 LEU A N 1
ATOM 5891 C CA . LEU A 1 717 ? 19.261 -11.491 -38.933 1.00 82.31 717 LEU A CA 1
ATOM 5892 C C . LEU A 1 717 ? 18.514 -10.313 -38.293 1.00 82.31 717 LEU A C 1
ATOM 5894 O O . LEU A 1 717 ? 18.106 -9.374 -38.981 1.00 82.31 717 LEU A O 1
ATOM 5898 N N . LEU A 1 718 ? 18.344 -10.339 -36.967 1.00 87.00 718 LEU A N 1
ATOM 5899 C CA . LEU A 1 718 ? 17.785 -9.204 -36.233 1.00 87.00 718 LEU A CA 1
ATOM 5900 C C . LEU A 1 718 ? 18.688 -7.974 -36.349 1.00 87.00 718 LEU A C 1
ATOM 5902 O O . LEU A 1 718 ? 18.177 -6.876 -36.569 1.00 87.00 718 LEU A O 1
ATOM 5906 N N . LEU A 1 719 ? 20.009 -8.147 -36.264 1.00 90.38 719 LEU A N 1
ATOM 5907 C CA . LEU A 1 719 ? 20.962 -7.056 -36.438 1.00 90.38 719 LEU A CA 1
ATOM 5908 C C . LEU A 1 719 ? 20.865 -6.430 -37.838 1.00 90.38 719 LEU A C 1
ATOM 5910 O O . LEU A 1 719 ? 20.753 -5.210 -37.935 1.00 90.38 719 LEU A O 1
ATOM 5914 N N . GLU A 1 720 ? 20.822 -7.226 -38.910 1.00 88.94 720 GLU A N 1
ATOM 5915 C CA . GLU A 1 720 ? 20.623 -6.733 -40.284 1.00 88.94 720 GLU A CA 1
ATOM 5916 C C . GLU A 1 720 ? 19.323 -5.921 -40.407 1.00 88.94 720 GLU A C 1
ATOM 5918 O O . GLU A 1 720 ? 19.290 -4.830 -40.992 1.00 88.94 720 GLU A O 1
ATOM 5923 N N . ARG A 1 721 ? 18.239 -6.414 -39.794 1.00 88.62 721 ARG A N 1
ATOM 5924 C CA . ARG A 1 721 ? 16.945 -5.727 -39.798 1.00 88.62 721 ARG A CA 1
ATOM 5925 C C . ARG A 1 721 ? 17.005 -4.398 -39.051 1.00 88.62 721 ARG A C 1
ATOM 5927 O O . ARG A 1 721 ? 16.501 -3.395 -39.558 1.00 88.62 721 ARG A O 1
ATOM 5934 N N . ILE A 1 722 ? 17.646 -4.367 -37.888 1.00 93.81 722 ILE A N 1
ATOM 5935 C CA . ILE A 1 722 ? 17.849 -3.153 -37.088 1.00 93.81 722 ILE A CA 1
ATOM 5936 C C . ILE A 1 722 ? 18.731 -2.153 -37.838 1.00 93.81 722 ILE A C 1
ATOM 5938 O O . ILE A 1 722 ? 18.435 -0.959 -37.871 1.00 93.81 722 ILE A O 1
ATOM 5942 N N . GLN A 1 723 ? 19.778 -2.624 -38.515 1.00 92.94 723 GLN A N 1
ATOM 5943 C CA . GLN A 1 723 ? 20.650 -1.773 -39.320 1.00 92.94 723 GLN A CA 1
ATOM 5944 C C . GLN A 1 723 ? 19.895 -1.073 -40.456 1.00 92.94 723 GLN A C 1
ATOM 5946 O O . GLN A 1 723 ? 20.232 0.073 -40.767 1.00 92.94 723 GLN A O 1
ATOM 5951 N N . SER A 1 724 ? 18.856 -1.718 -41.006 1.00 91.75 724 SER A N 1
ATOM 5952 C CA . SER A 1 724 ? 17.981 -1.170 -42.054 1.00 91.75 724 SER A CA 1
ATOM 5953 C C . SER A 1 724 ? 16.954 -0.129 -41.577 1.00 91.75 724 SER A C 1
ATOM 5955 O O . SER A 1 724 ? 16.312 0.507 -42.414 1.00 91.75 724 SER A O 1
ATOM 5957 N N . MET A 1 725 ? 16.791 0.069 -40.262 1.00 94.50 725 MET A N 1
ATOM 5958 C CA . MET A 1 725 ? 15.888 1.092 -39.721 1.00 94.50 725 MET A CA 1
ATOM 5959 C C . MET A 1 725 ? 16.356 2.506 -40.085 1.00 94.50 725 MET A C 1
ATOM 5961 O O . MET A 1 725 ? 17.548 2.819 -40.039 1.00 94.50 725 MET A O 1
ATOM 5965 N N . CYS A 1 726 ? 15.400 3.373 -40.413 1.00 92.69 726 CYS A N 1
ATOM 5966 C CA . CYS A 1 726 ? 15.640 4.752 -40.825 1.00 92.69 726 CYS A CA 1
ATOM 5967 C C . CYS A 1 726 ? 15.547 5.734 -39.651 1.00 92.69 726 CYS A C 1
ATOM 5969 O O . CYS A 1 726 ? 16.301 6.709 -39.619 1.00 92.69 726 CYS A O 1
ATOM 5971 N N . ASN A 1 727 ? 14.639 5.517 -38.693 1.00 93.12 727 ASN A N 1
ATOM 5972 C CA . ASN A 1 727 ? 14.492 6.436 -37.566 1.00 93.12 727 ASN A CA 1
ATOM 5973 C C . ASN A 1 727 ? 15.608 6.214 -36.526 1.00 93.12 727 ASN A C 1
ATOM 5975 O O . ASN A 1 727 ? 15.720 5.113 -35.975 1.00 93.12 727 ASN A O 1
ATOM 5979 N N . PRO A 1 728 ? 16.403 7.247 -36.184 1.00 94.31 728 PRO A N 1
ATOM 5980 C CA . PRO A 1 728 ? 17.480 7.113 -35.205 1.00 94.31 728 PRO A CA 1
ATOM 5981 C C . PRO A 1 728 ? 16.980 6.710 -33.811 1.00 94.31 728 PRO A C 1
ATOM 5983 O O . PRO A 1 728 ? 17.697 6.009 -33.103 1.00 94.31 728 PRO A O 1
ATOM 5986 N N . TYR A 1 729 ? 15.757 7.094 -33.429 1.00 93.81 729 TYR A N 1
ATOM 5987 C CA . TYR A 1 729 ? 15.156 6.729 -32.144 1.00 93.81 729 TYR A CA 1
ATOM 5988 C C . TYR A 1 729 ? 14.881 5.222 -32.050 1.00 93.81 729 TYR A C 1
ATOM 5990 O O . TYR A 1 729 ? 15.367 4.562 -31.132 1.00 93.81 729 TYR A O 1
ATOM 5998 N N . TYR A 1 730 ? 14.164 4.653 -33.025 1.00 94.19 730 TYR A N 1
ATOM 5999 C CA . TYR A 1 730 ? 13.839 3.222 -33.037 1.00 94.19 730 TYR A CA 1
ATOM 6000 C C . TYR A 1 730 ? 15.075 2.350 -33.243 1.00 94.19 730 TYR A C 1
ATOM 6002 O O . TYR A 1 730 ? 15.237 1.346 -32.550 1.00 94.19 730 TYR A O 1
ATOM 6010 N N . LYS A 1 731 ? 15.994 2.781 -34.116 1.00 95.94 731 LYS A N 1
ATOM 6011 C CA . LYS A 1 731 ? 17.264 2.085 -34.337 1.00 95.94 731 LYS A CA 1
ATOM 6012 C C . LYS A 1 731 ? 18.112 2.035 -33.069 1.00 95.94 731 LYS A C 1
ATOM 6014 O O . LYS A 1 731 ? 18.570 0.966 -32.681 1.00 95.94 731 LYS A O 1
ATOM 6019 N N . SER A 1 732 ? 18.284 3.173 -32.396 1.00 95.38 732 SER A N 1
ATOM 6020 C CA . SER A 1 732 ? 19.028 3.250 -31.135 1.00 95.38 732 SER A CA 1
ATOM 6021 C C . SER A 1 732 ? 18.401 2.357 -30.054 1.00 95.38 732 SER A C 1
ATOM 6023 O O . SER A 1 732 ? 19.134 1.625 -29.381 1.00 95.38 732 SER A O 1
ATOM 6025 N N . ARG A 1 733 ? 17.059 2.327 -29.958 1.00 93.69 733 ARG A N 1
ATOM 6026 C CA . ARG A 1 733 ? 16.332 1.424 -29.052 1.00 93.69 733 ARG A CA 1
ATOM 6027 C C . ARG A 1 733 ? 16.607 -0.048 -29.314 1.00 93.69 733 ARG A C 1
ATOM 6029 O O . ARG A 1 733 ? 16.935 -0.791 -28.393 1.00 93.69 733 ARG A O 1
ATOM 6036 N N . ALA A 1 734 ? 16.500 -0.459 -30.571 1.00 93.56 734 ALA A N 1
ATOM 6037 C CA . ALA A 1 734 ? 16.653 -1.859 -30.927 1.00 93.56 734 ALA A CA 1
ATOM 6038 C C . ALA A 1 734 ? 18.100 -2.335 -30.751 1.00 93.56 734 ALA A C 1
ATOM 6040 O O . ALA A 1 734 ? 18.320 -3.465 -30.327 1.00 93.56 734 ALA A O 1
ATOM 6041 N N . LEU A 1 735 ? 19.084 -1.464 -31.002 1.00 94.00 735 LEU A N 1
ATOM 6042 C CA . LEU A 1 735 ? 20.496 -1.768 -30.765 1.00 94.00 735 LEU A CA 1
ATOM 6043 C C . LEU A 1 735 ? 20.801 -2.012 -29.284 1.00 94.00 735 LEU A C 1
ATOM 6045 O O . LEU A 1 735 ? 21.478 -2.992 -28.978 1.00 94.00 735 LEU A O 1
ATOM 6049 N N . TYR A 1 736 ? 20.303 -1.172 -28.363 1.00 91.56 736 TYR A N 1
ATOM 6050 C CA . TYR A 1 736 ? 20.569 -1.411 -26.939 1.00 91.56 736 TYR A CA 1
ATOM 6051 C C . TYR A 1 736 ? 19.836 -2.653 -26.422 1.00 91.56 736 TYR A C 1
ATOM 6053 O O . TYR A 1 736 ? 20.410 -3.393 -25.633 1.00 91.56 736 TYR A O 1
ATOM 6061 N N . GLN A 1 737 ? 18.605 -2.914 -26.882 1.00 89.38 737 GLN A N 1
ATOM 6062 C CA . GLN A 1 737 ? 17.862 -4.116 -26.482 1.00 89.38 737 GLN A CA 1
ATOM 6063 C C . GLN A 1 737 ? 18.540 -5.384 -27.009 1.00 89.38 737 GLN A C 1
ATOM 6065 O O . GLN A 1 737 ? 18.653 -6.369 -26.290 1.00 89.38 737 GLN A O 1
ATOM 6070 N N . LEU A 1 738 ? 19.045 -5.365 -28.248 1.00 89.62 738 LEU A N 1
ATOM 6071 C CA . LEU A 1 738 ? 19.797 -6.492 -28.799 1.00 89.62 738 LEU A CA 1
ATOM 6072 C C . LEU A 1 738 ? 21.099 -6.737 -28.023 1.00 89.62 738 LEU A C 1
ATOM 6074 O O . LEU A 1 738 ? 21.488 -7.892 -27.853 1.00 89.62 738 LEU A O 1
ATOM 6078 N N . ALA A 1 739 ? 21.751 -5.677 -27.534 1.00 88.50 739 ALA A N 1
ATOM 6079 C CA . ALA A 1 739 ? 22.981 -5.790 -26.754 1.00 88.50 739 ALA A CA 1
ATOM 6080 C C . ALA A 1 739 ? 22.802 -6.631 -25.477 1.00 88.50 739 ALA A C 1
ATOM 6082 O O . ALA A 1 739 ? 23.732 -7.341 -25.106 1.00 88.50 739 ALA A O 1
ATOM 6083 N N . GLU A 1 740 ? 21.611 -6.646 -24.862 1.00 81.25 740 GLU A N 1
ATOM 6084 C CA . GLU A 1 740 ? 21.313 -7.492 -23.690 1.00 81.25 740 GLU A CA 1
ATOM 6085 C C . GLU A 1 740 ? 21.429 -8.996 -23.968 1.00 81.25 740 GLU A C 1
ATOM 6087 O O . GLU A 1 740 ? 21.659 -9.777 -23.043 1.00 81.25 740 GLU A O 1
ATOM 6092 N N . PHE A 1 741 ? 21.265 -9.394 -25.233 1.00 78.88 741 PHE A N 1
ATOM 6093 C CA . PHE A 1 741 ? 21.265 -10.789 -25.674 1.00 78.88 741 PHE A CA 1
ATOM 6094 C C . PHE A 1 741 ? 22.458 -11.129 -26.569 1.00 78.88 741 PHE A C 1
ATOM 6096 O O . PHE A 1 741 ? 22.575 -12.274 -27.012 1.00 78.88 741 PHE A O 1
ATOM 6103 N N . TYR A 1 742 ? 23.327 -10.167 -26.883 1.00 82.19 742 TYR A N 1
ATOM 6104 C CA . TYR A 1 742 ? 24.420 -10.332 -27.839 1.00 82.19 742 TYR A CA 1
ATOM 6105 C C . TYR A 1 742 ? 25.773 -9.986 -27.210 1.00 82.19 742 TYR A C 1
ATOM 6107 O O . TYR A 1 742 ? 26.457 -9.065 -27.652 1.00 82.19 742 TYR A O 1
ATOM 6115 N N . ASP A 1 743 ? 26.170 -10.775 -26.207 1.00 77.38 743 ASP A N 1
ATOM 6116 C CA . ASP A 1 743 ? 27.371 -10.556 -25.385 1.00 77.38 743 ASP A CA 1
ATOM 6117 C C . ASP A 1 743 ? 28.636 -10.239 -26.203 1.00 77.38 743 ASP A C 1
ATOM 6119 O O . ASP A 1 743 ? 29.357 -9.297 -25.879 1.00 77.38 743 ASP A O 1
ATOM 6123 N N . GLU A 1 744 ? 28.875 -10.966 -27.303 1.00 82.25 744 GLU A N 1
ATOM 6124 C CA . GLU A 1 744 ? 30.061 -10.795 -28.160 1.00 82.25 744 GLU A CA 1
ATOM 6125 C C . GLU A 1 744 ? 30.167 -9.411 -28.818 1.00 82.25 744 GLU A C 1
ATOM 6127 O O . GLU A 1 744 ? 31.280 -8.941 -29.037 1.00 82.25 744 GLU A O 1
ATOM 6132 N N . LYS A 1 745 ? 29.030 -8.770 -29.133 1.00 84.06 745 LYS A N 1
ATOM 6133 C CA . LYS A 1 745 ? 28.957 -7.459 -29.808 1.00 84.06 745 LYS A CA 1
ATOM 6134 C C . LYS A 1 745 ? 28.335 -6.363 -28.937 1.00 84.06 745 LYS A C 1
ATOM 6136 O O . LYS A 1 745 ? 28.035 -5.272 -29.425 1.00 84.06 745 LYS A O 1
ATOM 6141 N N . SER A 1 746 ? 28.088 -6.636 -27.653 1.00 84.50 746 SER A N 1
ATOM 6142 C CA . SER A 1 746 ? 27.342 -5.723 -26.779 1.00 84.50 746 SER A CA 1
ATOM 6143 C C . SER A 1 746 ? 27.966 -4.323 -26.777 1.00 84.50 746 SER A C 1
ATOM 6145 O O . SER A 1 746 ? 27.243 -3.331 -26.881 1.00 84.50 746 SER A O 1
ATOM 6147 N N . TYR A 1 747 ? 29.302 -4.226 -26.713 1.00 85.12 747 TYR A N 1
ATOM 6148 C CA . TYR A 1 747 ? 30.006 -2.939 -26.680 1.00 85.12 747 TYR A CA 1
ATOM 6149 C C . TYR A 1 747 ? 29.811 -2.137 -27.959 1.00 85.12 747 TYR A C 1
ATOM 6151 O O . TYR A 1 747 ? 29.451 -0.959 -27.885 1.00 85.12 747 TYR A O 1
ATOM 6159 N N . GLU A 1 748 ? 30.012 -2.755 -29.125 1.00 89.44 748 GLU A N 1
ATOM 6160 C CA . GLU A 1 748 ? 29.803 -2.077 -30.400 1.00 89.44 748 GLU A CA 1
ATOM 6161 C C . GLU A 1 748 ? 28.356 -1.601 -30.540 1.00 89.44 748 GLU A C 1
ATOM 6163 O O . GLU A 1 748 ? 28.135 -0.456 -30.934 1.00 89.44 748 GLU A O 1
ATOM 6168 N N . LEU A 1 749 ? 27.386 -2.434 -30.144 1.00 92.00 749 LEU A N 1
ATOM 6169 C CA . LEU A 1 749 ? 25.959 -2.117 -30.217 1.00 92.00 749 LEU A CA 1
ATOM 6170 C C . LEU A 1 749 ? 25.564 -0.969 -29.277 1.00 92.00 749 LEU A C 1
ATOM 6172 O O . LEU A 1 749 ? 24.879 -0.039 -29.708 1.00 92.00 749 LEU A O 1
ATOM 6176 N N . LEU A 1 750 ? 26.017 -0.977 -28.015 1.00 91.44 750 LEU A N 1
ATOM 6177 C CA . LEU A 1 750 ? 25.745 0.123 -27.078 1.00 91.44 750 LEU A CA 1
ATOM 6178 C C . LEU A 1 750 ? 26.437 1.419 -27.507 1.00 91.44 750 LEU A C 1
ATOM 6180 O O . LEU A 1 750 ? 25.850 2.494 -27.385 1.00 91.44 750 LEU A O 1
ATOM 6184 N N . ASN A 1 751 ? 27.663 1.344 -28.028 1.00 90.88 751 ASN A N 1
ATOM 6185 C CA . ASN A 1 751 ? 28.372 2.521 -28.517 1.00 90.88 751 ASN A CA 1
ATOM 6186 C C . ASN A 1 751 ? 27.722 3.092 -29.792 1.00 90.88 751 ASN A C 1
ATOM 6188 O O . ASN A 1 751 ? 27.580 4.309 -29.905 1.00 90.88 751 ASN A O 1
ATOM 6192 N N . GLU A 1 752 ? 27.273 2.247 -30.727 1.00 94.19 752 GLU A N 1
ATOM 6193 C CA . GLU A 1 752 ? 26.491 2.686 -31.893 1.00 94.19 752 GLU A CA 1
ATOM 6194 C C . GLU A 1 752 ? 25.169 3.327 -31.453 1.00 94.19 752 GLU A C 1
ATOM 6196 O O . GLU A 1 752 ? 24.838 4.429 -31.896 1.00 94.19 752 GLU A O 1
ATOM 6201 N N . SER A 1 753 ? 24.451 2.684 -30.526 1.00 94.88 753 SER A N 1
ATOM 6202 C CA . SER A 1 753 ? 23.219 3.216 -29.944 1.00 94.88 753 SER A CA 1
ATOM 6203 C C . SER A 1 753 ? 23.444 4.596 -29.313 1.00 94.88 753 SER A C 1
ATOM 6205 O O . SER A 1 753 ? 22.698 5.526 -29.626 1.00 94.88 753 SER A O 1
ATOM 6207 N N . PHE A 1 754 ? 24.514 4.762 -28.522 1.00 94.94 754 PHE A N 1
ATOM 6208 C CA . PHE A 1 754 ? 24.920 6.033 -27.911 1.00 94.94 754 PHE A CA 1
ATOM 6209 C C . PHE A 1 754 ? 25.254 7.112 -28.949 1.00 94.94 754 PHE A C 1
ATOM 6211 O O . PHE A 1 754 ? 24.882 8.267 -28.775 1.00 94.94 754 PHE A O 1
ATOM 6218 N N . ILE A 1 755 ? 25.933 6.773 -30.047 1.00 94.62 755 ILE A N 1
ATOM 6219 C CA . ILE A 1 755 ? 26.233 7.743 -31.111 1.00 94.62 755 ILE A CA 1
ATOM 6220 C C . ILE A 1 755 ? 24.945 8.189 -31.815 1.00 94.62 755 ILE A C 1
ATOM 6222 O O . ILE A 1 755 ? 24.787 9.374 -32.120 1.00 94.62 755 ILE A O 1
ATOM 6226 N N . LEU A 1 756 ? 24.013 7.263 -32.055 1.00 95.19 756 LEU A N 1
ATOM 6227 C CA . LEU A 1 756 ? 22.743 7.550 -32.723 1.00 95.19 756 LEU A CA 1
ATOM 6228 C C . LEU A 1 756 ? 21.819 8.455 -31.905 1.00 95.19 756 LEU A C 1
ATOM 6230 O O . LEU A 1 756 ? 21.046 9.200 -32.513 1.00 95.19 756 LEU A O 1
ATOM 6234 N N . THR A 1 757 ? 21.909 8.454 -30.568 1.00 93.88 757 THR A N 1
ATOM 6235 C CA . THR A 1 757 ? 21.065 9.326 -29.727 1.00 93.88 757 THR A CA 1
ATOM 6236 C C . THR A 1 757 ? 21.229 10.805 -30.078 1.00 93.88 757 THR A C 1
ATOM 6238 O O . THR A 1 757 ? 20.257 11.561 -30.051 1.00 93.88 757 THR A O 1
ATOM 6241 N N . LYS A 1 758 ? 22.421 11.212 -30.530 1.00 90.88 758 LYS A N 1
ATOM 6242 C CA . LYS A 1 758 ? 22.721 12.589 -30.953 1.00 90.88 758 LYS A CA 1
ATOM 6243 C C . LYS A 1 758 ? 21.866 13.059 -32.132 1.00 90.88 758 LYS A C 1
ATOM 6245 O O . LYS A 1 758 ? 21.603 14.252 -32.251 1.00 90.88 758 LYS A O 1
ATOM 6250 N N . ASN A 1 759 ? 21.394 12.130 -32.966 1.00 94.25 759 ASN A N 1
ATOM 6251 C CA . ASN A 1 759 ? 20.589 12.415 -34.157 1.00 94.25 759 ASN A CA 1
ATOM 6252 C C . ASN A 1 759 ? 19.075 12.425 -33.895 1.00 94.25 759 ASN A C 1
ATOM 6254 O O . ASN A 1 759 ? 18.296 12.773 -34.784 1.00 94.25 759 ASN A O 1
ATOM 6258 N N . ILE A 1 760 ? 18.638 12.032 -32.699 1.00 93.38 760 ILE A N 1
ATOM 6259 C CA . ILE A 1 760 ? 17.231 12.122 -32.294 1.00 93.38 760 ILE A CA 1
ATOM 6260 C C . ILE A 1 760 ? 16.870 13.613 -32.162 1.00 93.38 760 ILE A C 1
ATOM 6262 O O . ILE A 1 760 ? 17.734 14.438 -31.880 1.00 93.38 760 ILE A O 1
ATOM 6266 N N . GLN A 1 761 ? 15.622 14.007 -32.410 1.00 90.12 761 GLN A N 1
ATOM 6267 C CA . GLN A 1 761 ? 15.223 15.420 -32.299 1.00 90.12 761 GLN A CA 1
ATOM 6268 C C . GLN A 1 761 ? 14.709 15.756 -30.895 1.00 90.12 761 GLN A C 1
ATOM 6270 O O . GLN A 1 761 ? 15.167 16.713 -30.283 1.00 90.12 761 GLN A O 1
ATOM 6275 N N . GLU A 1 762 ? 13.813 14.932 -30.352 1.00 92.31 762 GLU A N 1
ATOM 6276 C CA . GLU A 1 762 ? 13.173 15.172 -29.056 1.00 92.31 762 GLU A CA 1
ATOM 6277 C C . GLU A 1 762 ? 14.111 14.859 -27.876 1.00 92.31 762 GLU A C 1
ATOM 6279 O O . GLU A 1 762 ? 14.547 13.718 -27.696 1.00 92.31 762 GLU A O 1
ATOM 6284 N N . ALA A 1 763 ? 14.396 15.869 -27.046 1.00 94.38 763 ALA A N 1
ATOM 6285 C CA . ALA A 1 763 ? 15.292 15.764 -25.890 1.00 94.38 763 ALA A CA 1
ATOM 6286 C C . ALA A 1 763 ? 14.825 14.712 -24.867 1.00 94.38 763 ALA A C 1
ATOM 6288 O O . ALA A 1 763 ? 15.626 13.913 -24.384 1.00 94.38 763 ALA A O 1
ATOM 6289 N N . THR A 1 764 ? 13.518 14.634 -24.598 1.00 94.12 764 THR A N 1
ATOM 6290 C CA . THR A 1 764 ? 12.938 13.647 -23.673 1.00 94.12 764 THR A CA 1
ATOM 6291 C C . THR A 1 764 ? 13.162 12.202 -24.126 1.00 94.12 764 THR A C 1
ATOM 6293 O O . THR A 1 764 ? 13.398 11.323 -23.295 1.00 94.12 764 THR A O 1
ATOM 6296 N N . LEU A 1 765 ? 13.125 11.934 -25.435 1.00 93.06 765 LEU A N 1
ATOM 6297 C CA . LEU A 1 765 ? 13.393 10.600 -25.977 1.00 93.06 765 LEU A CA 1
ATOM 6298 C C . LEU A 1 765 ? 14.881 10.246 -25.910 1.00 93.06 765 LEU A C 1
ATOM 6300 O O . LEU A 1 765 ? 15.220 9.110 -25.577 1.00 93.06 765 LEU A O 1
ATOM 6304 N N . LYS A 1 766 ? 15.768 11.217 -26.177 1.00 94.38 766 LYS A N 1
ATOM 6305 C CA . LYS A 1 766 ? 17.218 11.039 -25.995 1.00 94.38 766 LYS A CA 1
ATOM 6306 C C . LYS A 1 766 ? 17.554 10.669 -24.561 1.00 94.38 766 LYS A C 1
ATOM 6308 O O . LYS A 1 766 ? 18.280 9.705 -24.340 1.00 94.38 766 LYS A O 1
ATOM 6313 N N . PHE A 1 767 ? 17.002 11.428 -23.614 1.00 95.06 767 PHE A N 1
ATOM 6314 C CA . PHE A 1 767 ? 17.229 11.234 -22.189 1.00 95.06 767 PHE A CA 1
ATOM 6315 C C . PHE A 1 767 ? 16.873 9.799 -21.781 1.00 95.06 767 PHE A C 1
ATOM 6317 O O . PHE A 1 767 ? 17.725 9.078 -21.275 1.00 95.06 767 PHE A O 1
ATOM 6324 N N . GLN A 1 768 ? 15.666 9.334 -22.120 1.00 93.06 768 GLN A N 1
ATOM 6325 C CA . GLN A 1 768 ? 15.212 7.976 -21.795 1.00 93.06 768 GLN A CA 1
ATOM 6326 C C . GLN A 1 768 ? 16.088 6.868 -22.399 1.00 93.06 768 GLN A C 1
ATOM 6328 O O . GLN A 1 768 ? 16.329 5.853 -21.745 1.00 93.06 768 GLN A O 1
ATOM 6333 N N . ILE A 1 769 ? 16.572 7.035 -23.636 1.00 93.75 769 ILE A N 1
ATOM 6334 C CA . ILE A 1 769 ? 17.472 6.047 -24.246 1.00 93.75 769 ILE A CA 1
ATOM 6335 C C . ILE A 1 769 ? 18.812 6.008 -23.516 1.00 93.75 769 ILE A C 1
ATOM 6337 O O . ILE A 1 769 ? 19.324 4.924 -23.256 1.00 93.75 769 ILE A O 1
ATOM 6341 N N . LEU A 1 770 ? 19.382 7.163 -23.174 1.00 94.50 770 LEU A N 1
ATOM 6342 C CA . LEU A 1 770 ? 20.647 7.222 -22.444 1.00 94.50 770 LEU A CA 1
ATOM 6343 C C . LEU A 1 770 ? 20.542 6.547 -21.070 1.00 94.50 770 LEU A C 1
ATOM 6345 O O . LEU A 1 770 ? 21.435 5.781 -20.711 1.00 94.50 770 LEU A O 1
ATOM 6349 N N . GLU A 1 771 ? 19.430 6.736 -20.351 1.00 91.69 771 GLU A N 1
ATOM 6350 C CA . GLU A 1 771 ? 19.162 6.002 -19.104 1.00 91.69 771 GLU A CA 1
ATOM 6351 C C . GLU A 1 771 ? 19.092 4.487 -19.329 1.00 91.69 771 GLU A C 1
ATOM 6353 O O . GLU A 1 771 ? 19.613 3.700 -18.536 1.00 91.69 771 GLU A O 1
ATOM 6358 N N . LYS A 1 772 ? 18.486 4.057 -20.440 1.00 88.69 772 LYS A N 1
ATOM 6359 C CA . LYS A 1 772 ? 18.423 2.637 -20.787 1.00 88.69 772 LYS A CA 1
ATOM 6360 C C . LYS A 1 772 ? 19.781 2.054 -21.137 1.00 88.69 772 LYS A C 1
ATOM 6362 O O . LYS A 1 772 ? 20.127 0.999 -20.610 1.00 88.69 772 LYS A O 1
ATOM 6367 N N . ILE A 1 773 ? 20.580 2.756 -21.938 1.00 91.00 773 ILE A N 1
ATOM 6368 C CA . ILE A 1 773 ? 21.958 2.352 -22.234 1.00 91.00 773 ILE A CA 1
ATOM 6369 C C . ILE A 1 773 ? 22.739 2.216 -20.924 1.00 91.00 773 ILE A C 1
ATOM 6371 O O . ILE A 1 773 ? 23.373 1.184 -20.724 1.00 91.00 773 ILE A O 1
ATOM 6375 N N . PHE A 1 774 ? 22.638 3.192 -20.009 1.00 88.50 774 PHE A N 1
ATOM 6376 C CA . PHE A 1 774 ? 23.260 3.129 -18.680 1.00 88.50 774 PHE A CA 1
ATOM 6377 C C . PHE A 1 774 ? 22.862 1.855 -17.917 1.00 88.50 774 PHE A C 1
ATOM 6379 O O . PHE A 1 774 ? 23.723 1.176 -17.354 1.00 88.50 774 PHE A O 1
ATOM 6386 N N . SER A 1 775 ? 21.578 1.483 -17.956 1.00 81.75 775 SER A N 1
ATOM 6387 C CA . SER A 1 775 ? 21.063 0.302 -17.252 1.00 81.75 775 SER A CA 1
ATOM 6388 C C . SER A 1 775 ? 21.550 -1.048 -17.794 1.00 81.75 775 SER A C 1
ATOM 6390 O O . SER A 1 775 ? 21.380 -2.060 -17.122 1.00 81.75 775 SER A O 1
ATOM 6392 N N . ILE A 1 776 ? 22.185 -1.085 -18.970 1.00 80.88 776 ILE A N 1
ATOM 6393 C CA . ILE A 1 776 ? 22.579 -2.327 -19.663 1.00 80.88 776 ILE A CA 1
ATOM 6394 C C . ILE A 1 776 ? 24.106 -2.518 -19.700 1.00 80.88 776 ILE A C 1
ATOM 6396 O O . ILE A 1 776 ? 24.594 -3.600 -20.008 1.00 80.88 776 ILE A O 1
ATOM 6400 N N . VAL A 1 777 ? 24.906 -1.505 -19.352 1.00 81.56 777 VAL A N 1
ATOM 6401 C CA . VAL A 1 777 ? 26.378 -1.571 -19.446 1.00 81.56 777 VAL A CA 1
ATOM 6402 C C . VAL A 1 777 ? 26.983 -2.646 -18.513 1.00 81.56 777 VAL A C 1
ATOM 6404 O O . VAL A 1 777 ? 27.131 -2.411 -17.312 1.00 81.56 777 VAL A O 1
ATOM 6407 N N . ARG A 1 778 ? 27.418 -3.791 -19.075 1.00 69.12 778 ARG A N 1
ATOM 6408 C CA . ARG A 1 778 ? 27.961 -4.973 -18.350 1.00 69.12 778 ARG A CA 1
ATOM 6409 C C . ARG A 1 778 ? 29.488 -5.213 -18.481 1.00 69.12 778 ARG A C 1
ATOM 6411 O O . ARG A 1 778 ? 29.975 -6.269 -18.093 1.00 69.12 778 ARG A O 1
ATOM 6418 N N . TYR A 1 779 ? 30.262 -4.267 -19.028 1.00 64.38 779 TYR A N 1
ATOM 6419 C CA . TYR A 1 779 ? 31.684 -4.473 -19.397 1.00 64.38 779 TYR A CA 1
ATOM 6420 C C . TYR A 1 779 ? 32.685 -4.566 -18.231 1.00 64.38 779 TYR A C 1
ATOM 6422 O O . TYR A 1 779 ? 32.390 -4.187 -17.095 1.00 64.38 779 TYR A O 1
ATOM 6430 N N . LYS A 1 780 ? 33.923 -4.969 -18.573 1.00 55.22 780 LYS A N 1
ATOM 6431 C CA . LYS A 1 780 ? 35.122 -4.900 -17.720 1.00 55.22 780 LYS A CA 1
ATOM 6432 C C . LYS A 1 780 ? 35.332 -3.498 -17.132 1.00 55.22 780 LYS A C 1
ATOM 6434 O O . LYS A 1 780 ? 35.051 -2.480 -17.766 1.00 55.22 780 LYS A O 1
ATOM 6439 N N . GLU A 1 781 ? 35.859 -3.463 -15.911 1.00 56.50 781 GLU A N 1
ATOM 6440 C CA . GLU A 1 781 ? 35.775 -2.334 -14.973 1.00 56.50 781 GLU A CA 1
ATOM 6441 C C . GLU A 1 781 ? 36.294 -0.981 -15.515 1.00 56.50 781 GLU A C 1
ATOM 6443 O O . GLU A 1 781 ? 35.677 0.061 -15.279 1.00 56.50 781 GLU A O 1
ATOM 6448 N N . VAL A 1 782 ? 37.388 -0.981 -16.288 1.00 56.44 782 VAL A N 1
ATOM 6449 C CA . VAL A 1 782 ? 38.058 0.253 -16.753 1.00 56.44 782 VAL A CA 1
ATOM 6450 C C . VAL A 1 782 ? 37.297 0.944 -17.893 1.00 56.44 782 VAL A C 1
ATOM 6452 O O . VAL A 1 782 ? 37.042 2.148 -17.815 1.00 56.44 782 VAL A O 1
ATOM 6455 N N . ASP A 1 783 ? 36.878 0.199 -18.919 1.00 67.50 783 ASP A N 1
ATOM 6456 C CA . ASP A 1 783 ? 36.129 0.752 -20.061 1.00 67.50 783 ASP A CA 1
ATOM 6457 C C . ASP A 1 783 ? 34.697 1.137 -19.663 1.00 67.50 783 ASP A C 1
ATOM 6459 O O . ASP A 1 783 ? 34.142 2.132 -20.143 1.00 67.50 783 ASP A O 1
ATOM 6463 N N . ARG A 1 784 ? 34.122 0.400 -18.703 1.00 74.69 784 ARG A N 1
ATOM 6464 C CA . ARG A 1 784 ? 32.797 0.667 -18.137 1.00 74.69 784 ARG A CA 1
ATOM 6465 C C . ARG A 1 784 ? 32.718 2.036 -17.466 1.00 74.69 784 ARG A C 1
ATOM 6467 O O . ARG A 1 784 ? 31.792 2.792 -17.751 1.00 74.69 784 ARG A O 1
ATOM 6474 N N . LYS A 1 785 ? 33.687 2.384 -16.612 1.00 76.19 785 LYS A N 1
ATOM 6475 C CA . LYS A 1 785 ? 33.671 3.655 -15.865 1.00 76.19 785 LYS A CA 1
ATOM 6476 C C . LYS A 1 785 ? 33.690 4.872 -16.794 1.00 76.19 785 LYS A C 1
ATOM 6478 O O . LYS A 1 785 ? 32.937 5.820 -16.585 1.00 76.19 785 LYS A O 1
ATOM 6483 N N . PHE A 1 786 ? 34.519 4.836 -17.837 1.00 82.19 786 PHE A N 1
ATOM 6484 C CA . PHE A 1 786 ? 34.615 5.931 -18.804 1.00 82.19 786 PHE A CA 1
ATOM 6485 C C . PHE A 1 786 ? 33.353 6.063 -19.665 1.00 82.19 786 PHE A C 1
ATOM 6487 O O . PHE A 1 786 ? 32.892 7.177 -19.916 1.00 82.19 786 PHE A O 1
ATOM 6494 N N . PHE A 1 787 ? 32.775 4.941 -20.101 1.00 85.62 787 PHE A N 1
ATOM 6495 C CA . PHE A 1 787 ? 31.541 4.952 -20.886 1.00 85.62 787 PHE A CA 1
ATOM 6496 C C . PHE A 1 787 ? 30.342 5.450 -20.067 1.00 85.62 787 PHE A C 1
ATOM 6498 O O . PHE A 1 787 ? 29.592 6.298 -20.544 1.00 85.62 787 PHE A O 1
ATOM 6505 N N . ILE A 1 788 ? 30.212 5.009 -18.811 1.00 86.25 788 ILE A N 1
ATOM 6506 C CA . ILE A 1 788 ? 29.183 5.502 -17.888 1.00 86.25 788 ILE A CA 1
ATOM 6507 C C . ILE A 1 788 ? 29.302 7.018 -17.691 1.00 86.25 788 ILE A C 1
ATOM 6509 O O . ILE A 1 788 ? 28.300 7.719 -17.810 1.00 86.25 788 ILE A O 1
ATOM 6513 N N . GLN A 1 789 ? 30.512 7.539 -17.457 1.00 88.31 789 GLN A N 1
ATOM 6514 C CA . GLN A 1 789 ? 30.704 8.980 -17.274 1.00 88.31 789 GLN A CA 1
ATOM 6515 C C . GLN A 1 789 ? 30.248 9.779 -18.502 1.00 88.31 789 GLN A C 1
ATOM 6517 O O . GLN A 1 789 ? 29.551 10.776 -18.351 1.00 88.31 789 GLN A O 1
ATOM 6522 N N . LYS A 1 790 ? 30.557 9.305 -19.718 1.00 91.38 790 LYS A N 1
ATOM 6523 C CA . LYS A 1 790 ? 30.078 9.939 -20.958 1.00 91.38 790 LYS A CA 1
ATOM 6524 C C . LYS A 1 790 ? 28.555 10.002 -21.043 1.00 91.38 790 LYS A C 1
ATOM 6526 O O . LYS A 1 790 ? 28.026 10.997 -21.526 1.00 91.38 790 LYS A O 1
ATOM 6531 N N . ILE A 1 791 ? 27.862 8.946 -20.614 1.00 92.44 791 ILE A N 1
ATOM 6532 C CA . ILE A 1 791 ? 26.395 8.919 -20.608 1.00 92.44 791 ILE A CA 1
ATOM 6533 C C . ILE A 1 791 ? 25.855 9.959 -19.625 1.00 92.44 791 ILE A C 1
ATOM 6535 O O . ILE A 1 791 ? 24.963 10.719 -19.985 1.00 92.44 791 ILE A O 1
ATOM 6539 N N . VAL A 1 792 ? 26.415 10.026 -18.413 1.00 92.25 792 VAL A N 1
ATOM 6540 C CA . VAL A 1 792 ? 26.002 11.002 -17.391 1.00 92.25 792 VAL A CA 1
ATOM 6541 C C . VAL A 1 792 ? 26.238 12.438 -17.862 1.00 92.25 792 VAL A C 1
ATOM 6543 O O . VAL A 1 792 ? 25.348 13.275 -17.723 1.00 92.25 792 VAL A O 1
ATOM 6546 N N . ASP A 1 793 ? 27.392 12.722 -18.468 1.00 94.38 793 ASP A N 1
ATOM 6547 C CA . ASP A 1 793 ? 27.698 14.048 -19.012 1.00 94.38 793 ASP A CA 1
ATOM 6548 C C . ASP A 1 793 ? 26.693 14.445 -20.110 1.00 94.38 793 ASP A C 1
ATOM 6550 O O . ASP A 1 793 ? 26.195 15.570 -20.125 1.00 94.38 793 ASP A O 1
ATOM 6554 N N . GLU A 1 794 ? 26.334 13.511 -20.996 1.00 95.31 794 GLU A N 1
ATOM 6555 C CA . GLU A 1 794 ? 25.345 13.744 -22.054 1.00 95.31 794 GLU A CA 1
ATOM 6556 C C . GLU A 1 794 ? 23.920 13.928 -21.491 1.00 95.31 794 GLU A C 1
ATOM 6558 O O . GLU A 1 794 ? 23.191 14.807 -21.950 1.00 95.31 794 GLU A O 1
ATOM 6563 N N . LEU A 1 795 ? 23.527 13.169 -20.457 1.00 95.81 795 LEU A N 1
ATOM 6564 C CA . LEU A 1 795 ? 22.249 13.355 -19.751 1.00 95.81 795 LEU A CA 1
ATOM 6565 C C . LEU A 1 795 ? 22.133 14.767 -19.156 1.00 95.81 795 LEU A C 1
ATOM 6567 O O . LEU A 1 795 ? 21.078 15.394 -19.262 1.00 95.81 795 LEU A O 1
ATOM 6571 N N . ILE A 1 796 ? 23.218 15.278 -18.562 1.00 95.94 796 ILE A N 1
ATOM 6572 C CA . ILE A 1 796 ? 23.284 16.640 -18.013 1.00 95.94 796 ILE A CA 1
ATOM 6573 C C . ILE A 1 796 ? 23.149 17.687 -19.124 1.00 95.94 796 ILE A C 1
ATOM 6575 O O . ILE A 1 796 ? 22.457 18.681 -18.931 1.00 95.94 796 ILE A O 1
ATOM 6579 N N . LEU A 1 797 ? 23.786 17.472 -20.279 1.00 94.94 797 LEU A N 1
ATOM 6580 C CA . LEU A 1 797 ? 23.712 18.400 -21.412 1.00 94.94 797 LEU A CA 1
ATOM 6581 C C . LEU A 1 797 ? 22.298 18.487 -22.002 1.00 94.94 797 LEU A C 1
ATOM 6583 O O . LEU A 1 797 ? 21.815 19.582 -22.265 1.00 94.94 797 LEU A O 1
ATOM 6587 N N . ILE A 1 798 ? 21.626 17.348 -22.184 1.00 95.50 798 ILE A N 1
ATOM 6588 C CA . ILE A 1 798 ? 20.292 17.279 -22.810 1.00 95.50 798 ILE A CA 1
ATOM 6589 C C . ILE A 1 798 ? 19.191 17.823 -21.894 1.00 95.50 798 ILE A C 1
ATOM 6591 O O . ILE A 1 798 ? 18.144 18.256 -22.370 1.00 95.50 798 ILE A O 1
ATOM 6595 N N . PHE A 1 799 ? 19.400 17.790 -20.579 1.00 95.38 799 PHE A N 1
ATOM 6596 C CA . PHE A 1 799 ? 18.406 18.199 -19.590 1.00 95.38 799 PHE A CA 1
ATOM 6597 C C . PHE A 1 799 ? 17.819 19.594 -19.833 1.00 95.38 799 PHE A C 1
ATOM 6599 O O . PHE A 1 799 ? 16.609 19.786 -19.692 1.00 95.38 799 PHE A O 1
ATOM 6606 N N . ASP A 1 800 ? 18.663 20.561 -20.195 1.00 92.12 800 ASP A N 1
ATOM 6607 C CA . ASP A 1 800 ? 18.232 21.946 -20.385 1.00 92.12 800 ASP A CA 1
ATOM 6608 C C . ASP A 1 800 ? 17.352 22.136 -21.631 1.00 92.12 800 ASP A C 1
ATOM 6610 O O . ASP A 1 800 ? 16.555 23.078 -21.657 1.00 92.12 800 ASP A O 1
ATOM 6614 N N . ASP A 1 801 ? 17.422 21.201 -22.584 1.00 94.50 801 ASP A N 1
ATOM 6615 C CA . ASP A 1 801 ? 16.641 21.178 -23.826 1.00 94.50 801 ASP A CA 1
ATOM 6616 C C . ASP A 1 801 ? 15.259 20.505 -23.660 1.00 94.50 801 ASP A C 1
ATOM 6618 O O . ASP A 1 801 ? 14.508 20.361 -24.627 1.00 94.50 801 ASP A O 1
ATOM 6622 N N . ILE A 1 802 ? 14.897 20.046 -22.453 1.00 94.88 802 ILE A N 1
ATOM 6623 C CA . ILE A 1 802 ? 13.570 19.470 -22.187 1.00 94.88 802 ILE A CA 1
ATOM 6624 C C . ILE A 1 802 ? 12.555 20.596 -21.939 1.00 94.88 802 ILE A C 1
ATOM 6626 O O . ILE A 1 802 ? 12.541 21.225 -20.875 1.00 94.88 802 ILE A O 1
ATOM 6630 N N . ASP A 1 803 ? 11.674 20.807 -22.920 1.00 91.06 803 ASP A N 1
ATOM 6631 C CA . ASP A 1 803 ? 10.678 21.887 -22.916 1.00 91.06 803 ASP A CA 1
ATOM 6632 C C . ASP A 1 803 ? 9.467 21.621 -22.004 1.00 91.06 803 ASP A C 1
ATOM 6634 O O . ASP A 1 803 ? 9.023 22.517 -21.280 1.00 91.06 803 ASP A O 1
ATOM 6638 N N . ASP A 1 804 ? 8.908 20.404 -22.031 1.00 93.81 804 ASP A N 1
ATOM 6639 C CA . ASP A 1 804 ? 7.710 20.072 -21.250 1.00 93.81 804 ASP A CA 1
ATOM 6640 C C . ASP A 1 804 ? 8.006 20.097 -19.742 1.00 93.81 804 ASP A C 1
ATOM 6642 O O . ASP A 1 804 ? 8.913 19.420 -19.256 1.00 93.81 804 ASP A O 1
ATOM 6646 N N . LEU A 1 805 ? 7.214 20.866 -18.985 1.00 95.19 805 LEU A N 1
ATOM 6647 C CA . LEU A 1 805 ? 7.451 21.088 -17.555 1.00 95.19 805 LEU A CA 1
ATOM 6648 C C . LEU A 1 805 ? 7.377 19.788 -16.745 1.00 95.19 805 LEU A C 1
ATOM 6650 O O . LEU A 1 805 ? 8.181 19.600 -15.834 1.00 95.19 805 LEU A O 1
ATOM 6654 N N . HIS A 1 806 ? 6.446 18.888 -17.075 1.00 94.56 806 HIS A N 1
ATOM 6655 C CA . HIS A 1 806 ? 6.304 17.614 -16.370 1.00 94.56 806 HIS A CA 1
ATOM 6656 C C . HIS A 1 806 ? 7.525 16.725 -16.631 1.00 94.56 806 HIS A C 1
ATOM 6658 O O . HIS A 1 806 ? 8.170 16.265 -15.691 1.00 94.56 806 HIS A O 1
ATOM 6664 N N . ASN A 1 807 ? 7.897 16.543 -17.897 1.00 95.00 807 ASN A N 1
ATOM 6665 C CA . ASN A 1 807 ? 9.059 15.754 -18.292 1.00 95.00 807 ASN A CA 1
ATOM 6666 C C . ASN A 1 807 ? 10.365 16.342 -17.755 1.00 95.00 807 ASN A C 1
ATOM 6668 O O . ASN A 1 807 ? 11.251 15.586 -17.363 1.00 95.00 807 ASN A O 1
ATOM 6672 N N . ARG A 1 808 ? 10.480 17.671 -17.665 1.00 96.19 808 ARG A N 1
ATOM 6673 C CA . ARG A 1 808 ? 11.640 18.330 -17.060 1.00 96.19 808 ARG A CA 1
ATOM 6674 C C . ARG A 1 808 ? 11.739 18.047 -15.563 1.00 96.19 808 ARG A C 1
ATOM 6676 O O . ARG A 1 808 ? 12.836 17.795 -15.078 1.00 96.19 808 ARG A O 1
ATOM 6683 N N . ILE A 1 809 ? 10.621 18.035 -14.833 1.00 96.62 809 ILE A N 1
ATOM 6684 C CA . ILE A 1 809 ? 10.596 17.638 -13.413 1.00 96.62 809 ILE A CA 1
ATOM 6685 C C . ILE A 1 809 ? 11.046 16.183 -13.258 1.00 96.62 809 ILE A C 1
ATOM 6687 O O . ILE A 1 809 ? 11.935 15.912 -12.452 1.00 96.62 809 ILE A O 1
ATOM 6691 N N . ILE A 1 810 ? 10.487 15.267 -14.057 1.00 95.19 810 ILE A N 1
ATOM 6692 C CA . ILE A 1 810 ? 10.856 13.844 -14.038 1.00 95.19 810 ILE A CA 1
ATOM 6693 C C . ILE A 1 810 ? 12.347 13.654 -14.348 1.00 95.19 810 ILE A C 1
ATOM 6695 O O . ILE A 1 810 ? 13.040 12.983 -13.586 1.00 95.19 810 ILE A O 1
ATOM 6699 N N . ALA A 1 811 ? 12.868 14.299 -15.396 1.00 96.12 811 ALA A N 1
ATOM 6700 C CA . ALA A 1 811 ? 14.291 14.256 -15.734 1.00 96.12 811 ALA A CA 1
ATOM 6701 C C . ALA A 1 811 ? 15.172 14.813 -14.606 1.00 96.12 811 ALA A C 1
ATOM 6703 O O . ALA A 1 811 ? 16.211 14.240 -14.300 1.00 96.12 811 ALA A O 1
ATOM 6704 N N . SER A 1 812 ? 14.742 15.893 -13.946 1.00 97.12 812 SER A N 1
ATOM 6705 C CA . SER A 1 812 ? 15.471 16.495 -12.825 1.00 97.12 812 SER A CA 1
ATOM 6706 C C . SER A 1 812 ? 15.550 15.543 -11.627 1.00 97.12 812 SER A C 1
ATOM 6708 O O . SER A 1 812 ? 16.611 15.365 -11.034 1.00 97.12 812 SER A O 1
ATOM 6710 N N . ILE A 1 813 ? 14.444 14.869 -11.298 1.00 95.88 813 ILE A N 1
ATOM 6711 C CA . ILE A 1 813 ? 14.416 13.849 -10.240 1.00 95.88 813 ILE A CA 1
ATOM 6712 C C . ILE A 1 813 ? 15.326 12.676 -10.613 1.00 95.88 813 ILE A C 1
ATOM 6714 O O . ILE A 1 813 ? 16.166 12.286 -9.806 1.00 95.88 813 ILE A O 1
ATOM 6718 N N . ARG A 1 814 ? 15.222 12.151 -11.840 1.00 93.75 814 ARG A N 1
ATOM 6719 C CA . ARG A 1 814 ? 16.050 11.026 -12.297 1.00 93.75 814 ARG A CA 1
ATOM 6720 C C . ARG A 1 814 ? 17.542 11.373 -12.325 1.00 93.75 814 ARG A C 1
ATOM 6722 O O . ARG A 1 814 ? 18.351 10.592 -11.833 1.00 93.75 814 ARG A O 1
ATOM 6729 N N . LEU A 1 815 ? 17.917 12.576 -12.776 1.00 95.69 815 LEU A N 1
ATOM 6730 C CA . LEU A 1 815 ? 19.299 13.072 -12.702 1.00 95.69 815 LEU A CA 1
ATOM 6731 C C . LEU A 1 815 ? 19.832 13.078 -11.273 1.00 95.69 815 LEU A C 1
ATOM 6733 O O . LEU A 1 815 ? 20.994 12.746 -11.052 1.00 95.69 815 LEU A O 1
ATOM 6737 N N . SER A 1 816 ? 18.986 13.402 -10.296 1.00 95.69 816 SER A N 1
ATOM 6738 C CA . SER A 1 816 ? 19.383 13.457 -8.890 1.00 95.69 816 SER A CA 1
ATOM 6739 C C . SER A 1 816 ? 19.873 12.110 -8.325 1.00 95.69 816 SER A C 1
ATOM 6741 O O . SER A 1 816 ? 20.591 12.100 -7.325 1.00 95.69 816 SER A O 1
ATOM 6743 N N . PHE A 1 817 ? 19.563 10.984 -8.984 1.00 94.38 817 PHE A N 1
ATOM 6744 C CA . PHE A 1 817 ? 20.030 9.644 -8.604 1.00 94.38 817 PHE A CA 1
ATOM 6745 C C . PHE A 1 817 ? 21.458 9.334 -9.082 1.00 94.38 817 PHE A C 1
ATOM 6747 O O . PHE A 1 817 ? 22.152 8.511 -8.477 1.00 94.38 817 PHE A O 1
ATOM 6754 N N . TYR A 1 818 ? 21.952 10.032 -10.110 1.00 92.62 818 TYR A N 1
ATOM 6755 C CA . TYR A 1 818 ? 23.304 9.834 -10.657 1.00 92.62 818 TYR A CA 1
ATOM 6756 C C . TYR A 1 818 ? 24.409 10.472 -9.800 1.00 92.62 818 TYR A C 1
ATOM 6758 O O . TYR A 1 818 ? 25.582 10.137 -9.967 1.00 92.62 818 TYR A O 1
ATOM 6766 N N . GLY A 1 819 ? 24.052 11.323 -8.835 1.00 91.00 819 GLY A N 1
ATOM 6767 C CA . GLY A 1 819 ? 24.974 11.866 -7.836 1.00 91.00 819 GLY A CA 1
ATOM 6768 C C . GLY A 1 819 ? 24.347 11.941 -6.445 1.00 91.00 819 GLY A C 1
ATOM 6769 O O . GLY A 1 819 ? 23.245 11.441 -6.224 1.00 91.00 819 GLY A O 1
ATOM 6770 N N . SER A 1 820 ? 25.060 12.566 -5.514 1.00 91.00 820 SER A N 1
ATOM 6771 C CA . SER A 1 820 ? 24.688 12.697 -4.100 1.00 91.00 820 SER A CA 1
ATOM 6772 C C . SER A 1 820 ? 25.063 14.091 -3.565 1.00 91.00 820 SER A C 1
ATOM 6774 O O . SER A 1 820 ? 25.719 14.873 -4.272 1.00 91.00 820 SER A O 1
ATOM 6776 N N . GLY A 1 821 ? 24.606 14.454 -2.365 1.00 91.62 821 GLY A N 1
ATOM 6777 C CA . GLY A 1 821 ? 24.905 15.737 -1.727 1.00 91.62 821 GLY A CA 1
ATOM 6778 C C . GLY A 1 821 ? 24.453 16.935 -2.570 1.00 91.62 821 GLY A C 1
ATOM 6779 O O . GLY A 1 821 ? 23.326 16.984 -3.066 1.00 91.62 821 GLY A O 1
ATOM 6780 N N . GLU A 1 822 ? 25.348 17.904 -2.791 1.00 94.12 822 GLU A N 1
ATOM 6781 C CA . GLU A 1 822 ? 25.042 19.129 -3.551 1.00 94.12 822 GLU A CA 1
ATOM 6782 C C . GLU A 1 822 ? 24.578 18.866 -4.991 1.00 94.12 822 GLU A C 1
ATOM 6784 O O . GLU A 1 822 ? 23.748 19.606 -5.520 1.00 94.12 822 GLU A O 1
ATOM 6789 N N . PHE A 1 823 ? 25.064 17.798 -5.635 1.00 94.94 823 PHE A N 1
ATOM 6790 C CA . PHE A 1 823 ? 24.619 17.448 -6.985 1.00 94.94 823 PHE A CA 1
ATOM 6791 C C . PHE A 1 823 ? 23.137 17.063 -6.990 1.00 94.94 823 PHE A C 1
ATOM 6793 O O . PHE A 1 823 ? 22.360 17.580 -7.794 1.00 94.94 823 PHE A O 1
ATOM 6800 N N . ARG A 1 824 ? 22.731 16.191 -6.062 1.00 95.00 824 ARG A N 1
ATOM 6801 C CA . ARG A 1 824 ? 21.337 15.770 -5.898 1.00 95.00 824 ARG A CA 1
ATOM 6802 C C . ARG A 1 824 ? 20.456 16.950 -5.516 1.00 95.00 824 ARG A C 1
ATOM 6804 O O . ARG A 1 824 ? 19.448 17.209 -6.177 1.00 95.00 824 ARG A O 1
ATOM 6811 N N . LYS A 1 825 ? 20.884 17.710 -4.505 1.00 96.25 825 LYS A N 1
ATOM 6812 C CA . LYS A 1 825 ? 20.181 18.899 -4.025 1.00 96.25 825 LYS A CA 1
ATOM 6813 C C . LYS A 1 825 ? 19.925 19.909 -5.147 1.00 96.25 825 LYS A C 1
ATOM 6815 O O . LYS A 1 825 ? 18.806 20.405 -5.265 1.00 96.25 825 LYS A O 1
ATOM 6820 N N . LYS A 1 826 ? 20.912 20.159 -6.020 1.00 97.12 826 LYS A N 1
ATOM 6821 C CA . LYS A 1 826 ? 20.775 21.041 -7.193 1.00 97.12 826 LYS A CA 1
ATOM 6822 C C . LYS A 1 826 ? 19.602 20.627 -8.087 1.00 97.12 826 LYS A C 1
ATOM 6824 O O . LYS A 1 826 ? 18.757 21.462 -8.404 1.00 97.12 826 LYS A O 1
ATOM 6829 N N . TYR A 1 827 ? 19.532 19.364 -8.506 1.00 97.56 827 TYR A N 1
ATOM 6830 C CA . TYR A 1 827 ? 18.474 18.927 -9.424 1.00 97.56 827 TYR A CA 1
ATOM 6831 C C . TYR A 1 827 ? 17.110 18.792 -8.735 1.00 97.56 827 TYR A C 1
ATOM 6833 O O . TYR A 1 827 ? 16.087 19.095 -9.350 1.00 97.56 827 TYR A O 1
ATOM 6841 N N . LEU A 1 828 ? 17.048 18.452 -7.447 1.00 97.12 828 LEU A N 1
ATOM 6842 C CA . LEU A 1 828 ? 15.781 18.521 -6.708 1.00 97.12 828 LEU A CA 1
ATOM 6843 C C . LEU A 1 828 ? 15.287 19.970 -6.551 1.00 97.12 828 LEU A C 1
ATOM 6845 O O . LEU A 1 828 ? 14.087 20.222 -6.669 1.00 97.12 828 LEU A O 1
ATOM 6849 N N . ALA A 1 829 ? 16.187 20.945 -6.384 1.00 97.56 829 ALA A N 1
ATOM 6850 C CA . ALA A 1 829 ? 15.827 22.363 -6.363 1.00 97.56 829 ALA A CA 1
ATOM 6851 C C . ALA A 1 829 ? 15.226 22.828 -7.704 1.00 97.56 829 ALA A C 1
ATOM 6853 O O . ALA A 1 829 ? 14.172 23.470 -7.712 1.00 97.56 829 ALA A O 1
ATOM 6854 N N . ILE A 1 830 ? 15.834 22.437 -8.833 1.00 97.25 830 ILE A N 1
ATOM 6855 C CA . ILE A 1 830 ? 15.310 22.735 -10.180 1.00 97.25 830 ILE A CA 1
ATOM 6856 C C . ILE A 1 830 ? 13.932 22.087 -10.393 1.00 97.25 830 ILE A C 1
ATOM 6858 O O . ILE A 1 830 ? 13.045 22.695 -11.003 1.00 97.25 830 ILE A O 1
ATOM 6862 N N . ALA A 1 831 ? 13.721 20.877 -9.866 1.00 97.00 831 ALA A N 1
ATOM 6863 C CA . ALA A 1 831 ? 12.428 20.202 -9.924 1.00 97.00 831 ALA A CA 1
ATOM 6864 C C . ALA A 1 831 ? 11.340 21.021 -9.206 1.00 97.00 831 ALA A C 1
ATOM 6866 O O . ALA A 1 831 ? 10.282 21.265 -9.782 1.00 97.00 831 ALA A O 1
ATOM 6867 N N . ILE A 1 832 ? 11.615 21.524 -7.995 1.00 96.88 832 ILE A N 1
ATOM 6868 C CA . ILE A 1 832 ? 10.676 22.369 -7.232 1.00 96.88 832 ILE A CA 1
ATOM 6869 C C . ILE A 1 832 ? 10.400 23.695 -7.953 1.00 96.88 832 ILE A C 1
ATOM 6871 O O . ILE A 1 832 ? 9.254 24.127 -8.043 1.00 96.88 832 ILE A O 1
ATOM 6875 N N . GLU A 1 833 ? 11.428 24.340 -8.504 1.00 95.81 833 GLU A N 1
ATOM 6876 C CA . GLU A 1 833 ? 11.269 25.583 -9.277 1.00 95.81 833 GLU A CA 1
ATOM 6877 C C . GLU A 1 833 ? 10.435 25.388 -10.542 1.00 95.81 833 GLU A C 1
ATOM 6879 O O . GLU A 1 833 ? 9.675 26.263 -10.956 1.00 95.81 833 GLU A O 1
ATOM 6884 N N . THR A 1 834 ? 10.556 24.222 -11.168 1.00 96.25 834 THR A N 1
ATOM 6885 C CA . THR A 1 834 ? 9.750 23.866 -12.335 1.00 96.25 834 THR A CA 1
ATOM 6886 C C . THR A 1 834 ? 8.314 23.533 -11.937 1.00 96.25 834 THR A C 1
ATOM 6888 O O . THR A 1 834 ? 7.385 23.977 -12.609 1.00 96.25 834 THR A O 1
ATOM 6891 N N . LEU A 1 835 ? 8.121 22.855 -10.804 1.00 95.62 835 LEU A N 1
ATOM 6892 C CA . LEU A 1 835 ? 6.810 22.552 -10.229 1.00 95.62 835 LEU A CA 1
ATOM 6893 C C . LEU A 1 835 ? 6.022 23.821 -9.868 1.00 95.62 835 LEU A C 1
ATOM 6895 O O . LEU A 1 835 ? 4.804 23.864 -10.045 1.00 95.62 835 LEU A O 1
ATOM 6899 N N . ASP A 1 836 ? 6.696 24.874 -9.399 1.00 93.56 836 ASP A N 1
ATOM 6900 C CA . ASP A 1 836 ? 6.058 26.156 -9.072 1.00 93.56 836 ASP A CA 1
ATOM 6901 C C . ASP A 1 836 ? 5.424 26.822 -10.304 1.00 93.56 836 ASP A C 1
ATOM 6903 O O . ASP A 1 836 ? 4.331 27.383 -10.227 1.00 93.56 836 ASP A O 1
ATOM 6907 N N . ARG A 1 837 ? 6.040 26.635 -11.479 1.00 94.19 837 ARG A N 1
ATOM 6908 C CA . ARG A 1 837 ? 5.548 27.141 -12.770 1.00 94.19 837 ARG A CA 1
ATOM 6909 C C . ARG A 1 837 ? 4.366 26.349 -13.345 1.00 94.19 837 ARG A C 1
ATOM 6911 O O . ARG A 1 837 ? 3.732 26.831 -14.281 1.00 94.19 837 ARG A O 1
ATOM 6918 N N . MET A 1 838 ? 4.063 25.154 -12.828 1.00 94.00 838 MET A N 1
ATOM 6919 C CA . MET A 1 838 ? 2.924 24.351 -13.291 1.00 94.00 838 MET A CA 1
ATOM 6920 C C . MET A 1 838 ? 1.587 24.891 -12.770 1.00 94.00 838 MET A C 1
ATOM 6922 O O . MET A 1 838 ? 1.483 25.343 -11.624 1.00 94.00 838 MET A O 1
ATOM 6926 N N . ASN A 1 839 ? 0.540 24.757 -13.586 1.00 90.94 839 ASN A N 1
ATOM 6927 C CA . ASN A 1 839 ? -0.838 25.016 -13.171 1.00 90.94 839 ASN A CA 1
ATOM 6928 C C . ASN A 1 839 ? -1.286 24.025 -12.082 1.00 90.94 839 ASN A C 1
ATOM 6930 O O . ASN A 1 839 ? -0.769 22.916 -11.982 1.00 90.94 839 ASN A O 1
ATOM 6934 N N . GLU A 1 840 ? -2.248 24.429 -11.251 1.00 87.88 840 GLU A N 1
ATOM 6935 C CA . GLU A 1 840 ? -2.848 23.541 -10.250 1.00 87.88 840 GLU A CA 1
ATOM 6936 C C . GLU A 1 840 ? -3.812 22.553 -10.923 1.00 87.88 840 GLU A C 1
ATOM 6938 O O . GLU A 1 840 ? -4.999 22.830 -11.080 1.00 87.88 840 GLU A O 1
ATOM 6943 N N . ASP A 1 841 ? -3.273 21.407 -11.332 1.00 87.00 841 ASP A N 1
ATOM 6944 C CA . ASP A 1 841 ? -3.998 20.272 -11.899 1.00 87.00 841 ASP A CA 1
ATOM 6945 C C . ASP A 1 841 ? -3.636 18.957 -11.180 1.00 87.00 841 ASP A C 1
ATOM 6947 O O . ASP A 1 841 ? -2.793 18.921 -10.278 1.00 87.00 841 ASP A O 1
ATOM 6951 N N . ASN A 1 842 ? -4.283 17.857 -11.577 1.00 82.69 842 ASN A N 1
ATOM 6952 C CA . ASN A 1 842 ? -4.042 16.535 -10.992 1.00 82.69 842 ASN A CA 1
ATOM 6953 C C . ASN A 1 842 ? -2.576 16.087 -11.128 1.00 82.69 842 ASN A C 1
ATOM 6955 O O . ASN A 1 842 ? -2.072 15.396 -10.242 1.00 82.69 842 ASN A O 1
ATOM 6959 N N . ASP A 1 843 ? -1.878 16.483 -12.194 1.00 86.00 843 ASP A N 1
ATOM 6960 C CA . ASP A 1 843 ? -0.484 16.096 -12.406 1.00 86.00 843 ASP A CA 1
ATOM 6961 C C . ASP A 1 843 ? 0.445 16.821 -11.433 1.00 86.00 843 ASP A C 1
ATOM 6963 O O . ASP A 1 843 ? 1.325 16.186 -10.850 1.00 86.00 843 ASP A O 1
ATOM 6967 N N . LYS A 1 844 ? 0.218 18.118 -11.179 1.00 91.56 844 LYS A N 1
ATOM 6968 C CA . LYS A 1 844 ? 0.948 18.868 -10.147 1.00 91.56 844 LYS A CA 1
ATOM 6969 C C . LYS A 1 844 ? 0.744 18.244 -8.769 1.00 91.56 844 LYS A C 1
ATOM 6971 O O . LYS A 1 844 ? 1.719 18.040 -8.049 1.00 91.56 844 LYS A O 1
ATOM 6976 N N . ILE A 1 845 ? -0.495 17.895 -8.410 1.00 90.88 845 ILE A N 1
ATOM 6977 C CA . ILE A 1 845 ? -0.798 17.254 -7.120 1.00 90.88 845 ILE A CA 1
ATOM 6978 C C . ILE A 1 845 ? -0.094 15.896 -6.991 1.00 90.88 845 ILE A C 1
ATOM 6980 O O . ILE A 1 845 ? 0.517 15.616 -5.959 1.00 90.88 845 ILE A O 1
ATOM 6984 N N . LYS A 1 846 ? -0.107 15.074 -8.047 1.00 88.00 846 LYS A N 1
ATOM 6985 C CA . LYS A 1 846 ? 0.614 13.792 -8.072 1.00 88.00 846 LYS A CA 1
ATOM 6986 C C . LYS A 1 846 ? 2.125 13.966 -7.929 1.00 88.00 846 LYS A C 1
ATOM 6988 O O . LYS A 1 846 ? 2.741 13.241 -7.151 1.00 88.00 846 LYS A O 1
ATOM 6993 N N . LEU A 1 847 ? 2.717 14.923 -8.645 1.00 92.38 847 LEU A N 1
ATOM 6994 C CA . LEU A 1 847 ? 4.149 15.209 -8.558 1.00 92.38 847 LEU A CA 1
ATOM 6995 C C . LEU A 1 847 ? 4.543 15.699 -7.162 1.00 92.38 847 LEU A C 1
ATOM 6997 O O . LEU A 1 847 ? 5.542 15.225 -6.636 1.00 92.38 847 LEU A O 1
ATOM 7001 N N . ILE A 1 848 ? 3.738 16.558 -6.520 1.00 93.00 848 ILE A N 1
ATOM 7002 C CA . ILE A 1 848 ? 3.966 16.975 -5.125 1.00 93.00 848 ILE A CA 1
ATOM 7003 C C . ILE A 1 848 ? 4.058 15.750 -4.207 1.00 93.00 848 ILE A C 1
ATOM 7005 O O . ILE A 1 848 ? 5.003 15.646 -3.426 1.00 93.00 848 ILE A O 1
ATOM 7009 N N . ILE A 1 849 ? 3.107 14.815 -4.317 1.00 88.94 849 ILE A N 1
ATOM 7010 C CA . ILE A 1 849 ? 3.071 13.606 -3.480 1.00 88.94 849 ILE A CA 1
ATOM 7011 C C . ILE A 1 849 ? 4.309 12.734 -3.724 1.00 88.94 849 ILE A C 1
ATOM 7013 O O . ILE A 1 849 ? 4.958 12.338 -2.763 1.00 88.94 849 ILE A O 1
ATOM 7017 N N . LYS A 1 850 ? 4.676 12.481 -4.988 1.00 88.44 850 LYS A N 1
ATOM 7018 C CA . LYS A 1 850 ? 5.842 11.647 -5.338 1.00 88.44 850 LYS A CA 1
ATOM 7019 C C . LYS A 1 850 ? 7.185 12.288 -4.975 1.00 88.44 850 LYS A C 1
ATOM 7021 O O . LYS A 1 850 ? 8.134 11.583 -4.654 1.00 88.44 850 LYS A O 1
ATOM 7026 N N . MET A 1 851 ? 7.289 13.615 -5.053 1.00 91.25 851 MET A N 1
ATOM 7027 C CA . MET A 1 851 ? 8.536 14.347 -4.806 1.00 91.25 851 MET A CA 1
ATOM 7028 C C . MET A 1 851 ? 8.799 14.607 -3.326 1.00 91.25 851 MET A C 1
ATOM 7030 O O . MET A 1 851 ? 9.960 14.684 -2.925 1.00 91.25 851 MET A O 1
ATOM 7034 N N . LYS A 1 852 ? 7.741 14.770 -2.521 1.00 90.25 852 LYS A N 1
ATOM 7035 C CA . LYS A 1 852 ? 7.851 15.125 -1.103 1.00 90.25 852 LYS A CA 1
ATOM 7036 C C . LYS A 1 852 ? 8.856 14.245 -0.342 1.00 90.25 852 LYS A C 1
ATOM 7038 O O . LYS A 1 852 ? 9.736 14.837 0.277 1.00 90.25 852 LYS A O 1
ATOM 7043 N N . PRO A 1 853 ? 8.833 12.901 -0.442 1.00 88.00 853 PRO A N 1
ATOM 7044 C CA . PRO A 1 853 ? 9.736 12.065 0.344 1.00 88.00 853 PRO A CA 1
ATOM 7045 C C . PRO A 1 853 ? 11.217 12.237 -0.034 1.00 88.00 853 PRO A C 1
ATOM 7047 O O . PRO A 1 853 ? 12.083 12.202 0.835 1.00 88.00 853 PRO A O 1
ATOM 7050 N N . LEU A 1 854 ? 11.517 12.510 -1.310 1.00 90.19 854 LEU A N 1
ATOM 7051 C CA . LEU A 1 854 ? 12.881 12.790 -1.785 1.00 90.19 854 LEU A CA 1
ATOM 7052 C C . LEU A 1 854 ? 13.397 14.160 -1.329 1.00 90.19 854 LEU A C 1
ATOM 7054 O O . LEU A 1 854 ? 14.590 14.340 -1.110 1.00 90.19 854 LEU A O 1
ATOM 7058 N N . ILE A 1 855 ? 12.501 15.140 -1.211 1.00 91.88 855 ILE A N 1
ATOM 7059 C CA . ILE A 1 855 ? 12.837 16.515 -0.828 1.00 91.88 855 ILE A CA 1
ATOM 7060 C C . ILE A 1 855 ? 12.987 16.658 0.686 1.00 91.88 855 ILE A C 1
ATOM 7062 O O . ILE A 1 855 ? 13.759 17.497 1.144 1.00 91.88 855 ILE A O 1
ATOM 7066 N N . SER A 1 856 ? 12.266 15.851 1.465 1.00 88.44 856 SER A N 1
ATOM 7067 C CA . SER A 1 856 ? 12.197 15.967 2.924 1.00 88.44 856 SER A CA 1
ATOM 7068 C C . SER A 1 856 ? 13.534 15.811 3.659 1.00 88.44 856 SER A C 1
ATOM 7070 O O . SER A 1 856 ? 13.620 16.200 4.824 1.00 88.44 856 SER A O 1
ATOM 7072 N N . ILE A 1 857 ? 14.571 15.297 2.995 1.00 88.81 857 ILE A N 1
ATOM 7073 C CA . ILE A 1 857 ? 15.943 15.239 3.521 1.00 88.81 857 ILE A CA 1
ATOM 7074 C C . ILE A 1 857 ? 16.640 16.614 3.536 1.00 88.81 857 ILE A C 1
ATOM 7076 O O . ILE A 1 857 ? 17.565 16.816 4.315 1.00 88.81 857 ILE A O 1
ATOM 7080 N N . TYR A 1 858 ? 16.186 17.576 2.722 1.00 91.69 858 TYR A N 1
ATOM 7081 C CA . TYR A 1 858 ? 16.747 18.927 2.631 1.00 91.69 858 TYR A CA 1
ATOM 7082 C C . TYR A 1 858 ? 15.759 19.961 3.187 1.00 91.69 858 TYR A C 1
ATOM 7084 O O . TYR A 1 858 ? 14.750 20.281 2.555 1.00 91.69 858 TYR A O 1
ATOM 7092 N N . ASP A 1 859 ? 16.057 20.520 4.363 1.00 91.00 859 ASP A N 1
ATOM 7093 C CA . ASP A 1 859 ? 15.138 21.413 5.085 1.00 91.00 859 ASP A CA 1
ATOM 7094 C C . ASP A 1 859 ? 14.720 22.654 4.282 1.00 91.00 859 ASP A C 1
ATOM 7096 O O . ASP A 1 859 ? 13.551 23.038 4.290 1.00 91.00 859 ASP A O 1
ATOM 7100 N N . ASP A 1 860 ? 15.643 23.269 3.544 1.00 94.69 860 ASP A N 1
ATOM 7101 C CA . ASP A 1 860 ? 15.371 24.448 2.716 1.00 94.69 860 ASP A CA 1
ATOM 7102 C C . ASP A 1 860 ? 14.415 24.146 1.554 1.00 94.69 860 ASP A C 1
ATOM 7104 O O . ASP A 1 860 ? 13.489 24.918 1.277 1.00 94.69 860 ASP A O 1
ATOM 7108 N N . LEU A 1 861 ? 14.594 22.996 0.906 1.00 95.12 861 LEU A N 1
ATOM 7109 C CA . LEU A 1 861 ? 13.715 22.539 -0.166 1.00 95.12 861 LEU A CA 1
ATOM 7110 C C . LEU A 1 861 ? 12.342 22.113 0.374 1.00 95.12 861 LEU A C 1
ATOM 7112 O O . LEU A 1 861 ? 11.316 22.434 -0.232 1.00 95.12 861 LEU A O 1
ATOM 7116 N N . LEU A 1 862 ? 12.304 21.459 1.538 1.00 92.12 862 LEU A N 1
ATOM 7117 C CA . LEU A 1 862 ? 11.066 21.076 2.215 1.00 92.12 862 LEU A CA 1
ATOM 7118 C C . LEU A 1 862 ? 10.237 22.303 2.619 1.00 92.12 862 LEU A C 1
ATOM 7120 O O . LEU A 1 862 ? 9.023 22.312 2.418 1.00 92.12 862 LEU A O 1
ATOM 7124 N N . ILE A 1 863 ? 10.875 23.360 3.134 1.00 94.19 863 ILE A N 1
ATOM 7125 C CA . ILE A 1 863 ? 10.211 24.638 3.439 1.00 94.19 863 ILE A CA 1
ATOM 7126 C C . ILE A 1 863 ? 9.572 25.224 2.175 1.00 94.19 863 ILE A C 1
ATOM 7128 O O . ILE A 1 863 ? 8.408 25.630 2.209 1.00 94.19 863 ILE A O 1
ATOM 7132 N N . LYS A 1 864 ? 10.294 25.225 1.047 1.00 94.81 864 LYS A N 1
ATOM 7133 C CA . LYS A 1 864 ? 9.780 25.728 -0.235 1.00 94.81 864 LYS A CA 1
ATOM 7134 C C . LYS A 1 864 ? 8.570 24.921 -0.717 1.00 94.81 864 LYS A C 1
ATOM 7136 O O . LYS A 1 864 ? 7.548 25.512 -1.063 1.00 94.81 864 LYS A O 1
ATOM 7141 N N . LEU A 1 865 ? 8.650 23.588 -0.676 1.00 93.75 865 LEU A N 1
ATOM 7142 C CA . LEU A 1 865 ? 7.540 22.709 -1.055 1.00 93.75 865 LEU A CA 1
ATOM 7143 C C . LEU A 1 865 ? 6.317 22.905 -0.144 1.00 93.75 865 LEU A C 1
ATOM 7145 O O . LEU A 1 865 ? 5.196 23.013 -0.635 1.00 93.75 865 LEU A O 1
ATOM 7149 N N . ASN A 1 866 ? 6.518 23.001 1.173 1.00 91.56 866 ASN A N 1
ATOM 7150 C CA . ASN A 1 866 ? 5.430 23.243 2.122 1.00 91.56 866 ASN A CA 1
ATOM 7151 C C . ASN A 1 866 ? 4.759 24.604 1.889 1.00 91.56 866 ASN A C 1
ATOM 7153 O O . ASN A 1 866 ? 3.531 24.672 1.895 1.00 91.56 866 ASN A O 1
ATOM 7157 N N . GLY A 1 867 ? 5.533 25.653 1.592 1.00 92.00 867 GLY A N 1
ATOM 7158 C CA . GLY A 1 867 ? 4.989 26.956 1.202 1.00 92.00 867 GLY A CA 1
ATOM 7159 C C . GLY A 1 867 ? 4.109 26.876 -0.052 1.00 92.00 867 GLY A C 1
ATOM 7160 O O . GLY A 1 867 ? 3.032 27.466 -0.088 1.00 92.00 867 GLY A O 1
ATOM 7161 N N . MET A 1 868 ? 4.502 26.080 -1.053 1.00 91.12 868 MET A N 1
ATOM 7162 C CA . MET A 1 868 ? 3.667 25.835 -2.238 1.00 91.12 868 MET A CA 1
ATOM 7163 C C . MET A 1 868 ? 2.368 25.095 -1.892 1.00 91.12 868 MET A C 1
ATOM 7165 O O . MET A 1 868 ? 1.306 25.453 -2.399 1.00 91.12 868 MET A O 1
ATOM 7169 N N . ILE A 1 869 ? 2.435 24.083 -1.018 1.00 90.44 869 ILE A N 1
ATOM 7170 C CA . ILE A 1 869 ? 1.258 23.326 -0.563 1.00 90.44 869 ILE A CA 1
ATOM 7171 C C . ILE A 1 869 ? 0.272 24.250 0.167 1.00 90.44 869 ILE A C 1
ATOM 7173 O O . ILE A 1 869 ? -0.938 24.137 -0.031 1.00 90.44 869 ILE A O 1
ATOM 7177 N N . GLU A 1 870 ? 0.761 25.177 0.992 1.00 88.00 870 GLU A N 1
ATOM 7178 C CA . GLU A 1 870 ? -0.069 26.143 1.725 1.00 88.00 870 GLU A CA 1
ATOM 7179 C C . GLU A 1 870 ? -0.803 27.141 0.818 1.00 88.00 870 GLU A C 1
ATOM 7181 O O . GLU A 1 870 ? -1.890 27.591 1.178 1.00 88.00 870 GLU A O 1
ATOM 7186 N N . ILE A 1 871 ? -0.255 27.444 -0.363 1.00 88.81 871 ILE A N 1
ATOM 7187 C CA . ILE A 1 871 ? -0.822 28.408 -1.323 1.00 88.81 871 ILE A CA 1
ATOM 7188 C C . ILE A 1 871 ? -1.780 27.735 -2.334 1.00 88.81 871 ILE A C 1
ATOM 7190 O O . ILE A 1 871 ? -2.423 28.432 -3.124 1.00 88.81 871 ILE A O 1
ATOM 7194 N N . LEU A 1 872 ? -1.934 26.400 -2.310 1.00 87.81 872 LEU A N 1
ATOM 7195 C CA . LEU A 1 872 ? -2.899 25.688 -3.166 1.00 87.81 872 LEU A CA 1
ATOM 7196 C C . LEU A 1 872 ? -4.307 26.282 -3.017 1.00 87.81 872 LEU A C 1
ATOM 7198 O O . LEU A 1 872 ? -4.826 26.423 -1.906 1.00 87.81 872 LEU A O 1
ATOM 7202 N N . LYS A 1 873 ? -4.939 26.619 -4.146 1.00 85.62 873 LYS A N 1
ATOM 7203 C CA . LYS A 1 873 ? -6.242 27.295 -4.163 1.00 85.62 873 LYS A CA 1
ATOM 7204 C C . LYS A 1 873 ? -7.360 26.350 -3.741 1.00 85.62 873 LYS A C 1
ATOM 7206 O O . LYS A 1 873 ? -8.291 26.781 -3.059 1.00 85.62 873 LYS A O 1
ATOM 7211 N N . ASN A 1 874 ? -7.287 25.075 -4.131 1.00 85.81 874 ASN A N 1
ATOM 7212 C CA . ASN A 1 874 ? -8.265 24.073 -3.729 1.00 85.81 874 ASN A CA 1
ATOM 7213 C C . ASN A 1 874 ? -7.885 23.452 -2.372 1.00 85.81 874 ASN A C 1
ATOM 7215 O O . ASN A 1 874 ? -6.892 22.732 -2.238 1.00 85.81 874 ASN A O 1
ATOM 7219 N N . LYS A 1 875 ? -8.729 23.669 -1.356 1.00 83.75 875 LYS A N 1
ATOM 7220 C CA . LYS A 1 875 ? -8.542 23.081 -0.019 1.00 83.75 875 LYS A CA 1
ATOM 7221 C C . LYS A 1 875 ? -8.548 21.549 -0.034 1.00 83.75 875 LYS A C 1
ATOM 7223 O O . LYS A 1 875 ? -7.800 20.947 0.731 1.00 83.75 875 LYS A O 1
ATOM 7228 N N . MET A 1 876 ? -9.327 20.920 -0.914 1.00 85.62 876 MET A N 1
ATOM 7229 C CA . MET A 1 876 ? -9.377 19.459 -1.043 1.00 85.62 876 MET A CA 1
ATOM 7230 C C . MET A 1 876 ? -8.068 18.901 -1.594 1.00 85.62 876 MET A C 1
ATOM 7232 O O . MET A 1 876 ? -7.620 17.854 -1.136 1.00 85.62 876 MET A O 1
ATOM 7236 N N . HIS A 1 877 ? -7.395 19.621 -2.498 1.00 87.69 877 HIS A N 1
ATOM 7237 C CA . HIS A 1 877 ? -6.044 19.256 -2.931 1.00 87.69 877 HIS A CA 1
ATOM 7238 C C . HIS A 1 877 ? -5.041 19.341 -1.778 1.00 87.69 877 HIS A C 1
ATOM 7240 O O . HIS A 1 877 ? -4.249 18.421 -1.595 1.00 87.69 877 HIS A O 1
ATOM 7246 N N . ASN A 1 878 ? -5.103 20.397 -0.960 1.00 87.31 878 ASN A N 1
ATOM 7247 C CA . ASN A 1 878 ? -4.248 20.524 0.223 1.00 87.31 878 ASN A CA 1
ATOM 7248 C C . ASN A 1 878 ? -4.457 19.355 1.199 1.00 87.31 878 ASN A C 1
ATOM 7250 O O . ASN A 1 878 ? -3.487 18.733 1.631 1.00 87.31 878 ASN A O 1
ATOM 7254 N N . TYR A 1 879 ? -5.713 19.019 1.505 1.00 87.88 879 TYR A N 1
ATOM 7255 C CA . TYR A 1 879 ? -6.039 17.882 2.365 1.00 87.88 879 TYR A CA 1
ATOM 7256 C C . TYR A 1 879 ? -5.585 16.555 1.765 1.00 87.88 879 TYR A C 1
ATOM 7258 O O . TYR A 1 879 ? -5.016 15.742 2.484 1.00 87.88 879 TYR A O 1
ATOM 7266 N N . PHE A 1 880 ? -5.756 16.360 0.458 1.00 86.94 880 PHE A N 1
ATOM 7267 C CA . PHE A 1 880 ? -5.327 15.141 -0.221 1.00 86.94 880 PHE A CA 1
ATOM 7268 C C . PHE A 1 880 ? -3.802 14.971 -0.172 1.00 86.94 880 PHE A C 1
ATOM 7270 O O . PHE A 1 880 ? -3.322 13.908 0.206 1.00 86.94 880 PHE A O 1
ATOM 7277 N N . VAL A 1 881 ? -3.035 16.033 -0.447 1.00 85.31 881 VAL A N 1
ATOM 7278 C CA . VAL A 1 881 ? -1.560 16.036 -0.338 1.00 85.31 881 VAL A CA 1
ATOM 7279 C C . VAL A 1 881 ? -1.082 15.762 1.093 1.00 85.31 881 VAL A C 1
ATOM 7281 O O . VAL A 1 881 ? -0.017 15.182 1.297 1.00 85.31 881 VAL A O 1
ATOM 7284 N N . LYS A 1 882 ? -1.850 16.190 2.099 1.00 83.94 882 LYS A N 1
ATOM 7285 C CA . LYS A 1 882 ? -1.556 15.948 3.520 1.00 83.94 882 LYS A CA 1
ATOM 7286 C C . LYS A 1 882 ? -2.135 14.631 4.049 1.00 83.94 882 LYS A C 1
ATOM 7288 O O . LYS A 1 882 ? -2.009 14.376 5.243 1.00 83.94 882 LYS A O 1
ATOM 7293 N N . SER A 1 883 ? -2.757 13.820 3.191 1.00 85.75 883 SER A N 1
ATOM 7294 C CA . SER A 1 883 ? -3.428 12.566 3.558 1.00 85.75 883 SER A CA 1
ATOM 7295 C C . SER A 1 883 ? -4.531 12.738 4.616 1.00 85.75 883 SER A C 1
ATOM 7297 O O . SER A 1 883 ? -4.796 11.824 5.393 1.00 85.75 883 SER A O 1
ATOM 7299 N N . TYR A 1 884 ? -5.189 13.906 4.645 1.00 87.88 884 TYR A N 1
ATOM 7300 C CA . TYR A 1 884 ? -6.322 14.212 5.528 1.00 87.88 884 TYR A CA 1
ATOM 7301 C C . TYR A 1 884 ? -7.653 13.757 4.918 1.00 87.88 884 TYR A C 1
ATOM 7303 O O . TYR A 1 884 ? -8.521 14.554 4.544 1.00 87.88 884 TYR A O 1
ATOM 7311 N N . TYR A 1 885 ? -7.782 12.444 4.762 1.00 89.12 885 TYR A N 1
ATOM 7312 C CA . TYR A 1 885 ? -8.920 11.784 4.134 1.00 89.12 885 TYR A CA 1
ATOM 7313 C C . TYR A 1 885 ? -10.216 11.925 4.936 1.00 89.12 885 TYR A C 1
ATOM 7315 O O . TYR A 1 885 ? -11.290 12.051 4.348 1.00 89.12 885 TYR A O 1
ATOM 7323 N N . GLY A 1 886 ? -10.138 11.943 6.265 1.00 86.75 886 GLY A N 1
ATOM 7324 C CA . GLY A 1 886 ? -11.290 12.140 7.142 1.00 86.75 886 GLY A CA 1
ATOM 7325 C C . GLY A 1 886 ? -11.945 13.503 6.948 1.00 86.75 886 GLY A C 1
ATOM 7326 O O . GLY A 1 886 ? -13.166 13.582 6.815 1.00 86.75 886 GLY A O 1
ATOM 7327 N N . ARG A 1 887 ? -11.145 14.572 6.854 1.00 88.00 887 ARG A N 1
ATOM 7328 C CA . ARG A 1 887 ? -11.637 15.933 6.560 1.00 88.00 887 ARG A CA 1
ATOM 7329 C C . ARG A 1 887 ? -12.356 16.003 5.212 1.00 88.00 887 ARG A C 1
ATOM 7331 O O . ARG A 1 887 ? -13.409 16.635 5.115 1.00 88.00 887 ARG A O 1
ATOM 7338 N N . ILE A 1 888 ? -11.814 15.325 4.200 1.00 87.56 888 ILE A N 1
ATOM 7339 C CA . ILE A 1 888 ? -12.420 15.225 2.868 1.00 87.56 888 ILE A CA 1
ATOM 7340 C C . ILE A 1 888 ? -13.773 14.508 2.952 1.00 87.56 888 ILE A C 1
ATOM 7342 O O . ILE A 1 888 ? -14.800 15.089 2.612 1.00 87.56 888 ILE A O 1
ATOM 7346 N N . LEU A 1 889 ? -13.791 13.261 3.439 1.00 87.88 889 LEU A N 1
ATOM 7347 C CA . LEU A 1 889 ? -15.001 12.434 3.434 1.00 87.88 889 LEU A CA 1
ATOM 7348 C C . LEU A 1 889 ? -16.113 13.002 4.324 1.00 87.88 889 LEU A C 1
ATOM 7350 O O . LEU A 1 889 ? -17.288 12.885 3.976 1.00 87.88 889 LEU A O 1
ATOM 7354 N N . PHE A 1 890 ? -15.767 13.621 5.456 1.00 86.19 890 PHE A N 1
ATOM 7355 C CA . PHE A 1 890 ? -16.746 14.237 6.350 1.00 86.19 890 PHE A CA 1
ATOM 7356 C C . PHE A 1 890 ? -17.429 15.453 5.705 1.00 86.19 890 PHE A C 1
ATOM 7358 O O . PHE A 1 890 ? -18.651 15.573 5.774 1.00 86.19 890 PHE A O 1
ATOM 7365 N N . THR A 1 891 ? -16.662 16.315 5.026 1.00 83.62 891 THR A N 1
ATOM 7366 C CA . THR A 1 891 ? -17.198 17.494 4.318 1.00 83.62 891 THR A CA 1
ATOM 7367 C C . THR A 1 891 ? -18.182 17.078 3.225 1.00 83.62 891 THR A C 1
ATOM 7369 O O . THR A 1 891 ? -19.310 17.570 3.186 1.00 83.62 891 THR A O 1
ATOM 7372 N N . GLU A 1 892 ? -17.792 16.097 2.410 1.00 80.56 892 GLU A N 1
ATOM 7373 C CA . GLU A 1 892 ? -18.632 15.531 1.349 1.00 80.56 892 GLU A CA 1
ATOM 7374 C C . GLU A 1 892 ? -19.911 14.895 1.913 1.00 80.56 892 GLU A C 1
ATOM 7376 O O . GLU A 1 892 ? -21.006 15.061 1.379 1.00 80.56 892 GLU A O 1
ATOM 7381 N N . THR A 1 893 ? -19.798 14.196 3.044 1.00 79.06 893 THR A N 1
ATOM 7382 C CA . THR A 1 893 ? -20.946 13.574 3.716 1.00 79.06 893 THR A CA 1
ATOM 7383 C C . THR A 1 893 ? -21.975 14.626 4.137 1.00 79.06 893 THR A C 1
ATOM 7385 O O . THR A 1 893 ? -23.155 14.469 3.832 1.00 79.06 893 THR A O 1
ATOM 7388 N N . LEU A 1 894 ? -21.539 15.741 4.731 1.00 72.44 894 LEU A N 1
ATOM 7389 C CA . LEU A 1 894 ? -22.432 16.846 5.093 1.00 72.44 894 LEU A CA 1
ATOM 7390 C C . LEU A 1 894 ? -23.115 17.484 3.871 1.00 72.44 894 LEU A C 1
ATOM 7392 O O . LEU A 1 894 ? -24.310 17.782 3.934 1.00 72.44 894 LEU A O 1
ATOM 7396 N N . GLN A 1 895 ? -22.389 17.671 2.765 1.00 71.38 895 GLN A N 1
ATOM 7397 C CA . GLN A 1 895 ? -22.928 18.250 1.527 1.00 71.38 895 GLN A CA 1
ATOM 7398 C C . GLN A 1 895 ? -23.996 17.346 0.888 1.00 71.38 895 GLN A C 1
ATOM 7400 O O . GLN A 1 895 ? -25.092 17.812 0.559 1.00 71.38 895 GLN A O 1
ATOM 7405 N N . ILE A 1 896 ? -23.725 16.038 0.782 1.00 68.31 896 ILE A N 1
ATOM 7406 C CA . ILE A 1 896 ? -24.680 15.046 0.260 1.00 68.31 896 ILE A CA 1
ATOM 7407 C C . ILE A 1 896 ? -25.978 15.070 1.081 1.00 68.31 896 ILE A C 1
ATOM 7409 O O . ILE A 1 896 ? -27.079 15.053 0.525 1.00 68.31 896 ILE A O 1
ATOM 7413 N N . SER A 1 897 ? -25.874 15.170 2.399 1.00 65.12 897 SER A N 1
ATOM 7414 C CA . SER A 1 897 ? -27.021 15.053 3.309 1.00 65.12 897 SER A CA 1
ATOM 7415 C C . SER A 1 897 ? -27.893 16.294 3.343 1.00 65.12 897 SER A C 1
ATOM 7417 O O . SER A 1 897 ? -29.116 16.187 3.425 1.00 65.12 897 SER A O 1
ATOM 7419 N N . GLN A 1 898 ? -27.290 17.470 3.178 1.00 58.31 898 GLN A N 1
ATOM 7420 C CA . GLN A 1 898 ? -28.024 18.718 2.972 1.00 58.31 898 GLN A CA 1
ATOM 7421 C C . GLN A 1 898 ? -28.778 18.729 1.632 1.00 58.31 898 GLN A C 1
ATOM 7423 O O . GLN A 1 898 ? -29.850 19.322 1.543 1.00 58.31 898 GLN A O 1
ATOM 7428 N N . SER A 1 899 ? -28.266 18.042 0.603 1.00 54.59 899 SER A N 1
ATOM 7429 C CA . SER A 1 899 ? -28.930 17.951 -0.705 1.00 54.59 899 SER A CA 1
ATOM 7430 C C . SER A 1 899 ? -30.118 16.978 -0.726 1.00 54.59 899 SER A C 1
ATOM 7432 O O . SER A 1 899 ? -31.141 17.277 -1.341 1.00 54.59 899 SER A O 1
ATOM 7434 N N . ASN A 1 900 ? -30.041 15.864 0.014 1.00 51.41 900 ASN A N 1
ATOM 7435 C CA . ASN A 1 900 ? -31.139 14.896 0.132 1.00 51.41 900 ASN A CA 1
ATOM 7436 C C . ASN A 1 900 ? -32.359 15.460 0.883 1.00 51.41 900 ASN A C 1
ATOM 7438 O O . ASN A 1 900 ? -33.476 15.022 0.631 1.00 51.41 900 ASN A O 1
ATOM 7442 N N . LEU A 1 901 ? -32.179 16.480 1.732 1.00 40.53 901 LEU A N 1
ATOM 7443 C CA . LEU A 1 901 ? -33.277 17.241 2.350 1.00 40.53 901 LEU A CA 1
ATOM 7444 C C . LEU A 1 901 ? -34.098 18.072 1.341 1.00 40.53 901 LEU A C 1
ATOM 7446 O O . LEU A 1 901 ? -35.221 18.454 1.653 1.00 40.53 901 LEU A O 1
ATOM 7450 N N . ASN A 1 902 ? -33.578 18.326 0.132 1.00 32.22 902 ASN A N 1
ATOM 7451 C CA . ASN A 1 902 ? -34.299 19.019 -0.947 1.00 32.22 902 ASN A CA 1
ATOM 7452 C C . ASN A 1 902 ? -34.924 18.065 -1.983 1.00 32.22 902 ASN A C 1
ATOM 7454 O O . ASN A 1 902 ? -35.636 18.517 -2.878 1.00 32.22 902 ASN A O 1
ATOM 7458 N N . LEU A 1 903 ? -34.683 16.757 -1.865 1.00 34.12 903 LEU A N 1
ATOM 7459 C CA . LEU A 1 903 ? -35.300 15.706 -2.678 1.00 34.12 903 LEU A CA 1
ATOM 7460 C C . LEU A 1 903 ? -36.242 14.875 -1.802 1.00 34.12 903 LEU A C 1
ATOM 7462 O O . LEU A 1 903 ? -36.125 13.654 -1.714 1.00 34.12 903 LEU A O 1
ATOM 7466 N N . ASP A 1 904 ? -37.175 15.545 -1.127 1.00 31.91 904 ASP A N 1
ATOM 7467 C CA . ASP A 1 904 ? -38.205 14.853 -0.364 1.00 31.91 904 ASP A CA 1
ATOM 7468 C C . ASP A 1 904 ? -39.249 14.274 -1.335 1.00 31.91 904 ASP A C 1
ATOM 7470 O O . ASP A 1 904 ? -39.981 14.986 -2.030 1.00 31.91 904 ASP A O 1
ATOM 7474 N N . ILE A 1 905 ? -39.269 12.942 -1.410 1.00 35.75 905 ILE A N 1
ATOM 7475 C CA . ILE A 1 905 ? -40.177 12.101 -2.201 1.00 35.75 905 ILE A CA 1
ATOM 7476 C C . ILE A 1 905 ? -41.555 12.096 -1.527 1.00 35.75 905 ILE A C 1
ATOM 7478 O O . ILE A 1 905 ? -42.037 11.089 -1.015 1.00 35.75 905 ILE A O 1
ATOM 7482 N N . SER A 1 906 ? -42.223 13.243 -1.516 1.00 29.97 906 SER A N 1
ATOM 7483 C CA . SER A 1 906 ? -43.540 13.376 -0.893 1.00 29.97 906 SER A CA 1
ATOM 7484 C C . SER A 1 906 ? -44.565 14.054 -1.796 1.00 29.97 906 SER A C 1
ATOM 7486 O O . SER A 1 906 ? -45.342 14.865 -1.313 1.00 29.97 906 SER A O 1
ATOM 7488 N N . GLN A 1 907 ? -44.636 13.693 -3.091 1.00 30.16 907 GLN A N 1
ATOM 7489 C CA . GLN A 1 907 ? -45.829 14.001 -3.913 1.00 30.16 907 GLN A CA 1
ATOM 7490 C C . GLN A 1 907 ? -46.309 12.951 -4.938 1.00 30.16 907 GLN A C 1
ATOM 7492 O O . GLN A 1 907 ? -47.355 13.183 -5.528 1.00 30.16 907 GLN A O 1
ATOM 7497 N N . ASN A 1 908 ? -45.683 11.779 -5.121 1.00 27.53 908 ASN A N 1
ATOM 7498 C CA . ASN A 1 908 ? -46.155 10.797 -6.127 1.00 27.53 908 ASN A CA 1
ATOM 7499 C C . ASN A 1 908 ? -46.407 9.383 -5.570 1.00 27.53 908 ASN A C 1
ATOM 7501 O O . ASN A 1 908 ? -46.054 8.388 -6.197 1.00 27.53 908 ASN A O 1
ATOM 7505 N N . LEU A 1 909 ? -47.040 9.277 -4.400 1.00 32.16 909 LEU A N 1
ATOM 7506 C CA . LEU A 1 909 ? -47.620 8.019 -3.911 1.00 32.16 909 LEU A CA 1
ATOM 7507 C C . LEU A 1 909 ? -49.140 8.127 -3.898 1.00 32.16 909 LEU A C 1
ATOM 7509 O O . LEU A 1 909 ? -49.746 8.140 -2.842 1.00 32.16 909 LEU A O 1
ATOM 7513 N N . GLU A 1 910 ? -49.728 8.261 -5.081 1.00 29.52 910 GLU A N 1
ATOM 7514 C CA . GLU A 1 910 ? -51.130 7.953 -5.374 1.00 29.52 910 GLU A CA 1
ATOM 7515 C C . GLU A 1 910 ? -51.322 8.222 -6.867 1.00 29.52 910 GLU A C 1
ATOM 7517 O O . GLU A 1 910 ? -51.751 9.301 -7.256 1.00 29.52 910 GLU A O 1
ATOM 7522 N N . ASN A 1 911 ? -50.864 7.298 -7.719 1.00 27.52 911 ASN A N 1
ATOM 7523 C CA . ASN A 1 911 ? -51.579 6.874 -8.924 1.00 27.52 911 ASN A CA 1
ATOM 7524 C C . ASN A 1 911 ? -50.750 5.878 -9.749 1.00 27.52 911 ASN A C 1
ATOM 7526 O O . ASN A 1 911 ? -49.575 6.084 -10.026 1.00 27.52 911 ASN A O 1
ATOM 7530 N N . GLU A 1 912 ? -51.470 4.842 -10.172 1.00 29.00 912 GLU A N 1
ATOM 7531 C CA . GLU A 1 912 ? -51.198 3.923 -11.277 1.00 29.00 912 GLU A CA 1
ATOM 7532 C C . GLU A 1 912 ? -50.305 2.696 -11.024 1.00 29.00 912 GLU A C 1
ATOM 7534 O O . GLU A 1 912 ? -49.078 2.712 -10.991 1.00 29.00 912 GLU A O 1
ATOM 7539 N N . ASN A 1 913 ? -51.035 1.581 -10.910 1.00 33.31 913 ASN A N 1
ATOM 7540 C CA . ASN A 1 913 ? -50.624 0.216 -11.179 1.00 33.31 913 ASN A CA 1
ATOM 7541 C C . ASN A 1 913 ? -49.837 0.120 -12.493 1.00 33.31 913 ASN A C 1
ATOM 7543 O O . ASN A 1 913 ? -50.432 0.254 -13.556 1.00 33.31 913 ASN A O 1
ATOM 7547 N N . ASP A 1 914 ? -48.556 -0.232 -12.418 1.00 29.44 914 ASP A N 1
ATOM 7548 C CA . ASP A 1 914 ? -47.969 -1.177 -13.364 1.00 29.44 914 ASP A CA 1
ATOM 7549 C C . ASP A 1 914 ? -46.682 -1.792 -12.803 1.00 29.44 914 ASP A C 1
ATOM 7551 O O . ASP A 1 914 ? -45.777 -1.117 -12.313 1.00 29.44 914 ASP A O 1
ATOM 7555 N N . ASN A 1 915 ? -46.620 -3.121 -12.873 1.00 31.69 915 ASN A N 1
ATOM 7556 C CA . ASN A 1 915 ? -45.495 -3.944 -12.450 1.00 31.69 915 ASN A CA 1
ATOM 7557 C C . ASN A 1 915 ? -44.223 -3.604 -13.250 1.00 31.69 915 ASN A C 1
ATOM 7559 O O . ASN A 1 915 ? -43.946 -4.201 -14.291 1.00 31.69 915 ASN A O 1
ATOM 7563 N N . LYS A 1 916 ? -43.387 -2.714 -12.715 1.00 30.81 916 LYS A N 1
ATOM 7564 C CA . LYS A 1 916 ? -41.936 -2.733 -12.926 1.00 30.81 916 LYS A CA 1
ATOM 7565 C C . LYS A 1 916 ? -41.272 -2.906 -11.572 1.00 30.81 916 LYS A C 1
ATOM 7567 O O . LYS A 1 916 ? -41.583 -2.176 -10.640 1.00 30.81 916 LYS A O 1
ATOM 7572 N N . GLN A 1 917 ? -40.380 -3.892 -11.485 1.00 28.12 917 GLN A N 1
ATOM 7573 C CA . GLN A 1 917 ? -39.484 -4.103 -10.351 1.00 28.12 917 GLN A CA 1
ATOM 7574 C C . GLN A 1 917 ? -38.850 -2.767 -9.950 1.00 28.12 917 GLN A C 1
ATOM 7576 O O . GLN A 1 917 ? -37.953 -2.265 -10.626 1.00 28.12 917 GLN A O 1
ATOM 7581 N N . ILE A 1 918 ? -39.348 -2.190 -8.861 1.00 26.30 918 ILE A N 1
ATOM 7582 C CA . ILE A 1 918 ? -38.662 -1.135 -8.134 1.00 26.30 918 ILE A CA 1
ATOM 7583 C C . ILE A 1 918 ? -37.419 -1.817 -7.567 1.00 26.30 918 ILE A C 1
ATOM 7585 O O . ILE A 1 918 ? -37.517 -2.720 -6.739 1.00 26.30 918 ILE A O 1
ATOM 7589 N N . VAL A 1 919 ? -36.257 -1.470 -8.112 1.00 27.05 919 VAL A N 1
ATOM 7590 C CA . VAL A 1 919 ? -34.962 -1.914 -7.601 1.00 27.05 919 VAL A CA 1
ATOM 7591 C C . VAL A 1 919 ? -34.830 -1.348 -6.188 1.00 27.05 919 VAL A C 1
ATOM 7593 O O . VAL A 1 919 ? -34.750 -0.132 -6.030 1.00 27.05 919 VAL A O 1
ATOM 7596 N N . ASP A 1 920 ? -34.845 -2.217 -5.174 1.00 27.94 920 ASP A N 1
ATOM 7597 C CA . ASP A 1 920 ? -34.502 -1.866 -3.792 1.00 27.94 920 ASP A CA 1
ATOM 7598 C C . ASP A 1 920 ? -33.152 -1.132 -3.787 1.00 27.94 920 ASP A C 1
ATOM 7600 O O . ASP A 1 920 ? -32.113 -1.718 -4.101 1.00 27.94 920 ASP A O 1
ATOM 7604 N N . ILE A 1 921 ? -33.159 0.162 -3.462 1.00 37.25 921 ILE A N 1
ATOM 7605 C CA . ILE A 1 921 ? -31.942 0.972 -3.353 1.00 37.25 921 ILE A CA 1
ATOM 7606 C C . ILE A 1 921 ? -31.224 0.548 -2.061 1.00 37.25 921 ILE A C 1
ATOM 7608 O O . ILE A 1 921 ? -31.788 0.723 -0.976 1.00 37.25 921 ILE A O 1
ATOM 7612 N N . PRO A 1 922 ? -29.996 -0.003 -2.110 1.00 48.00 922 PRO A N 1
ATOM 7613 C CA . PRO A 1 922 ? -29.280 -0.363 -0.895 1.00 48.00 922 PRO A CA 1
ATOM 7614 C C . PRO A 1 922 ? -28.891 0.906 -0.129 1.00 48.00 922 PRO A C 1
ATOM 7616 O O . PRO A 1 922 ? -28.187 1.769 -0.643 1.00 48.00 922 PRO A O 1
ATOM 7619 N N . ASN A 1 923 ? -29.309 1.016 1.129 1.00 65.12 923 ASN A N 1
ATOM 7620 C CA . ASN A 1 923 ? -28.839 2.078 2.010 1.00 65.12 923 ASN A CA 1
ATOM 7621 C C . ASN A 1 923 ? -27.358 1.825 2.376 1.00 65.12 923 ASN A C 1
ATOM 7623 O O . ASN A 1 923 ? -27.045 0.882 3.108 1.00 65.12 923 ASN A O 1
ATOM 7627 N N . TYR A 1 924 ? -26.447 2.647 1.841 1.00 80.88 924 TYR A N 1
ATOM 7628 C CA . TYR A 1 924 ? -24.996 2.590 2.094 1.00 80.88 924 TYR A CA 1
ATOM 7629 C C . TYR A 1 924 ? -24.537 3.502 3.246 1.00 80.88 924 TYR A C 1
ATOM 7631 O O . TYR A 1 924 ? -23.342 3.760 3.395 1.00 80.88 924 TYR A O 1
ATOM 7639 N N . THR A 1 925 ? -25.462 3.991 4.079 1.00 84.12 925 THR A N 1
ATOM 7640 C CA . THR A 1 925 ? -25.126 4.869 5.213 1.00 84.12 925 THR A CA 1
ATOM 7641 C C . THR A 1 925 ? -24.133 4.216 6.172 1.00 84.12 925 THR A C 1
ATOM 7643 O O . THR A 1 925 ? -23.146 4.854 6.518 1.00 84.12 925 THR A O 1
ATOM 7646 N N . GLU A 1 926 ? -24.300 2.932 6.510 1.00 88.81 926 GLU A N 1
ATOM 7647 C CA . GLU A 1 926 ? -23.347 2.212 7.374 1.00 88.81 926 GLU A CA 1
ATOM 7648 C C . GLU A 1 926 ? -21.925 2.167 6.795 1.00 88.81 926 GLU A C 1
ATOM 7650 O O . GLU A 1 926 ? -20.958 2.406 7.517 1.00 88.81 926 GLU A O 1
ATOM 7655 N N . LEU A 1 927 ? -21.795 1.912 5.486 1.00 90.88 927 LEU A N 1
ATOM 7656 C CA . LEU A 1 927 ? -20.507 1.880 4.789 1.00 90.88 927 LEU A CA 1
ATOM 7657 C C . LEU A 1 927 ? -19.823 3.243 4.890 1.00 90.88 927 LEU A C 1
ATOM 7659 O O . LEU A 1 927 ? -18.708 3.336 5.395 1.00 90.88 927 LEU A O 1
ATOM 7663 N N . ARG A 1 928 ? -20.501 4.310 4.456 1.00 89.75 928 ARG A N 1
ATOM 7664 C CA . ARG A 1 928 ? -19.940 5.667 4.478 1.00 89.75 928 ARG A CA 1
ATOM 7665 C C . ARG A 1 928 ? -19.570 6.097 5.898 1.00 89.75 928 ARG A C 1
ATOM 7667 O O . ARG A 1 928 ? -18.471 6.596 6.096 1.00 89.75 928 ARG A O 1
ATOM 7674 N N . SER A 1 929 ? -20.435 5.843 6.879 1.00 90.69 929 SER A N 1
ATOM 7675 C CA . SER A 1 929 ? -20.189 6.150 8.293 1.00 90.69 929 SER A CA 1
ATOM 7676 C C . SER A 1 929 ? -18.927 5.470 8.833 1.00 90.69 929 SER A C 1
ATOM 7678 O O . SER A 1 929 ? -18.121 6.113 9.501 1.00 90.69 929 SER A O 1
ATOM 7680 N N . LEU A 1 930 ? -18.716 4.188 8.518 1.00 92.75 930 LEU A N 1
ATOM 7681 C CA . LEU A 1 930 ? -17.515 3.459 8.933 1.00 92.75 930 LEU A CA 1
ATOM 7682 C C . LEU A 1 930 ? -16.244 3.988 8.259 1.00 92.75 930 LEU A C 1
ATOM 7684 O O . LEU A 1 930 ? -15.228 4.168 8.928 1.00 92.75 930 LEU A O 1
ATOM 7688 N N . PHE A 1 931 ? -16.298 4.266 6.954 1.00 94.06 931 PHE A N 1
ATOM 7689 C CA . PHE A 1 931 ? -15.154 4.814 6.220 1.00 94.06 931 PHE A CA 1
ATOM 7690 C C . PHE A 1 931 ? -14.794 6.223 6.688 1.00 94.06 931 PHE A C 1
ATOM 7692 O O . PHE A 1 931 ? -13.615 6.509 6.874 1.00 94.06 931 PHE A O 1
ATOM 7699 N N . VAL A 1 932 ? -15.793 7.076 6.936 1.00 93.75 932 VAL A N 1
ATOM 7700 C CA . VAL A 1 932 ? -15.594 8.394 7.550 1.00 93.75 932 VAL A CA 1
ATOM 7701 C C . VAL A 1 932 ? -14.927 8.223 8.911 1.00 93.75 932 VAL A C 1
ATOM 7703 O O . VAL A 1 932 ? -13.860 8.789 9.111 1.00 93.75 932 VAL A O 1
ATOM 7706 N N . LEU A 1 933 ? -15.471 7.387 9.803 1.00 95.00 933 LEU A N 1
ATOM 7707 C CA . LEU A 1 933 ? -14.902 7.161 11.135 1.00 95.00 933 LEU A CA 1
ATOM 7708 C C . LEU A 1 933 ? -13.419 6.771 11.074 1.00 95.00 933 LEU A C 1
ATOM 7710 O O . LEU A 1 933 ? -12.582 7.404 11.715 1.00 95.00 933 LEU A O 1
ATOM 7714 N N . VAL A 1 934 ? -13.082 5.748 10.285 1.00 94.94 934 VAL A N 1
ATOM 7715 C CA . VAL A 1 934 ? -11.696 5.274 10.161 1.00 94.94 934 VAL A CA 1
ATOM 7716 C C . VAL A 1 934 ? -10.796 6.343 9.549 1.00 94.94 934 VAL A C 1
ATOM 7718 O O . VAL A 1 934 ? -9.683 6.542 10.032 1.00 94.94 934 VAL A O 1
ATOM 7721 N N . ALA A 1 935 ? -11.277 7.083 8.550 1.00 94.19 935 ALA A N 1
ATOM 7722 C CA . ALA A 1 935 ? -10.521 8.174 7.949 1.00 94.19 935 ALA A CA 1
ATOM 7723 C C . ALA A 1 935 ? -10.267 9.325 8.941 1.00 94.19 935 ALA A C 1
ATOM 7725 O O . ALA A 1 935 ? -9.153 9.829 9.011 1.00 94.19 935 ALA A O 1
ATOM 7726 N N . GLN A 1 936 ? -11.250 9.717 9.760 1.00 93.94 936 GLN A N 1
ATOM 7727 C CA . GLN A 1 936 ? -11.076 10.760 10.784 1.00 93.94 936 GLN A CA 1
ATOM 7728 C C . GLN A 1 936 ? -10.087 10.328 11.884 1.00 93.94 936 GLN A C 1
ATOM 7730 O O . GLN A 1 936 ? -9.273 11.132 12.352 1.00 93.94 936 GLN A O 1
ATOM 7735 N N . LEU A 1 937 ? -10.132 9.054 12.288 1.00 93.81 937 LEU A N 1
ATOM 7736 C CA . LEU A 1 937 ? -9.163 8.476 13.223 1.00 93.81 937 LEU A CA 1
ATOM 7737 C C . LEU A 1 937 ? -7.751 8.457 12.623 1.00 93.81 937 LEU A C 1
ATOM 7739 O O . LEU A 1 937 ? -6.802 8.823 13.312 1.00 93.81 937 LEU A O 1
ATOM 7743 N N . HIS A 1 938 ? -7.618 8.099 11.343 1.00 90.88 938 HIS A N 1
ATOM 7744 C CA . HIS A 1 938 ? -6.345 8.122 10.625 1.00 90.88 938 HIS A CA 1
ATOM 7745 C C . HIS A 1 938 ? -5.772 9.542 10.514 1.00 90.88 938 HIS A C 1
ATOM 7747 O O . HIS A 1 938 ? -4.616 9.759 10.867 1.00 90.88 938 HIS A O 1
ATOM 7753 N N . ASP A 1 939 ? -6.581 10.527 10.115 1.00 91.00 939 ASP A N 1
ATOM 7754 C CA . ASP A 1 939 ? -6.180 11.940 10.069 1.00 91.00 939 ASP A CA 1
ATOM 7755 C C . ASP A 1 939 ? -5.641 12.413 11.421 1.00 91.00 939 ASP A C 1
ATOM 7757 O O . ASP A 1 939 ? -4.641 13.127 11.490 1.00 91.00 939 ASP A O 1
ATOM 7761 N N . THR A 1 940 ? -6.298 12.003 12.509 1.00 90.44 940 THR A N 1
ATOM 7762 C CA . THR A 1 940 ? -5.874 12.391 13.854 1.00 90.44 940 THR A CA 1
ATOM 7763 C C . THR A 1 940 ? -4.603 11.660 14.273 1.00 90.44 940 THR A C 1
ATOM 7765 O O . THR A 1 940 ? -3.713 12.284 14.850 1.00 90.44 940 THR A O 1
ATOM 7768 N N . LYS A 1 941 ? -4.467 10.374 13.923 1.00 88.88 941 LYS A N 1
ATOM 7769 C CA . LYS A 1 941 ? -3.229 9.612 14.115 1.00 88.88 941 LYS A CA 1
ATOM 7770 C C . LYS A 1 941 ? -2.052 10.311 13.427 1.00 88.88 941 LYS A C 1
ATOM 7772 O O . LYS A 1 941 ? -1.056 10.572 14.086 1.00 88.88 941 LYS A O 1
ATOM 7777 N N . LEU A 1 942 ? -2.206 10.748 12.173 1.00 84.94 942 LEU A N 1
ATOM 7778 C CA . LEU A 1 942 ? -1.176 11.511 11.448 1.00 84.94 942 LEU A CA 1
ATOM 7779 C C . LEU A 1 942 ? -0.769 12.815 12.157 1.00 84.94 942 LEU A C 1
ATOM 7781 O O . LEU A 1 942 ? 0.379 13.246 12.064 1.00 84.94 942 LEU A O 1
ATOM 7785 N N . VAL A 1 943 ? -1.695 13.476 12.857 1.00 85.56 943 VAL A N 1
ATOM 7786 C CA . VAL A 1 943 ? -1.386 14.693 13.627 1.00 85.56 943 VAL A CA 1
ATOM 7787 C C . VAL A 1 943 ? -0.613 14.372 14.908 1.00 85.56 943 VAL A C 1
ATOM 7789 O O . VAL A 1 943 ? 0.264 15.152 15.285 1.00 85.56 943 VAL A O 1
ATOM 7792 N N . ILE A 1 944 ? -0.932 13.257 15.568 1.00 84.50 944 ILE A N 1
ATOM 7793 C CA . ILE A 1 944 ? -0.306 12.821 16.825 1.00 84.50 944 ILE A CA 1
ATOM 7794 C C . ILE A 1 944 ? 1.068 12.177 16.581 1.00 84.50 944 ILE A C 1
ATOM 7796 O O . ILE A 1 944 ? 1.984 12.362 17.383 1.00 84.50 944 ILE A O 1
ATOM 7800 N N . ASP A 1 945 ? 1.218 11.446 15.479 1.00 74.62 945 ASP A N 1
ATOM 7801 C CA . ASP A 1 945 ? 2.362 10.576 15.185 1.00 74.62 945 ASP A CA 1
ATOM 7802 C C . ASP A 1 945 ? 3.384 11.236 14.259 1.00 74.62 945 ASP A C 1
ATOM 7804 O O . ASP A 1 945 ? 4.176 10.548 13.623 1.00 74.62 945 ASP A O 1
ATOM 7808 N N . LYS A 1 946 ? 3.415 12.574 14.202 1.00 66.38 946 LYS A N 1
ATOM 7809 C CA . LYS A 1 946 ? 4.318 13.351 13.330 1.00 66.38 946 LYS A CA 1
ATOM 7810 C C . LYS A 1 946 ? 5.802 12.950 13.393 1.00 66.38 946 LYS A C 1
ATOM 7812 O O . LYS A 1 946 ? 6.557 13.416 12.552 1.00 66.38 946 LYS A O 1
ATOM 7817 N N . THR A 1 947 ? 6.233 12.161 14.377 1.00 55.69 947 THR A N 1
ATOM 7818 C CA . THR A 1 947 ? 7.614 11.702 14.579 1.00 55.69 947 THR A CA 1
ATOM 7819 C C . THR A 1 947 ? 7.839 10.199 14.374 1.00 55.69 947 THR A C 1
ATOM 7821 O O . THR A 1 947 ? 8.998 9.800 14.348 1.00 55.69 947 THR A O 1
ATOM 7824 N N . ASP A 1 948 ? 6.785 9.380 14.249 1.00 59.41 948 ASP A N 1
ATOM 7825 C CA . ASP A 1 948 ? 6.868 7.903 14.229 1.00 59.41 948 ASP A CA 1
ATOM 7826 C C . ASP A 1 948 ? 6.358 7.261 12.919 1.00 59.41 948 ASP A C 1
ATOM 7828 O O . ASP A 1 948 ? 6.273 6.040 12.823 1.00 59.41 948 ASP A O 1
ATOM 7832 N N . ASP A 1 949 ? 6.017 8.068 11.912 1.00 70.94 949 ASP A N 1
ATOM 7833 C CA . ASP A 1 949 ? 5.742 7.601 10.546 1.00 70.94 949 ASP A CA 1
ATOM 7834 C C . ASP A 1 949 ? 7.009 7.010 9.901 1.00 70.94 949 ASP A C 1
ATOM 7836 O O . ASP A 1 949 ? 8.087 7.563 10.094 1.00 70.94 949 ASP A O 1
ATOM 7840 N N . ILE A 1 950 ? 6.913 5.916 9.136 1.00 73.38 950 ILE A N 1
ATOM 7841 C CA . ILE A 1 950 ? 8.093 5.189 8.624 1.00 73.38 950 ILE A CA 1
ATOM 7842 C C . ILE A 1 950 ? 8.978 6.066 7.731 1.00 73.38 950 ILE A C 1
ATOM 7844 O O . ILE A 1 950 ? 10.195 6.121 7.924 1.00 73.38 950 ILE A O 1
ATOM 7848 N N . ASP A 1 951 ? 8.369 6.842 6.833 1.00 75.19 951 ASP A N 1
ATOM 7849 C CA . ASP A 1 951 ? 9.080 7.793 5.977 1.00 75.19 951 ASP A CA 1
ATOM 7850 C C . ASP A 1 951 ? 9.787 8.848 6.837 1.00 75.19 951 ASP A C 1
ATOM 7852 O O . ASP A 1 951 ? 10.935 9.223 6.579 1.00 75.19 951 ASP A O 1
ATOM 7856 N N . GLN A 1 952 ? 9.122 9.295 7.905 1.00 78.69 952 GLN A N 1
ATOM 7857 C CA . GLN A 1 952 ? 9.677 10.241 8.862 1.00 78.69 952 GLN A CA 1
ATOM 7858 C C . GLN A 1 952 ? 10.772 9.627 9.741 1.00 78.69 952 GLN A C 1
ATOM 7860 O O . GLN A 1 952 ? 11.719 10.335 10.068 1.00 78.69 952 GLN A O 1
ATOM 7865 N N . LEU A 1 953 ? 10.700 8.343 10.096 1.00 82.69 953 LEU A N 1
ATOM 7866 C CA . LEU A 1 953 ? 11.748 7.631 10.829 1.00 82.69 953 LEU A CA 1
ATOM 7867 C C . LEU A 1 953 ? 13.023 7.539 9.994 1.00 82.69 953 LEU A C 1
ATOM 7869 O O . LEU A 1 953 ? 14.100 7.810 10.519 1.00 82.69 953 LEU A O 1
ATOM 7873 N N . TRP A 1 954 ? 12.906 7.259 8.694 1.00 85.50 954 TRP A N 1
ATOM 7874 C CA . TRP A 1 954 ? 14.035 7.311 7.764 1.00 85.50 954 TRP A CA 1
ATOM 7875 C C . TRP A 1 954 ? 14.626 8.724 7.655 1.00 85.50 954 TRP A C 1
ATOM 7877 O O . TRP A 1 954 ? 15.844 8.895 7.711 1.00 85.50 954 TRP A O 1
ATOM 7887 N N . ILE A 1 955 ? 13.786 9.761 7.565 1.00 84.88 955 ILE A N 1
ATOM 7888 C CA . ILE A 1 955 ? 14.255 11.159 7.566 1.00 84.88 955 ILE A CA 1
ATOM 7889 C C . ILE A 1 955 ? 14.927 11.516 8.902 1.00 84.88 955 ILE A C 1
ATOM 7891 O O . ILE A 1 955 ? 15.949 12.200 8.922 1.00 84.88 955 ILE A O 1
ATOM 7895 N N . ASN A 1 956 ? 14.376 11.064 10.027 1.00 84.25 956 ASN A N 1
ATOM 7896 C CA . ASN A 1 956 ? 14.941 11.306 11.351 1.00 84.25 956 ASN A CA 1
ATOM 7897 C C . ASN A 1 956 ? 16.271 10.570 11.525 1.00 84.25 956 ASN A C 1
ATOM 7899 O O . ASN A 1 956 ? 17.178 11.129 12.126 1.00 84.25 956 ASN A O 1
ATOM 7903 N N . LEU A 1 957 ? 16.402 9.361 10.973 1.00 84.56 957 LEU A N 1
ATOM 7904 C CA . LEU A 1 957 ? 17.659 8.619 10.922 1.00 84.56 957 LEU A CA 1
ATOM 7905 C C . LEU A 1 957 ? 18.723 9.386 10.131 1.00 84.56 957 LEU A C 1
ATOM 7907 O O . LEU A 1 957 ? 19.871 9.427 10.554 1.00 84.56 957 LEU A O 1
ATOM 7911 N N . PHE A 1 958 ? 18.345 10.042 9.028 1.00 85.12 958 PHE A N 1
ATOM 7912 C CA . PHE A 1 958 ? 19.258 10.927 8.302 1.00 85.12 958 PHE A CA 1
ATOM 7913 C C . PHE A 1 958 ? 19.707 12.127 9.152 1.00 85.12 958 PHE A C 1
ATOM 7915 O O . PHE A 1 958 ? 20.890 12.454 9.204 1.00 85.12 958 PHE A O 1
ATOM 7922 N N . LYS A 1 959 ? 18.763 12.775 9.844 1.00 82.25 959 LYS A N 1
ATOM 7923 C CA . LYS A 1 959 ? 19.021 13.986 10.642 1.00 82.25 959 LYS A CA 1
ATOM 7924 C C . LYS A 1 959 ? 19.773 13.723 11.950 1.00 82.25 959 LYS A C 1
ATOM 7926 O O . LYS A 1 959 ? 20.508 14.598 12.402 1.00 82.25 959 LYS A O 1
ATOM 7931 N N . ASP A 1 960 ? 19.573 12.559 12.560 1.00 79.19 960 ASP A N 1
ATOM 7932 C CA . ASP A 1 960 ? 20.199 12.129 13.810 1.00 79.19 960 ASP A CA 1
ATOM 7933 C C . ASP A 1 960 ? 20.611 10.655 13.709 1.00 79.19 960 ASP A C 1
ATOM 7935 O O . ASP A 1 960 ? 19.822 9.727 13.900 1.00 79.19 960 ASP A O 1
ATOM 7939 N N . THR A 1 961 ? 21.878 10.451 13.367 1.00 60.53 961 THR A N 1
ATOM 7940 C CA . THR A 1 961 ? 22.415 9.159 12.932 1.00 60.53 961 THR A CA 1
ATOM 7941 C C . THR A 1 961 ? 22.818 8.236 14.070 1.00 60.53 961 THR A C 1
ATOM 7943 O O . THR A 1 961 ? 23.058 7.058 13.821 1.00 60.53 961 THR A O 1
ATOM 7946 N N . ASP A 1 962 ? 22.875 8.745 15.302 1.00 61.72 962 ASP A N 1
ATOM 7947 C CA . ASP A 1 962 ? 23.138 7.953 16.513 1.00 61.72 962 ASP A CA 1
ATOM 7948 C C . ASP A 1 962 ? 21.829 7.469 17.165 1.00 61.72 962 ASP A C 1
ATOM 7950 O O . ASP A 1 962 ? 21.810 6.917 18.269 1.00 61.72 962 ASP A O 1
ATOM 7954 N N . ASN A 1 963 ? 20.702 7.663 16.475 1.00 68.69 963 ASN A N 1
ATOM 7955 C CA . ASN A 1 963 ? 19.378 7.343 16.969 1.00 68.69 963 ASN A CA 1
ATOM 7956 C C . ASN A 1 963 ? 19.068 5.845 16.827 1.00 68.69 963 ASN A C 1
ATOM 7958 O O . ASN A 1 963 ? 18.273 5.414 15.988 1.00 68.69 963 ASN A O 1
ATOM 7962 N N . GLN A 1 964 ? 19.677 5.048 17.707 1.00 72.50 964 GLN A N 1
ATOM 7963 C CA . GLN A 1 964 ? 19.425 3.611 17.831 1.00 72.50 964 GLN A CA 1
ATOM 7964 C C . GLN A 1 964 ? 17.929 3.309 18.026 1.00 72.50 964 GLN A C 1
ATOM 7966 O O . GLN A 1 964 ? 17.430 2.301 17.535 1.00 72.50 964 GLN A O 1
ATOM 7971 N N . SER A 1 965 ? 17.184 4.232 18.648 1.00 78.06 965 SER A N 1
ATOM 7972 C CA . SER A 1 965 ? 15.733 4.117 18.806 1.00 78.06 965 SER A CA 1
ATOM 7973 C C . SER A 1 965 ? 14.979 4.158 17.470 1.00 78.06 965 SER A C 1
ATOM 7975 O O . SER A 1 965 ? 14.026 3.403 17.305 1.00 78.06 965 SER A O 1
ATOM 7977 N N . ASN A 1 966 ? 15.392 4.977 16.496 1.00 80.94 966 ASN A N 1
ATOM 7978 C CA . ASN A 1 966 ? 14.781 4.983 15.161 1.00 80.94 966 ASN A CA 1
ATOM 7979 C C . ASN A 1 966 ? 15.097 3.703 14.388 1.00 80.94 966 ASN A C 1
ATOM 7981 O O . ASN A 1 966 ? 14.206 3.178 13.732 1.00 80.94 966 ASN A O 1
ATOM 7985 N N . ILE A 1 967 ? 16.321 3.176 14.492 1.00 78.94 967 ILE A N 1
ATOM 7986 C CA . ILE A 1 967 ? 16.691 1.894 13.868 1.00 78.94 967 ILE A CA 1
ATOM 7987 C C . ILE A 1 967 ? 15.851 0.766 14.465 1.00 78.94 967 ILE A C 1
ATOM 7989 O O . ILE A 1 967 ? 15.260 -0.012 13.727 1.00 78.94 967 ILE A O 1
ATOM 7993 N N . GLU A 1 968 ? 15.735 0.709 15.794 1.00 77.88 968 GLU A N 1
ATOM 7994 C CA . GLU A 1 968 ? 14.878 -0.258 16.480 1.00 77.88 968 GLU A CA 1
ATOM 7995 C C . GLU A 1 968 ? 13.406 -0.092 16.101 1.00 77.88 968 GLU A C 1
ATOM 7997 O O . GLU A 1 968 ? 12.708 -1.088 15.979 1.00 77.88 968 GLU A O 1
ATOM 8002 N N . LYS A 1 969 ? 12.911 1.134 15.899 1.00 77.38 969 LYS A N 1
ATOM 8003 C CA . LYS A 1 969 ? 11.535 1.371 15.438 1.00 77.38 969 LYS A CA 1
ATOM 8004 C C . LYS A 1 969 ? 11.324 0.940 13.990 1.00 77.38 969 LYS A C 1
ATOM 8006 O O . LYS A 1 969 ? 10.325 0.285 13.737 1.00 77.38 969 LYS A O 1
ATOM 8011 N N . ILE A 1 970 ? 12.242 1.268 13.078 1.00 78.56 970 ILE A N 1
ATOM 8012 C CA . ILE A 1 970 ? 12.196 0.817 11.677 1.00 78.56 970 ILE A CA 1
ATOM 8013 C C . ILE A 1 970 ? 12.197 -0.710 11.653 1.00 78.56 970 ILE A C 1
ATOM 8015 O O . ILE A 1 970 ? 11.294 -1.311 11.088 1.00 78.56 970 ILE A O 1
ATOM 8019 N N . LEU A 1 971 ? 13.129 -1.337 12.377 1.00 72.62 971 LEU A N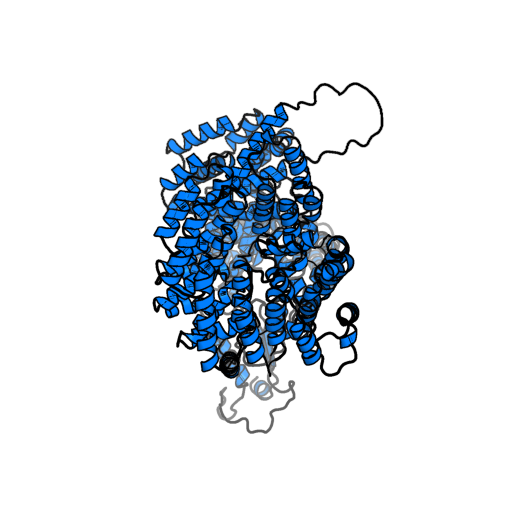 1
ATOM 8020 C CA . LEU A 1 971 ? 13.154 -2.785 12.529 1.00 72.62 971 LEU A CA 1
ATOM 8021 C C . LEU A 1 971 ? 11.858 -3.295 13.166 1.00 72.62 971 LEU A C 1
ATOM 8023 O O . LEU A 1 971 ? 11.273 -4.204 12.633 1.00 72.62 971 LEU A O 1
ATOM 8027 N N . ASN A 1 972 ? 11.327 -2.730 14.246 1.00 68.06 972 ASN A N 1
ATOM 8028 C CA . ASN A 1 972 ? 10.095 -3.244 14.867 1.00 68.06 972 ASN A CA 1
ATOM 8029 C C . ASN A 1 972 ? 8.832 -3.065 14.012 1.00 68.06 972 ASN A C 1
ATOM 8031 O O . ASN A 1 972 ? 7.897 -3.850 14.165 1.00 68.06 972 ASN A O 1
ATOM 8035 N N . ILE A 1 973 ? 8.785 -2.047 13.151 1.00 63.88 973 ILE A N 1
ATOM 8036 C CA . ILE A 1 973 ? 7.691 -1.843 12.194 1.00 63.88 973 ILE A CA 1
ATOM 8037 C C . ILE A 1 973 ? 7.807 -2.855 11.044 1.00 63.88 973 ILE A C 1
ATOM 8039 O O . ILE A 1 973 ? 6.794 -3.441 10.672 1.00 63.88 973 ILE A O 1
ATOM 8043 N N . ASP A 1 974 ? 9.030 -3.132 10.579 1.00 53.53 974 ASP A N 1
ATOM 8044 C CA . ASP A 1 974 ? 9.317 -3.977 9.410 1.00 53.53 974 ASP A CA 1
ATOM 8045 C C . ASP A 1 974 ? 9.847 -5.389 9.761 1.00 53.53 974 ASP A C 1
ATOM 8047 O O . ASP A 1 974 ? 10.150 -6.187 8.889 1.00 53.53 974 ASP A O 1
ATOM 8051 N N . LEU A 1 975 ? 9.945 -5.797 11.030 1.00 41.16 975 LEU A N 1
ATOM 8052 C CA . LEU A 1 975 ? 10.482 -7.119 11.427 1.00 41.16 975 LEU A CA 1
ATOM 8053 C C . LEU A 1 975 ? 9.563 -8.276 10.987 1.00 41.16 975 LEU A C 1
ATOM 8055 O O . LEU A 1 975 ? 9.921 -9.445 11.137 1.00 41.16 975 LEU A O 1
ATOM 8059 N N . HIS A 1 976 ? 8.389 -7.946 10.444 1.00 44.91 976 HIS A N 1
ATOM 8060 C CA . HIS A 1 976 ? 7.464 -8.865 9.792 1.00 44.91 976 HIS A CA 1
ATOM 8061 C C . HIS A 1 976 ? 7.425 -8.728 8.255 1.00 44.91 976 HIS A C 1
ATOM 8063 O O . HIS A 1 976 ? 6.887 -9.629 7.615 1.00 44.91 976 HIS A O 1
ATOM 8069 N N . ASP A 1 977 ? 8.016 -7.676 7.670 1.00 51.53 977 ASP A N 1
ATOM 8070 C CA . ASP A 1 977 ? 7.914 -7.329 6.247 1.00 51.53 977 ASP A CA 1
ATOM 8071 C C . ASP A 1 977 ? 9.270 -6.864 5.664 1.00 51.53 977 ASP A C 1
ATOM 8073 O O . ASP A 1 977 ? 9.974 -6.023 6.208 1.00 51.53 977 ASP A O 1
ATOM 8077 N N . GLU A 1 978 ? 9.667 -7.405 4.516 1.00 66.19 978 GLU A N 1
ATOM 8078 C CA . GLU A 1 978 ? 10.928 -7.056 3.852 1.00 66.19 978 GLU A CA 1
ATOM 8079 C C . GLU A 1 978 ? 11.012 -5.545 3.488 1.00 66.19 978 GLU A C 1
ATOM 8081 O O . GLU A 1 978 ? 10.048 -4.980 2.964 1.00 66.19 978 GLU A O 1
ATOM 8086 N N . ILE A 1 979 ? 12.168 -4.880 3.671 1.00 74.00 979 ILE A N 1
ATOM 8087 C CA . ILE A 1 979 ? 12.330 -3.444 3.357 1.00 74.00 979 ILE A CA 1
ATOM 8088 C C . ILE A 1 979 ? 12.580 -3.267 1.853 1.00 74.00 979 ILE A C 1
ATOM 8090 O O . ILE A 1 979 ? 13.689 -3.479 1.356 1.00 74.00 979 ILE A O 1
ATOM 8094 N N . PHE A 1 980 ? 11.559 -2.823 1.120 1.00 77.50 980 PHE A N 1
ATOM 8095 C CA . PHE A 1 980 ? 11.681 -2.480 -0.300 1.00 77.50 980 PHE A CA 1
ATOM 8096 C C . PHE A 1 980 ? 12.583 -1.252 -0.497 1.00 77.50 980 PHE A C 1
ATOM 8098 O O . PHE A 1 980 ? 12.320 -0.184 0.061 1.00 77.50 980 PHE A O 1
ATOM 8105 N N . LEU A 1 981 ? 13.618 -1.354 -1.337 1.00 84.75 981 LEU A N 1
ATOM 8106 C CA . LEU A 1 981 ? 14.526 -0.238 -1.621 1.00 84.75 981 LEU A CA 1
ATOM 8107 C C . LEU A 1 981 ? 13.896 0.777 -2.600 1.00 84.75 981 LEU A C 1
ATOM 8109 O O . LEU A 1 981 ? 14.222 0.854 -3.792 1.00 84.75 981 LEU A O 1
ATOM 8113 N N . ALA A 1 982 ? 12.973 1.576 -2.065 1.00 84.94 982 ALA A N 1
ATOM 8114 C CA . ALA A 1 982 ? 12.345 2.708 -2.737 1.00 84.94 982 ALA A CA 1
ATOM 8115 C C . ALA A 1 982 ? 13.331 3.882 -2.944 1.00 84.94 982 ALA A C 1
ATOM 8117 O O . ALA A 1 982 ? 14.315 4.001 -2.205 1.00 84.94 982 ALA A O 1
ATOM 8118 N N . PRO A 1 983 ? 13.047 4.817 -3.876 1.00 89.19 983 PRO A N 1
ATOM 8119 C CA . PRO A 1 983 ? 13.908 5.972 -4.144 1.00 89.19 983 PRO A CA 1
ATOM 8120 C C . PRO A 1 983 ? 14.279 6.809 -2.919 1.00 89.19 983 PRO A C 1
ATOM 8122 O O . PRO A 1 983 ? 15.420 7.251 -2.812 1.00 89.19 983 PRO A O 1
ATOM 8125 N N . GLN A 1 984 ? 13.357 7.002 -1.972 1.00 89.19 984 GLN A N 1
ATOM 8126 C CA . GLN A 1 984 ? 13.633 7.719 -0.723 1.00 89.19 984 GLN A CA 1
ATOM 8127 C C . GLN A 1 984 ? 14.653 6.990 0.153 1.00 89.19 984 GLN A C 1
ATOM 8129 O O . GLN A 1 984 ? 15.634 7.598 0.572 1.00 89.19 984 GLN A O 1
ATOM 8134 N N . ILE A 1 985 ? 14.439 5.697 0.409 1.00 89.62 985 ILE A N 1
ATOM 8135 C CA . ILE A 1 985 ? 15.316 4.892 1.266 1.00 89.62 985 ILE A CA 1
ATOM 8136 C C . ILE A 1 985 ? 16.711 4.811 0.637 1.00 89.62 985 ILE A C 1
ATOM 8138 O O . ILE A 1 985 ? 17.704 5.070 1.313 1.00 89.62 985 ILE A O 1
ATOM 8142 N N . ALA A 1 986 ? 16.793 4.563 -0.675 1.00 91.75 986 ALA A N 1
ATOM 8143 C CA . ALA A 1 986 ? 18.063 4.556 -1.400 1.00 91.75 986 ALA A CA 1
ATOM 8144 C C . ALA A 1 986 ? 18.782 5.907 -1.316 1.00 91.75 986 ALA A C 1
ATOM 8146 O O . ALA A 1 986 ? 19.988 5.952 -1.100 1.00 91.75 986 ALA A O 1
ATOM 8147 N N . THR A 1 987 ? 18.040 7.008 -1.440 1.00 92.81 987 THR A N 1
ATOM 8148 C CA . THR A 1 987 ? 18.584 8.365 -1.319 1.00 92.81 987 THR A CA 1
ATOM 8149 C C . THR A 1 987 ? 19.151 8.608 0.080 1.00 92.81 987 THR A C 1
ATOM 8151 O O . THR A 1 987 ? 20.285 9.059 0.199 1.00 92.81 987 THR A O 1
ATOM 8154 N N . ILE A 1 988 ? 18.400 8.277 1.133 1.00 91.44 988 ILE A N 1
ATOM 8155 C CA . ILE A 1 988 ? 18.819 8.476 2.527 1.00 91.44 988 ILE A CA 1
ATOM 8156 C C . ILE A 1 988 ? 20.063 7.653 2.851 1.00 91.44 988 ILE A C 1
ATOM 8158 O O . ILE A 1 988 ? 21.030 8.190 3.385 1.00 91.44 988 ILE A O 1
ATOM 8162 N N . ILE A 1 989 ? 20.061 6.368 2.492 1.00 90.75 989 ILE A N 1
ATOM 8163 C CA . ILE A 1 989 ? 21.213 5.486 2.695 1.00 90.75 989 ILE A CA 1
ATOM 8164 C C . ILE A 1 989 ? 22.442 6.039 1.973 1.00 90.75 989 ILE A C 1
ATOM 8166 O O . ILE A 1 989 ? 23.525 6.083 2.546 1.00 90.75 989 ILE A O 1
ATOM 8170 N N . ASP A 1 990 ? 22.276 6.504 0.738 1.00 92.12 990 ASP A N 1
ATOM 8171 C CA . ASP A 1 990 ? 23.374 7.038 -0.057 1.00 92.12 990 ASP A CA 1
ATOM 8172 C C . ASP A 1 990 ? 23.949 8.351 0.505 1.00 92.12 990 ASP A C 1
ATOM 8174 O O . ASP A 1 990 ? 25.168 8.512 0.528 1.00 92.12 990 ASP A O 1
ATOM 8178 N N . GLU A 1 991 ? 23.108 9.259 1.017 1.00 91.25 991 GLU A N 1
ATOM 8179 C CA . GLU A 1 991 ? 23.590 10.457 1.724 1.00 91.25 991 GLU A CA 1
ATOM 8180 C C . GLU A 1 991 ? 24.332 10.079 3.019 1.00 91.25 991 GLU A C 1
ATOM 8182 O O . GLU A 1 991 ? 25.409 10.606 3.291 1.00 91.25 991 GLU A O 1
ATOM 8187 N N . LEU A 1 992 ? 23.821 9.114 3.792 1.00 89.12 992 LEU A N 1
ATOM 8188 C CA . LEU A 1 992 ? 24.486 8.635 5.012 1.00 89.12 992 LEU A CA 1
ATOM 8189 C C . LEU A 1 992 ? 25.847 7.995 4.731 1.00 89.12 992 LEU A C 1
ATOM 8191 O O . LEU A 1 992 ? 26.811 8.237 5.458 1.00 89.12 992 LEU A O 1
ATOM 8195 N N . MET A 1 993 ? 25.944 7.205 3.663 1.00 88.62 993 MET A N 1
ATOM 8196 C CA . MET A 1 993 ? 27.212 6.633 3.214 1.00 88.62 993 MET A CA 1
ATOM 8197 C C . MET A 1 993 ? 28.187 7.728 2.764 1.00 88.62 993 MET A C 1
ATOM 8199 O O . MET A 1 993 ? 29.381 7.638 3.032 1.00 88.62 993 MET A O 1
ATOM 8203 N N . GLN A 1 994 ? 27.709 8.788 2.102 1.00 87.50 994 GLN A N 1
ATOM 8204 C CA . GLN A 1 994 ? 28.555 9.933 1.749 1.00 87.50 994 GLN A CA 1
ATOM 8205 C C . GLN A 1 994 ? 29.100 10.667 2.988 1.00 87.50 994 GLN A C 1
ATOM 8207 O O . GLN A 1 994 ? 30.223 11.172 2.950 1.00 87.50 994 GLN A O 1
ATOM 8212 N N . GLU A 1 995 ? 28.341 10.710 4.084 1.00 87.25 995 GLU A N 1
ATOM 8213 C CA . GLU A 1 995 ? 28.788 11.263 5.370 1.00 87.25 995 GLU A CA 1
ATOM 8214 C C . GLU A 1 995 ? 29.744 10.337 6.149 1.00 87.25 995 GLU A C 1
ATOM 8216 O O . GLU A 1 995 ? 30.243 10.734 7.205 1.00 87.25 995 GLU A O 1
ATOM 8221 N N . GLY A 1 996 ? 30.028 9.128 5.647 1.00 85.50 996 GLY A N 1
ATOM 8222 C CA . GLY A 1 996 ? 30.877 8.138 6.318 1.00 85.50 996 GLY A CA 1
ATOM 8223 C C . GLY A 1 996 ? 30.196 7.453 7.508 1.00 85.50 996 GLY A C 1
ATOM 8224 O O . GLY A 1 996 ? 30.862 7.112 8.486 1.00 85.50 996 GLY A O 1
ATOM 8225 N N . LYS A 1 997 ? 28.862 7.330 7.472 1.00 85.31 997 LYS A N 1
ATOM 8226 C CA . LYS A 1 997 ? 28.028 6.792 8.561 1.00 85.31 997 LYS A CA 1
ATOM 8227 C C . LYS A 1 997 ? 27.406 5.435 8.230 1.00 85.31 997 LYS A C 1
ATOM 8229 O O . LYS A 1 997 ? 26.379 5.057 8.792 1.00 85.31 997 LYS A O 1
ATOM 8234 N N . GLU A 1 998 ? 28.007 4.689 7.312 1.00 83.94 998 GLU A N 1
ATOM 8235 C CA . GLU A 1 998 ? 27.515 3.382 6.877 1.00 83.94 998 GLU A CA 1
ATOM 8236 C C . GLU A 1 998 ? 27.411 2.348 8.009 1.00 83.94 998 GLU A C 1
ATOM 8238 O O . GLU A 1 998 ? 26.495 1.523 8.003 1.00 83.94 998 GLU A O 1
ATOM 8243 N N . ASP A 1 999 ? 28.296 2.413 9.006 1.00 81.88 999 ASP A N 1
ATOM 8244 C CA . ASP A 1 999 ? 28.296 1.481 10.137 1.00 81.88 999 ASP A CA 1
ATOM 8245 C C . ASP A 1 999 ? 27.008 1.609 10.965 1.00 81.88 999 ASP A C 1
ATOM 8247 O O . ASP A 1 999 ? 26.454 0.593 11.397 1.00 81.88 999 ASP A O 1
ATOM 8251 N N . ASN A 1 1000 ? 26.469 2.829 11.095 1.00 79.88 1000 ASN A N 1
ATOM 8252 C CA . ASN A 1 1000 ? 25.253 3.112 11.861 1.00 79.88 1000 ASN A CA 1
ATOM 8253 C C . ASN A 1 1000 ? 24.008 2.468 11.234 1.00 79.88 1000 ASN A C 1
ATOM 8255 O O . ASN A 1 1000 ? 23.069 2.135 11.947 1.00 79.88 1000 ASN A O 1
ATOM 8259 N N . ILE A 1 1001 ? 23.993 2.257 9.916 1.00 83.00 1001 ILE A N 1
ATOM 8260 C CA . ILE A 1 1001 ? 22.846 1.687 9.187 1.00 83.00 1001 ILE A CA 1
ATOM 8261 C C . ILE A 1 1001 ? 23.066 0.241 8.730 1.00 83.00 1001 ILE A C 1
ATOM 8263 O O . ILE A 1 1001 ? 22.162 -0.375 8.165 1.00 83.00 1001 ILE A O 1
ATOM 8267 N N . SER A 1 1002 ? 24.237 -0.332 9.014 1.00 82.25 1002 SER A N 1
ATOM 8268 C CA . SER A 1 1002 ? 24.612 -1.693 8.612 1.00 82.25 1002 SER A CA 1
ATOM 8269 C C . SER A 1 1002 ? 23.637 -2.774 9.106 1.00 82.25 1002 SER A C 1
ATOM 8271 O O . SER A 1 1002 ? 23.427 -3.776 8.421 1.00 82.25 1002 SER A O 1
ATOM 8273 N N . MET A 1 1003 ? 22.975 -2.551 10.250 1.00 80.75 1003 MET A N 1
ATOM 8274 C CA . MET A 1 1003 ? 21.959 -3.458 10.806 1.00 80.75 1003 MET A CA 1
ATOM 8275 C C . MET A 1 1003 ? 20.697 -3.567 9.940 1.00 80.75 1003 MET A C 1
ATOM 8277 O O . MET A 1 1003 ? 19.980 -4.558 10.049 1.00 80.75 1003 MET A O 1
ATOM 8281 N N . LEU A 1 1004 ? 20.430 -2.581 9.077 1.00 81.50 1004 LEU A N 1
ATOM 8282 C CA . LEU A 1 1004 ? 19.279 -2.574 8.170 1.00 81.50 1004 LEU A CA 1
ATOM 8283 C C . LEU A 1 1004 ? 19.567 -3.350 6.877 1.00 81.50 1004 LEU A C 1
ATOM 8285 O O . LEU A 1 1004 ? 18.651 -3.905 6.278 1.00 81.50 1004 LEU A O 1
ATOM 8289 N N . PHE A 1 1005 ? 20.836 -3.458 6.462 1.00 83.81 1005 PHE A N 1
ATOM 8290 C CA . PHE A 1 1005 ? 21.240 -4.088 5.195 1.00 83.81 1005 PHE A CA 1
ATOM 8291 C C . PHE A 1 1005 ? 20.718 -5.518 4.977 1.00 83.81 1005 PHE A C 1
ATOM 8293 O O . PHE A 1 1005 ? 20.423 -5.854 3.829 1.00 83.81 1005 PHE A O 1
ATOM 8300 N N . PRO A 1 1006 ? 20.585 -6.386 6.002 1.00 76.12 1006 PRO A N 1
ATOM 8301 C CA . PRO A 1 1006 ? 19.983 -7.707 5.842 1.00 76.12 1006 PRO A CA 1
ATOM 8302 C C . PRO A 1 1006 ? 18.529 -7.686 5.348 1.00 76.12 1006 PRO A C 1
ATOM 8304 O O . PRO A 1 1006 ? 18.122 -8.615 4.653 1.00 76.12 1006 PRO A O 1
ATOM 8307 N N . TYR A 1 1007 ? 17.781 -6.632 5.674 1.00 75.75 1007 TYR A N 1
ATOM 8308 C CA . TYR A 1 1007 ? 16.344 -6.516 5.419 1.00 75.75 1007 TYR A CA 1
ATOM 8309 C C . TYR A 1 1007 ? 16.019 -5.753 4.129 1.00 75.75 1007 TYR A C 1
ATOM 8311 O O . TYR A 1 1007 ? 14.889 -5.817 3.659 1.00 75.75 1007 TYR A O 1
ATOM 8319 N N . ILE A 1 1008 ? 17.002 -5.056 3.547 1.00 81.44 1008 ILE A N 1
ATOM 8320 C CA . ILE A 1 1008 ? 16.838 -4.309 2.296 1.00 81.44 1008 ILE A CA 1
ATOM 8321 C C . ILE A 1 1008 ? 16.846 -5.266 1.109 1.00 81.44 1008 ILE A C 1
ATOM 8323 O O . ILE A 1 1008 ? 17.825 -5.991 0.907 1.00 81.44 1008 ILE A O 1
ATOM 8327 N N . ILE A 1 1009 ? 15.790 -5.204 0.301 1.00 75.12 1009 ILE A N 1
ATOM 8328 C CA . ILE A 1 1009 ? 15.614 -6.007 -0.910 1.00 75.12 1009 ILE A CA 1
ATOM 8329 C C . ILE A 1 1009 ? 14.823 -5.240 -1.985 1.00 75.12 1009 ILE A C 1
ATOM 8331 O O . ILE A 1 1009 ? 14.352 -4.123 -1.763 1.00 75.12 1009 ILE A O 1
ATOM 8335 N N . LYS A 1 1010 ? 14.619 -5.884 -3.136 1.00 73.69 1010 LYS A N 1
ATOM 8336 C CA . LYS A 1 1010 ? 13.723 -5.512 -4.239 1.00 73.69 1010 LYS A CA 1
ATOM 8337 C C . LYS A 1 1010 ? 13.879 -4.042 -4.626 1.00 73.69 1010 LYS A C 1
ATOM 8339 O O . LYS A 1 1010 ? 12.974 -3.247 -4.398 1.00 73.69 1010 LYS A O 1
ATOM 8344 N N . PRO A 1 1011 ? 15.019 -3.632 -5.193 1.00 82.69 1011 PRO A N 1
ATOM 8345 C CA . PRO A 1 1011 ? 15.175 -2.246 -5.584 1.00 82.69 1011 PRO A CA 1
ATOM 8346 C C . PRO A 1 1011 ? 14.251 -1.863 -6.735 1.00 82.69 1011 PRO A C 1
ATOM 8348 O O . PRO A 1 1011 ? 14.040 -2.623 -7.678 1.00 82.69 1011 PRO A O 1
ATOM 8351 N N . SER A 1 1012 ? 13.732 -0.638 -6.668 1.00 78.94 1012 SER A N 1
ATOM 8352 C CA . SER A 1 1012 ? 13.091 -0.004 -7.824 1.00 78.94 1012 SER A CA 1
ATOM 8353 C C . SER A 1 1012 ? 14.098 0.213 -8.965 1.00 78.94 1012 SER A C 1
ATOM 8355 O O . SER A 1 1012 ? 15.287 0.438 -8.732 1.00 78.94 1012 SER A O 1
ATOM 8357 N N . ASN A 1 1013 ? 13.644 0.170 -10.221 1.00 78.56 1013 ASN A N 1
ATOM 8358 C CA . ASN A 1 1013 ? 14.543 0.323 -11.373 1.00 78.56 1013 ASN A CA 1
ATOM 8359 C C . ASN A 1 1013 ? 15.261 1.682 -11.375 1.00 78.56 1013 ASN A C 1
ATOM 8361 O O . ASN A 1 1013 ? 16.407 1.779 -11.814 1.00 78.56 1013 ASN A O 1
ATOM 8365 N N . GLU A 1 1014 ? 14.615 2.738 -10.868 1.00 84.31 1014 GLU A N 1
ATOM 8366 C CA . GLU A 1 1014 ? 15.188 4.086 -10.897 1.00 84.31 1014 GLU A CA 1
ATOM 8367 C C . GLU A 1 1014 ? 16.355 4.281 -9.930 1.00 84.31 1014 GLU A C 1
ATOM 8369 O O . GLU A 1 1014 ? 17.137 5.211 -10.120 1.00 84.31 1014 GLU A O 1
ATOM 8374 N N . VAL A 1 1015 ? 16.508 3.419 -8.917 1.00 89.25 1015 VAL A N 1
ATOM 8375 C CA . VAL A 1 1015 ? 17.633 3.505 -7.970 1.00 89.25 1015 VAL A CA 1
ATOM 8376 C C . VAL A 1 1015 ? 18.879 2.770 -8.457 1.00 89.25 1015 VAL A C 1
ATOM 8378 O O . VAL A 1 1015 ? 19.915 2.829 -7.797 1.00 89.25 1015 VAL A O 1
ATOM 8381 N N . LEU A 1 1016 ? 18.836 2.130 -9.630 1.00 89.06 1016 LEU A N 1
ATOM 8382 C CA . LEU A 1 1016 ? 19.997 1.466 -10.225 1.00 89.06 1016 LEU A CA 1
ATOM 8383 C C . LEU A 1 1016 ? 21.257 2.361 -10.274 1.00 89.06 1016 LEU A C 1
ATOM 8385 O O . LEU A 1 1016 ? 22.324 1.860 -9.910 1.00 89.06 1016 LEU A O 1
ATOM 8389 N N . PRO A 1 1017 ? 21.196 3.662 -10.642 1.00 91.69 1017 PRO A N 1
ATOM 8390 C CA . PRO A 1 1017 ? 22.371 4.535 -10.600 1.00 91.69 1017 PRO A CA 1
ATOM 8391 C C . PRO A 1 1017 ? 22.986 4.673 -9.201 1.00 91.69 1017 PRO A C 1
ATOM 8393 O O . PRO A 1 1017 ? 24.209 4.737 -9.074 1.00 91.69 1017 PRO A O 1
ATOM 8396 N N . ILE A 1 1018 ? 22.156 4.667 -8.152 1.00 93.00 1018 ILE A N 1
ATOM 8397 C CA . ILE A 1 1018 ? 22.597 4.720 -6.753 1.00 93.00 1018 ILE A CA 1
ATOM 8398 C C . ILE A 1 1018 ? 23.315 3.414 -6.390 1.00 93.00 1018 ILE A C 1
ATOM 8400 O O . ILE A 1 1018 ? 24.454 3.438 -5.933 1.00 93.00 1018 ILE A O 1
ATOM 8404 N N . ILE A 1 1019 ? 22.703 2.265 -6.679 1.00 91.56 1019 ILE A N 1
ATOM 8405 C CA . ILE A 1 1019 ? 23.264 0.948 -6.335 1.00 91.56 1019 ILE A CA 1
ATOM 8406 C C . ILE A 1 1019 ? 24.567 0.677 -7.107 1.00 91.56 1019 ILE A C 1
ATOM 8408 O O . ILE A 1 1019 ? 25.537 0.158 -6.552 1.00 91.56 1019 ILE A O 1
ATOM 8412 N N . GLN A 1 1020 ? 24.643 1.063 -8.385 1.00 88.00 1020 GLN A N 1
ATOM 8413 C CA . GLN A 1 1020 ? 25.889 0.962 -9.150 1.00 88.00 1020 GLN A CA 1
ATOM 8414 C C . GLN A 1 1020 ? 26.995 1.845 -8.559 1.00 88.00 1020 GLN A C 1
ATOM 8416 O O . GLN A 1 1020 ? 28.161 1.438 -8.533 1.00 88.00 1020 GLN A O 1
ATOM 8421 N N . ARG A 1 1021 ? 26.653 3.040 -8.062 1.00 88.25 1021 ARG A N 1
ATOM 8422 C CA . ARG A 1 1021 ? 27.599 3.900 -7.347 1.00 88.25 1021 ARG A CA 1
ATOM 8423 C C . ARG A 1 1021 ? 28.077 3.238 -6.056 1.00 88.25 1021 ARG A C 1
ATOM 8425 O O . ARG A 1 1021 ? 29.285 3.199 -5.837 1.00 88.25 1021 ARG A O 1
ATOM 8432 N N . TRP A 1 1022 ? 27.178 2.647 -5.268 1.00 90.12 1022 TRP A N 1
ATOM 8433 C CA . TRP A 1 1022 ? 27.534 1.879 -4.067 1.00 90.12 1022 TRP A CA 1
ATOM 8434 C C . TRP A 1 1022 ? 28.541 0.771 -4.363 1.00 90.12 1022 TRP A C 1
ATOM 8436 O O . TRP A 1 1022 ? 29.549 0.644 -3.673 1.00 90.12 1022 TRP A O 1
ATOM 8446 N N . PHE A 1 1023 ? 28.325 0.025 -5.446 1.00 87.69 1023 PHE A N 1
ATOM 8447 C CA . PHE A 1 1023 ? 29.234 -1.039 -5.855 1.00 87.69 1023 PHE A CA 1
ATOM 8448 C C . PHE A 1 1023 ? 30.616 -0.524 -6.307 1.00 87.69 1023 PHE A C 1
ATOM 8450 O O . PHE A 1 1023 ? 31.634 -1.165 -6.046 1.00 87.69 1023 PHE A O 1
ATOM 8457 N N . THR A 1 1024 ? 30.665 0.615 -7.007 1.00 82.25 1024 THR A N 1
ATOM 8458 C CA . THR A 1 1024 ? 31.878 1.086 -7.708 1.00 82.25 1024 THR A CA 1
ATOM 8459 C C . THR A 1 1024 ? 32.708 2.118 -6.948 1.00 82.25 1024 THR A C 1
ATOM 8461 O O . THR A 1 1024 ? 33.912 2.204 -7.183 1.00 82.25 1024 THR A O 1
ATOM 8464 N N . GLN A 1 1025 ? 32.092 2.933 -6.090 1.00 82.06 1025 GLN A N 1
ATOM 8465 C CA . GLN A 1 1025 ? 32.754 4.068 -5.435 1.00 82.06 1025 GLN A CA 1
ATOM 8466 C C . GLN A 1 1025 ? 33.070 3.829 -3.958 1.00 82.06 1025 GLN A C 1
ATOM 8468 O O . GLN A 1 1025 ? 33.953 4.499 -3.430 1.00 82.06 1025 GLN A O 1
ATOM 8473 N N . TYR A 1 1026 ? 32.393 2.887 -3.299 1.00 82.31 1026 TYR A N 1
ATOM 8474 C CA . TYR A 1 1026 ? 32.599 2.614 -1.878 1.00 82.31 1026 TYR A CA 1
ATOM 8475 C C . TYR A 1 1026 ? 33.457 1.371 -1.688 1.00 82.31 1026 TYR A C 1
ATOM 8477 O O . TYR A 1 1026 ? 33.150 0.311 -2.225 1.00 82.31 1026 TYR A O 1
ATOM 8485 N N . ASP A 1 1027 ? 34.515 1.479 -0.886 1.00 77.31 1027 ASP A N 1
ATOM 8486 C CA . ASP A 1 1027 ? 35.458 0.379 -0.645 1.00 77.31 1027 ASP A CA 1
ATOM 8487 C C . ASP A 1 1027 ? 35.021 -0.591 0.465 1.00 77.31 1027 ASP A C 1
ATOM 8489 O O . ASP A 1 1027 ? 35.622 -1.655 0.635 1.00 77.31 1027 ASP A O 1
ATOM 8493 N N . ASN A 1 1028 ? 33.946 -0.277 1.193 1.00 83.19 1028 ASN A N 1
ATOM 8494 C CA . ASN A 1 1028 ? 33.416 -1.129 2.253 1.00 83.19 1028 ASN A CA 1
ATOM 8495 C C . ASN A 1 1028 ? 32.904 -2.472 1.688 1.00 83.19 1028 ASN A C 1
ATOM 8497 O O . ASN A 1 1028 ? 32.010 -2.526 0.839 1.00 83.19 1028 ASN A O 1
ATOM 8501 N N . SER A 1 1029 ? 33.448 -3.582 2.201 1.00 80.94 1029 SER A N 1
ATOM 8502 C CA . SER A 1 1029 ? 33.109 -4.934 1.740 1.00 80.94 1029 SER A CA 1
ATOM 8503 C C . SER A 1 1029 ? 31.630 -5.287 1.932 1.00 80.94 1029 SER A C 1
ATOM 8505 O O . SER A 1 1029 ? 31.066 -5.972 1.079 1.00 80.94 1029 SER A O 1
ATOM 8507 N N . GLN A 1 1030 ? 30.982 -4.824 3.007 1.00 80.50 1030 GLN A N 1
ATOM 8508 C CA . GLN A 1 1030 ? 29.560 -5.090 3.247 1.00 80.50 1030 GLN A CA 1
ATOM 8509 C C . GLN A 1 1030 ? 28.670 -4.353 2.242 1.00 80.50 1030 GLN A C 1
ATOM 8511 O O . GLN A 1 1030 ? 27.725 -4.945 1.724 1.00 80.50 1030 GLN A O 1
ATOM 8516 N N . ILE A 1 1031 ? 29.012 -3.107 1.902 1.00 85.00 1031 ILE A N 1
ATOM 8517 C CA . ILE A 1 1031 ? 28.282 -2.307 0.909 1.00 85.00 1031 ILE A CA 1
ATOM 8518 C C . ILE A 1 1031 ? 28.421 -2.923 -0.481 1.00 85.00 1031 ILE A C 1
ATOM 8520 O O . ILE A 1 1031 ? 27.416 -3.096 -1.170 1.00 85.00 1031 ILE A O 1
ATOM 8524 N N . LYS A 1 1032 ? 29.634 -3.330 -0.886 1.00 85.81 1032 LYS A N 1
ATOM 8525 C CA . LYS A 1 1032 ? 29.838 -4.028 -2.169 1.00 85.81 1032 LYS A CA 1
ATOM 8526 C C . LYS A 1 1032 ? 29.016 -5.315 -2.247 1.00 85.81 1032 LYS A C 1
ATOM 8528 O O . LYS A 1 1032 ? 28.403 -5.585 -3.275 1.00 85.81 1032 LYS A O 1
ATOM 8533 N N . LYS A 1 1033 ? 28.951 -6.070 -1.147 1.00 85.06 1033 LYS A N 1
ATOM 8534 C CA . LYS A 1 1033 ? 28.164 -7.306 -1.028 1.00 85.06 1033 LYS A CA 1
ATOM 8535 C C . LYS A 1 1033 ? 26.660 -7.059 -1.129 1.00 85.06 1033 LYS A C 1
ATOM 8537 O O . LYS A 1 1033 ? 26.003 -7.722 -1.925 1.00 85.06 1033 LYS A O 1
ATOM 8542 N N . LEU A 1 1034 ? 26.132 -6.091 -0.380 1.00 86.62 1034 LEU A N 1
ATOM 8543 C CA . LEU A 1 1034 ? 24.731 -5.674 -0.482 1.00 86.62 1034 LEU A CA 1
ATOM 8544 C C . LEU A 1 1034 ? 24.402 -5.219 -1.908 1.00 86.62 1034 LEU A C 1
ATOM 8546 O O . LEU A 1 1034 ? 23.434 -5.684 -2.497 1.00 86.62 1034 LEU A O 1
ATOM 8550 N N . SER A 1 1035 ? 25.239 -4.356 -2.480 1.00 89.31 1035 SER A N 1
ATOM 8551 C CA . SER A 1 1035 ? 25.033 -3.817 -3.824 1.00 89.31 1035 SER A CA 1
ATOM 8552 C C . SER A 1 1035 ? 25.036 -4.921 -4.876 1.00 89.31 1035 SER A C 1
ATOM 8554 O O . SER A 1 1035 ? 24.181 -4.916 -5.749 1.00 89.31 1035 SER A O 1
ATOM 8556 N N . ALA A 1 1036 ? 25.940 -5.902 -4.785 1.00 85.50 1036 ALA A N 1
ATOM 8557 C CA . ALA A 1 1036 ? 25.967 -7.039 -5.704 1.00 85.50 1036 ALA A CA 1
ATOM 8558 C C . ALA A 1 1036 ? 24.671 -7.867 -5.649 1.00 85.50 1036 ALA A C 1
ATOM 8560 O O . ALA A 1 1036 ? 24.142 -8.233 -6.695 1.00 85.50 1036 ALA A O 1
ATOM 8561 N N . LEU A 1 1037 ? 24.137 -8.111 -4.445 1.00 83.44 1037 LEU A N 1
ATOM 8562 C CA . LEU A 1 1037 ? 22.856 -8.803 -4.259 1.00 83.44 1037 LEU A CA 1
ATOM 8563 C C . LEU A 1 1037 ? 21.696 -8.002 -4.860 1.00 83.44 1037 LEU A C 1
ATOM 8565 O O . LEU A 1 1037 ? 20.934 -8.532 -5.661 1.00 83.44 1037 LEU A O 1
ATOM 8569 N N . LEU A 1 1038 ? 21.614 -6.710 -4.541 1.00 85.81 1038 LEU A N 1
ATOM 8570 C CA . LEU A 1 1038 ? 20.580 -5.817 -5.063 1.00 85.81 1038 LEU A CA 1
ATOM 8571 C C . LEU A 1 1038 ? 20.631 -5.703 -6.594 1.00 85.81 1038 LEU A C 1
ATOM 8573 O O . LEU A 1 1038 ? 19.590 -5.700 -7.242 1.00 85.81 1038 LEU A O 1
ATOM 8577 N N . LEU A 1 1039 ? 21.829 -5.654 -7.187 1.00 84.69 1039 LEU A N 1
ATOM 8578 C CA . LEU A 1 1039 ? 22.024 -5.661 -8.641 1.00 84.69 1039 LEU A CA 1
ATOM 8579 C C . LEU A 1 1039 ? 21.570 -6.985 -9.274 1.00 84.69 1039 LEU A C 1
ATOM 8581 O O . LEU A 1 1039 ? 20.981 -6.972 -10.356 1.00 84.69 1039 LEU A O 1
ATOM 8585 N N . ALA A 1 1040 ? 21.797 -8.116 -8.603 1.00 79.38 1040 ALA A N 1
ATOM 8586 C CA . ALA A 1 1040 ? 21.310 -9.415 -9.057 1.00 79.38 1040 ALA A CA 1
ATOM 8587 C C . ALA A 1 1040 ? 19.775 -9.503 -9.026 1.00 79.38 1040 ALA A C 1
ATOM 8589 O O . ALA A 1 1040 ? 19.184 -10.026 -9.970 1.00 79.38 1040 ALA A O 1
ATOM 8590 N N . GLU A 1 1041 ? 19.123 -8.938 -8.006 1.00 74.38 1041 GLU A N 1
ATOM 8591 C CA . GLU A 1 1041 ? 17.656 -8.930 -7.892 1.00 74.38 1041 GLU A CA 1
ATOM 8592 C C . GLU A 1 1041 ? 16.962 -8.192 -9.047 1.00 74.38 1041 GLU A C 1
ATOM 8594 O O . GLU A 1 1041 ? 15.917 -8.637 -9.520 1.00 74.38 1041 GLU A O 1
ATOM 8599 N N . ILE A 1 1042 ? 17.568 -7.122 -9.570 1.00 72.38 1042 ILE A N 1
ATOM 8600 C CA . ILE A 1 1042 ? 17.089 -6.408 -10.773 1.00 72.38 1042 ILE A CA 1
ATOM 8601 C C . ILE A 1 1042 ? 17.693 -6.945 -12.076 1.00 72.38 1042 ILE A C 1
ATOM 8603 O O . ILE A 1 1042 ? 17.681 -6.263 -13.100 1.00 72.38 1042 ILE A O 1
ATOM 8607 N N . LYS A 1 1043 ? 18.236 -8.171 -12.060 1.00 74.50 1043 LYS A N 1
ATOM 8608 C CA . LYS A 1 1043 ? 18.818 -8.864 -13.226 1.00 74.50 1043 LYS A CA 1
ATOM 8609 C C . LYS A 1 1043 ? 19.952 -8.081 -13.914 1.00 74.50 1043 LYS A C 1
ATOM 8611 O O . LYS A 1 1043 ? 20.239 -8.286 -15.097 1.00 74.50 1043 LYS A O 1
ATOM 8616 N N . HIS A 1 1044 ? 20.633 -7.202 -13.182 1.00 77.19 1044 HIS A N 1
ATOM 8617 C CA . HIS A 1 1044 ? 21.766 -6.421 -13.671 1.00 77.19 1044 HIS A CA 1
ATOM 8618 C C . HIS A 1 1044 ? 23.089 -7.031 -13.188 1.00 77.19 1044 HIS A C 1
ATOM 8620 O O . HIS A 1 1044 ? 23.714 -6.558 -12.242 1.00 77.19 1044 HIS A O 1
ATOM 8626 N N . ILE A 1 1045 ? 23.531 -8.100 -13.851 1.00 72.94 1045 ILE A N 1
ATOM 8627 C CA . ILE A 1 1045 ? 24.731 -8.853 -13.464 1.00 72.94 1045 ILE A CA 1
ATOM 8628 C C . ILE A 1 1045 ? 25.888 -8.573 -14.436 1.00 72.94 1045 ILE A C 1
ATOM 8630 O O . ILE A 1 1045 ? 25.708 -8.561 -15.652 1.00 72.94 1045 ILE A O 1
ATOM 8634 N N . PHE A 1 1046 ? 27.087 -8.358 -13.891 1.00 77.19 1046 PHE A N 1
ATOM 8635 C CA . PHE A 1 1046 ? 28.350 -8.194 -14.622 1.00 77.19 1046 PHE A CA 1
ATOM 8636 C C . PHE A 1 1046 ? 29.497 -8.872 -13.856 1.00 77.19 1046 PHE A C 1
ATOM 8638 O O . PHE A 1 1046 ? 29.365 -9.134 -12.663 1.00 77.19 1046 PHE A O 1
ATOM 8645 N N . GLU A 1 1047 ? 30.616 -9.148 -14.533 1.00 77.19 1047 GLU A N 1
ATOM 8646 C CA . GLU A 1 1047 ? 31.718 -10.005 -14.044 1.00 77.19 1047 GLU A CA 1
ATOM 8647 C C . GLU A 1 1047 ? 32.154 -9.693 -12.585 1.00 77.19 1047 GLU A C 1
ATOM 8649 O O . GLU A 1 1047 ? 31.994 -10.570 -11.736 1.00 77.19 1047 GLU A O 1
ATOM 8654 N N . PRO A 1 1048 ? 32.538 -8.452 -12.211 1.00 79.62 1048 PRO A N 1
ATOM 8655 C CA . PRO A 1 1048 ? 32.844 -8.110 -10.812 1.00 79.62 1048 PRO A CA 1
ATOM 8656 C C . PRO A 1 1048 ? 31.724 -8.365 -9.782 1.00 79.62 1048 PRO A C 1
ATOM 8658 O O . PRO A 1 1048 ? 31.993 -8.703 -8.625 1.00 79.62 1048 PRO A O 1
ATOM 8661 N N . ALA A 1 1049 ? 30.455 -8.175 -10.162 1.00 81.69 1049 ALA A N 1
ATOM 8662 C CA . ALA A 1 1049 ? 29.327 -8.443 -9.269 1.00 81.69 1049 ALA A CA 1
ATOM 8663 C C . ALA A 1 1049 ? 29.157 -9.954 -9.047 1.00 81.69 1049 ALA A C 1
ATOM 8665 O O . ALA A 1 1049 ? 28.934 -10.375 -7.914 1.00 81.69 1049 ALA A O 1
ATOM 8666 N N . VAL A 1 1050 ? 29.350 -10.767 -10.095 1.00 80.31 1050 VAL A N 1
ATOM 8667 C CA . VAL A 1 1050 ? 29.355 -12.238 -10.000 1.00 80.31 1050 VAL A CA 1
ATOM 8668 C C . VAL A 1 1050 ? 30.461 -12.714 -9.069 1.00 80.31 1050 VAL A C 1
ATOM 8670 O O . VAL A 1 1050 ? 30.190 -13.498 -8.167 1.00 80.31 1050 VAL A O 1
ATOM 8673 N N . GLU A 1 1051 ? 31.686 -12.207 -9.222 1.00 82.38 1051 GLU A N 1
ATOM 8674 C CA . GLU A 1 1051 ? 32.806 -12.559 -8.337 1.00 82.38 1051 GLU A CA 1
ATOM 8675 C C . GLU A 1 1051 ? 32.491 -12.252 -6.864 1.00 82.38 1051 GLU A C 1
ATOM 8677 O O . GLU A 1 1051 ? 32.765 -13.062 -5.977 1.00 82.38 1051 GLU A O 1
ATOM 8682 N N . THR A 1 1052 ? 31.843 -11.112 -6.602 1.00 82.25 1052 THR A N 1
ATOM 8683 C CA . THR A 1 1052 ? 31.409 -10.718 -5.252 1.00 82.25 1052 THR A CA 1
ATOM 8684 C C . THR A 1 1052 ? 30.328 -11.655 -4.698 1.00 82.25 1052 THR A C 1
ATOM 8686 O O . THR A 1 1052 ? 30.361 -12.003 -3.516 1.00 82.25 1052 THR A O 1
ATOM 8689 N N . ILE A 1 1053 ? 29.380 -12.085 -5.538 1.00 80.88 1053 ILE A N 1
ATOM 8690 C CA . ILE A 1 1053 ? 28.332 -13.051 -5.171 1.00 80.88 1053 ILE A CA 1
ATOM 8691 C C . ILE A 1 1053 ? 28.934 -14.440 -4.919 1.00 80.88 1053 ILE A C 1
ATOM 8693 O O . ILE A 1 1053 ? 28.537 -15.112 -3.971 1.00 80.88 1053 ILE A O 1
ATOM 8697 N N . ILE A 1 1054 ? 29.931 -14.861 -5.699 1.00 75.44 1054 ILE A N 1
ATOM 8698 C CA . ILE A 1 1054 ? 30.631 -16.133 -5.485 1.00 75.44 1054 ILE A CA 1
ATOM 8699 C C . ILE A 1 1054 ? 31.401 -16.112 -4.151 1.00 75.44 1054 ILE A C 1
ATOM 8701 O O . ILE A 1 1054 ? 31.234 -17.039 -3.362 1.00 75.44 1054 ILE A O 1
ATOM 8705 N N . ASP A 1 1055 ? 32.145 -15.039 -3.820 1.00 75.31 1055 ASP A N 1
ATOM 8706 C CA . ASP A 1 1055 ? 32.799 -14.900 -2.494 1.00 75.31 1055 ASP A CA 1
ATOM 8707 C C . ASP A 1 1055 ? 31.784 -14.936 -1.340 1.00 75.31 1055 ASP A C 1
ATOM 8709 O O . ASP A 1 1055 ? 32.079 -15.454 -0.258 1.00 75.31 1055 ASP A O 1
ATOM 8713 N N . LEU A 1 1056 ? 30.580 -14.395 -1.554 1.00 72.75 1056 LEU A N 1
ATOM 8714 C CA . LEU A 1 1056 ? 29.481 -14.501 -0.596 1.00 72.75 1056 LEU A CA 1
ATOM 8715 C C . LEU A 1 1056 ? 29.034 -15.954 -0.417 1.00 72.75 1056 LEU A C 1
ATOM 8717 O O . LEU A 1 1056 ? 28.969 -16.418 0.722 1.00 72.75 1056 LEU A O 1
ATOM 8721 N N . LEU A 1 1057 ? 28.750 -16.665 -1.511 1.00 65.56 1057 LEU A N 1
ATOM 8722 C CA . LEU A 1 1057 ? 28.234 -18.037 -1.494 1.00 65.56 1057 LEU A CA 1
ATOM 8723 C C . LEU A 1 1057 ? 29.243 -19.037 -0.910 1.00 65.56 1057 LEU A C 1
ATOM 8725 O O . LEU A 1 1057 ? 28.857 -19.867 -0.086 1.00 65.56 1057 LEU A O 1
ATOM 8729 N N . ASP A 1 1058 ? 30.532 -18.900 -1.226 1.00 53.91 1058 ASP A N 1
ATOM 8730 C CA . ASP A 1 1058 ? 31.597 -19.765 -0.695 1.00 53.91 1058 ASP A CA 1
ATOM 8731 C C . ASP A 1 1058 ? 31.791 -19.612 0.828 1.00 53.91 1058 ASP A C 1
ATOM 8733 O O . ASP A 1 1058 ? 32.234 -20.540 1.510 1.00 53.91 1058 ASP A O 1
ATOM 8737 N N . ARG A 1 1059 ? 31.419 -18.458 1.402 1.00 48.62 1059 ARG A N 1
ATOM 8738 C CA . ARG A 1 1059 ? 31.475 -18.191 2.854 1.00 48.62 1059 ARG A CA 1
ATOM 8739 C C . ARG A 1 1059 ? 30.130 -18.378 3.569 1.00 48.62 1059 ARG A C 1
ATOM 8741 O O . ARG A 1 1059 ? 30.087 -18.366 4.803 1.00 48.62 1059 ARG A O 1
ATOM 8748 N N . ALA A 1 1060 ? 29.032 -18.560 2.835 1.00 43.03 1060 ALA A N 1
ATOM 8749 C CA . ALA A 1 1060 ? 27.660 -18.520 3.347 1.00 43.03 1060 ALA A CA 1
ATOM 8750 C C . ALA A 1 1060 ? 27.174 -19.798 4.058 1.00 43.03 1060 ALA A C 1
ATOM 8752 O O . ALA A 1 1060 ? 25.995 -19.886 4.386 1.00 43.03 1060 ALA A O 1
ATOM 8753 N N . GLN A 1 1061 ? 28.044 -20.751 4.420 1.00 39.06 1061 GLN A N 1
ATOM 8754 C CA . GLN A 1 1061 ? 27.623 -21.845 5.313 1.00 39.06 1061 GLN A CA 1
ATOM 8755 C C . GLN A 1 1061 ? 27.265 -21.378 6.742 1.00 39.06 1061 GLN A C 1
ATOM 8757 O O . GLN A 1 1061 ? 26.725 -22.178 7.505 1.00 39.06 1061 GLN A O 1
ATOM 8762 N N . ARG A 1 1062 ? 27.539 -20.120 7.141 1.00 35.03 1062 ARG A N 1
ATOM 8763 C CA . ARG A 1 1062 ? 27.244 -19.637 8.512 1.00 35.03 1062 ARG A CA 1
ATOM 8764 C C . ARG A 1 1062 ? 26.696 -18.211 8.685 1.00 35.03 1062 ARG A C 1
ATOM 8766 O O . ARG A 1 1062 ? 26.349 -17.880 9.810 1.00 35.03 1062 ARG A O 1
ATOM 8773 N N . LEU A 1 1063 ? 26.612 -17.361 7.657 1.00 33.31 1063 LEU A N 1
ATOM 8774 C CA . LEU A 1 1063 ? 26.373 -15.913 7.866 1.00 33.31 1063 LEU A CA 1
ATOM 8775 C C . LEU A 1 1063 ? 24.970 -15.384 7.523 1.00 33.31 1063 LEU A C 1
ATOM 8777 O O . LEU A 1 1063 ? 24.662 -14.264 7.911 1.00 33.31 1063 LEU A O 1
ATOM 8781 N N . PHE A 1 1064 ? 24.099 -16.169 6.881 1.00 40.66 1064 PHE A N 1
ATOM 8782 C CA . PHE A 1 1064 ? 22.721 -15.750 6.582 1.00 40.66 1064 PHE A CA 1
ATOM 8783 C C . PHE A 1 1064 ? 21.728 -16.897 6.803 1.00 40.66 1064 PHE A C 1
ATOM 8785 O O . PHE A 1 1064 ? 21.129 -17.414 5.869 1.00 40.66 1064 PHE A O 1
ATOM 8792 N N . GLN A 1 1065 ? 21.566 -17.314 8.061 1.00 34.06 1065 GLN A N 1
ATOM 8793 C CA . GLN A 1 1065 ? 20.428 -18.131 8.499 1.00 34.06 1065 GLN A CA 1
ATOM 8794 C C . GLN A 1 1065 ? 19.273 -17.213 8.928 1.00 34.06 1065 GLN A C 1
ATOM 8796 O O . GLN A 1 1065 ? 18.894 -17.192 10.094 1.00 34.06 1065 GLN A O 1
ATOM 8801 N N . HIS A 1 1066 ? 18.738 -16.421 7.995 1.00 34.72 1066 HIS A N 1
ATOM 8802 C CA . HIS A 1 1066 ? 17.397 -15.859 8.156 1.00 34.72 1066 HIS A CA 1
ATOM 8803 C C . HIS A 1 1066 ? 16.489 -16.560 7.138 1.00 34.72 1066 HIS A C 1
ATOM 8805 O O . HIS A 1 1066 ? 16.870 -16.614 5.967 1.00 34.72 1066 HIS A O 1
ATOM 8811 N N . PRO A 1 1067 ? 15.330 -17.108 7.542 1.00 34.53 1067 PRO A N 1
ATOM 8812 C CA . PRO A 1 1067 ? 14.492 -17.979 6.706 1.00 34.53 1067 PRO A CA 1
ATOM 8813 C C . PRO A 1 1067 ? 13.928 -17.335 5.422 1.00 34.53 1067 PRO A C 1
ATOM 8815 O O . PRO A 1 1067 ? 13.313 -18.032 4.622 1.00 34.53 1067 PRO A O 1
ATOM 8818 N N . GLU A 1 1068 ? 14.164 -16.041 5.190 1.00 39.34 1068 GLU A N 1
ATOM 8819 C CA . GLU A 1 1068 ? 13.570 -15.271 4.087 1.00 39.34 1068 GLU A CA 1
ATOM 8820 C C . GLU A 1 1068 ? 14.577 -14.783 3.028 1.00 39.34 1068 GLU A C 1
ATOM 8822 O O . GLU A 1 1068 ? 14.174 -14.300 1.976 1.00 39.34 1068 GLU A O 1
ATOM 8827 N N . ARG A 1 1069 ? 15.892 -14.969 3.222 1.00 35.34 1069 ARG A N 1
ATOM 8828 C CA . ARG A 1 1069 ? 16.881 -14.696 2.163 1.00 35.34 1069 ARG A CA 1
ATOM 8829 C C . ARG A 1 1069 ? 17.160 -15.959 1.361 1.00 35.34 1069 ARG A C 1
ATOM 8831 O O . ARG A 1 1069 ? 18.036 -16.731 1.741 1.00 35.34 1069 ARG A O 1
ATOM 8838 N N . TYR A 1 1070 ? 16.501 -16.138 0.216 1.00 43.62 1070 TYR A N 1
ATOM 8839 C CA . TYR A 1 1070 ? 16.994 -17.089 -0.782 1.00 43.62 1070 TYR A CA 1
ATOM 8840 C C . TYR A 1 1070 ? 17.057 -16.529 -2.202 1.00 43.62 1070 TYR A C 1
ATOM 8842 O O . TYR A 1 1070 ? 16.099 -15.999 -2.758 1.00 43.62 1070 TYR A O 1
ATOM 8850 N N . VAL A 1 1071 ? 18.252 -16.723 -2.762 1.00 30.95 1071 VAL A N 1
ATOM 8851 C CA . VAL A 1 1071 ? 18.694 -16.491 -4.135 1.00 30.95 1071 VAL A CA 1
ATOM 8852 C C . VAL A 1 1071 ? 17.722 -17.149 -5.117 1.00 30.95 1071 VAL A C 1
ATOM 8854 O O . VAL A 1 1071 ? 17.565 -18.373 -5.125 1.00 30.95 1071 VAL A O 1
ATOM 8857 N N . GLN A 1 1072 ? 17.081 -16.345 -5.965 1.00 27.80 1072 GLN A N 1
ATOM 8858 C CA . GLN A 1 1072 ? 16.328 -16.850 -7.110 1.00 27.80 1072 GLN A CA 1
ATOM 8859 C C . GLN A 1 1072 ? 17.298 -17.432 -8.152 1.00 27.80 1072 GLN A C 1
ATOM 8861 O O . GLN A 1 1072 ? 17.737 -16.717 -9.040 1.00 27.80 1072 GLN A O 1
ATOM 8866 N N . LYS A 1 1073 ? 17.566 -18.743 -8.029 1.00 24.34 1073 LYS A N 1
ATOM 8867 C CA . LYS A 1 1073 ? 18.342 -19.637 -8.922 1.00 24.34 1073 LYS A CA 1
ATOM 8868 C C . LYS A 1 1073 ? 19.818 -19.243 -9.200 1.00 24.34 1073 LYS A C 1
ATOM 8870 O O . LYS A 1 1073 ? 20.159 -18.070 -9.157 1.00 24.34 1073 LYS A O 1
ATOM 8875 N N . PRO A 1 1074 ? 20.706 -20.239 -9.412 1.00 28.25 1074 PRO A N 1
ATOM 8876 C CA . PRO A 1 1074 ? 22.126 -20.012 -9.693 1.00 28.25 1074 PRO A CA 1
ATOM 8877 C C . PRO A 1 1074 ? 22.375 -19.337 -11.043 1.00 28.25 1074 PRO A C 1
ATOM 8879 O O . PRO A 1 1074 ? 21.560 -19.561 -11.971 1.00 28.25 1074 PRO A O 1
#

pLDDT: mean 75.75, std 16.7, range [24.34, 97.56]

Radius of gyration: 37.12 Å; chains: 1; bounding box: 90×88×112 Å

Sequence (1074 aa):
MKESLVEGNILVIFEGLDEVPVHVDRSDLIKEINTLLERGIDYDVMHDKLTYSVHEQKDIHNTRDPTIGNRFIITRRIEGNYFEDIKFFIPRLTIKDMSNNALKLFCSSYMKCINEISVKTRRVGKESNIDQLYDEITQNKDIFHLTINPQLASGIAAVYNQCEGQLPEKRIDLYEKAIEKMIERLVTLYIDSPTNYLDKNFQLNTTMLWSVLQQIAEYLHKENIDELITELVDIFKYQAGLLNEFGDNSFRFIHRTFQEYLVAKNIIIRYGIEQSENMIYDSIHNKINISNWRVPRSMTFGILNETILTQLKFKNAISKNPELIKFIVNSETWLPLITALYGGYKNYKTQSSISEYYEIAQFLELTSSERAPFTFYYQEIWDRDDAAYSMAVHLDTKVAKEHWSKKPLFDKNDTYKESFFTNKIPELLQEKKSTTELTEDLRKQINSQKLSKSEKVEVSIALIVLGDFDFINTLIAQEEETFIKSFRNRIEQLIDILKDPIARWSSHISKYLLEIYNRMKANQSLFDINFLHYCRIYLSILANSGGLPIDTRILAEAVDNIEDKHSLYAEYFAFQIAGAANNFQYQVAVLCDKCISSSEPDQIIKSFLKISDTIQIYRPVRGYPWVTDIFTFKLNNDNDIPIALFNCLENINTKIAYLVDTVSETFLKNGCFNKNPELIPLVVLLHFGIISNDHDSFGIYRKLLPELVEKSDVKELLLERIQSMCNPYYKSRALYQLAEFYDEKSYELLNESFILTKNIQEATLKFQILEKIFSIVRYKEVDRKFFIQKIVDELILIFDDIDDLHNRIIASIRLSFYGSGEFRKKYLAIAIETLDRMNEDNDKIKLIIKMKPLISIYDDLLIKLNGMIEILKNKMHNYFVKSYYGRILFTETLQISQSNLNLDISQNLENENDNKQIVDIPNYTELRSLFVLVAQLHDTKLVIDKTDDIDQLWINLFKDTDNQSNIEKILNIDLHDEIFLAPQIATIIDELMQEGKEDNISMLFPYIIKPSNEVLPIIQRWFTQYDNSQIKKLSALLLAEIKHIFEPAVETIIDLLDRAQRLFQHPERYVQKP